Protein AF-A0A7M7N0D5-F1 (afdb_monomer_lite)

Sequence (949 aa):
MVELKVWVDGFPRVVCGINEFTTCQEVVVALAQSTGQVGRFNLFEKSPKTERILHPQESPYRALEKWGPMSKNVRYYLQRKGTTPFSQTPHSSRPSSVTSLNLSSPEERFMTLADFSVDGDDDYLRVAAYQGSTSGGGKHGAFQRLELERHAQLRKEEEERRMQEEERNREMERDQGVEKMKEIERERFMDHNREIGRQHALAIEKEQQRKRERWKEEAKVRGVEEGVKIREIERLKDAEKQRELEQQRQQYLREQEEKERKIRHLEEMMREKDRQKEDEKKNELERLQERQREEQRAKEEEIAQLKEEAKRKELERQKEEEKRKEAEKKKEAERIAALEREKEWEAERNRLQREAKAFEEQKKMEEGKRKELEKQREEDRQREVQKEEERKLEIERVRRETEIREEERIAEHEIARQIEIQKQRDIAREKRKIEEVLRKKEIEHQKALQRHKDEELKREKLRLQEAEWEKVRMAEKERQTVVQRQKEERENEQQKQEEIEKEKKRLEEELKKRENERLKALELEKARLAEVARRTEEERLKEIERQKELEILRAEELQKKEKARRERIEMEKVKILEARRQKEVARKKDEDQKRQKEKEKINELNQIVSVQQERIETQISQLTNIEEACLSLQMFELDPEFDQIEDKIIEFEQAVKKNRSALKEMEFWENELEIEQQLCERLMKEVKTLKAKVHECQKQTEVKQAEIEEIDERIRNEEERIEREGDEQAKQDLHAVQVELTVFQKELEGYADSLQEVNEDIQEVERLLEKKQKEIKKLDKEIKEEEERKRQEEERKREEEERLRAEEERKFVEEERQRAEEENKRVEEERKKKEDQQKKRAKEERRRLEEERRVEEERKKEEMKKAEEERKRAEDERKEEENKVAEEKRKEAAQKEKEDQEKDGEKKKLGELIKNPTPGNNPARKMLKSPRDLFKQAPSSDNPEGVFV

InterPro domains:
  IPR000159 Ras-associating domain [PF00788] (4-82)
  IPR000159 Ras-associating domain [PS50200] (1-83)
  IPR000159 Ras-associating domain [SM00314] (3-83)
  IPR029071 Ubiquitin-like domain superfamily [SSF54236] (2-83)
  IPR033593 N-terminal RASSF family [PTHR15286] (3-401)

pLDDT: mean 73.02, std 18.13, range [22.77, 94.62]

Radius of gyration: 89.78 Å; chains: 1; bounding box: 223×131×327 Å

Secondary structure (DSSP, 8-state):
-EEEEEEETTEEEEEEEE-TT--HHHHHHHHHHHHT--SEEEEEEE-SS-EEEPPTTS-HHHHHHTTGGGGGG-EEEEEEEP-PPP----------------------------------------------------------S-TTTHHHHHHHHHHHHHHHHHHHHHHHHHHHHHHHHHHHHHHHHHHHHHHHHHHHHHHHHHHHHHHHHHHHHHHHHHHHHHHHHHHHHHHHHHHHHHHHHHHHHHHHHHHHHHHHHHHHHHHHHHHHHHHHHHHHHHHHHHHHHHHHHHHHHHHHHHHHHHHHHHHHHHHHHHHHHHHHHHHHHHHHHHHHHHHHHHHHHHHHHHHHHHHHHHHHHHHHHHHHHHTTSSSSSSSGGGSSTTTTHHHHHHHHHHHHHHHHHHHHHHHHHHHHHHHHHHHHHHHHHHHHHHHHHHHHHHHHHHHHHHHHHHHHHHHHHHHHHHHHHHHHHHHHHHHHHHHHHHHHHHHHHHHHHHHHHHHHHHHHHHHHHHHHHHHHHHHHHHHHHHHHHHHHHHHHHHHHHHHHHHHHHHHHHHHHHHHHHHHHHHHHHHHHHHTTS--S--SSHHHHHHHHHHHHHHHHHHHHHHHHHHHHHHHHHHHHHHHHHHHHHHHHTT-HHHHHHHHHHHHHHHHHHHHHHHHHHHHHHHHHHHHHHHHHHHHHHHHHHHHHHHHHHHHHHHHHHHHHHHHHHHHHHHHHHHHHHT-HHHHHHHHHHHHHHHHHHHHHHHHHHHHHHHHHHHHHHHHHHHHHHHHHHHHHHHHHHHHHHHHHHHHHHHHHHHHHHHHHHHHHHHHHHHHHHHHHHHHHHHHHHHHHHHHHHHHHHHHHHHHHHHHHHHHHHHHHHHHHHHHHHHHHHHHHHHHHHHHHHHHHHHHHTTT--S--------------PPP------------------------------

Structure (mmCIF, N/CA/C/O backbone):
data_AF-A0A7M7N0D5-F1
#
_entry.id   AF-A0A7M7N0D5-F1
#
loop_
_atom_site.group_PDB
_atom_site.id
_atom_site.type_symbol
_atom_site.label_atom_id
_atom_site.label_alt_id
_atom_site.label_comp_id
_atom_site.label_asym_id
_atom_site.label_entity_id
_atom_site.label_seq_id
_atom_site.pdbx_PDB_ins_code
_atom_site.Cartn_x
_atom_site.Cartn_y
_atom_site.Cartn_z
_atom_site.occupancy
_atom_site.B_iso_or_equiv
_atom_site.auth_seq_id
_atom_site.auth_comp_id
_atom_site.auth_asym_id
_atom_site.auth_atom_id
_atom_site.pdbx_PDB_model_num
ATOM 1 N N . MET A 1 1 ? 22.714 -23.399 13.808 1.00 51.72 1 MET A N 1
ATOM 2 C CA . MET A 1 1 ? 21.569 -23.396 14.743 1.00 51.72 1 MET A CA 1
ATOM 3 C C . MET A 1 1 ? 21.610 -24.713 15.505 1.00 51.72 1 MET A C 1
ATOM 5 O O . MET A 1 1 ? 21.890 -25.722 14.873 1.00 51.72 1 MET A O 1
ATOM 9 N N . VAL A 1 2 ? 21.474 -24.706 16.831 1.00 77.50 2 VAL A N 1
ATOM 10 C CA . VAL A 1 2 ? 21.696 -25.904 17.661 1.00 77.50 2 VAL A CA 1
ATOM 11 C C . VAL A 1 2 ? 20.352 -26.492 18.076 1.00 77.50 2 VAL A C 1
ATOM 13 O O . VAL A 1 2 ? 19.430 -25.760 18.437 1.00 77.50 2 VAL A O 1
ATOM 16 N N . GLU A 1 3 ? 20.252 -27.816 18.018 1.00 86.94 3 GLU A N 1
ATOM 17 C CA . GLU A 1 3 ? 19.083 -28.583 18.440 1.00 86.94 3 GLU A CA 1
ATOM 18 C C . GLU A 1 3 ? 19.365 -29.302 19.762 1.00 86.94 3 GLU A C 1
ATOM 20 O O . GLU A 1 3 ? 20.388 -29.974 19.913 1.00 86.94 3 GLU A O 1
ATOM 25 N N . LEU A 1 4 ? 18.443 -29.192 20.722 1.00 88.44 4 LEU A N 1
ATOM 26 C CA . LEU A 1 4 ? 18.523 -29.900 22.000 1.00 88.44 4 LEU A CA 1
ATOM 27 C C . LEU A 1 4 ? 17.439 -30.971 22.081 1.00 88.44 4 LEU A C 1
ATOM 29 O O . LEU A 1 4 ? 16.247 -30.681 21.979 1.00 88.44 4 LEU A O 1
ATOM 33 N N . LYS A 1 5 ? 17.850 -32.217 22.322 1.00 90.88 5 LYS A N 1
ATOM 34 C CA . LYS A 1 5 ? 16.933 -33.345 22.506 1.00 90.88 5 LYS A CA 1
ATOM 35 C C . LYS A 1 5 ? 16.575 -33.509 23.985 1.00 90.88 5 LYS A C 1
ATOM 37 O O . LYS A 1 5 ? 17.428 -33.879 24.794 1.00 90.88 5 LYS A O 1
ATOM 42 N N . VAL A 1 6 ? 15.310 -33.276 24.322 1.00 92.56 6 VAL A N 1
ATOM 43 C CA . VAL A 1 6 ? 14.766 -33.348 25.686 1.00 92.56 6 VAL A CA 1
ATOM 44 C C . VAL A 1 6 ? 13.671 -34.409 25.756 1.00 92.56 6 VAL A C 1
ATOM 46 O O . VAL A 1 6 ? 12.747 -34.414 24.954 1.00 92.56 6 VAL A O 1
ATOM 49 N N . TRP A 1 7 ? 13.749 -35.316 26.721 1.00 91.88 7 TRP A N 1
ATOM 50 C CA . TRP A 1 7 ? 12.746 -36.352 26.953 1.00 91.88 7 TRP A CA 1
ATOM 51 C C . TRP A 1 7 ? 11.654 -35.832 27.886 1.00 91.88 7 TRP A C 1
ATOM 53 O O . TRP A 1 7 ? 11.940 -35.451 29.019 1.00 91.88 7 TRP A O 1
ATOM 63 N N . VAL A 1 8 ? 10.408 -35.838 27.423 1.00 89.75 8 VAL A N 1
ATOM 64 C CA . VAL A 1 8 ? 9.231 -35.414 28.191 1.00 89.75 8 VAL A CA 1
ATOM 65 C C . VAL A 1 8 ? 8.268 -36.591 28.269 1.00 89.75 8 VAL A C 1
ATOM 67 O O . VAL A 1 8 ? 7.895 -37.132 27.231 1.00 89.75 8 VAL A O 1
ATOM 70 N N . ASP A 1 9 ? 7.913 -37.027 29.480 1.00 83.56 9 ASP A N 1
ATOM 71 C CA . ASP A 1 9 ? 6.999 -38.159 29.723 1.00 83.56 9 ASP A CA 1
ATOM 72 C C . ASP A 1 9 ? 7.339 -39.432 28.916 1.00 83.56 9 ASP A C 1
ATOM 74 O O . ASP A 1 9 ? 6.468 -40.157 28.446 1.00 83.56 9 ASP A O 1
ATOM 78 N N . GLY A 1 10 ? 8.637 -39.701 28.727 1.00 80.19 10 GLY A N 1
ATOM 79 C CA . GLY A 1 10 ? 9.131 -40.868 27.987 1.00 80.19 10 GLY A CA 1
ATOM 80 C C . GLY A 1 10 ? 9.259 -40.684 26.470 1.00 80.19 10 GLY A C 1
ATOM 81 O O . GLY A 1 10 ? 9.803 -41.570 25.815 1.00 80.19 10 GLY A O 1
ATOM 82 N N . PHE A 1 11 ? 8.863 -39.536 25.913 1.00 85.19 11 PHE A N 1
ATOM 83 C CA . PHE A 1 11 ? 8.991 -39.232 24.484 1.00 85.19 11 PHE A CA 1
ATOM 84 C C . PHE A 1 11 ? 10.080 -38.182 24.216 1.00 85.19 11 PHE A C 1
ATOM 86 O O . PHE A 1 11 ? 10.123 -37.151 24.894 1.00 85.19 11 PHE A O 1
ATOM 93 N N . PRO A 1 12 ? 10.965 -38.390 23.226 1.00 90.31 12 PRO A N 1
ATOM 94 C CA . PRO A 1 12 ? 11.952 -37.388 22.854 1.00 90.31 12 PRO A CA 1
ATOM 95 C C . PRO A 1 12 ? 11.290 -36.231 22.097 1.00 90.31 12 PRO A C 1
ATOM 97 O O . PRO A 1 12 ? 10.603 -36.438 21.100 1.00 90.31 12 PRO A O 1
ATOM 100 N N . ARG A 1 13 ? 11.558 -35.005 22.537 1.00 90.94 13 ARG A N 1
ATOM 101 C CA . ARG A 1 13 ? 11.217 -33.756 21.855 1.00 90.94 13 ARG A CA 1
ATOM 102 C C . ARG A 1 13 ? 12.494 -33.020 21.474 1.00 90.94 13 ARG A C 1
ATOM 104 O O . ARG A 1 13 ? 13.499 -33.109 22.180 1.00 90.94 13 ARG A O 1
ATOM 111 N N . VAL A 1 14 ? 12.462 -32.319 20.348 1.00 90.88 14 VAL A N 1
ATOM 112 C CA . VAL A 1 14 ? 13.587 -31.514 19.863 1.00 90.88 14 VAL A CA 1
ATOM 113 C C . VAL A 1 14 ? 13.215 -30.048 20.009 1.00 90.88 14 VAL A C 1
ATOM 115 O O . VAL A 1 14 ? 12.157 -29.633 19.545 1.00 90.88 14 VAL A O 1
ATOM 118 N N . VAL A 1 15 ? 14.069 -29.284 20.683 1.00 89.81 15 VAL A N 1
ATOM 119 C CA . VAL A 1 15 ? 13.953 -27.829 20.781 1.00 89.81 15 VAL A CA 1
ATOM 120 C C . VAL A 1 15 ? 14.997 -27.230 19.843 1.00 89.81 15 VAL A C 1
ATOM 122 O O . VAL A 1 15 ? 16.199 -27.393 20.067 1.00 89.81 15 VAL A O 1
ATOM 125 N N . CYS A 1 16 ? 14.535 -26.602 18.763 1.00 89.12 16 CYS A N 1
ATOM 126 C CA . CYS A 1 16 ? 15.371 -25.932 17.768 1.00 89.12 16 CYS A CA 1
ATOM 127 C C . CYS A 1 16 ? 15.613 -24.460 18.143 1.00 89.12 16 CYS A C 1
ATOM 129 O O . CYS A 1 16 ? 14.826 -23.862 18.874 1.00 89.12 16 CYS A O 1
ATOM 131 N N . GLY A 1 17 ? 16.700 -23.867 17.637 1.00 84.38 17 GLY A N 1
ATOM 132 C CA . GLY A 1 17 ? 16.980 -22.435 17.819 1.00 84.38 17 GLY A CA 1
ATOM 133 C C . GLY A 1 17 ? 17.660 -22.058 19.139 1.00 84.38 17 GLY A C 1
ATOM 134 O O . GLY A 1 17 ? 17.687 -20.883 19.493 1.00 84.38 17 GLY A O 1
ATOM 135 N N . ILE A 1 18 ? 18.227 -23.024 19.865 1.00 87.88 18 ILE A N 1
ATOM 136 C CA . ILE A 1 18 ? 18.889 -22.758 21.147 1.00 87.88 18 ILE A CA 1
ATOM 137 C C . ILE A 1 18 ? 20.249 -22.091 20.914 1.00 87.88 18 ILE A C 1
ATOM 139 O O . ILE A 1 18 ? 21.022 -22.508 20.046 1.00 87.88 18 ILE A O 1
ATOM 143 N N . ASN A 1 19 ? 20.543 -21.067 21.714 1.00 86.38 19 ASN A N 1
ATOM 144 C CA . ASN A 1 19 ? 21.810 -20.343 21.718 1.00 86.38 19 ASN A CA 1
ATOM 145 C C . ASN A 1 19 ? 22.424 -20.291 23.136 1.00 86.38 19 ASN A C 1
ATOM 147 O O . ASN A 1 19 ? 21.867 -20.817 24.101 1.00 86.38 19 ASN A O 1
ATOM 151 N N . GLU A 1 20 ? 23.591 -19.657 23.276 1.00 86.50 20 GLU A N 1
ATOM 152 C CA . GLU A 1 20 ? 24.297 -19.527 24.563 1.00 86.50 20 GLU A CA 1
ATOM 153 C C . GLU A 1 20 ? 23.551 -18.722 25.635 1.00 86.50 20 GLU A C 1
ATOM 155 O O . GLU A 1 20 ? 23.841 -18.873 26.825 1.00 86.50 20 GLU A O 1
ATOM 160 N N . PHE A 1 21 ? 22.625 -17.858 25.224 1.00 86.25 21 PHE A N 1
ATOM 161 C CA . PHE A 1 21 ? 21.837 -17.002 26.108 1.00 86.25 21 PHE A CA 1
ATOM 162 C C . PHE A 1 21 ? 20.511 -17.651 26.503 1.00 86.25 21 PHE A C 1
ATOM 164 O O . PHE A 1 21 ? 19.925 -17.243 27.502 1.00 86.25 21 PHE A O 1
ATOM 171 N N . THR A 1 22 ? 20.067 -18.678 25.767 1.00 90.44 22 THR A N 1
ATOM 172 C CA . THR A 1 22 ? 18.827 -19.391 26.062 1.00 90.44 22 THR A CA 1
ATOM 173 C C . THR A 1 22 ? 18.928 -20.058 27.425 1.00 90.44 22 THR A C 1
ATOM 175 O O . THR A 1 22 ? 19.789 -20.915 27.658 1.00 90.44 22 THR A O 1
ATOM 178 N N . THR A 1 23 ? 18.037 -19.669 28.327 1.00 92.38 23 THR A N 1
ATOM 179 C CA . THR A 1 23 ? 18.008 -20.162 29.704 1.00 92.38 23 THR A CA 1
ATOM 180 C C . THR A 1 23 ? 17.225 -21.470 29.814 1.00 92.38 23 THR A C 1
ATOM 182 O O . THR A 1 23 ? 16.338 -21.777 29.016 1.00 92.38 23 THR A O 1
ATOM 185 N N . CYS A 1 24 ? 17.526 -22.263 30.842 1.00 90.94 24 CYS A N 1
ATOM 186 C CA . CYS A 1 24 ? 16.784 -23.475 31.188 1.00 90.94 24 CYS A CA 1
ATOM 187 C C . CYS A 1 24 ? 15.289 -23.173 31.365 1.00 90.94 24 CYS A C 1
ATOM 189 O O . CYS A 1 24 ? 14.443 -23.942 30.911 1.00 90.94 24 CYS A O 1
ATOM 191 N N . GLN A 1 25 ? 14.963 -22.022 31.959 1.00 92.44 25 GLN A N 1
ATOM 192 C CA . GLN A 1 25 ? 13.592 -21.553 32.107 1.00 92.44 25 GLN A CA 1
ATOM 193 C C . GLN A 1 25 ? 12.879 -21.387 30.761 1.00 92.44 25 GLN A C 1
ATOM 195 O O . GLN A 1 25 ? 11.760 -21.871 30.621 1.00 92.44 25 GLN A O 1
ATOM 200 N N . GLU A 1 26 ? 13.508 -20.761 29.767 1.00 92.31 26 GLU A N 1
ATOM 201 C CA . GLU A 1 26 ? 12.915 -20.584 28.433 1.00 92.31 26 GLU A CA 1
ATOM 202 C C . GLU A 1 26 ? 12.662 -21.927 27.741 1.00 92.31 26 GLU A C 1
ATOM 204 O O . GLU A 1 26 ? 11.590 -22.134 27.176 1.00 92.31 26 GLU A O 1
ATOM 209 N N . VAL A 1 27 ? 13.593 -22.880 27.861 1.00 91.50 27 VAL A N 1
ATOM 210 C CA . VAL A 1 27 ? 13.422 -24.240 27.320 1.00 91.50 27 VAL A CA 1
ATOM 211 C C . VAL A 1 27 ? 12.270 -24.976 28.012 1.00 91.50 27 VAL A C 1
ATOM 213 O O . VAL A 1 27 ? 11.452 -25.614 27.350 1.00 91.50 27 VAL A O 1
ATOM 216 N N . VAL A 1 28 ? 12.165 -24.872 29.339 1.00 92.19 28 VAL A N 1
ATOM 217 C CA . VAL A 1 28 ? 11.063 -25.457 30.120 1.00 92.19 28 VAL A CA 1
ATOM 218 C C . VAL A 1 28 ? 9.722 -24.824 29.747 1.00 92.19 28 VAL A C 1
ATOM 220 O O . VAL A 1 28 ? 8.744 -25.548 29.577 1.00 92.19 28 VAL A O 1
ATOM 223 N N . VAL A 1 29 ? 9.669 -23.498 29.594 1.00 89.56 29 VAL A N 1
ATOM 224 C CA . VAL A 1 29 ? 8.457 -22.764 29.198 1.00 89.56 29 VAL A CA 1
ATOM 225 C C . VAL A 1 29 ? 8.024 -23.165 27.790 1.00 89.56 29 VAL A C 1
ATOM 227 O O . VAL A 1 29 ? 6.855 -23.491 27.600 1.00 89.56 29 VAL A O 1
ATOM 230 N N . ALA A 1 30 ? 8.951 -23.225 26.831 1.00 89.88 30 ALA A N 1
ATOM 231 C CA . ALA A 1 30 ? 8.660 -23.654 25.464 1.00 89.88 30 ALA A CA 1
ATOM 232 C C . ALA A 1 30 ? 8.123 -25.094 25.423 1.00 89.88 30 ALA A C 1
ATOM 234 O O . ALA A 1 30 ? 7.110 -25.374 24.777 1.00 89.88 30 ALA A O 1
ATOM 235 N N . LEU A 1 31 ? 8.749 -26.010 26.171 1.00 90.69 31 LEU A N 1
ATOM 236 C CA . LEU A 1 31 ? 8.292 -27.396 26.256 1.00 90.69 31 LEU A CA 1
ATOM 237 C C . LEU A 1 31 ? 6.918 -27.506 26.924 1.00 90.69 31 LEU A C 1
ATOM 239 O O . LEU A 1 31 ? 6.054 -28.178 26.366 1.00 90.69 31 LEU A O 1
ATOM 243 N N . ALA A 1 32 ? 6.688 -26.818 28.044 1.00 87.62 32 ALA A N 1
ATOM 244 C CA . ALA A 1 32 ? 5.410 -26.806 28.761 1.00 87.62 32 ALA A CA 1
ATOM 245 C C . ALA A 1 32 ? 4.265 -26.214 27.919 1.00 87.62 32 ALA A C 1
ATOM 247 O O . ALA A 1 32 ? 3.163 -26.763 27.890 1.00 87.62 32 ALA A O 1
ATOM 248 N N . GLN A 1 33 ? 4.534 -25.136 27.172 1.00 84.81 33 GLN A N 1
ATOM 249 C CA . GLN A 1 33 ? 3.582 -24.553 26.223 1.00 84.81 33 GLN A CA 1
ATOM 250 C C . GLN A 1 33 ? 3.266 -25.519 25.072 1.00 84.81 33 GLN A C 1
ATOM 252 O O . GLN A 1 33 ? 2.101 -25.664 24.708 1.00 84.81 33 GLN A O 1
ATOM 257 N N . SER A 1 34 ? 4.271 -26.225 24.537 1.00 84.94 34 SER A N 1
ATOM 258 C CA . SER A 1 34 ? 4.080 -27.209 23.456 1.00 84.94 34 SER A CA 1
ATOM 259 C C . SER A 1 34 ? 3.319 -28.467 23.893 1.00 84.94 34 SER A C 1
ATOM 261 O O . SER A 1 34 ? 2.677 -29.121 23.073 1.00 84.94 34 SER A O 1
ATOM 263 N N . THR A 1 35 ? 3.413 -28.841 25.173 1.00 82.94 35 THR A N 1
ATOM 264 C CA . THR A 1 35 ? 2.733 -30.016 25.738 1.00 82.94 35 THR A CA 1
ATOM 265 C C . THR A 1 35 ? 1.379 -29.673 26.351 1.00 82.94 35 THR A C 1
ATOM 267 O O . THR A 1 35 ? 0.643 -30.585 26.718 1.00 82.94 35 THR A O 1
ATOM 270 N N . GLY A 1 36 ? 1.041 -28.384 26.475 1.00 82.25 36 GLY A N 1
ATOM 271 C CA . GLY A 1 36 ? -0.169 -27.924 27.160 1.00 82.25 36 GLY A CA 1
ATOM 272 C C . GLY A 1 36 ? -0.169 -28.230 28.661 1.00 82.25 36 GLY A C 1
ATOM 273 O O . GLY A 1 36 ? -1.226 -28.242 29.288 1.00 82.25 36 GLY A O 1
ATOM 274 N N . GLN A 1 37 ? 0.996 -28.512 29.248 1.00 81.31 37 GLN A N 1
ATOM 275 C CA . GLN A 1 37 ? 1.106 -28.869 30.657 1.00 81.31 37 GLN A CA 1
ATOM 276 C C . GLN A 1 37 ? 1.426 -27.634 31.500 1.00 81.31 37 GLN A C 1
ATOM 278 O O . GLN A 1 37 ? 2.417 -26.946 31.276 1.00 81.31 37 GLN A O 1
ATOM 283 N N . VAL A 1 38 ? 0.624 -27.395 32.538 1.00 79.81 38 VAL A N 1
ATOM 284 C CA . VAL A 1 38 ? 0.855 -26.328 33.522 1.00 79.81 38 VAL A CA 1
ATOM 285 C C . VAL A 1 38 ? 1.327 -26.920 34.852 1.00 79.81 38 VAL A C 1
ATOM 287 O O . VAL A 1 38 ? 0.790 -27.918 35.343 1.00 79.81 38 VAL A O 1
ATOM 290 N N . GLY A 1 39 ? 2.370 -26.348 35.452 1.00 83.25 39 GLY A N 1
ATOM 291 C CA . GLY A 1 39 ? 2.914 -26.834 36.721 1.00 83.25 39 GLY A CA 1
ATOM 292 C C . GLY A 1 39 ? 4.361 -26.425 36.967 1.00 83.25 39 GLY A C 1
ATOM 293 O O . GLY A 1 39 ? 4.952 -25.667 36.203 1.00 83.25 39 GLY A O 1
ATOM 294 N N . ARG A 1 40 ? 4.938 -26.928 38.063 1.00 87.12 40 ARG A N 1
ATOM 295 C CA . ARG A 1 40 ? 6.365 -26.758 38.364 1.00 87.12 40 ARG A CA 1
ATOM 296 C C . ARG A 1 40 ? 7.147 -27.858 37.660 1.00 87.12 40 ARG A C 1
ATOM 298 O O . ARG A 1 40 ? 6.842 -29.029 37.861 1.00 87.12 40 ARG A O 1
ATOM 305 N N . PHE A 1 41 ? 8.161 -27.498 36.884 1.00 89.94 41 PHE A N 1
ATOM 306 C CA . PHE A 1 41 ? 8.987 -28.452 36.147 1.00 89.94 41 PHE A CA 1
ATOM 307 C C . PHE A 1 41 ? 10.455 -28.326 36.538 1.00 89.94 41 PHE A C 1
ATOM 309 O O . PHE A 1 41 ? 10.931 -27.242 36.866 1.00 89.94 41 PHE A O 1
ATOM 316 N N . ASN A 1 42 ? 11.163 -29.446 36.464 1.00 90.50 42 ASN A N 1
ATOM 317 C CA . ASN A 1 42 ? 12.610 -29.522 36.559 1.00 90.50 42 ASN A CA 1
ATOM 318 C C . ASN A 1 42 ? 13.167 -30.064 35.242 1.00 90.50 42 ASN A C 1
ATOM 320 O O . ASN A 1 42 ? 12.685 -31.088 34.753 1.00 90.50 42 ASN A O 1
ATOM 324 N N . LEU A 1 43 ? 14.212 -29.422 34.720 1.00 92.38 43 LEU A N 1
ATOM 325 C CA . LEU A 1 43 ? 15.015 -29.963 33.629 1.00 92.38 43 LEU A CA 1
ATOM 326 C C . LEU A 1 43 ? 16.245 -30.662 34.217 1.00 92.38 43 LEU A C 1
ATOM 328 O O . LEU A 1 43 ? 17.076 -30.038 34.880 1.00 92.38 43 LEU A O 1
ATOM 332 N N . PHE A 1 44 ? 16.341 -31.965 33.995 1.00 90.31 44 PHE A N 1
ATOM 333 C CA . PHE A 1 44 ? 17.454 -32.799 34.421 1.00 90.31 44 PHE A CA 1
ATOM 334 C C . PHE A 1 44 ? 18.435 -32.989 33.275 1.00 90.31 44 PHE A C 1
ATOM 336 O O . PHE A 1 44 ? 18.039 -33.344 32.171 1.00 90.31 44 PHE A O 1
ATOM 343 N N . GLU A 1 45 ? 19.714 -32.812 33.563 1.00 91.50 45 GLU A N 1
ATOM 344 C CA . GLU A 1 45 ? 20.830 -33.230 32.733 1.00 91.50 45 GLU A CA 1
ATOM 345 C C . GLU A 1 45 ? 21.343 -34.575 33.254 1.00 91.50 45 GLU A C 1
ATOM 347 O O . GLU A 1 45 ? 21.807 -34.680 34.392 1.00 91.50 45 GLU A O 1
ATOM 352 N N . LYS A 1 46 ? 21.246 -35.619 32.433 1.00 88.50 46 LYS A N 1
ATOM 353 C CA . LYS A 1 46 ? 21.675 -36.976 32.771 1.00 88.50 46 LYS A CA 1
ATOM 354 C C . LYS A 1 46 ? 22.853 -37.369 31.894 1.00 88.50 46 LYS A C 1
ATOM 356 O O . LYS A 1 46 ? 22.699 -37.596 30.693 1.00 88.50 46 LYS A O 1
ATOM 361 N N . SER A 1 47 ? 24.021 -37.474 32.510 1.00 84.31 47 SER A N 1
ATOM 362 C CA . SER A 1 47 ? 25.208 -38.096 31.933 1.00 84.31 47 SER A CA 1
ATOM 363 C C . SER A 1 47 ? 25.346 -39.538 32.457 1.00 84.31 47 SER A C 1
ATOM 365 O O . SER A 1 47 ? 24.685 -39.910 33.430 1.00 84.31 47 SER A O 1
ATOM 367 N N . PRO A 1 48 ? 26.222 -40.376 31.874 1.00 79.12 48 PRO A N 1
ATOM 368 C CA . PRO A 1 48 ? 26.436 -41.744 32.353 1.00 79.12 48 PRO A CA 1
ATOM 369 C C . PRO A 1 48 ? 26.913 -41.857 33.812 1.00 79.12 48 PRO A C 1
ATOM 371 O O . PRO A 1 48 ? 26.790 -42.928 34.399 1.00 79.12 48 PRO A O 1
ATOM 374 N N . LYS A 1 49 ? 27.488 -40.792 34.391 1.00 74.19 49 LYS A N 1
ATOM 375 C CA . LYS A 1 49 ? 28.075 -40.800 35.746 1.00 74.19 49 LYS A CA 1
ATOM 376 C C . LYS A 1 49 ? 27.352 -39.887 36.740 1.00 74.19 49 LYS A C 1
ATOM 378 O O . LYS A 1 49 ? 27.566 -40.026 37.940 1.00 74.19 49 LYS A O 1
ATOM 383 N N . THR A 1 50 ? 26.522 -38.963 36.265 1.00 79.81 50 THR A N 1
ATOM 384 C CA . THR A 1 50 ? 25.898 -37.924 37.093 1.00 79.81 50 THR A CA 1
ATOM 385 C C . THR A 1 50 ? 24.556 -37.493 36.521 1.00 79.81 50 THR A C 1
ATOM 387 O O . THR A 1 50 ? 24.412 -37.304 35.316 1.00 79.81 50 THR A O 1
ATOM 390 N N . GLU A 1 51 ? 23.588 -37.282 37.407 1.00 87.88 51 GLU A N 1
ATOM 391 C CA . GLU A 1 51 ? 22.290 -36.688 37.098 1.00 87.88 51 GLU A CA 1
ATOM 392 C C . GLU A 1 51 ? 22.147 -35.407 37.925 1.00 87.88 51 GLU A C 1
ATOM 394 O O . GLU A 1 51 ? 22.334 -35.428 39.144 1.00 87.88 51 GLU A O 1
ATOM 399 N N . ARG A 1 52 ? 21.887 -34.275 37.265 1.00 89.50 52 ARG A N 1
ATOM 400 C CA . ARG A 1 52 ? 21.817 -32.953 37.901 1.00 89.50 52 ARG A CA 1
ATOM 401 C C . ARG A 1 52 ? 20.603 -32.177 37.401 1.00 89.50 52 ARG A C 1
ATOM 403 O O . ARG A 1 52 ? 20.276 -32.218 36.224 1.00 89.50 52 ARG A O 1
ATOM 410 N N . ILE A 1 53 ? 19.970 -31.417 38.292 1.00 90.00 53 ILE A N 1
ATOM 411 C CA . ILE A 1 53 ? 18.930 -30.444 37.931 1.00 90.00 53 ILE A CA 1
ATOM 412 C C . ILE A 1 53 ? 19.604 -29.142 37.486 1.00 90.00 53 ILE A C 1
ATOM 414 O O . ILE A 1 53 ? 20.439 -28.605 38.221 1.00 90.00 53 ILE A O 1
ATOM 418 N N . LEU A 1 54 ? 19.234 -28.636 36.310 1.00 90.00 54 LEU A N 1
ATOM 419 C CA . LEU A 1 54 ? 19.687 -27.334 35.821 1.00 90.00 54 LEU A CA 1
ATOM 420 C C . LEU A 1 54 ? 18.972 -26.200 36.561 1.00 90.00 54 LEU A C 1
ATOM 422 O O . LEU A 1 54 ? 17.754 -26.236 36.752 1.00 90.00 54 LEU A O 1
ATOM 426 N N . HIS A 1 55 ? 19.724 -25.175 36.957 1.00 87.75 55 HIS A N 1
ATOM 427 C CA . HIS A 1 55 ? 19.144 -23.975 37.559 1.00 87.75 55 HIS A CA 1
ATOM 428 C C . HIS A 1 55 ? 18.341 -23.184 36.503 1.00 87.75 55 HIS A C 1
ATOM 430 O O . HIS A 1 55 ? 18.760 -23.155 35.346 1.00 87.75 55 HIS A O 1
ATOM 436 N N . PRO A 1 56 ? 17.236 -22.490 36.852 1.00 88.94 56 PRO A N 1
ATOM 437 C CA . PRO A 1 56 ? 16.413 -21.758 35.877 1.00 88.94 56 PRO A CA 1
ATOM 438 C C . PRO A 1 56 ? 17.185 -20.768 34.989 1.00 88.94 56 PRO A C 1
ATOM 440 O O . PRO A 1 56 ? 16.851 -20.607 33.821 1.00 88.94 56 PRO A O 1
ATOM 443 N N . GLN A 1 57 ? 18.241 -20.154 35.528 1.00 89.94 57 GLN A N 1
ATOM 444 C CA . GLN A 1 57 ? 19.093 -19.174 34.835 1.00 89.94 57 GLN A CA 1
ATOM 445 C C . GLN A 1 57 ? 20.293 -19.795 34.095 1.00 89.94 57 GLN A C 1
ATOM 447 O O . GLN A 1 57 ? 21.017 -19.086 33.403 1.00 89.94 57 GLN A O 1
ATOM 452 N N . GLU A 1 58 ? 20.560 -21.094 34.257 1.00 89.50 58 GLU A N 1
ATOM 453 C CA . GLU A 1 58 ? 21.654 -21.758 33.539 1.00 89.50 58 GLU A CA 1
ATOM 454 C C . GLU A 1 58 ? 21.252 -22.020 32.084 1.00 89.50 58 GLU A C 1
ATOM 456 O O . GLU A 1 58 ? 20.118 -22.405 31.814 1.00 89.50 58 GLU A O 1
ATOM 461 N N . SER A 1 59 ? 22.186 -21.849 31.144 1.00 88.12 59 SER A N 1
ATOM 462 C CA . SER A 1 59 ? 21.962 -22.205 29.739 1.00 88.12 59 SER A CA 1
ATOM 463 C C . SER A 1 59 ? 22.231 -23.700 29.517 1.00 88.12 59 SER A C 1
ATOM 465 O O . SER A 1 59 ? 23.358 -24.147 29.765 1.00 88.12 59 SER A O 1
ATOM 467 N N . PRO A 1 60 ? 21.252 -24.482 29.014 1.00 86.00 60 PRO A N 1
ATOM 468 C CA . PRO A 1 60 ? 21.452 -25.890 28.670 1.00 86.00 60 PRO A CA 1
ATOM 469 C C . PRO A 1 60 ? 22.538 -26.081 27.606 1.00 86.00 60 PRO A C 1
ATOM 471 O O . PRO A 1 60 ? 23.255 -27.074 27.632 1.00 86.00 60 PRO A O 1
ATOM 474 N N . TYR A 1 61 ? 22.714 -25.103 26.712 1.00 87.19 61 TYR A N 1
ATOM 475 C CA . TYR A 1 61 ? 23.762 -25.133 25.695 1.00 87.19 61 TYR A CA 1
ATOM 476 C C . TYR A 1 61 ? 25.162 -25.009 26.309 1.00 87.19 61 TYR A C 1
ATOM 478 O O . TYR A 1 61 ? 26.025 -25.848 26.057 1.00 87.19 61 TYR A O 1
ATOM 486 N N . ARG A 1 62 ? 25.368 -24.036 27.210 1.00 85.44 62 ARG A N 1
ATOM 487 C CA . ARG A 1 62 ? 26.637 -23.895 27.951 1.00 85.44 62 ARG A CA 1
ATOM 488 C C . ARG A 1 62 ? 26.906 -25.067 28.890 1.00 85.44 62 ARG A C 1
ATOM 490 O O . ARG A 1 62 ? 28.060 -25.370 29.182 1.00 85.44 62 ARG A O 1
ATOM 497 N N . ALA A 1 63 ? 25.860 -25.705 29.411 1.00 83.56 63 ALA A N 1
ATOM 498 C CA . ALA A 1 63 ? 26.002 -26.918 30.207 1.00 83.56 63 ALA A CA 1
ATOM 499 C C . ALA A 1 63 ? 26.478 -28.094 29.338 1.00 83.56 63 ALA A C 1
ATOM 501 O O . ALA A 1 63 ? 27.430 -28.773 29.716 1.00 83.56 63 ALA A O 1
ATOM 502 N N . LEU A 1 64 ? 25.909 -28.258 28.139 1.00 84.31 64 LEU A N 1
ATOM 503 C CA . LEU A 1 64 ? 26.299 -29.288 27.175 1.00 84.31 64 LEU A CA 1
ATOM 504 C C . LEU A 1 64 ? 27.736 -29.107 26.656 1.00 84.31 64 LEU A C 1
ATOM 506 O O . LEU A 1 64 ? 28.472 -30.086 26.524 1.00 84.31 64 LEU A O 1
ATOM 510 N N . GLU A 1 65 ? 28.157 -27.866 26.409 1.00 82.94 65 GLU A N 1
ATOM 511 C CA . GLU A 1 65 ? 29.502 -27.528 25.926 1.00 82.94 65 GLU A CA 1
ATOM 512 C C . GLU A 1 65 ? 30.604 -27.917 26.927 1.00 82.94 65 GLU A C 1
ATOM 514 O O . GLU A 1 65 ? 31.655 -28.428 26.535 1.00 82.94 65 GLU A O 1
ATOM 519 N N . LYS A 1 66 ? 30.333 -27.800 28.237 1.00 82.31 66 LYS A N 1
ATOM 520 C CA . LYS A 1 66 ? 31.261 -28.218 29.308 1.00 82.31 66 LYS A CA 1
ATOM 521 C C . LYS A 1 66 ? 31.595 -29.712 29.278 1.00 82.31 66 LYS A C 1
ATOM 523 O O . LYS A 1 66 ? 32.628 -30.110 29.811 1.00 82.31 66 LYS A O 1
ATOM 528 N N . TRP A 1 67 ? 30.752 -30.538 28.656 1.00 79.31 67 TRP A N 1
ATOM 529 C CA . TRP A 1 67 ? 30.993 -31.974 28.497 1.00 79.31 67 TRP A CA 1
ATOM 530 C C . TRP A 1 67 ? 31.845 -32.321 27.267 1.00 79.31 67 TRP A C 1
ATOM 532 O O . TRP A 1 67 ? 32.279 -33.471 27.134 1.00 79.31 67 TRP A O 1
ATOM 542 N N . GLY A 1 68 ? 32.112 -31.357 26.377 1.00 78.75 68 GLY A N 1
ATOM 543 C CA . GLY A 1 68 ? 33.003 -31.512 25.227 1.00 78.75 68 GLY A CA 1
ATOM 544 C C . GLY A 1 68 ? 32.689 -32.766 24.386 1.00 78.75 68 GLY A C 1
ATOM 545 O O . GLY A 1 68 ? 31.539 -32.956 23.977 1.00 78.75 68 GLY A O 1
ATOM 546 N N . PRO A 1 69 ? 33.658 -33.674 24.145 1.00 74.69 69 PRO A N 1
ATOM 547 C CA . PRO A 1 69 ? 33.442 -34.907 23.373 1.00 74.69 69 PRO A CA 1
ATOM 548 C C . PRO A 1 69 ? 32.400 -35.869 23.968 1.00 74.69 69 PRO A C 1
ATOM 550 O O . PRO A 1 69 ? 31.864 -36.712 23.249 1.00 74.69 69 PRO A O 1
ATOM 553 N N . MET A 1 70 ? 32.097 -35.761 25.270 1.00 70.62 70 MET A N 1
ATOM 554 C CA . MET A 1 70 ? 31.090 -36.591 25.945 1.00 70.62 70 MET A CA 1
ATOM 555 C C . MET A 1 70 ? 29.664 -36.033 25.836 1.00 70.62 70 MET A C 1
ATOM 557 O O . MET A 1 70 ? 28.732 -36.688 26.302 1.00 70.62 70 MET A O 1
ATOM 561 N N . SER A 1 71 ? 29.468 -34.882 25.181 1.00 75.31 71 SER A N 1
ATOM 562 C CA . SER A 1 71 ? 28.149 -34.271 24.933 1.00 75.31 71 SER A CA 1
ATOM 563 C C . SER A 1 71 ? 27.149 -35.231 24.277 1.00 75.31 71 SER A C 1
ATOM 565 O O . SER A 1 71 ? 25.975 -35.234 24.635 1.00 75.31 71 SER A O 1
ATOM 567 N N . LYS A 1 72 ? 27.613 -36.138 23.403 1.00 77.25 72 LYS A N 1
ATOM 568 C CA . LYS A 1 72 ? 26.775 -37.167 22.751 1.00 77.25 72 LYS A CA 1
ATOM 569 C C . LYS A 1 72 ? 26.111 -38.149 23.730 1.00 77.25 72 LYS A C 1
ATOM 571 O O . LYS A 1 72 ? 25.126 -38.791 23.374 1.00 77.25 72 LYS A O 1
ATOM 576 N N . ASN A 1 73 ? 26.639 -38.269 24.950 1.00 81.75 73 ASN A N 1
ATOM 577 C CA . ASN A 1 73 ? 26.132 -39.169 25.990 1.00 81.75 73 ASN A CA 1
ATOM 578 C C . ASN A 1 73 ? 25.271 -38.455 27.043 1.00 81.75 73 ASN A C 1
ATOM 580 O O . ASN A 1 73 ? 24.768 -39.109 27.958 1.00 81.75 73 ASN A O 1
ATOM 584 N N . VAL A 1 74 ? 25.107 -37.136 26.930 1.00 85.81 74 VAL A N 1
ATOM 585 C CA . VAL A 1 74 ? 24.276 -36.332 27.827 1.00 85.81 74 VAL A CA 1
ATOM 586 C C . VAL A 1 74 ? 22.851 -36.296 27.278 1.00 85.81 74 VAL A C 1
ATOM 588 O O . VAL A 1 74 ? 22.631 -36.060 26.091 1.00 85.81 74 VAL A O 1
ATOM 591 N N . ARG A 1 75 ? 21.861 -36.562 28.132 1.00 89.31 75 ARG A N 1
ATOM 592 C CA . ARG A 1 75 ? 20.436 -36.482 27.783 1.00 89.31 75 ARG A CA 1
ATOM 593 C C . ARG A 1 75 ? 19.714 -35.561 28.747 1.00 89.31 75 ARG A C 1
ATOM 595 O O . ARG A 1 75 ? 19.956 -35.627 29.949 1.00 89.31 75 ARG A O 1
ATOM 602 N N . TYR A 1 76 ? 18.777 -34.780 28.225 1.00 92.50 76 TYR A N 1
ATOM 603 C CA . TYR A 1 76 ? 17.926 -33.922 29.039 1.00 92.50 76 TYR A CA 1
ATOM 604 C C . TYR A 1 76 ? 16.562 -34.570 29.280 1.00 92.50 76 TYR A C 1
ATOM 606 O O . TYR A 1 76 ? 16.010 -35.177 28.363 1.00 92.50 76 TYR A O 1
ATOM 614 N N . TYR A 1 77 ? 16.014 -34.432 30.488 1.00 91.25 77 TYR A N 1
ATOM 615 C CA . TYR A 1 77 ? 14.686 -34.930 30.864 1.00 91.25 77 TYR A CA 1
ATOM 616 C C . TYR A 1 77 ? 13.875 -33.826 31.534 1.00 91.25 77 TYR A C 1
ATOM 618 O O . TYR A 1 77 ? 14.366 -33.162 32.443 1.00 91.25 77 TYR A O 1
ATOM 626 N N . LEU A 1 78 ? 12.626 -33.651 31.118 1.00 91.38 78 LEU A N 1
ATOM 627 C CA . LEU A 1 78 ? 11.686 -32.748 31.767 1.00 91.38 78 LEU A CA 1
ATOM 628 C C . LEU A 1 78 ? 10.789 -33.549 32.712 1.00 91.38 78 LEU A C 1
ATOM 630 O O . LEU A 1 78 ? 10.118 -34.484 32.281 1.00 91.38 78 LEU A O 1
ATOM 634 N N . GLN A 1 79 ? 10.758 -33.171 33.988 1.00 88.25 79 GLN A N 1
ATOM 635 C CA . GLN A 1 79 ? 9.916 -33.819 34.992 1.00 88.25 79 GLN A CA 1
ATOM 636 C C . GLN A 1 79 ? 9.042 -32.791 35.710 1.00 88.25 79 GLN A C 1
ATOM 638 O O . GLN A 1 79 ? 9.534 -31.780 36.217 1.00 88.25 79 GLN A O 1
ATOM 643 N N . ARG A 1 80 ? 7.740 -33.070 35.803 1.00 85.25 80 ARG A N 1
ATOM 644 C CA . ARG A 1 80 ? 6.786 -32.261 36.571 1.00 85.25 80 ARG A CA 1
ATOM 645 C C . ARG A 1 80 ? 6.895 -32.588 38.065 1.00 85.25 80 ARG A C 1
ATOM 647 O O . ARG A 1 80 ? 6.830 -33.750 38.459 1.00 85.25 80 ARG A O 1
ATOM 654 N N . LYS A 1 81 ? 7.026 -31.569 38.917 1.00 79.06 81 LYS A N 1
ATOM 655 C CA . LYS A 1 81 ? 6.824 -31.685 40.368 1.00 79.06 81 LYS A CA 1
ATOM 656 C C . LYS A 1 81 ? 5.323 -31.600 40.652 1.00 79.06 81 LYS A C 1
ATOM 658 O O . LYS A 1 81 ? 4.679 -30.643 40.233 1.00 79.06 81 LYS A O 1
ATOM 663 N N . GLY A 1 82 ? 4.791 -32.629 41.310 1.00 59.69 82 GLY A N 1
ATOM 664 C CA . GLY A 1 82 ? 3.364 -32.952 41.350 1.00 59.69 82 GLY A CA 1
ATOM 665 C C . GLY A 1 82 ? 2.401 -31.829 41.751 1.00 59.69 82 GLY A C 1
ATOM 666 O O . GLY A 1 82 ? 2.697 -31.018 42.624 1.00 59.69 82 GLY A O 1
ATOM 667 N N . THR A 1 83 ? 1.213 -31.879 41.143 1.00 42.16 83 THR A N 1
ATOM 668 C CA . THR A 1 83 ? -0.063 -31.373 41.666 1.00 42.16 83 THR A CA 1
ATOM 669 C C . THR A 1 83 ? -1.198 -32.265 41.152 1.00 42.16 83 THR A C 1
ATOM 671 O O . THR A 1 83 ? -1.253 -32.622 39.973 1.00 42.16 83 THR A O 1
ATOM 674 N N . THR A 1 84 ? -2.066 -32.647 42.086 1.00 39.03 84 THR A N 1
ATOM 675 C CA . THR A 1 84 ? -3.329 -33.378 41.926 1.00 39.03 84 THR A CA 1
ATOM 676 C C . THR A 1 84 ? -4.306 -32.644 40.998 1.00 39.03 84 THR A C 1
ATOM 678 O O . THR A 1 84 ? -4.363 -31.414 41.057 1.00 39.03 84 THR A O 1
ATOM 681 N N . PRO A 1 85 ? -5.103 -33.352 40.178 1.00 38.88 85 PRO A N 1
ATOM 682 C CA . PRO A 1 85 ? -6.164 -32.735 39.392 1.00 38.88 85 PRO A CA 1
ATOM 683 C C . PRO A 1 85 ? -7.359 -32.386 40.291 1.00 38.88 85 PRO A C 1
ATOM 685 O O . PRO A 1 85 ? -7.902 -33.238 40.990 1.00 38.88 85 PRO A O 1
ATOM 688 N N . PHE A 1 86 ? -7.734 -31.110 40.280 1.00 33.75 86 PHE A N 1
ATOM 689 C CA . PHE A 1 86 ? -8.952 -30.574 40.876 1.00 33.75 86 PHE A CA 1
ATOM 690 C C . PHE A 1 86 ? -10.108 -30.868 39.905 1.00 33.75 86 PHE A C 1
ATOM 692 O O . PHE A 1 86 ? -10.066 -30.425 38.759 1.00 33.75 86 PHE A O 1
ATOM 699 N N . SER A 1 87 ? -11.099 -31.646 40.335 1.00 34.38 87 SER A N 1
ATOM 700 C CA . SER A 1 87 ? -12.373 -31.847 39.637 1.00 34.38 87 SER A CA 1
ATOM 701 C C . SER A 1 87 ? -13.502 -31.804 40.667 1.00 34.38 87 SER A C 1
ATOM 703 O O . SER A 1 87 ? -13.335 -32.224 41.813 1.00 34.38 87 SER A O 1
ATOM 705 N N . GLN A 1 88 ? -14.594 -31.188 40.238 1.00 36.88 88 GLN A N 1
ATOM 706 C CA . GLN A 1 88 ? -15.747 -30.707 40.982 1.00 36.88 88 GLN A CA 1
ATOM 707 C C . GLN A 1 88 ? -16.548 -31.836 41.663 1.00 36.88 88 GLN A C 1
ATOM 709 O O . GLN A 1 88 ? -16.661 -32.948 41.157 1.00 36.88 88 GLN A O 1
ATOM 714 N N . THR A 1 89 ? -17.144 -31.525 42.815 1.00 34.06 89 THR A N 1
ATOM 715 C CA . THR A 1 89 ? -18.316 -32.230 43.373 1.00 34.06 89 THR A CA 1
ATOM 716 C C . THR A 1 89 ? -19.566 -31.923 42.530 1.00 34.06 89 THR A C 1
ATOM 718 O O . THR A 1 89 ? -19.606 -30.832 41.962 1.00 34.06 89 THR A O 1
ATOM 721 N N . PRO A 1 90 ? -20.607 -32.790 42.496 1.00 41.69 90 PRO A N 1
ATOM 722 C CA . PRO A 1 90 ? -21.677 -32.659 43.499 1.00 41.69 90 PRO A CA 1
ATOM 723 C C . PRO A 1 90 ? -22.340 -33.962 44.026 1.00 41.69 90 PRO A C 1
ATOM 725 O O . PRO A 1 90 ? -22.417 -34.988 43.365 1.00 41.69 90 PRO A O 1
ATOM 728 N N . HIS A 1 91 ? -22.883 -33.810 45.241 1.00 27.75 91 HIS A N 1
ATOM 729 C CA . HIS A 1 91 ? -24.039 -34.457 45.893 1.00 27.75 91 HIS A CA 1
ATOM 730 C C . HIS A 1 91 ? -24.104 -35.973 46.209 1.00 27.75 91 HIS A C 1
ATOM 732 O O . HIS A 1 91 ? -24.491 -36.818 45.416 1.00 27.75 91 HIS A O 1
ATOM 738 N N . SER A 1 92 ? -23.900 -36.242 47.509 1.00 31.44 92 SER A N 1
ATOM 739 C CA . SER A 1 92 ? -24.832 -36.908 48.444 1.00 31.44 92 SER A CA 1
ATOM 740 C C . SER A 1 92 ? -25.561 -38.191 48.014 1.00 31.44 92 SER A C 1
ATOM 742 O O . SER A 1 92 ? -26.616 -38.144 47.390 1.00 31.44 92 SER A O 1
ATOM 744 N N . SER A 1 93 ? -25.166 -39.319 48.613 1.00 30.44 93 SER A N 1
ATOM 745 C CA . SER A 1 93 ? -26.019 -40.031 49.590 1.00 30.44 93 SER A CA 1
ATOM 746 C C . SER A 1 93 ? -25.266 -41.186 50.274 1.00 30.44 93 SER A C 1
ATOM 748 O O . SER A 1 93 ? -24.730 -42.095 49.652 1.00 30.44 93 SER A O 1
ATOM 750 N N . ARG A 1 94 ? -25.228 -41.121 51.609 1.00 29.05 94 ARG A N 1
ATOM 751 C CA . ARG A 1 94 ? -25.051 -42.252 52.544 1.00 29.05 94 ARG A CA 1
ATOM 752 C C . ARG A 1 94 ? -26.248 -43.232 52.396 1.00 29.05 94 ARG A C 1
ATOM 754 O O . ARG A 1 94 ? -27.254 -42.781 51.852 1.00 29.05 94 ARG A O 1
ATOM 761 N N . PRO A 1 95 ? -26.254 -44.471 52.956 1.00 41.03 95 PRO A N 1
ATOM 762 C CA . PRO A 1 95 ? -25.495 -44.901 54.142 1.00 41.03 95 PRO A CA 1
ATOM 763 C C . PRO A 1 95 ? -24.945 -46.354 54.137 1.00 41.03 95 PRO A C 1
ATOM 765 O O . PRO A 1 95 ? -25.379 -47.191 53.361 1.00 41.03 95 PRO A O 1
ATOM 768 N N . SER A 1 96 ? -24.081 -46.628 55.131 1.00 27.55 96 SER A N 1
ATOM 769 C CA . SER A 1 96 ? -23.852 -47.921 55.825 1.00 27.55 96 SER A CA 1
ATOM 770 C C . SER A 1 96 ? -23.320 -49.104 54.982 1.00 27.55 96 SER A C 1
ATOM 772 O O . SER A 1 96 ? -23.794 -49.383 53.901 1.00 27.55 96 SER A O 1
ATOM 774 N N . SER A 1 97 ? -22.374 -49.936 55.413 1.00 28.38 97 SER A N 1
ATOM 775 C CA . SER A 1 97 ? -22.015 -50.363 56.760 1.00 28.38 97 SER A CA 1
ATOM 776 C C . SER A 1 97 ? -20.745 -51.229 56.693 1.00 28.38 97 SER A C 1
ATOM 778 O O . SER A 1 97 ? -20.542 -51.898 55.686 1.00 28.38 97 SER A O 1
ATOM 780 N N . VAL A 1 98 ? -20.011 -51.266 57.816 1.00 28.62 98 VAL A N 1
ATOM 781 C CA . VAL A 1 98 ? -19.094 -52.317 58.323 1.00 28.62 98 VAL A CA 1
ATOM 782 C C . VAL A 1 98 ? -17.910 -52.781 57.439 1.00 28.62 98 VAL A C 1
ATOM 784 O O . VAL A 1 98 ? -18.018 -52.977 56.245 1.00 28.62 98 VAL A O 1
ATOM 787 N N . THR A 1 99 ? -16.705 -53.038 57.962 1.00 29.75 99 THR A N 1
ATOM 788 C CA . THR A 1 99 ? -16.393 -53.677 59.250 1.00 29.75 99 THR A CA 1
ATOM 789 C C . THR A 1 99 ? -14.910 -53.485 59.614 1.00 29.75 99 THR A C 1
ATOM 791 O O . THR A 1 99 ? -14.062 -53.584 58.733 1.00 29.75 99 THR A O 1
ATOM 794 N N . SER A 1 100 ? -14.657 -53.360 60.927 1.00 27.78 100 SER A N 1
ATOM 795 C CA . SER A 1 100 ? -13.533 -53.957 61.687 1.00 27.78 100 SER A CA 1
ATOM 796 C C . SER A 1 100 ? -12.123 -53.392 61.455 1.00 27.78 100 SER A C 1
ATOM 798 O O . SER A 1 100 ? -11.642 -53.348 60.336 1.00 27.78 100 SER A O 1
ATOM 800 N N . LEU A 1 101 ? -11.350 -52.981 62.465 1.00 33.28 101 LEU A N 1
ATOM 801 C CA . LEU A 1 101 ? -11.080 -53.570 63.790 1.00 33.28 101 LEU A CA 1
ATOM 802 C C . LEU A 1 101 ? -10.688 -52.428 64.765 1.00 33.28 101 LEU A C 1
ATOM 804 O O . LEU A 1 101 ? -9.932 -51.546 64.373 1.00 33.28 101 LEU A O 1
ATOM 808 N N . ASN A 1 102 ? -11.342 -52.285 65.928 1.00 29.80 102 ASN A N 1
ATOM 809 C CA . ASN A 1 102 ? -11.005 -52.868 67.252 1.00 29.80 102 ASN A CA 1
ATOM 810 C C . ASN A 1 102 ? -9.795 -52.206 67.945 1.00 29.80 102 ASN A C 1
ATOM 812 O O . ASN A 1 102 ? -8.777 -51.999 67.303 1.00 29.80 102 ASN A O 1
ATOM 816 N N . LEU A 1 103 ? -9.749 -51.946 69.258 1.00 29.52 103 LEU A N 1
ATOM 817 C CA . LEU A 1 103 ? -10.683 -51.940 70.405 1.00 29.52 103 LEU A CA 1
ATOM 818 C C . LEU A 1 103 ? -9.858 -51.322 71.569 1.00 29.52 103 LEU A C 1
ATOM 820 O O . LEU A 1 103 ? -8.650 -51.551 71.617 1.00 29.52 103 LEU A O 1
ATOM 824 N N . SER A 1 104 ? -10.416 -50.518 72.482 1.00 32.59 104 SER A N 1
ATOM 825 C CA . SER A 1 104 ? -10.710 -50.851 73.910 1.00 32.59 104 SER A CA 1
ATOM 826 C C . SER A 1 104 ? -10.295 -49.641 74.793 1.00 32.59 104 SER A C 1
ATOM 828 O O . SER A 1 104 ? -9.354 -48.952 74.420 1.00 32.59 104 SER A O 1
ATOM 830 N N . SER A 1 105 ? -10.893 -49.241 75.925 1.00 30.38 105 SER A N 1
ATOM 831 C CA . SER A 1 105 ? -12.027 -49.694 76.751 1.00 30.38 105 SER A CA 1
ATOM 832 C C . SER A 1 105 ? -12.357 -48.600 77.805 1.00 30.38 105 SER A C 1
ATOM 834 O O . SER A 1 105 ? -11.423 -47.945 78.273 1.00 30.38 105 SER A O 1
ATOM 836 N N . PRO A 1 106 ? -13.626 -48.414 78.218 1.00 41.50 106 PRO A N 1
ATOM 837 C CA . PRO A 1 106 ? -14.036 -47.762 79.470 1.00 41.50 106 PRO A CA 1
ATOM 838 C C . PRO A 1 106 ? -14.716 -48.748 80.456 1.00 41.50 106 PRO A C 1
ATOM 840 O O . PRO A 1 106 ? -15.470 -49.615 80.028 1.00 41.50 106 PRO A O 1
ATOM 843 N N . GLU A 1 107 ? -14.538 -48.566 81.769 1.00 31.81 107 GLU A N 1
ATOM 844 C CA . GLU A 1 107 ? -15.316 -49.229 82.847 1.00 31.81 107 GLU A CA 1
ATOM 845 C C . GLU A 1 107 ? -15.785 -48.131 83.824 1.00 31.81 107 GLU A C 1
ATOM 847 O O . GLU A 1 107 ? -14.989 -47.290 84.234 1.00 31.81 107 GLU A O 1
ATOM 852 N N . GLU A 1 108 ? -17.078 -47.842 83.994 1.00 30.89 108 GLU A N 1
ATOM 853 C CA . GLU A 1 108 ? -18.195 -48.569 84.632 1.00 30.89 108 GLU A CA 1
ATOM 854 C C . GLU A 1 108 ? -18.370 -48.297 86.139 1.00 30.89 108 GLU A C 1
ATOM 856 O O . GLU A 1 108 ? -17.464 -48.411 86.958 1.00 30.89 108 GLU A O 1
ATOM 861 N N . ARG A 1 109 ? -19.613 -47.932 86.489 1.00 29.48 109 ARG A N 1
ATOM 862 C CA . ARG A 1 109 ? -20.179 -47.996 87.839 1.00 29.48 109 ARG A CA 1
ATOM 863 C C . ARG A 1 109 ? -20.622 -49.435 88.084 1.00 29.48 109 ARG A C 1
ATOM 865 O O . ARG A 1 109 ? -21.411 -49.919 87.284 1.00 29.48 109 ARG A O 1
ATOM 872 N N . PHE A 1 110 ? -20.304 -50.019 89.237 1.00 27.17 110 PHE A N 1
ATOM 873 C CA . PHE A 1 110 ? -21.157 -51.040 89.850 1.00 27.17 110 PHE A CA 1
ATOM 874 C C . PHE A 1 110 ? -21.055 -51.038 91.386 1.00 27.17 110 PHE A C 1
ATOM 876 O O . PHE A 1 110 ? -19.978 -50.968 91.961 1.00 27.17 110 PHE A O 1
ATOM 883 N N . MET A 1 111 ? -22.244 -51.137 91.987 1.00 25.02 111 MET A N 1
ATOM 884 C CA . MET A 1 111 ? -22.626 -51.807 93.235 1.00 25.02 111 MET A CA 1
ATOM 885 C C . MET A 1 111 ? -22.106 -51.386 94.622 1.00 25.02 111 MET A C 1
ATOM 887 O O . MET A 1 111 ? -20.951 -51.504 95.001 1.00 25.02 111 MET A O 1
ATOM 891 N N . THR A 1 112 ? -23.110 -51.077 95.441 1.00 34.00 112 THR A N 1
ATOM 892 C CA . THR A 1 112 ? -23.258 -51.430 96.854 1.00 34.00 112 THR A CA 1
ATOM 893 C C . THR A 1 112 ? -22.891 -52.890 97.168 1.00 34.00 112 THR A C 1
ATOM 895 O O . THR A 1 112 ? -23.513 -53.786 96.598 1.00 34.00 112 THR A O 1
ATOM 898 N N . LEU A 1 113 ? -22.000 -53.122 98.139 1.00 26.00 113 LEU A N 1
ATOM 899 C CA . LEU A 1 113 ? -22.191 -53.990 99.318 1.00 26.00 113 LEU A CA 1
ATOM 900 C C . LEU A 1 113 ? -20.921 -53.976 100.200 1.00 26.00 113 LEU A C 1
ATOM 902 O O . LEU A 1 113 ? -19.832 -54.132 99.673 1.00 26.00 113 LEU A O 1
ATOM 906 N N . ALA A 1 114 ? -21.131 -53.866 101.515 1.00 28.25 114 ALA A N 1
ATOM 907 C CA . ALA A 1 114 ? -20.396 -54.509 102.615 1.00 28.25 114 ALA A CA 1
ATOM 908 C C . ALA A 1 114 ? -18.861 -54.348 102.814 1.00 28.25 114 ALA A C 1
ATOM 910 O O . ALA A 1 114 ? -18.048 -54.483 101.911 1.00 28.25 114 ALA A O 1
ATOM 911 N N . ASP A 1 115 ? -18.547 -54.219 104.110 1.00 27.30 115 ASP A N 1
ATOM 912 C CA . ASP A 1 115 ? -17.358 -54.667 104.852 1.00 27.30 115 ASP A CA 1
ATOM 913 C C . ASP A 1 115 ? -16.130 -53.752 105.081 1.00 27.30 115 ASP A C 1
ATOM 915 O O . ASP A 1 115 ? -15.325 -53.469 104.203 1.00 27.30 115 ASP A O 1
ATOM 919 N N . PHE A 1 116 ? -16.012 -53.394 106.376 1.00 26.69 116 PHE A N 1
ATOM 920 C CA . PHE A 1 116 ? -14.831 -53.293 107.252 1.00 26.69 116 PHE A CA 1
ATOM 921 C C . PHE A 1 116 ? -13.617 -52.455 106.808 1.00 26.69 116 PHE A C 1
ATOM 923 O O . PHE A 1 116 ? -12.788 -52.893 106.024 1.00 26.69 116 PHE A O 1
ATOM 930 N N . SER A 1 117 ? -13.363 -51.332 107.489 1.00 31.52 117 SER A N 1
ATOM 931 C CA . SER A 1 117 ? -12.617 -51.305 108.765 1.00 31.52 117 SER A CA 1
ATOM 932 C C . SER A 1 117 ? -12.176 -49.866 109.076 1.00 31.52 117 SER A C 1
ATOM 934 O O . SER A 1 117 ? -11.545 -49.210 108.252 1.00 31.52 117 SER A O 1
ATOM 936 N N . VAL A 1 118 ? -12.529 -49.381 110.267 1.00 33.72 118 VAL A N 1
ATOM 937 C CA . VAL A 1 118 ? -12.061 -48.127 110.875 1.00 33.72 118 VAL A CA 1
ATOM 938 C C . VAL A 1 118 ? -11.254 -48.539 112.106 1.00 33.72 118 VAL A C 1
ATOM 940 O O . VAL A 1 118 ? -11.796 -49.228 112.968 1.00 33.72 118 VAL A O 1
ATOM 943 N N . ASP A 1 119 ? -9.979 -48.151 112.160 1.00 36.62 119 ASP A N 1
ATOM 944 C CA . ASP A 1 119 ? -9.149 -48.150 113.377 1.00 36.62 119 ASP A CA 1
ATOM 945 C C . ASP A 1 119 ? -9.795 -47.179 114.398 1.00 36.62 119 ASP A C 1
ATOM 947 O O . ASP A 1 119 ? -10.218 -46.089 114.010 1.00 36.62 119 ASP A O 1
ATOM 951 N N . GLY A 1 120 ? -10.106 -47.567 115.645 1.00 32.59 120 GLY A N 1
ATOM 952 C CA . GLY A 1 120 ? -9.153 -47.756 116.759 1.00 32.59 120 GLY A CA 1
ATOM 953 C C . GLY A 1 120 ? -8.683 -46.371 117.236 1.00 32.59 120 GLY A C 1
ATOM 954 O O . GLY A 1 120 ? -8.090 -45.653 116.443 1.00 32.59 120 GLY A O 1
ATOM 955 N N . ASP A 1 121 ? -9.028 -45.825 118.407 1.00 32.38 121 ASP A N 1
ATOM 956 C CA . ASP A 1 121 ? -8.981 -46.324 119.797 1.00 32.38 121 ASP A CA 1
ATOM 957 C C . ASP A 1 121 ? -10.044 -45.546 120.641 1.00 32.38 121 ASP A C 1
ATOM 959 O O . ASP A 1 121 ? -10.533 -44.511 120.192 1.00 32.38 121 ASP A O 1
ATOM 963 N N . ASP A 1 122 ? -10.504 -45.876 121.853 1.00 33.59 122 ASP A N 1
ATOM 964 C CA . ASP A 1 122 ? -10.021 -46.728 122.941 1.00 33.59 122 ASP A CA 1
ATOM 965 C C . ASP A 1 122 ? -11.185 -46.854 123.964 1.00 33.59 122 ASP A C 1
ATOM 967 O O . ASP A 1 122 ? -11.736 -45.832 124.376 1.00 33.59 122 ASP A O 1
ATOM 971 N N . ASP A 1 123 ? -11.584 -48.066 124.374 1.00 32.50 123 ASP A N 1
ATOM 972 C CA . ASP A 1 123 ? -12.433 -48.293 125.563 1.00 32.50 123 ASP A CA 1
ATOM 973 C C . ASP A 1 123 ? -12.298 -49.756 126.042 1.00 32.50 123 ASP A C 1
ATOM 975 O O . ASP A 1 123 ? -12.526 -50.700 125.279 1.00 32.50 123 ASP A O 1
ATOM 979 N N . TYR A 1 124 ? -11.909 -49.973 127.306 1.00 33.66 124 TYR A N 1
ATOM 980 C CA . TYR A 1 124 ? -11.691 -51.311 127.876 1.00 33.66 124 TYR A CA 1
ATOM 981 C C . TYR A 1 124 ? -12.067 -51.408 129.372 1.00 33.66 124 TYR A C 1
ATOM 983 O O . TYR A 1 124 ? -11.692 -50.555 130.171 1.00 33.66 124 TYR A O 1
ATOM 991 N N . LEU A 1 125 ? -12.651 -52.575 129.726 1.00 31.89 125 LEU A N 1
ATOM 992 C CA . LEU A 1 125 ? -12.763 -53.261 131.044 1.00 31.89 125 LEU A CA 1
ATOM 993 C C . LEU A 1 125 ? -14.032 -52.989 131.895 1.00 31.89 125 LEU A C 1
ATOM 995 O O . LEU A 1 125 ? -14.358 -51.854 132.187 1.00 31.89 125 LEU A O 1
ATOM 999 N N . ARG A 1 126 ? -14.764 -53.976 132.451 1.00 31.27 126 ARG A N 1
ATOM 1000 C CA . ARG A 1 126 ? -14.681 -55.455 132.464 1.00 31.27 126 ARG A CA 1
ATOM 1001 C C . ARG A 1 126 ? -16.014 -56.044 132.980 1.00 31.27 126 ARG A C 1
ATOM 1003 O O . ARG A 1 126 ? -16.677 -55.457 133.827 1.00 31.27 126 ARG A O 1
ATOM 1010 N N . VAL A 1 127 ? -16.345 -57.238 132.495 1.00 33.34 127 VAL A N 1
ATOM 1011 C CA . VAL A 1 127 ? -17.496 -58.105 132.830 1.00 33.34 127 VAL A CA 1
ATOM 1012 C C . VAL A 1 127 ? -17.279 -58.876 134.144 1.00 33.34 127 VAL A C 1
ATOM 1014 O O . VAL A 1 127 ? -16.155 -59.309 134.382 1.00 33.34 127 VAL A O 1
ATOM 1017 N N . ALA A 1 128 ? -18.343 -59.135 134.924 1.00 31.78 128 ALA A N 1
ATOM 1018 C CA . ALA A 1 128 ? -18.693 -60.478 135.441 1.00 31.78 128 ALA A CA 1
ATOM 1019 C C . ALA A 1 128 ? -19.964 -60.479 136.317 1.00 31.78 128 ALA A C 1
ATOM 1021 O O . ALA A 1 128 ? -20.108 -59.704 137.256 1.00 31.78 128 ALA A O 1
ATOM 1022 N N . ALA A 1 129 ? -20.864 -61.411 136.004 1.00 37.38 129 ALA A N 1
ATOM 1023 C CA . ALA A 1 129 ? -22.051 -61.790 136.764 1.00 37.38 129 ALA A CA 1
ATOM 1024 C C . ALA A 1 129 ? -21.715 -62.737 137.934 1.00 37.38 129 ALA A C 1
ATOM 1026 O O . ALA A 1 129 ? -20.749 -63.484 137.815 1.00 37.38 129 ALA A O 1
ATOM 1027 N N . TYR A 1 130 ? -22.553 -62.791 138.984 1.00 26.95 130 TYR A N 1
ATOM 1028 C CA . TYR A 1 130 ? -23.226 -64.020 139.468 1.00 26.95 130 TYR A CA 1
ATOM 1029 C C . TYR A 1 130 ? -24.165 -63.762 140.678 1.00 26.95 130 TYR A C 1
ATOM 1031 O O . TYR A 1 130 ? -24.000 -62.806 141.427 1.00 26.95 130 TYR A O 1
ATOM 1039 N N . GLN A 1 131 ? -25.168 -64.639 140.796 1.00 35.59 131 GLN A N 1
ATOM 1040 C CA . GLN A 1 131 ? -26.336 -64.764 141.707 1.00 35.59 131 GLN A CA 1
ATOM 1041 C C . GLN A 1 131 ? -25.976 -64.813 143.223 1.00 35.59 131 GLN A C 1
ATOM 1043 O O . GLN A 1 131 ? -24.818 -65.032 143.540 1.00 35.59 131 GLN A O 1
ATOM 1048 N N . GLY A 1 132 ? -26.835 -64.714 144.255 1.00 32.34 132 GLY A N 1
ATOM 1049 C CA . GLY A 1 132 ? -28.291 -64.648 144.460 1.00 32.34 132 GLY A CA 1
ATOM 1050 C C . GLY A 1 132 ? -28.635 -64.849 145.970 1.00 32.34 132 GLY A C 1
ATOM 1051 O O . GLY A 1 132 ? -27.902 -65.531 146.673 1.00 32.34 132 GLY A O 1
ATOM 1052 N N . SER A 1 133 ? -29.728 -64.221 146.436 1.00 41.34 133 SER A N 1
ATOM 1053 C CA . SER A 1 133 ? -30.669 -64.497 147.564 1.00 41.34 133 SER A CA 1
ATOM 1054 C C . SER A 1 133 ? -30.264 -65.186 148.898 1.00 41.34 133 SER A C 1
ATOM 1056 O O . SER A 1 133 ? -29.775 -66.309 148.901 1.00 41.34 133 SER A O 1
ATOM 1058 N N . THR A 1 134 ? -30.704 -64.637 150.053 1.00 29.44 134 THR A N 1
ATOM 1059 C CA . THR A 1 134 ? -31.782 -65.154 150.965 1.00 29.44 134 THR A CA 1
ATOM 1060 C C . THR A 1 134 ? -31.800 -64.466 152.360 1.00 29.44 134 THR A C 1
ATOM 1062 O O . THR A 1 134 ? -30.948 -63.653 152.689 1.00 29.44 134 THR A O 1
ATOM 1065 N N . SER A 1 135 ? -32.872 -64.730 153.117 1.00 34.84 135 SER A N 1
ATOM 1066 C CA . SER A 1 135 ? -33.619 -63.957 154.131 1.00 34.84 135 SER A CA 1
ATOM 1067 C C . SER A 1 135 ? -33.215 -64.038 155.625 1.00 34.84 135 SER A C 1
ATOM 1069 O O . SER A 1 135 ? -32.795 -65.096 156.074 1.00 34.84 135 SER A O 1
ATOM 1071 N N . GLY A 1 136 ? -33.643 -63.037 156.426 1.00 30.08 136 GLY A N 1
ATOM 1072 C CA . GLY A 1 136 ? -34.632 -63.245 157.518 1.00 30.08 136 GLY A CA 1
ATOM 1073 C C . GLY A 1 136 ? -34.237 -63.111 159.015 1.00 30.08 136 GLY A C 1
ATOM 1074 O O . GLY A 1 136 ? -33.419 -63.874 159.505 1.00 30.08 136 GLY A O 1
ATOM 1075 N N . GLY A 1 137 ? -34.988 -62.265 159.757 1.00 31.81 137 GLY A N 1
ATOM 1076 C CA . GLY A 1 137 ? -35.512 -62.513 161.131 1.00 31.81 137 GLY A CA 1
ATOM 1077 C C . GLY A 1 137 ? -34.703 -62.077 162.382 1.00 31.81 137 GLY A C 1
ATOM 1078 O O . GLY A 1 137 ? -33.552 -62.450 162.528 1.00 31.81 137 GLY A O 1
ATOM 1079 N N . GLY A 1 138 ? -35.330 -61.344 163.329 1.00 38.53 138 GLY A N 1
ATOM 1080 C CA . GLY A 1 138 ? -34.711 -60.779 164.562 1.00 38.53 138 GLY A CA 1
ATOM 1081 C C . GLY A 1 138 ? -35.147 -61.382 165.917 1.00 38.53 138 GLY A C 1
ATOM 1082 O O . GLY A 1 138 ? -35.723 -62.465 165.915 1.00 38.53 138 GLY A O 1
ATOM 1083 N N . LYS A 1 139 ? -34.889 -60.679 167.054 1.00 34.75 139 LYS A N 1
ATOM 1084 C CA . LYS A 1 139 ? -35.668 -60.628 168.339 1.00 34.75 139 LYS A CA 1
ATOM 1085 C C . LYS A 1 139 ? -34.971 -59.857 169.501 1.00 34.75 139 LYS A C 1
ATOM 1087 O O . LYS A 1 139 ? -33.764 -59.670 169.492 1.00 34.75 139 LYS A O 1
ATOM 1092 N N . HIS A 1 140 ? -35.820 -59.427 170.455 1.00 31.91 140 HIS A N 1
ATOM 1093 C CA . HIS A 1 140 ? -35.694 -58.702 171.754 1.00 31.91 140 HIS A CA 1
ATOM 1094 C C . HIS A 1 140 ? -34.574 -59.161 172.732 1.00 31.91 140 HIS A C 1
ATOM 1096 O O . HIS A 1 140 ? -34.067 -60.258 172.560 1.00 31.91 140 HIS A O 1
ATOM 1102 N N . GLY A 1 141 ? -34.190 -58.489 173.836 1.00 29.95 141 GLY A N 1
ATOM 1103 C CA . GLY A 1 141 ? -34.680 -57.327 174.609 1.00 29.95 141 GLY A CA 1
ATOM 1104 C C . GLY A 1 141 ? -33.969 -57.233 175.992 1.00 29.95 141 GLY A C 1
ATOM 1105 O O . GLY A 1 141 ? -33.043 -58.001 176.237 1.00 29.95 141 GLY A O 1
ATOM 1106 N N . ALA A 1 142 ? -34.480 -56.365 176.889 1.00 28.50 142 ALA A N 1
ATOM 1107 C CA . ALA A 1 142 ? -34.078 -56.084 178.295 1.00 28.50 142 ALA A CA 1
ATOM 1108 C C . ALA A 1 142 ? -32.910 -55.070 178.465 1.00 28.50 142 ALA A C 1
ATOM 1110 O O . ALA A 1 142 ? -31.997 -55.048 177.658 1.00 28.50 142 ALA A O 1
ATOM 1111 N N . PHE A 1 143 ? -32.839 -54.168 179.451 1.00 29.39 143 PHE A N 1
ATOM 1112 C CA . PHE A 1 143 ? -33.452 -54.085 180.779 1.00 29.39 143 PHE A CA 1
ATOM 1113 C C . PHE A 1 143 ? -33.324 -52.626 181.294 1.00 29.39 143 PHE A C 1
ATOM 1115 O O . PHE A 1 143 ? -32.301 -51.980 181.076 1.00 29.39 143 PHE A O 1
ATOM 1122 N N . GLN A 1 144 ? -34.361 -52.106 181.957 1.00 39.62 144 GLN A N 1
ATOM 1123 C CA . GLN A 1 144 ? -34.446 -50.749 182.525 1.00 39.62 144 GLN A CA 1
ATOM 1124 C C . GLN A 1 144 ? -33.460 -50.482 183.681 1.00 39.62 144 GLN A C 1
ATOM 1126 O O . GLN A 1 144 ? -33.105 -51.400 184.419 1.00 39.62 144 GLN A O 1
ATOM 1131 N N . ARG A 1 145 ? -33.216 -49.177 183.919 1.00 38.28 145 ARG A N 1
ATOM 1132 C CA . ARG A 1 145 ? -32.619 -48.518 185.112 1.00 38.28 145 ARG A CA 1
ATOM 1133 C C . ARG A 1 145 ? -31.126 -48.150 185.098 1.00 38.28 145 ARG A C 1
ATOM 1135 O O . ARG A 1 145 ? -30.442 -48.298 186.100 1.00 38.28 145 ARG A O 1
ATOM 1142 N N . LEU A 1 146 ? -30.685 -47.510 184.014 1.00 44.41 146 LEU A N 1
ATOM 1143 C CA . LEU A 1 146 ? -29.582 -46.521 183.996 1.00 44.41 146 LEU A CA 1
ATOM 1144 C C . LEU A 1 146 ? -29.977 -45.298 183.125 1.00 44.41 146 LEU A C 1
ATOM 1146 O O . LEU A 1 146 ? -29.165 -44.682 182.442 1.00 44.41 146 LEU A O 1
ATOM 1150 N N . GLU A 1 147 ? -31.277 -44.984 183.085 1.00 45.47 147 GLU A N 1
ATOM 1151 C CA . GLU A 1 147 ? -31.903 -44.109 182.074 1.00 45.47 147 GLU A CA 1
ATOM 1152 C C . GLU A 1 147 ? -31.867 -42.606 182.391 1.00 45.47 147 GLU A C 1
ATOM 1154 O O . GLU A 1 147 ? -32.158 -41.797 181.515 1.00 45.47 147 GLU A O 1
ATOM 1159 N N . LEU A 1 148 ? -31.475 -42.198 183.600 1.00 47.91 148 LEU A N 1
ATOM 1160 C CA . LEU A 1 148 ? -31.470 -40.776 183.976 1.00 47.91 148 LEU A CA 1
ATOM 1161 C C . LEU A 1 148 ? -30.127 -40.074 183.737 1.00 47.91 148 LEU A C 1
ATOM 1163 O O . LEU A 1 148 ? -30.115 -38.878 183.468 1.00 47.91 148 LEU A O 1
ATOM 1167 N N . GLU A 1 149 ? -29.011 -40.802 183.741 1.00 48.94 149 GLU A N 1
ATOM 1168 C CA . GLU A 1 149 ? -27.678 -40.204 183.563 1.00 48.94 149 GLU A CA 1
ATOM 1169 C C . GLU A 1 149 ? -27.223 -40.220 182.089 1.00 48.94 149 GLU A C 1
ATOM 1171 O O . GLU A 1 149 ? -26.565 -39.292 181.619 1.00 48.94 149 GLU A O 1
ATOM 1176 N N . ARG A 1 150 ? -27.703 -41.195 181.299 1.00 51.25 150 ARG A N 1
ATOM 1177 C CA . ARG A 1 150 ? -27.437 -41.298 179.850 1.00 51.25 150 ARG A CA 1
ATOM 1178 C C . ARG A 1 150 ? -28.149 -40.217 179.023 1.00 51.25 150 ARG A C 1
ATOM 1180 O O . ARG A 1 150 ? -27.624 -39.770 178.006 1.00 51.25 150 ARG A O 1
ATOM 1187 N N . HIS A 1 151 ? -29.318 -39.752 179.469 1.00 51.84 151 HIS A N 1
ATOM 1188 C CA . HIS A 1 151 ? -30.095 -38.730 178.756 1.00 51.84 151 HIS A CA 1
ATOM 1189 C C . HIS A 1 151 ? -29.459 -37.330 178.795 1.00 51.84 151 HIS A C 1
ATOM 1191 O O . HIS A 1 151 ? -29.714 -36.526 177.900 1.00 51.84 151 HIS A O 1
ATOM 1197 N N . ALA A 1 152 ? -28.616 -37.031 179.790 1.00 58.34 152 ALA A N 1
ATOM 1198 C CA . ALA A 1 152 ? -27.892 -35.760 179.858 1.00 58.34 152 ALA A CA 1
ATOM 1199 C C . ALA A 1 152 ? -26.677 -35.725 178.910 1.00 58.34 152 ALA A C 1
ATOM 1201 O O . ALA A 1 152 ? -26.379 -34.677 178.339 1.00 58.34 152 ALA A O 1
ATOM 1202 N N . GLN A 1 153 ? -26.009 -36.864 178.696 1.00 55.31 153 GLN A N 1
ATOM 1203 C CA . GLN A 1 153 ? -24.906 -36.985 177.732 1.00 55.31 153 GLN A CA 1
ATOM 1204 C C . GLN A 1 153 ? -25.404 -36.972 176.282 1.00 55.31 153 GLN A C 1
ATOM 1206 O O . GLN A 1 153 ? -24.832 -36.263 175.459 1.00 55.31 153 GLN A O 1
ATOM 1211 N N . LEU A 1 154 ? -26.525 -37.645 175.995 1.00 56.94 154 LEU A N 1
ATOM 1212 C CA . LEU A 1 154 ? -27.120 -37.661 174.654 1.00 56.94 154 LEU A CA 1
ATOM 1213 C C . LEU A 1 154 ? -27.552 -36.270 174.169 1.00 56.94 154 LEU A C 1
ATOM 1215 O O . LEU A 1 154 ? -27.407 -35.983 172.988 1.00 56.94 154 LEU A O 1
ATOM 1219 N N . ARG A 1 155 ? -28.014 -35.377 175.059 1.00 59.94 155 ARG A N 1
ATOM 1220 C CA . ARG A 1 155 ? -28.341 -33.998 174.650 1.00 59.94 155 ARG A CA 1
ATOM 1221 C C . ARG A 1 155 ? -27.113 -33.184 174.251 1.00 59.94 155 ARG A C 1
ATOM 1223 O O . ARG A 1 155 ? -27.203 -32.411 173.307 1.00 59.94 155 ARG A O 1
ATOM 1230 N N . LYS A 1 156 ? -25.979 -33.359 174.941 1.00 60.28 156 LYS A N 1
ATOM 1231 C CA . LYS A 1 156 ? -24.727 -32.683 174.562 1.00 60.28 156 LYS A CA 1
ATOM 1232 C C . LYS A 1 156 ? -24.198 -33.193 173.220 1.00 60.28 156 LYS A C 1
ATOM 1234 O O . LYS A 1 156 ? -23.817 -32.382 172.386 1.00 60.28 156 LYS A O 1
ATOM 1239 N N . GLU A 1 157 ? -24.245 -34.506 172.984 1.00 59.56 157 GLU A N 1
ATOM 1240 C CA . GLU A 1 157 ? -23.876 -35.085 171.681 1.00 59.56 157 GLU A CA 1
ATOM 1241 C C . GLU A 1 157 ? -24.842 -34.671 170.555 1.00 59.56 157 GLU A C 1
ATOM 1243 O O . GLU A 1 157 ? -24.406 -34.415 169.433 1.00 59.56 157 GLU A O 1
ATOM 1248 N N . GLU A 1 158 ? -26.149 -34.567 170.824 1.00 63.69 158 GLU A N 1
ATOM 1249 C CA . GLU A 1 158 ? -27.124 -34.066 169.843 1.00 63.69 158 GLU A CA 1
ATOM 1250 C C . GLU A 1 158 ? -26.915 -32.583 169.510 1.00 63.69 158 GLU A C 1
ATOM 1252 O O . GLU A 1 158 ? -27.042 -32.199 168.345 1.00 63.69 158 GLU A O 1
ATOM 1257 N N . GLU A 1 159 ? -26.570 -31.748 170.494 1.00 69.31 159 GLU A N 1
ATOM 1258 C CA . GLU A 1 159 ? -26.264 -30.330 170.269 1.00 69.31 159 GLU A CA 1
ATOM 1259 C C . GLU A 1 159 ? -24.966 -30.142 169.468 1.00 69.31 159 GLU A C 1
ATOM 1261 O O . GLU A 1 159 ? -24.943 -29.338 168.534 1.00 69.31 159 GLU A O 1
ATOM 1266 N N . GLU A 1 160 ? -23.917 -30.929 169.736 1.00 67.38 160 GLU A N 1
ATOM 1267 C CA . GLU A 1 160 ? -22.683 -30.913 168.935 1.00 67.38 160 GLU A CA 1
ATOM 1268 C C . GLU A 1 160 ? -22.916 -31.392 167.493 1.00 67.38 160 GLU A C 1
ATOM 1270 O O . GLU A 1 160 ? -22.414 -30.772 166.549 1.00 67.38 160 GLU A O 1
ATOM 1275 N N . ARG A 1 161 ? -23.733 -32.439 167.287 1.00 64.19 161 ARG A N 1
ATOM 1276 C CA . ARG A 1 161 ? -24.099 -32.899 165.934 1.00 64.19 161 ARG A CA 1
ATOM 1277 C C . ARG A 1 161 ? -24.892 -31.851 165.165 1.00 64.19 161 ARG A C 1
ATOM 1279 O O . ARG A 1 161 ? -24.617 -31.654 163.985 1.00 64.19 161 ARG A O 1
ATOM 1286 N N . ARG A 1 162 ? -25.826 -31.152 165.818 1.00 66.75 162 ARG A N 1
ATOM 1287 C CA . ARG A 1 162 ? -26.569 -30.052 165.185 1.00 66.75 162 ARG A CA 1
ATOM 1288 C C . ARG A 1 162 ? -25.656 -28.903 164.780 1.00 66.75 162 ARG A C 1
ATOM 1290 O O . ARG A 1 162 ? -25.834 -28.359 163.695 1.00 66.75 162 ARG A O 1
ATOM 1297 N N . MET A 1 163 ? -24.663 -28.566 165.604 1.00 63.44 163 MET A N 1
ATOM 1298 C CA . MET A 1 163 ? -23.719 -27.501 165.264 1.00 63.44 163 MET A CA 1
ATOM 1299 C C . MET A 1 163 ? -22.848 -27.874 164.053 1.00 63.44 163 MET A C 1
ATOM 1301 O O . MET A 1 163 ? -22.696 -27.064 163.142 1.00 63.44 163 MET A O 1
ATOM 1305 N N . GLN A 1 164 ? -22.351 -29.117 163.986 1.00 62.00 164 GLN A N 1
ATOM 1306 C CA . GLN A 1 164 ? -21.596 -29.611 162.823 1.00 62.00 164 GLN A CA 1
ATOM 1307 C C . GLN A 1 164 ? -22.449 -29.707 161.550 1.00 62.00 164 GLN A C 1
ATOM 1309 O O . GLN A 1 164 ? -21.954 -29.481 160.445 1.00 62.00 164 GLN A O 1
ATOM 1314 N N . GLU A 1 165 ? -23.727 -30.060 161.682 1.00 67.19 165 GLU A N 1
ATOM 1315 C CA . GLU A 1 165 ? -24.653 -30.154 160.553 1.00 67.19 165 GLU A CA 1
ATOM 1316 C C . GLU A 1 165 ? -25.031 -28.768 160.005 1.00 67.19 165 GLU A C 1
ATOM 1318 O O . GLU A 1 165 ? -25.049 -28.572 158.789 1.00 67.19 165 GLU A O 1
ATOM 1323 N N . GLU A 1 166 ? -25.227 -27.772 160.875 1.00 71.69 166 GLU A N 1
ATOM 1324 C CA . GLU A 1 166 ? -25.385 -26.377 160.448 1.00 71.69 166 GLU A CA 1
ATOM 1325 C C . GLU A 1 166 ? -24.130 -25.831 159.759 1.00 71.69 166 GLU A C 1
ATOM 1327 O O . GLU A 1 166 ? -24.242 -25.107 158.769 1.00 71.69 166 GLU A O 1
ATOM 1332 N N . GLU A 1 167 ? -22.936 -26.171 160.247 1.00 72.25 167 GLU A N 1
ATOM 1333 C CA . GLU A 1 167 ? -21.684 -25.710 159.646 1.00 72.25 167 GLU A CA 1
ATOM 1334 C C . GLU A 1 167 ? -21.480 -26.293 158.238 1.00 72.25 167 GLU A C 1
ATOM 1336 O O . GLU A 1 167 ? -21.176 -25.542 157.308 1.00 72.25 167 GLU A O 1
ATOM 1341 N N . ARG A 1 168 ? -21.787 -27.585 158.042 1.00 68.75 168 ARG A N 1
ATOM 1342 C CA . ARG A 1 168 ? -21.809 -28.222 156.712 1.00 68.75 168 ARG A CA 1
ATOM 1343 C C . ARG A 1 168 ? -22.825 -27.586 155.768 1.00 68.75 168 ARG A C 1
ATOM 1345 O O . ARG A 1 168 ? -22.519 -27.383 154.594 1.00 68.75 168 ARG A O 1
ATOM 1352 N N . ASN A 1 169 ? -24.014 -27.236 156.260 1.00 68.31 169 ASN A N 1
ATOM 1353 C CA . ASN A 1 169 ? -25.010 -26.555 155.430 1.00 68.31 169 ASN A CA 1
ATOM 1354 C C . ASN A 1 169 ? -24.543 -25.152 155.009 1.00 68.31 169 ASN A C 1
ATOM 1356 O O . ASN A 1 169 ? -24.697 -24.784 153.846 1.00 68.31 169 ASN A O 1
ATOM 1360 N N . ARG A 1 170 ? -23.890 -24.394 155.901 1.00 73.12 170 ARG A N 1
ATOM 1361 C CA . ARG A 1 170 ? -23.322 -23.071 155.565 1.00 73.12 170 ARG A CA 1
ATOM 1362 C C . ARG A 1 170 ? -22.136 -23.142 154.600 1.00 73.12 170 ARG A C 1
ATOM 1364 O O . ARG A 1 170 ? -21.818 -22.139 153.959 1.00 73.12 170 ARG A O 1
ATOM 1371 N N . GLU A 1 171 ? -21.428 -24.264 154.545 1.00 70.31 171 GLU A N 1
ATOM 1372 C CA . GLU A 1 171 ? -20.350 -24.502 153.579 1.00 70.31 171 GLU A CA 1
ATOM 1373 C C . GLU A 1 171 ? -20.926 -24.829 152.194 1.00 70.31 171 GLU A C 1
ATOM 1375 O O . GLU A 1 171 ? -20.571 -24.182 151.209 1.00 70.31 171 GLU A O 1
ATOM 1380 N N . MET A 1 172 ? -21.934 -25.704 152.136 1.00 66.50 172 MET A N 1
ATOM 1381 C CA . MET A 1 172 ? -22.623 -26.056 150.891 1.00 66.50 172 MET A CA 1
ATOM 1382 C C . MET A 1 172 ? -23.301 -24.845 150.223 1.00 66.50 172 MET A C 1
ATOM 1384 O O . MET A 1 172 ? -23.266 -24.707 149.001 1.00 66.50 172 MET A O 1
ATOM 1388 N N . GLU A 1 173 ? -23.886 -23.932 151.006 1.00 72.88 173 GLU A N 1
ATOM 1389 C CA . GLU A 1 173 ? -24.470 -22.689 150.478 1.00 72.88 173 GLU A CA 1
ATOM 1390 C C . GLU A 1 173 ? -23.415 -21.726 149.910 1.00 72.88 173 GLU A C 1
ATOM 1392 O O . GLU A 1 173 ? -23.669 -21.053 148.906 1.00 72.88 173 GLU A O 1
ATOM 1397 N N . ARG A 1 174 ? -22.214 -21.675 150.505 1.00 71.56 174 ARG A N 1
ATOM 1398 C CA . ARG A 1 174 ? -21.098 -20.873 149.978 1.00 71.56 174 ARG A CA 1
ATOM 1399 C C . ARG A 1 174 ? -20.609 -21.424 148.641 1.00 71.56 174 ARG A C 1
ATOM 1401 O O . ARG A 1 174 ? -20.439 -20.647 147.700 1.00 71.56 174 ARG A O 1
ATOM 1408 N N . ASP A 1 175 ? -20.487 -22.742 148.525 1.00 68.69 175 ASP A N 1
ATOM 1409 C CA . ASP A 1 175 ? -20.072 -23.400 147.283 1.00 68.69 175 ASP A CA 1
ATOM 1410 C C . ASP A 1 175 ? -21.113 -23.236 146.166 1.00 68.69 175 ASP A C 1
ATOM 1412 O O . ASP A 1 175 ? -20.766 -22.923 145.024 1.00 68.69 175 ASP A O 1
ATOM 1416 N N . GLN A 1 176 ? -22.407 -23.328 146.496 1.00 66.69 176 GLN A N 1
ATOM 1417 C CA . GLN A 1 176 ? -23.486 -23.048 145.541 1.00 66.69 176 GLN A CA 1
ATOM 1418 C C . GLN A 1 176 ? -23.504 -21.583 145.075 1.00 66.69 176 GLN A C 1
ATOM 1420 O O . GLN A 1 176 ? -23.850 -21.306 143.923 1.00 66.69 176 GLN A O 1
ATOM 1425 N N . GLY A 1 177 ? -23.127 -20.637 145.940 1.00 67.69 177 GLY A N 1
ATOM 1426 C CA . GLY A 1 177 ? -22.994 -19.225 145.576 1.00 67.69 177 GLY A CA 1
ATOM 1427 C C . GLY A 1 177 ? -21.860 -18.968 144.579 1.00 67.69 177 GLY A C 1
ATOM 1428 O O . GLY A 1 177 ? -22.036 -18.213 143.620 1.00 67.69 177 GLY A O 1
ATOM 1429 N N . VAL A 1 178 ? -20.714 -19.628 144.765 1.00 71.12 178 VAL A N 1
ATOM 1430 C CA . VAL A 1 178 ? -19.547 -19.504 143.876 1.00 71.12 178 VAL A CA 1
ATOM 1431 C C . VAL A 1 178 ? -19.824 -20.113 142.501 1.00 71.12 178 VAL A C 1
ATOM 1433 O O . VAL A 1 178 ? -19.459 -19.523 141.482 1.00 71.12 178 VAL A O 1
ATOM 1436 N N . GLU A 1 179 ? -20.507 -21.256 142.442 1.00 71.25 179 GLU A N 1
ATOM 1437 C CA . GLU A 1 179 ? -20.764 -21.933 141.168 1.00 71.25 179 GLU A CA 1
ATOM 1438 C C . GLU A 1 179 ? -21.789 -21.179 140.302 1.00 71.25 179 GLU A C 1
ATOM 1440 O O . GLU A 1 179 ? -21.576 -21.020 139.099 1.00 71.25 179 GLU A O 1
ATOM 1445 N N . LYS A 1 180 ? -22.816 -20.570 140.917 1.00 70.62 180 LYS A N 1
ATOM 1446 C CA . LYS A 1 180 ? -23.752 -19.669 140.215 1.00 70.62 180 LYS A CA 1
ATOM 1447 C C . LYS A 1 180 ? -23.065 -18.428 139.636 1.00 70.62 180 LYS A C 1
ATOM 1449 O O . LYS A 1 180 ? -23.432 -17.971 138.557 1.00 70.62 180 LYS A O 1
ATOM 1454 N N . MET A 1 181 ? -22.057 -17.885 140.321 1.00 65.19 181 MET A N 1
ATOM 1455 C CA . MET A 1 181 ? -21.264 -16.760 139.807 1.00 65.19 181 MET A CA 1
ATOM 1456 C C . MET A 1 181 ? -20.460 -17.147 138.559 1.00 65.19 181 MET A C 1
ATOM 1458 O O . MET A 1 181 ? -20.498 -16.426 137.561 1.00 65.19 181 MET A O 1
ATOM 1462 N N . LYS A 1 182 ? -19.801 -18.313 138.568 1.00 71.50 182 LYS A N 1
ATOM 1463 C CA . LYS A 1 182 ? -19.052 -18.810 137.401 1.00 71.50 182 LYS A CA 1
ATOM 1464 C C . LYS A 1 182 ? -19.953 -19.086 136.197 1.00 71.50 182 LYS A C 1
ATOM 1466 O O . LYS A 1 182 ? -19.510 -18.936 135.061 1.00 71.50 182 LYS A O 1
ATOM 1471 N N . GLU A 1 183 ? -21.192 -19.515 136.418 1.00 73.38 183 GLU A N 1
ATOM 1472 C CA . GLU A 1 183 ? -22.150 -19.788 135.341 1.00 73.38 183 GLU A CA 1
ATOM 1473 C C . GLU A 1 183 ? -22.600 -18.498 134.635 1.00 73.38 183 GLU A C 1
ATOM 1475 O O . GLU A 1 183 ? -22.559 -18.420 133.406 1.00 73.38 183 GLU A O 1
ATOM 1480 N N . ILE A 1 184 ? -22.880 -17.438 135.402 1.00 72.94 184 ILE A N 1
ATOM 1481 C CA . ILE A 1 184 ? -23.209 -16.108 134.862 1.00 72.94 184 ILE A CA 1
ATOM 1482 C C . ILE A 1 184 ? -22.040 -15.528 134.049 1.00 72.94 184 ILE A C 1
ATOM 1484 O O . ILE A 1 184 ? -22.249 -14.898 133.009 1.00 72.94 184 ILE A O 1
ATOM 1488 N N . GLU A 1 185 ? -20.796 -15.733 134.487 1.00 73.38 185 GLU A N 1
ATOM 1489 C CA . GLU A 1 185 ? -19.617 -15.269 133.745 1.00 73.38 185 GLU A CA 1
ATOM 1490 C C . GLU A 1 185 ? -19.411 -16.026 132.424 1.00 73.38 185 GLU A C 1
ATOM 1492 O O . GLU A 1 185 ? -19.093 -15.400 131.408 1.00 73.38 185 GLU A O 1
ATOM 1497 N N . ARG A 1 186 ? -19.663 -17.343 132.391 1.00 75.19 186 ARG A N 1
ATOM 1498 C CA . ARG A 1 186 ? -19.621 -18.129 131.143 1.00 75.19 186 ARG A CA 1
ATOM 1499 C C . ARG A 1 186 ? -20.683 -17.666 130.148 1.00 75.19 186 ARG A C 1
ATOM 1501 O O . ARG A 1 186 ? -20.395 -17.564 128.955 1.00 75.19 186 ARG A O 1
ATOM 1508 N N . GLU A 1 187 ? -21.884 -17.352 130.623 1.00 74.94 187 GLU A N 1
ATOM 1509 C CA . GLU A 1 187 ? -22.977 -16.891 129.764 1.00 74.94 187 GLU A CA 1
ATOM 1510 C C . GLU A 1 187 ? -22.673 -15.510 129.157 1.00 74.94 187 GLU A C 1
ATOM 1512 O O . GLU A 1 187 ? -22.775 -15.323 127.941 1.00 74.94 187 GLU A O 1
ATOM 1517 N N . ARG A 1 188 ? -22.148 -14.575 129.962 1.00 76.75 188 ARG A N 1
ATOM 1518 C CA . ARG A 1 188 ? -21.696 -13.258 129.476 1.00 76.75 188 ARG A CA 1
ATOM 1519 C C . ARG A 1 188 ? -20.571 -13.358 128.444 1.00 76.75 188 ARG A C 1
ATOM 1521 O O . ARG A 1 188 ? -20.561 -12.597 127.477 1.00 76.75 188 ARG A O 1
ATOM 1528 N N . PHE A 1 189 ? -19.639 -14.294 128.621 1.00 75.50 189 PHE A N 1
ATOM 1529 C CA . PHE A 1 189 ? -18.559 -14.530 127.662 1.00 75.50 189 PHE A CA 1
ATOM 1530 C C . PHE A 1 189 ? -19.085 -15.042 126.309 1.00 75.50 189 PHE A C 1
ATOM 1532 O O . PHE A 1 189 ? -18.644 -14.587 125.251 1.00 75.50 189 PHE A O 1
ATOM 1539 N N . MET A 1 190 ? -20.071 -15.943 126.328 1.00 72.94 190 MET A N 1
ATOM 1540 C CA . MET A 1 190 ? -20.674 -16.493 125.109 1.00 72.94 190 MET A CA 1
ATOM 1541 C C . MET A 1 190 ? -21.468 -15.446 124.323 1.00 72.94 190 MET A C 1
ATOM 1543 O O . MET A 1 190 ? -21.363 -15.395 123.094 1.00 72.94 190 MET A O 1
ATOM 1547 N N . ASP A 1 191 ? -22.207 -14.572 125.004 1.00 74.94 191 ASP A N 1
ATOM 1548 C CA . ASP A 1 191 ? -22.942 -13.494 124.338 1.00 74.94 191 ASP A CA 1
ATOM 1549 C C . ASP A 1 191 ? -22.014 -12.418 123.763 1.00 74.94 191 ASP A C 1
ATOM 1551 O O . ASP A 1 191 ? -22.255 -11.925 122.657 1.00 74.94 191 ASP A O 1
ATOM 1555 N N . HIS A 1 192 ? -20.898 -12.121 124.436 1.00 70.56 192 HIS A N 1
ATOM 1556 C CA . HIS A 1 192 ? -19.874 -11.227 123.894 1.00 70.56 192 HIS A CA 1
ATOM 1557 C C . HIS A 1 192 ? -19.250 -11.781 122.601 1.00 70.56 192 HIS A C 1
ATOM 1559 O O . HIS A 1 192 ? -19.122 -11.057 121.612 1.00 70.56 192 HIS A O 1
ATOM 1565 N N . ASN A 1 193 ? -18.951 -13.084 122.552 1.00 64.62 193 ASN A N 1
ATOM 1566 C CA . ASN A 1 193 ? -18.417 -13.728 121.348 1.00 64.62 193 ASN A CA 1
ATOM 1567 C C . ASN A 1 193 ? -19.423 -13.778 120.187 1.00 64.62 193 ASN A C 1
ATOM 1569 O O . ASN A 1 193 ? -19.040 -13.590 119.028 1.00 64.62 193 ASN A O 1
ATOM 1573 N N . ARG A 1 194 ? -20.718 -13.980 120.465 1.00 75.56 194 ARG A N 1
ATOM 1574 C CA . ARG A 1 194 ? -21.760 -13.902 119.424 1.00 75.56 194 ARG A CA 1
ATOM 1575 C C . ARG A 1 194 ? -21.877 -12.499 118.840 1.00 75.56 194 ARG A C 1
ATOM 1577 O O . ARG A 1 194 ? -22.079 -12.357 117.634 1.00 75.56 194 ARG A O 1
ATOM 1584 N N . GLU A 1 195 ? -21.737 -11.469 119.670 1.00 73.69 195 GLU A N 1
ATOM 1585 C CA . GLU A 1 195 ? -21.816 -10.083 119.214 1.00 73.69 195 GLU A CA 1
ATOM 1586 C C . GLU A 1 195 ? -20.630 -9.698 118.321 1.00 73.69 195 GLU A C 1
ATOM 1588 O O . GLU A 1 195 ? -20.831 -9.113 117.255 1.00 73.69 195 GLU A O 1
ATOM 1593 N N . ILE A 1 196 ? -19.415 -10.130 118.670 1.00 72.44 196 ILE A N 1
ATOM 1594 C CA . ILE A 1 196 ? -18.230 -9.954 117.815 1.00 72.44 196 ILE A CA 1
ATOM 1595 C C . ILE A 1 196 ? -18.432 -10.647 116.457 1.00 72.44 196 ILE A C 1
ATOM 1597 O O . ILE A 1 196 ? -18.163 -10.051 115.411 1.00 72.44 196 ILE A O 1
ATOM 1601 N N . GLY A 1 197 ? -18.981 -11.867 116.448 1.00 67.75 197 GLY A N 1
ATOM 1602 C CA . GLY A 1 197 ? -19.290 -12.595 115.213 1.00 67.75 197 GLY A CA 1
ATOM 1603 C C . GLY A 1 197 ? -20.274 -11.853 114.298 1.00 67.75 197 GLY A C 1
ATOM 1604 O O . GLY A 1 197 ? -20.063 -11.781 113.084 1.00 67.75 197 GLY A O 1
ATOM 1605 N N . ARG A 1 198 ? -21.315 -11.229 114.867 1.00 75.69 198 ARG A N 1
ATOM 1606 C CA . ARG A 1 198 ? -22.286 -10.424 114.103 1.00 75.69 198 ARG A CA 1
ATOM 1607 C C . ARG A 1 198 ? -21.655 -9.172 113.497 1.00 75.69 198 ARG A C 1
ATOM 1609 O O . ARG A 1 198 ? -21.921 -8.858 112.336 1.00 75.69 198 ARG A O 1
ATOM 1616 N N . GLN A 1 199 ? -20.789 -8.485 114.239 1.00 72.81 199 GLN A N 1
ATOM 1617 C CA . GLN A 1 199 ? -20.107 -7.289 113.737 1.00 72.81 199 GLN A CA 1
ATOM 1618 C C . GLN A 1 199 ? -19.127 -7.611 112.600 1.00 72.81 199 GLN A C 1
ATOM 1620 O O . GLN A 1 199 ? -19.062 -6.868 111.617 1.00 72.81 199 GLN A O 1
ATOM 1625 N N . HIS A 1 200 ? -18.433 -8.749 112.676 1.00 67.25 200 HIS A N 1
ATOM 1626 C CA . HIS A 1 200 ? -17.526 -9.196 111.617 1.00 67.25 200 HIS A CA 1
ATOM 1627 C C . HIS A 1 200 ? -18.271 -9.554 110.318 1.00 67.25 200 HIS A C 1
ATOM 1629 O O . HIS A 1 200 ? -17.837 -9.175 109.230 1.00 67.25 200 HIS A O 1
ATOM 1635 N N . ALA A 1 201 ? -19.432 -10.211 110.417 1.00 67.25 201 ALA A N 1
ATOM 1636 C CA . ALA A 1 201 ? -20.262 -10.540 109.254 1.00 67.25 201 ALA A CA 1
ATOM 1637 C C . ALA A 1 201 ? -20.773 -9.280 108.523 1.00 67.25 201 ALA A C 1
ATOM 1639 O O . ALA A 1 201 ? -20.670 -9.177 107.299 1.00 67.25 201 ALA A O 1
ATOM 1640 N N . LEU A 1 202 ? -21.233 -8.277 109.279 1.00 77.69 202 LEU A N 1
ATOM 1641 C CA . LEU A 1 202 ? -21.677 -6.982 108.746 1.00 77.69 202 LEU A CA 1
ATOM 1642 C C . LEU A 1 202 ? -20.547 -6.186 108.070 1.00 77.69 202 LEU A C 1
ATOM 1644 O O . LEU A 1 202 ? -20.792 -5.460 107.104 1.00 77.69 202 LEU A O 1
ATOM 1648 N N . ALA A 1 203 ? -19.311 -6.303 108.560 1.00 73.75 203 ALA A N 1
ATOM 1649 C CA . ALA A 1 203 ? -18.154 -5.652 107.948 1.00 73.75 203 ALA A CA 1
ATOM 1650 C C . ALA A 1 203 ? -17.808 -6.262 106.577 1.00 73.75 203 ALA A C 1
ATOM 1652 O O . ALA A 1 203 ? -17.575 -5.523 105.617 1.00 73.75 203 ALA A O 1
ATOM 1653 N N . ILE A 1 204 ? -17.855 -7.594 106.465 1.00 73.69 204 ILE A N 1
ATOM 1654 C CA . ILE A 1 204 ? -17.586 -8.322 105.214 1.00 73.69 204 ILE A CA 1
ATOM 1655 C C . ILE A 1 204 ? -18.624 -7.970 104.141 1.00 73.69 204 ILE A C 1
ATOM 1657 O O . ILE A 1 204 ? -18.272 -7.712 102.987 1.00 73.69 204 ILE A O 1
ATOM 1661 N N . GLU A 1 205 ? -19.902 -7.902 104.515 1.00 73.06 205 GLU A N 1
ATOM 1662 C CA . GLU A 1 205 ? -20.984 -7.575 103.583 1.00 73.06 205 GLU A CA 1
ATOM 1663 C C . GLU A 1 205 ? -20.855 -6.145 103.027 1.00 73.06 205 GLU A C 1
ATOM 1665 O O . GLU A 1 205 ? -20.936 -5.929 101.812 1.00 73.06 205 GLU A O 1
ATOM 1670 N N . LYS A 1 206 ? -20.524 -5.171 103.886 1.00 78.12 206 LYS A N 1
ATOM 1671 C CA . LYS A 1 206 ? -20.258 -3.785 103.463 1.00 78.12 206 LYS A CA 1
ATOM 1672 C C . LYS A 1 206 ? -19.051 -3.673 102.529 1.00 78.12 206 LYS A C 1
ATOM 1674 O O . LYS A 1 206 ? -19.055 -2.850 101.611 1.00 78.12 206 LYS A O 1
ATOM 1679 N N . GLU A 1 207 ? -18.014 -4.484 102.728 1.00 76.31 207 GLU A N 1
ATOM 1680 C CA . GLU A 1 207 ? -16.841 -4.484 101.850 1.00 76.31 207 GLU A CA 1
ATOM 1681 C C . GLU A 1 207 ? -17.158 -5.068 100.464 1.00 76.31 207 GLU A C 1
ATOM 1683 O O . GLU A 1 207 ? -16.743 -4.509 99.441 1.00 76.31 207 GLU A O 1
ATOM 1688 N N . GLN A 1 208 ? -17.947 -6.144 100.406 1.00 70.06 208 GLN A N 1
ATOM 1689 C CA . GLN A 1 208 ? -18.409 -6.724 99.143 1.00 70.06 208 GLN A CA 1
ATOM 1690 C C . GLN A 1 208 ? -19.258 -5.737 98.336 1.00 70.06 208 GLN A C 1
ATOM 1692 O O . GLN A 1 208 ? -19.094 -5.625 97.118 1.00 70.06 208 GLN A O 1
ATOM 1697 N N . GLN A 1 209 ? -20.118 -4.968 99.004 1.00 70.44 209 GLN A N 1
ATOM 1698 C CA . GLN A 1 209 ? -20.957 -3.967 98.351 1.00 70.44 209 GLN A CA 1
ATOM 1699 C C . GLN A 1 209 ? -20.120 -2.834 97.730 1.00 70.44 209 GLN A C 1
ATOM 1701 O O . GLN A 1 209 ? -20.303 -2.506 96.558 1.00 70.44 209 GLN A O 1
ATOM 1706 N N . ARG A 1 210 ? -19.094 -2.344 98.442 1.00 77.81 210 ARG A N 1
ATOM 1707 C CA . ARG A 1 210 ? -18.135 -1.350 97.915 1.00 77.81 210 ARG A CA 1
ATOM 1708 C C . ARG A 1 210 ? -17.314 -1.861 96.728 1.00 77.81 210 ARG A C 1
ATOM 1710 O O . ARG A 1 210 ? -16.908 -1.076 95.872 1.00 77.81 210 ARG A O 1
ATOM 1717 N N . LYS A 1 211 ? -17.010 -3.163 96.671 1.00 66.44 211 LYS A N 1
ATOM 1718 C CA . LYS A 1 211 ? -16.321 -3.773 95.516 1.00 66.44 211 LYS A CA 1
ATOM 1719 C C . LYS A 1 211 ? -17.236 -3.831 94.291 1.00 66.44 211 LYS A C 1
ATOM 1721 O O . LYS A 1 211 ? -16.793 -3.496 93.197 1.00 66.44 211 LYS A O 1
ATOM 1726 N N . ARG A 1 212 ? -18.517 -4.168 94.478 1.00 70.06 212 ARG A N 1
ATOM 1727 C CA . ARG A 1 212 ? -19.519 -4.187 93.396 1.00 70.06 212 ARG A CA 1
ATOM 1728 C C . ARG A 1 212 ? -19.784 -2.797 92.817 1.00 70.06 212 ARG A C 1
ATOM 1730 O O . ARG A 1 212 ? -19.950 -2.679 91.608 1.00 70.06 212 ARG A O 1
ATOM 1737 N N . GLU A 1 213 ? -19.811 -1.759 93.649 1.00 75.12 213 GLU A N 1
ATOM 1738 C CA . GLU A 1 213 ? -19.977 -0.377 93.178 1.00 75.12 213 GLU A CA 1
ATOM 1739 C C . GLU A 1 213 ? -18.759 0.109 92.389 1.00 75.12 213 GLU A C 1
ATOM 1741 O O . GLU A 1 213 ? -18.926 0.582 91.269 1.00 75.12 213 GLU A O 1
ATOM 1746 N N . ARG A 1 214 ? -17.534 -0.136 92.879 1.00 67.31 214 ARG A N 1
ATOM 1747 C CA . ARG A 1 214 ? -16.307 0.183 92.125 1.00 67.31 214 ARG A CA 1
ATOM 1748 C C . ARG A 1 214 ? -16.250 -0.496 90.758 1.00 67.31 214 ARG A C 1
ATOM 1750 O O . ARG A 1 214 ? -15.938 0.160 89.774 1.00 67.31 214 ARG A O 1
ATOM 1757 N N . TRP A 1 215 ? -16.632 -1.769 90.674 1.00 67.31 215 TRP A N 1
ATOM 1758 C CA . TRP A 1 215 ? -16.713 -2.480 89.394 1.00 67.31 215 TRP A CA 1
ATOM 1759 C C . TRP A 1 215 ? -17.729 -1.865 88.421 1.00 67.31 215 TRP A C 1
ATOM 1761 O O . TRP A 1 215 ? -17.479 -1.813 87.218 1.00 67.31 215 TRP A O 1
ATOM 1771 N N . LYS A 1 216 ? -18.871 -1.376 88.921 1.00 63.41 216 LYS A N 1
ATOM 1772 C CA . LYS A 1 216 ? -19.874 -0.690 88.090 1.00 63.41 216 LYS A CA 1
ATOM 1773 C C . LYS A 1 216 ? -19.383 0.673 87.598 1.00 63.41 216 LYS A C 1
ATOM 1775 O O . LYS A 1 216 ? -19.670 1.032 86.458 1.00 63.41 216 LYS A O 1
ATOM 1780 N N . GLU A 1 217 ? -18.659 1.415 88.433 1.00 68.06 217 GLU A N 1
ATOM 1781 C CA . GLU A 1 217 ? -18.041 2.693 88.061 1.00 68.06 217 GLU A CA 1
ATOM 1782 C C . GLU A 1 217 ? -16.940 2.483 87.005 1.00 68.06 217 GLU A C 1
ATOM 1784 O O . GLU A 1 217 ? -16.948 3.129 85.958 1.00 68.06 217 GLU A O 1
ATOM 1789 N N . GLU A 1 218 ? -16.044 1.514 87.224 1.00 63.81 218 GLU A N 1
ATOM 1790 C CA . GLU A 1 218 ? -14.948 1.185 86.302 1.00 63.81 218 GLU A CA 1
ATOM 1791 C C . GL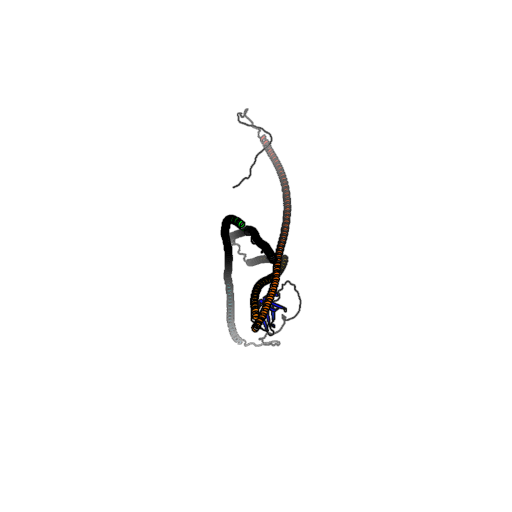U A 1 218 ? -15.458 0.698 84.939 1.00 63.81 218 GLU A C 1
ATOM 1793 O O . GLU A 1 218 ? -14.910 1.086 83.907 1.00 63.81 218 GLU A O 1
ATOM 1798 N N . ALA A 1 219 ? -16.536 -0.094 84.904 1.00 61.66 219 ALA A N 1
ATOM 1799 C CA . ALA A 1 219 ? -17.157 -0.534 83.654 1.00 61.66 219 ALA A CA 1
ATOM 1800 C C . ALA A 1 219 ? -17.771 0.630 82.851 1.00 61.66 219 ALA A C 1
ATOM 1802 O O . ALA A 1 219 ? -17.701 0.635 81.621 1.00 61.66 219 ALA A O 1
ATOM 1803 N N . LYS A 1 220 ? -18.334 1.644 83.527 1.00 63.66 220 LYS A N 1
ATOM 1804 C CA . LYS A 1 220 ? -18.870 2.847 82.867 1.00 63.66 220 LYS A CA 1
ATOM 1805 C C . LYS A 1 220 ? -17.771 3.718 82.263 1.00 63.66 220 LYS A C 1
ATOM 1807 O O . LYS A 1 220 ? -17.939 4.199 81.147 1.00 63.66 220 LYS A O 1
ATOM 1812 N N . VAL A 1 221 ? -16.654 3.907 82.967 1.00 63.28 221 VAL A N 1
ATOM 1813 C CA . VAL A 1 221 ? -15.522 4.709 82.467 1.00 63.28 221 VAL A CA 1
ATOM 1814 C C . VAL A 1 221 ? -14.874 4.036 81.254 1.00 63.28 221 VAL A C 1
ATOM 1816 O O . VAL A 1 221 ? -14.653 4.689 80.234 1.00 63.28 221 VAL A O 1
ATOM 1819 N N . ARG A 1 222 ? -14.670 2.712 81.311 1.00 56.25 222 ARG A N 1
ATOM 1820 C CA . ARG A 1 222 ? -14.050 1.944 80.219 1.00 56.25 222 ARG A CA 1
ATOM 1821 C C . ARG A 1 222 ? -14.880 1.983 78.925 1.00 56.25 222 ARG A C 1
ATOM 1823 O O . ARG A 1 222 ? -14.322 2.197 77.854 1.00 56.25 222 ARG A O 1
ATOM 1830 N N . GLY A 1 223 ? -16.211 1.894 79.026 1.00 59.62 223 GLY A N 1
ATOM 1831 C CA . GLY A 1 223 ? -17.106 1.981 77.862 1.00 59.62 223 GLY A CA 1
ATOM 1832 C C . GLY A 1 223 ? -17.143 3.361 77.186 1.00 59.62 223 GLY A C 1
ATOM 1833 O O . GLY A 1 223 ? -17.309 3.450 75.969 1.00 59.62 223 GLY A O 1
ATOM 1834 N N . VAL A 1 224 ? -16.952 4.449 77.941 1.00 62.41 224 VAL A N 1
ATOM 1835 C CA . VAL A 1 224 ? -16.890 5.810 77.376 1.00 62.41 224 VAL A CA 1
ATOM 1836 C C . VAL A 1 224 ? -15.550 6.053 76.677 1.00 62.41 224 VAL A C 1
ATOM 1838 O O . VAL A 1 224 ? -15.534 6.600 75.575 1.00 62.41 224 VAL A O 1
ATOM 1841 N N . GLU A 1 225 ? -14.436 5.608 77.261 1.00 56.53 225 GLU A N 1
ATOM 1842 C CA . GLU A 1 225 ? -13.106 5.746 76.653 1.00 56.53 225 GLU A CA 1
ATOM 1843 C C . GLU A 1 225 ? -12.949 4.912 75.373 1.00 56.53 225 GLU A C 1
ATOM 1845 O O . GLU A 1 225 ? -12.387 5.393 74.387 1.00 56.53 225 GLU A O 1
ATOM 1850 N N . GLU A 1 226 ? -13.480 3.687 75.348 1.00 60.34 226 GLU A N 1
ATOM 1851 C CA . GLU A 1 226 ? -13.494 2.848 74.144 1.00 60.34 226 GLU A CA 1
ATOM 1852 C C . GLU A 1 226 ? -14.375 3.463 73.045 1.00 60.34 226 GLU A C 1
ATOM 1854 O O . GLU A 1 226 ? -13.958 3.536 71.889 1.00 60.34 226 GLU A O 1
ATOM 1859 N N . GLY A 1 227 ? -15.537 4.022 73.399 1.00 63.91 227 GLY A N 1
ATOM 1860 C CA . GLY A 1 227 ? -16.427 4.696 72.448 1.00 63.91 227 GLY A CA 1
ATOM 1861 C C . GLY A 1 227 ? -15.886 6.013 71.868 1.00 63.91 227 GLY A C 1
ATOM 1862 O O . GLY A 1 227 ? -16.336 6.441 70.800 1.00 63.91 227 GLY A O 1
ATOM 1863 N N . VAL A 1 228 ? -14.941 6.678 72.541 1.00 65.50 228 VAL A N 1
ATOM 1864 C CA . VAL A 1 228 ? -14.226 7.853 72.002 1.00 65.50 228 VAL A CA 1
ATOM 1865 C C . VAL A 1 228 ? -13.103 7.410 71.063 1.00 65.50 228 VAL A C 1
ATOM 1867 O O . VAL A 1 228 ? -13.007 7.931 69.954 1.00 65.50 228 VAL A O 1
ATOM 1870 N N . LYS A 1 229 ? -12.327 6.386 71.444 1.00 64.56 229 LYS A N 1
ATOM 1871 C CA . LYS A 1 229 ? -11.257 5.824 70.601 1.00 64.56 229 LYS A CA 1
ATOM 1872 C C . LYS A 1 229 ? -11.789 5.237 69.292 1.00 64.56 229 LYS A C 1
ATOM 1874 O O . LYS A 1 229 ? -11.179 5.446 68.252 1.00 64.56 229 LYS A O 1
ATOM 1879 N N . ILE A 1 230 ? -12.941 4.561 69.316 1.00 68.81 230 ILE A N 1
ATOM 1880 C CA . ILE A 1 230 ? -13.576 4.010 68.105 1.00 68.81 230 ILE A CA 1
ATOM 1881 C C . ILE A 1 230 ? -13.977 5.131 67.138 1.00 68.81 230 ILE A C 1
ATOM 1883 O O . ILE A 1 230 ? -13.620 5.079 65.965 1.00 68.81 230 ILE A O 1
ATOM 1887 N N . ARG A 1 231 ? -14.624 6.193 67.639 1.00 69.88 231 ARG A N 1
ATOM 1888 C CA . ARG A 1 231 ? -15.014 7.349 66.813 1.00 69.88 231 ARG A CA 1
ATOM 1889 C C . ARG A 1 231 ? -13.815 8.113 66.251 1.00 69.88 231 ARG A C 1
ATOM 1891 O O . ARG A 1 231 ? -13.905 8.690 65.172 1.00 69.88 231 ARG A O 1
ATOM 1898 N N . GLU A 1 232 ? -12.695 8.136 66.965 1.00 74.12 232 GLU A N 1
ATOM 1899 C CA . GLU A 1 232 ? -11.459 8.760 66.488 1.00 74.12 232 GLU A CA 1
ATOM 1900 C C . GLU A 1 232 ? -10.748 7.903 65.430 1.00 74.12 232 GLU A C 1
ATOM 1902 O O . GLU A 1 232 ? -10.294 8.434 64.419 1.00 74.12 232 GLU A O 1
ATOM 1907 N N . ILE A 1 233 ? -10.754 6.576 65.584 1.00 71.44 233 ILE A N 1
ATOM 1908 C CA . ILE A 1 233 ? -10.268 5.633 64.565 1.00 71.44 233 ILE A CA 1
ATOM 1909 C C . ILE A 1 233 ? -11.115 5.712 63.288 1.00 71.44 233 ILE A C 1
ATOM 1911 O O . ILE A 1 233 ? -10.559 5.698 62.194 1.00 71.44 233 ILE A O 1
ATOM 1915 N N . GLU A 1 234 ? -12.440 5.823 63.399 1.00 74.06 234 GLU A N 1
ATOM 1916 C CA . GLU A 1 234 ? -13.329 5.984 62.239 1.00 74.06 234 GLU A CA 1
ATOM 1917 C C . GLU A 1 234 ? -13.046 7.285 61.481 1.00 74.06 234 GLU A C 1
ATOM 1919 O O . GLU A 1 234 ? -12.862 7.255 60.267 1.00 74.06 234 GLU A O 1
ATOM 1924 N N . ARG A 1 235 ? -12.871 8.410 62.186 1.00 77.62 235 ARG A N 1
ATOM 1925 C CA . ARG A 1 235 ? -12.479 9.685 61.555 1.00 77.62 235 ARG A CA 1
ATOM 1926 C C . ARG A 1 235 ? -11.123 9.609 60.857 1.00 77.62 235 ARG A C 1
ATOM 1928 O O . ARG A 1 235 ? -10.956 10.205 59.797 1.00 77.62 235 ARG A O 1
ATOM 1935 N N . LEU A 1 236 ? -10.153 8.906 61.445 1.00 79.00 236 LEU A N 1
ATOM 1936 C CA . LEU A 1 236 ? -8.836 8.717 60.835 1.00 79.00 236 LEU A CA 1
ATOM 1937 C C . LEU A 1 236 ? -8.915 7.835 59.584 1.00 79.00 236 LEU A C 1
ATOM 1939 O O . LEU A 1 236 ? -8.288 8.173 58.585 1.00 79.00 236 LEU A O 1
ATOM 1943 N N . LYS A 1 237 ? -9.736 6.778 59.601 1.00 77.69 237 LYS A N 1
ATOM 1944 C CA . LYS A 1 237 ? -10.000 5.935 58.424 1.00 77.69 237 LYS A CA 1
ATOM 1945 C C . LYS A 1 237 ? -10.697 6.707 57.305 1.00 77.69 237 LYS A C 1
ATOM 1947 O O . LYS A 1 237 ? -10.313 6.572 56.147 1.00 77.69 237 LYS A O 1
ATOM 1952 N N . ASP A 1 238 ? -11.670 7.550 57.635 1.00 79.81 238 ASP A N 1
ATOM 1953 C CA . ASP A 1 238 ? -12.346 8.394 56.645 1.00 79.81 238 ASP A CA 1
ATOM 1954 C C . ASP A 1 238 ? -11.399 9.450 56.055 1.00 79.81 238 ASP A C 1
ATOM 1956 O O . ASP A 1 238 ? -11.411 9.695 54.848 1.00 79.81 238 ASP A O 1
ATOM 1960 N N . ALA A 1 239 ? -10.525 10.038 56.879 1.00 79.00 239 ALA A N 1
ATOM 1961 C CA . ALA A 1 239 ? -9.498 10.973 56.422 1.00 79.00 239 ALA A CA 1
ATOM 1962 C C . ALA A 1 239 ? -8.432 10.294 55.543 1.00 79.00 239 ALA A C 1
ATOM 1964 O O . ALA A 1 239 ? -7.962 10.889 54.573 1.00 79.00 239 ALA A O 1
ATOM 1965 N N . GLU A 1 240 ? -8.055 9.055 55.853 1.00 81.12 240 GLU A N 1
ATOM 1966 C CA . GLU A 1 240 ? -7.128 8.253 55.050 1.00 81.12 240 GLU A CA 1
ATOM 1967 C C . GLU A 1 240 ? -7.749 7.879 53.700 1.00 81.12 240 GLU A C 1
ATOM 1969 O O . GLU A 1 240 ? -7.139 8.117 52.659 1.00 81.12 240 GLU A O 1
ATOM 1974 N N . LYS A 1 241 ? -9.017 7.455 53.695 1.00 84.69 241 LYS A N 1
ATOM 1975 C CA . LYS A 1 241 ? -9.778 7.176 52.471 1.00 84.69 241 LYS A CA 1
ATOM 1976 C C . LYS A 1 241 ? -9.933 8.415 51.583 1.00 84.69 241 LYS A C 1
ATOM 1978 O O . LYS A 1 241 ? -9.858 8.310 50.363 1.00 84.69 241 LYS A O 1
ATOM 1983 N N . GLN A 1 242 ? -10.111 9.599 52.174 1.00 78.88 242 GLN A N 1
ATOM 1984 C CA . GLN A 1 242 ? -10.119 10.872 51.438 1.00 78.88 242 GLN A CA 1
ATOM 1985 C C . GLN A 1 242 ? -8.750 11.191 50.822 1.00 78.88 242 GLN A C 1
ATOM 1987 O O . GLN A 1 242 ? -8.688 11.577 49.657 1.00 78.88 242 GLN A O 1
ATOM 1992 N N . ARG A 1 243 ? -7.650 10.973 51.557 1.00 84.50 243 ARG A N 1
ATOM 1993 C CA . ARG A 1 243 ? -6.286 11.158 51.031 1.00 84.50 243 ARG A CA 1
ATOM 1994 C C . ARG A 1 243 ? -5.971 10.190 49.895 1.00 84.50 243 ARG A C 1
ATOM 1996 O O . ARG A 1 243 ? -5.374 10.610 48.910 1.00 84.50 243 ARG A O 1
ATOM 2003 N N . GLU A 1 244 ? -6.387 8.931 49.999 1.00 84.56 244 GLU A N 1
ATOM 2004 C CA . GLU A 1 244 ? -6.248 7.953 48.913 1.00 84.56 244 GLU A CA 1
ATOM 2005 C C . GLU A 1 244 ? -7.048 8.372 47.676 1.00 84.56 244 GLU A C 1
ATOM 2007 O O . GLU A 1 244 ? -6.524 8.345 46.562 1.00 84.56 244 GLU A O 1
ATOM 2012 N N . LEU A 1 245 ? -8.290 8.834 47.856 1.00 85.38 245 LEU A N 1
ATOM 2013 C CA . LEU A 1 245 ? -9.120 9.315 46.750 1.00 85.38 245 LEU A CA 1
ATOM 2014 C C . LEU A 1 245 ? -8.505 10.553 46.076 1.00 85.38 245 LEU A C 1
ATOM 2016 O O . LEU A 1 245 ? -8.551 10.697 44.854 1.00 85.38 245 LEU A O 1
ATOM 2020 N N . GLU A 1 246 ? -7.916 11.451 46.863 1.00 88.19 246 GLU A N 1
ATOM 2021 C CA . GLU A 1 246 ? -7.234 12.648 46.375 1.00 88.19 246 GLU A CA 1
ATOM 2022 C C . GLU A 1 246 ? -5.925 12.303 45.646 1.00 88.19 246 GLU A C 1
ATOM 2024 O O . GLU A 1 246 ? -5.651 12.861 44.583 1.00 88.19 246 GLU A O 1
ATOM 2029 N N . GLN A 1 247 ? -5.165 11.318 46.134 1.00 87.38 247 GLN A N 1
ATOM 2030 C CA . GLN A 1 247 ? -3.994 10.779 45.435 1.00 87.38 247 GLN A CA 1
ATOM 2031 C C . GLN A 1 247 ? -4.375 10.132 44.101 1.00 87.38 247 GLN A C 1
ATOM 2033 O O . GLN A 1 247 ? -3.735 10.420 43.090 1.00 87.38 247 GLN A O 1
ATOM 2038 N N . GLN A 1 248 ? -5.449 9.337 44.062 1.00 84.31 248 GLN A N 1
ATOM 2039 C CA . GLN A 1 248 ? -5.968 8.754 42.820 1.00 84.31 248 GLN A CA 1
ATOM 2040 C C . GLN A 1 248 ? -6.420 9.835 41.831 1.00 84.31 248 GLN A C 1
ATOM 2042 O O . GLN A 1 248 ? -6.102 9.758 40.645 1.00 84.31 248 GLN A O 1
ATOM 2047 N N . ARG A 1 249 ? -7.092 10.895 42.304 1.00 88.06 249 ARG A N 1
ATOM 2048 C CA . ARG A 1 249 ? -7.461 12.050 41.465 1.00 88.06 249 ARG A CA 1
ATOM 2049 C C . ARG A 1 249 ? -6.236 12.776 40.914 1.00 88.06 249 ARG A C 1
ATOM 2051 O O . ARG A 1 249 ? -6.217 13.109 39.732 1.00 88.06 249 ARG A O 1
ATOM 2058 N N . GLN A 1 250 ? -5.207 13.000 41.731 1.00 86.81 250 GLN A N 1
ATOM 2059 C CA . GLN A 1 250 ? -3.964 13.627 41.275 1.00 86.81 250 GLN A CA 1
ATOM 2060 C C . GLN A 1 250 ? -3.176 12.746 40.302 1.00 86.81 250 GLN A C 1
ATOM 2062 O O . GLN A 1 250 ? -2.518 13.267 39.402 1.00 86.81 250 GLN A O 1
ATOM 2067 N N . GLN A 1 251 ? -3.215 11.427 40.476 1.00 85.25 251 GLN A N 1
ATOM 2068 C CA . GLN A 1 251 ? -2.603 10.489 39.544 1.00 85.25 251 GLN A CA 1
ATOM 2069 C C . GLN A 1 251 ? -3.344 10.499 38.204 1.00 85.25 251 GLN A C 1
ATOM 2071 O O . GLN A 1 251 ? -2.709 10.648 37.164 1.00 85.25 251 GLN A O 1
ATOM 2076 N N . TYR A 1 252 ? -4.678 10.471 38.230 1.00 88.00 252 TYR A N 1
ATOM 2077 C CA . TYR A 1 252 ? -5.503 10.600 37.031 1.00 88.00 252 TYR A CA 1
ATOM 2078 C C . TYR A 1 252 ? -5.240 11.918 36.286 1.00 88.00 252 TYR A C 1
ATOM 2080 O O . TYR A 1 252 ? -5.059 11.910 35.073 1.00 88.00 252 TYR A O 1
ATOM 2088 N N . LEU A 1 253 ? -5.150 13.047 36.998 1.00 88.75 253 LEU A N 1
ATOM 2089 C CA . LEU A 1 253 ? -4.797 14.345 36.408 1.00 88.75 253 LEU A CA 1
ATOM 2090 C C . LEU A 1 253 ? -3.410 14.329 35.752 1.00 88.75 253 LEU A C 1
ATOM 2092 O O . LEU A 1 253 ? -3.277 14.785 34.621 1.00 88.75 253 LEU A O 1
ATOM 2096 N N . ARG A 1 254 ? -2.397 13.746 36.405 1.00 85.06 254 ARG A N 1
ATOM 2097 C CA . ARG A 1 254 ? -1.052 13.596 35.820 1.00 85.06 254 ARG A CA 1
ATOM 2098 C C . ARG A 1 254 ? -1.055 12.724 34.567 1.00 85.06 254 ARG A C 1
ATOM 2100 O O . ARG A 1 254 ? -0.401 13.070 33.588 1.00 85.06 254 ARG A O 1
ATOM 2107 N N . GLU A 1 255 ? -1.811 11.631 34.571 1.00 85.88 255 GLU A N 1
ATOM 2108 C CA . GLU A 1 255 ? -1.970 10.771 33.395 1.00 85.88 255 GLU A CA 1
ATOM 2109 C C . GLU A 1 255 ? -2.696 11.489 32.251 1.00 85.88 255 GLU A C 1
ATOM 2111 O O . GLU A 1 255 ? -2.334 11.303 31.089 1.00 85.88 255 GLU A O 1
ATOM 2116 N N . GLN A 1 256 ? -3.691 12.330 32.550 1.00 86.00 256 GLN A N 1
ATOM 2117 C CA . GLN A 1 256 ? -4.356 13.158 31.541 1.00 86.00 256 GLN A CA 1
ATOM 2118 C C . GLN A 1 256 ? -3.417 14.227 30.981 1.00 86.00 256 GLN A C 1
ATOM 2120 O O . GLN A 1 256 ? -3.308 14.353 29.766 1.00 86.00 256 GLN A O 1
ATOM 2125 N N . GLU A 1 257 ? -2.655 14.923 31.825 1.00 88.44 257 GLU A N 1
ATOM 2126 C CA . GLU A 1 257 ? -1.644 15.882 31.368 1.00 88.44 257 GLU A CA 1
ATOM 2127 C C . GLU A 1 257 ? -0.563 15.214 30.506 1.00 88.44 257 GLU A C 1
ATOM 2129 O O . GLU A 1 257 ? -0.115 15.790 29.513 1.00 88.44 257 GLU A O 1
ATOM 2134 N N . GLU A 1 258 ? -0.140 13.994 30.846 1.00 89.06 258 GLU A N 1
ATOM 2135 C CA . GLU A 1 258 ? 0.820 13.231 30.047 1.00 89.06 258 GLU A CA 1
ATOM 2136 C C . GLU A 1 258 ? 0.221 12.801 28.700 1.00 89.06 258 GLU A C 1
ATOM 2138 O O . GLU A 1 258 ? 0.884 12.918 27.666 1.00 89.06 258 GLU A O 1
ATOM 2143 N N . LYS A 1 259 ? -1.046 12.367 28.679 1.00 87.31 259 LYS A N 1
ATOM 2144 C CA . LYS A 1 259 ? -1.782 12.082 27.438 1.00 87.31 259 LYS A CA 1
ATOM 2145 C C . LYS A 1 259 ? -1.918 13.335 26.575 1.00 87.31 259 LYS A C 1
ATOM 2147 O O . LYS A 1 259 ? -1.611 13.277 25.390 1.00 87.31 259 LYS A O 1
ATOM 2152 N N . GLU A 1 260 ? -2.264 14.480 27.154 1.00 85.56 260 GLU A N 1
ATOM 2153 C CA . GLU A 1 260 ? -2.324 15.760 26.441 1.00 85.56 260 GLU A CA 1
ATOM 2154 C C . GLU A 1 260 ? -0.951 16.224 25.940 1.00 85.56 260 GLU A C 1
ATOM 2156 O O . GLU A 1 260 ? -0.850 16.835 24.878 1.00 85.56 260 GLU A O 1
ATOM 2161 N N . ARG A 1 261 ? 0.136 15.958 26.675 1.00 90.69 261 ARG A N 1
ATOM 2162 C CA . ARG A 1 261 ? 1.504 16.210 26.187 1.00 90.69 261 ARG A CA 1
ATOM 2163 C C . ARG A 1 261 ? 1.841 15.314 24.997 1.00 90.69 261 ARG A C 1
ATOM 2165 O O . ARG A 1 261 ? 2.397 15.812 24.025 1.00 90.69 261 ARG A O 1
ATOM 2172 N N . LYS A 1 262 ? 1.468 14.030 25.039 1.00 90.44 262 LYS A N 1
ATOM 2173 C CA . LYS A 1 262 ? 1.650 13.095 23.914 1.00 90.44 262 LYS A CA 1
ATOM 2174 C C . LYS A 1 262 ? 0.825 13.508 22.697 1.00 90.44 262 LYS A C 1
ATOM 2176 O O . LYS A 1 262 ? 1.357 13.499 21.595 1.00 90.44 262 LYS A O 1
ATOM 2181 N N . ILE A 1 263 ? -0.423 13.937 22.894 1.00 86.81 263 ILE A N 1
ATOM 2182 C CA . ILE A 1 263 ? -1.280 14.469 21.822 1.00 86.81 263 ILE A CA 1
ATOM 2183 C C . ILE A 1 263 ? -0.652 15.726 21.215 1.00 86.81 263 ILE A C 1
ATOM 2185 O O . ILE A 1 263 ? -0.449 15.764 20.008 1.00 86.81 263 ILE A O 1
ATOM 2189 N N . ARG A 1 264 ? -0.240 16.706 22.033 1.00 87.44 264 ARG A N 1
ATOM 2190 C CA . ARG A 1 264 ? 0.447 17.917 21.545 1.00 87.44 264 ARG A CA 1
ATOM 2191 C C . ARG A 1 264 ? 1.725 17.598 20.770 1.00 87.44 264 ARG A C 1
ATOM 2193 O O . ARG A 1 264 ? 1.965 18.199 19.731 1.00 87.44 264 ARG A O 1
ATOM 2200 N N . HIS A 1 265 ? 2.516 16.637 21.240 1.00 89.62 265 HIS A N 1
ATOM 2201 C CA . HIS A 1 265 ? 3.726 16.207 20.543 1.00 89.62 265 HIS A CA 1
ATOM 2202 C C . HIS A 1 265 ? 3.416 15.518 19.205 1.00 89.62 265 HIS A C 1
ATOM 2204 O O . HIS A 1 265 ? 4.087 15.777 18.209 1.00 89.62 265 HIS A O 1
ATOM 2210 N N . LEU A 1 266 ? 2.379 14.677 19.153 1.00 86.88 266 LEU A N 1
ATOM 2211 C CA . LEU A 1 266 ? 1.919 14.059 17.908 1.00 86.88 266 LEU A CA 1
ATOM 2212 C C . LEU A 1 266 ? 1.382 15.104 16.925 1.00 86.88 266 LEU A C 1
ATOM 2214 O O . LEU A 1 266 ? 1.724 15.049 15.748 1.00 86.88 266 LEU A O 1
ATOM 2218 N N . GLU A 1 267 ? 0.605 16.082 17.393 1.00 87.31 267 GLU A N 1
ATOM 2219 C CA . GLU A 1 267 ? 0.146 17.208 16.572 1.00 87.31 267 GLU A CA 1
ATOM 2220 C C . GLU A 1 267 ? 1.317 18.030 16.024 1.00 87.31 267 GLU A C 1
ATOM 2222 O O . GLU A 1 267 ? 1.305 18.421 14.858 1.00 87.31 267 GLU A O 1
ATOM 2227 N N . GLU A 1 268 ? 2.345 18.276 16.836 1.00 90.81 268 GLU A N 1
ATOM 2228 C CA . GLU A 1 268 ? 3.548 18.994 16.415 1.00 90.81 268 GLU A CA 1
ATOM 2229 C C . GLU A 1 268 ? 4.351 18.196 15.382 1.00 90.81 268 GLU A C 1
ATOM 2231 O O . GLU A 1 268 ? 4.724 18.752 14.353 1.00 90.81 268 GLU A O 1
ATOM 2236 N N . MET A 1 269 ? 4.518 16.882 15.567 1.00 88.81 269 MET A N 1
ATOM 2237 C CA . MET A 1 269 ? 5.139 16.014 14.560 1.00 88.81 269 MET A CA 1
ATOM 2238 C C . MET A 1 269 ? 4.337 15.940 13.256 1.00 88.81 269 MET A C 1
ATOM 2240 O O . MET A 1 269 ? 4.926 15.868 12.178 1.00 88.81 269 MET A O 1
ATOM 2244 N N . MET A 1 270 ? 3.004 15.953 13.326 1.00 83.81 270 MET A N 1
ATOM 2245 C CA . MET A 1 270 ? 2.151 15.993 12.135 1.00 83.81 270 MET A CA 1
ATOM 2246 C C . MET A 1 270 ? 2.307 17.327 11.396 1.00 83.81 270 MET A C 1
ATOM 2248 O O . MET A 1 270 ? 2.529 17.322 10.189 1.00 83.81 270 MET A O 1
ATOM 2252 N N . ARG A 1 271 ? 2.322 18.457 12.117 1.00 85.12 271 ARG A N 1
ATOM 2253 C CA . ARG A 1 271 ? 2.613 19.781 11.537 1.00 85.12 271 ARG A CA 1
ATOM 2254 C C . ARG A 1 271 ? 4.026 19.868 10.952 1.00 85.12 271 ARG A C 1
ATOM 2256 O O . ARG A 1 271 ? 4.215 20.508 9.924 1.00 85.12 271 ARG A O 1
ATOM 2263 N N . GLU A 1 272 ? 5.019 19.239 11.579 1.00 88.12 272 GLU A N 1
ATOM 2264 C CA . GLU A 1 272 ? 6.390 19.141 11.057 1.00 88.12 272 GLU A CA 1
ATOM 2265 C C . GLU A 1 272 ? 6.420 18.372 9.731 1.00 88.12 272 GLU A C 1
ATOM 2267 O O . GLU A 1 272 ? 7.012 18.836 8.759 1.00 88.12 272 GLU A O 1
ATOM 2272 N N . LYS A 1 273 ? 5.724 17.230 9.663 1.00 85.62 273 LYS A N 1
ATOM 2273 C CA . LYS A 1 273 ? 5.597 16.436 8.433 1.00 85.62 273 LYS A CA 1
ATOM 2274 C C . LYS A 1 273 ? 4.862 17.187 7.330 1.00 85.62 273 LYS A C 1
ATOM 2276 O O . LYS A 1 273 ? 5.240 17.064 6.169 1.00 85.62 273 LYS A O 1
ATOM 2281 N N . ASP A 1 274 ? 3.835 17.958 7.667 1.00 84.19 274 ASP A N 1
ATOM 2282 C CA . ASP A 1 274 ? 3.121 18.767 6.681 1.00 84.19 274 ASP A CA 1
ATOM 2283 C C . ASP A 1 274 ? 4.001 19.910 6.156 1.00 84.19 274 ASP A C 1
ATOM 2285 O O . ASP A 1 274 ? 4.063 20.107 4.943 1.00 84.19 274 ASP A O 1
ATOM 2289 N N . ARG A 1 275 ? 4.787 20.569 7.023 1.00 85.62 275 ARG A N 1
ATOM 2290 C CA . ARG A 1 275 ? 5.813 21.545 6.605 1.00 85.62 275 ARG A CA 1
ATOM 2291 C C . ARG A 1 275 ? 6.867 20.920 5.691 1.00 85.62 275 ARG A C 1
ATOM 2293 O O . ARG A 1 275 ? 7.176 21.488 4.652 1.00 85.62 275 ARG A O 1
ATOM 2300 N N . GLN A 1 276 ? 7.361 19.725 6.021 1.00 84.25 276 GLN A N 1
ATOM 2301 C CA . GLN A 1 276 ? 8.309 18.996 5.171 1.00 84.25 276 GLN A CA 1
ATOM 2302 C C . GLN A 1 276 ? 7.715 18.677 3.797 1.00 84.25 276 GLN A C 1
ATOM 2304 O O . GLN A 1 276 ? 8.372 18.896 2.785 1.00 84.25 276 GLN A O 1
ATOM 2309 N N . LYS A 1 277 ? 6.452 18.238 3.735 1.00 83.56 277 LYS A N 1
ATOM 2310 C CA . LYS A 1 277 ? 5.755 18.003 2.461 1.00 83.56 277 LYS A CA 1
ATOM 2311 C C . LYS A 1 277 ? 5.547 19.289 1.661 1.00 83.56 277 LYS A C 1
ATOM 2313 O O . LYS A 1 277 ? 5.593 19.252 0.434 1.00 83.56 277 LYS A O 1
ATOM 2318 N N . GLU A 1 278 ? 5.277 20.415 2.316 1.00 81.69 278 GLU A N 1
ATOM 2319 C CA . GLU A 1 278 ? 5.176 21.719 1.650 1.00 81.69 278 GLU A CA 1
ATOM 2320 C C . GLU A 1 278 ? 6.528 22.181 1.098 1.00 81.69 278 GLU A C 1
ATOM 2322 O O . GLU A 1 278 ? 6.592 22.619 -0.053 1.00 81.69 278 GLU A O 1
ATOM 2327 N N . ASP A 1 279 ? 7.608 22.016 1.860 1.00 83.75 279 ASP A N 1
ATOM 2328 C CA . ASP A 1 279 ? 8.968 22.320 1.413 1.00 83.75 279 ASP A CA 1
ATOM 2329 C C . ASP A 1 279 ? 9.411 21.392 0.271 1.00 83.75 279 ASP A C 1
ATOM 2331 O O . ASP A 1 279 ? 10.007 21.850 -0.702 1.00 83.75 279 ASP A O 1
ATOM 2335 N N . GLU A 1 280 ? 9.062 20.104 0.317 1.00 83.88 280 GLU A N 1
ATOM 2336 C CA . GLU A 1 280 ? 9.285 19.154 -0.780 1.00 83.88 280 GLU A CA 1
ATOM 2337 C C . GLU A 1 280 ? 8.530 19.566 -2.047 1.00 83.88 280 GLU A C 1
ATOM 2339 O O . GLU A 1 280 ? 9.135 19.639 -3.116 1.00 83.88 280 GLU A O 1
ATOM 2344 N N . LYS A 1 281 ? 7.244 19.926 -1.933 1.00 85.06 281 LYS A N 1
ATOM 2345 C CA . LYS A 1 281 ? 6.446 20.440 -3.061 1.00 85.06 281 LYS A CA 1
ATOM 2346 C C . LYS A 1 281 ? 7.018 21.740 -3.620 1.00 85.06 281 LYS A C 1
ATOM 2348 O O . LYS A 1 281 ? 7.024 21.937 -4.834 1.00 85.06 281 LYS A O 1
ATOM 2353 N N . LYS A 1 282 ? 7.508 22.630 -2.756 1.00 84.44 282 LYS A N 1
ATOM 2354 C CA . LYS A 1 282 ? 8.143 23.891 -3.155 1.00 84.44 282 LYS A CA 1
ATOM 2355 C C . LYS A 1 282 ? 9.459 23.640 -3.892 1.00 84.44 282 LYS A C 1
ATOM 2357 O O . LYS A 1 282 ? 9.667 24.217 -4.956 1.00 84.44 282 LYS A O 1
ATOM 2362 N N . ASN A 1 283 ? 10.290 22.731 -3.387 1.00 82.75 283 ASN A N 1
ATOM 2363 C CA . ASN A 1 283 ? 11.534 22.314 -4.034 1.00 82.75 283 ASN A CA 1
ATOM 2364 C C . ASN A 1 283 ? 11.267 21.603 -5.369 1.00 82.75 283 ASN A C 1
ATOM 2366 O O . ASN A 1 283 ? 11.999 21.794 -6.338 1.00 82.75 283 ASN A O 1
ATOM 2370 N N . GLU A 1 284 ? 10.212 20.794 -5.460 1.00 85.06 284 GLU A N 1
ATOM 2371 C CA . GLU A 1 284 ? 9.816 20.132 -6.703 1.00 85.06 284 GLU A CA 1
ATOM 2372 C C . GLU A 1 284 ? 9.283 21.131 -7.739 1.00 85.06 284 GLU A C 1
ATOM 2374 O O . GLU A 1 284 ? 9.642 21.047 -8.917 1.00 85.06 284 GLU A O 1
ATOM 2379 N N . LEU A 1 285 ? 8.504 22.125 -7.301 1.00 83.88 285 LEU A N 1
ATOM 2380 C CA . LEU A 1 285 ? 8.054 23.232 -8.142 1.00 83.88 285 LEU A CA 1
ATOM 2381 C C . LEU A 1 285 ? 9.235 24.070 -8.645 1.00 83.88 285 LEU A C 1
ATOM 2383 O O . LEU A 1 285 ? 9.271 24.421 -9.823 1.00 83.88 285 LEU A O 1
ATOM 2387 N N . GLU A 1 286 ? 10.219 24.351 -7.792 1.00 87.88 286 GLU A N 1
ATOM 2388 C CA . GLU A 1 286 ? 11.438 25.070 -8.169 1.00 87.88 286 GLU A CA 1
ATOM 2389 C C . GLU A 1 286 ? 12.267 24.271 -9.186 1.00 87.88 286 GLU A C 1
ATOM 2391 O O . GLU A 1 286 ? 12.642 24.812 -10.224 1.00 87.88 286 GLU A O 1
ATOM 2396 N N . ARG A 1 287 ? 12.423 22.954 -8.991 1.00 83.50 287 ARG A N 1
ATOM 2397 C CA . ARG A 1 287 ? 13.061 22.051 -9.971 1.00 83.50 287 ARG A CA 1
ATOM 2398 C C . ARG A 1 287 ? 12.299 21.965 -11.292 1.00 83.50 287 ARG A C 1
ATOM 2400 O O . ARG A 1 287 ? 12.900 21.757 -12.343 1.00 83.50 287 ARG A O 1
ATOM 2407 N N . LEU A 1 288 ? 10.969 22.052 -11.273 1.00 82.62 288 LEU A N 1
ATOM 2408 C CA . LEU A 1 288 ? 10.158 22.099 -12.494 1.00 82.62 288 LEU A CA 1
ATOM 2409 C C . LEU A 1 288 ? 10.336 23.431 -13.227 1.00 82.62 288 LEU A C 1
ATOM 2411 O O . LEU A 1 288 ? 10.487 23.435 -14.446 1.00 82.62 288 LEU A O 1
ATOM 2415 N N . GLN A 1 289 ? 10.372 24.546 -12.498 1.00 81.81 289 GLN A N 1
ATOM 2416 C CA . GLN A 1 289 ? 10.635 25.865 -13.073 1.00 81.81 289 GLN A CA 1
ATOM 2417 C C . GLN A 1 289 ? 12.059 25.977 -13.624 1.00 81.81 289 GLN A C 1
ATOM 2419 O O . GLN A 1 289 ? 12.258 26.571 -14.682 1.00 81.81 289 GLN A O 1
ATOM 2424 N N . GLU A 1 290 ? 13.046 25.393 -12.949 1.00 85.50 290 GLU A N 1
ATOM 2425 C CA . GLU A 1 290 ? 14.427 25.336 -13.425 1.00 85.50 290 GLU A CA 1
ATOM 2426 C C . GLU A 1 290 ? 14.540 24.487 -14.693 1.00 85.50 290 GLU A C 1
ATOM 2428 O O . GLU A 1 290 ? 15.036 24.990 -15.698 1.00 85.50 290 GLU A O 1
ATOM 2433 N N . ARG A 1 291 ? 13.940 23.288 -14.722 1.00 84.00 291 ARG A N 1
ATOM 2434 C CA . ARG A 1 291 ? 13.858 22.464 -15.942 1.00 84.00 291 ARG A CA 1
ATOM 2435 C C . ARG A 1 291 ? 13.179 23.192 -17.102 1.00 84.00 291 ARG A C 1
ATOM 2437 O O . ARG A 1 291 ? 13.649 23.108 -18.229 1.00 84.00 291 ARG A O 1
ATOM 2444 N N . GLN A 1 292 ? 12.108 23.945 -16.844 1.00 82.12 292 GLN A N 1
ATOM 2445 C CA . GLN A 1 292 ? 11.463 24.762 -17.878 1.00 82.12 292 GLN A CA 1
ATOM 2446 C C . GLN A 1 292 ? 12.370 25.893 -18.381 1.00 82.12 292 GLN A C 1
ATOM 2448 O O . GLN A 1 292 ? 12.383 26.172 -19.578 1.00 82.12 292 GLN A O 1
ATOM 2453 N N . ARG A 1 293 ? 13.142 26.537 -17.496 1.00 83.06 293 ARG A N 1
ATOM 2454 C CA . ARG A 1 293 ? 14.121 27.567 -17.882 1.00 83.06 293 ARG A CA 1
ATOM 2455 C C . ARG A 1 293 ? 15.277 26.973 -18.679 1.00 83.06 293 ARG A C 1
ATOM 2457 O O . ARG A 1 293 ? 15.715 27.596 -19.637 1.00 83.06 293 ARG A O 1
ATOM 2464 N N . GLU A 1 294 ? 15.766 25.796 -18.309 1.00 83.44 294 GLU A N 1
ATOM 2465 C CA . GLU A 1 294 ? 16.802 25.076 -19.055 1.00 83.44 294 GLU A CA 1
ATOM 2466 C C . GLU A 1 294 ? 16.295 24.629 -20.426 1.00 83.44 294 GLU A C 1
ATOM 2468 O O . GLU A 1 294 ? 16.977 24.838 -21.423 1.00 83.44 294 GLU A O 1
ATOM 2473 N N . GLU A 1 295 ? 15.067 24.112 -20.512 1.00 85.06 295 GLU A N 1
ATOM 2474 C CA . GLU A 1 295 ? 14.440 23.751 -21.787 1.00 85.06 295 GLU A CA 1
ATOM 2475 C C . GLU A 1 295 ? 14.240 24.985 -22.686 1.00 85.06 295 GLU A C 1
ATOM 2477 O O . GLU A 1 295 ? 14.430 24.910 -23.900 1.00 85.06 295 GLU A O 1
ATOM 2482 N N . GLN A 1 296 ? 13.894 26.141 -22.109 1.00 79.75 296 GLN A N 1
ATOM 2483 C CA . GLN A 1 296 ? 13.837 27.409 -22.842 1.00 79.75 296 GLN A CA 1
ATOM 2484 C C . GLN A 1 296 ? 15.218 27.849 -23.335 1.00 79.75 296 GLN A C 1
ATOM 2486 O O . GLN A 1 296 ? 15.341 28.193 -24.507 1.00 79.75 296 GLN A O 1
ATOM 2491 N N . ARG A 1 297 ? 16.259 27.775 -22.495 1.00 83.31 297 ARG A N 1
ATOM 2492 C CA . ARG A 1 297 ? 17.639 28.086 -22.907 1.00 83.31 297 ARG A CA 1
ATOM 2493 C C . ARG A 1 297 ? 18.122 27.153 -24.013 1.00 83.31 297 ARG A C 1
ATOM 2495 O O . ARG A 1 297 ? 18.659 27.634 -25.000 1.00 83.31 297 ARG A O 1
ATOM 2502 N N . ALA A 1 298 ? 17.856 25.852 -23.907 1.00 81.50 298 ALA A N 1
ATOM 2503 C CA . ALA A 1 298 ? 18.213 24.878 -24.935 1.00 81.50 298 ALA A CA 1
ATOM 2504 C C . ALA A 1 298 ? 17.513 25.175 -26.273 1.00 81.50 298 ALA A C 1
ATOM 2506 O O . ALA A 1 298 ? 18.150 25.145 -27.323 1.00 81.50 298 ALA A O 1
ATOM 2507 N N . LYS A 1 299 ? 16.223 25.543 -26.248 1.00 83.25 299 LYS A N 1
ATOM 2508 C CA . LYS A 1 299 ? 15.490 25.976 -27.453 1.00 83.25 299 LYS A CA 1
ATOM 2509 C C . LYS A 1 299 ? 16.040 27.281 -28.029 1.00 83.25 299 LYS A C 1
ATOM 2511 O O . LYS A 1 299 ? 16.113 27.432 -29.246 1.00 83.25 299 LYS A O 1
ATOM 2516 N N . GLU A 1 300 ? 16.421 28.237 -27.185 1.00 81.19 300 GLU A N 1
ATOM 2517 C CA . GLU A 1 300 ? 17.048 29.489 -27.624 1.00 81.19 300 GLU A CA 1
ATOM 2518 C C . GLU A 1 300 ? 18.427 29.248 -28.254 1.00 81.19 300 GLU A C 1
ATOM 2520 O O . GLU A 1 300 ? 18.738 29.852 -29.284 1.00 81.19 300 GLU A O 1
ATOM 2525 N N . GLU A 1 301 ? 19.217 28.332 -27.694 1.00 84.62 301 GLU A N 1
ATOM 2526 C CA . GLU A 1 301 ? 20.501 27.889 -28.241 1.00 84.62 301 GLU A CA 1
ATOM 2527 C C . GLU A 1 301 ? 20.328 27.156 -29.577 1.00 84.62 301 GLU A C 1
ATOM 2529 O O . GLU A 1 301 ? 21.042 27.462 -30.531 1.00 84.62 301 GLU A O 1
ATOM 2534 N N . GLU A 1 302 ? 19.340 26.268 -29.702 1.00 84.31 302 GLU A N 1
ATOM 2535 C CA . GLU A 1 302 ? 19.009 25.588 -30.961 1.00 84.31 302 GLU A CA 1
ATOM 2536 C C . GLU A 1 302 ? 18.592 26.596 -32.045 1.00 84.31 302 GLU A C 1
ATOM 2538 O O . GLU A 1 302 ? 19.093 26.572 -33.171 1.00 84.31 302 GLU A O 1
ATOM 2543 N N . ILE A 1 303 ? 17.746 27.572 -31.696 1.00 79.12 303 ILE A N 1
ATOM 2544 C CA . ILE A 1 303 ? 17.370 28.665 -32.603 1.00 79.12 303 ILE A CA 1
ATOM 2545 C C . ILE A 1 303 ? 18.595 29.511 -32.985 1.00 79.12 303 ILE A C 1
ATOM 2547 O O . ILE A 1 303 ? 18.694 29.966 -34.130 1.00 79.12 303 ILE A O 1
ATOM 2551 N N . ALA A 1 304 ? 19.527 29.754 -32.061 1.00 81.00 304 ALA A N 1
ATOM 2552 C CA . ALA A 1 304 ? 20.758 30.487 -32.343 1.00 81.00 304 ALA A CA 1
ATOM 2553 C C . ALA A 1 304 ? 21.677 29.713 -33.303 1.00 81.00 304 ALA A C 1
ATOM 2555 O O . ALA A 1 304 ? 22.173 30.302 -34.267 1.00 81.00 304 ALA A O 1
ATOM 2556 N N . GLN A 1 305 ? 21.827 28.400 -33.107 1.00 80.44 305 GLN A N 1
ATOM 2557 C CA . GLN A 1 305 ? 22.590 27.518 -33.994 1.00 80.44 305 GLN A CA 1
ATOM 2558 C C . GLN A 1 305 ? 21.975 27.466 -35.396 1.00 80.44 305 GLN A C 1
ATOM 2560 O O . GLN A 1 305 ? 22.684 27.661 -36.383 1.00 80.44 305 GLN A O 1
ATOM 2565 N N . LEU A 1 306 ? 20.650 27.327 -35.504 1.00 79.19 306 LEU A N 1
ATOM 2566 C CA . LEU A 1 306 ? 19.946 27.365 -36.790 1.00 79.19 306 LEU A CA 1
ATOM 2567 C C . LEU A 1 306 ? 20.107 28.719 -37.499 1.00 79.19 306 LEU A C 1
ATOM 2569 O O . LEU A 1 306 ? 20.249 28.773 -38.723 1.00 79.19 306 LEU A O 1
ATOM 2573 N N . LYS A 1 307 ? 20.132 29.830 -36.749 1.00 78.44 307 LYS A N 1
ATOM 2574 C CA . LYS A 1 307 ? 20.404 31.168 -37.303 1.00 78.44 307 LYS A CA 1
ATOM 2575 C C . LYS A 1 307 ? 21.845 31.314 -37.796 1.00 78.44 307 LYS A C 1
ATOM 2577 O O . LYS A 1 307 ? 22.054 31.944 -38.833 1.00 78.44 307 LYS A O 1
ATOM 2582 N N . GLU A 1 308 ? 22.833 30.767 -37.091 1.00 80.69 308 GLU A N 1
ATOM 2583 C CA . GLU A 1 308 ? 24.221 30.743 -37.572 1.00 80.69 308 GLU A CA 1
ATOM 2584 C C . GLU A 1 308 ? 24.389 29.849 -38.801 1.00 80.69 308 GLU A C 1
ATOM 2586 O O . GLU A 1 308 ? 25.026 30.256 -39.774 1.00 80.69 308 GLU A O 1
ATOM 2591 N N . GLU A 1 309 ? 23.771 28.670 -38.807 1.00 81.69 309 GLU A N 1
ATOM 2592 C CA . GLU A 1 309 ? 23.816 27.757 -39.945 1.00 81.69 309 GLU A CA 1
ATOM 2593 C C . GLU A 1 309 ? 23.158 28.383 -41.184 1.00 81.69 309 GLU A C 1
ATOM 2595 O O . GLU A 1 309 ? 23.704 28.305 -42.287 1.00 81.69 309 GLU A O 1
ATOM 2600 N N . ALA A 1 310 ? 22.038 29.093 -41.010 1.00 79.62 310 ALA A N 1
ATOM 2601 C CA . ALA A 1 310 ? 21.401 29.857 -42.079 1.00 79.62 310 ALA A CA 1
ATOM 2602 C C . ALA A 1 310 ? 22.312 30.975 -42.619 1.00 79.62 310 ALA A C 1
ATOM 2604 O O . ALA A 1 310 ? 22.439 31.128 -43.835 1.00 79.62 310 ALA A O 1
ATOM 2605 N N . LYS A 1 311 ? 23.006 31.720 -41.744 1.00 83.25 311 LYS A N 1
ATOM 2606 C CA . LYS A 1 311 ? 24.000 32.728 -42.164 1.00 83.25 311 LYS A CA 1
ATOM 2607 C C . LYS A 1 311 ? 25.167 32.096 -42.923 1.00 83.25 311 LYS A C 1
ATOM 2609 O O . LYS A 1 311 ? 25.628 32.662 -43.913 1.00 83.25 311 LYS A O 1
ATOM 2614 N N . ARG A 1 312 ? 25.634 30.921 -42.491 1.00 78.44 312 ARG A N 1
ATOM 2615 C CA . ARG A 1 312 ? 26.723 30.183 -43.145 1.00 78.44 312 ARG A CA 1
ATOM 2616 C C . ARG A 1 312 ? 26.318 29.701 -44.538 1.00 78.44 312 ARG A C 1
ATOM 2618 O O . ARG A 1 312 ? 27.083 29.899 -45.479 1.00 78.44 312 ARG A O 1
ATOM 2625 N N . LYS A 1 313 ? 25.108 29.150 -44.680 1.00 80.56 313 LYS A N 1
ATOM 2626 C CA . LYS A 1 313 ? 24.536 28.737 -45.973 1.00 80.56 313 LYS A CA 1
ATOM 2627 C C . LYS A 1 313 ? 24.336 29.923 -46.918 1.00 80.56 313 LYS A C 1
ATOM 2629 O O . LYS A 1 313 ? 24.626 29.805 -48.104 1.00 80.56 313 LYS A O 1
ATOM 2634 N N . GLU A 1 314 ? 23.911 31.081 -46.412 1.00 81.94 314 GLU A N 1
ATOM 2635 C CA . GLU A 1 314 ? 23.771 32.285 -47.245 1.00 81.94 314 GLU A CA 1
ATOM 2636 C C . GLU A 1 314 ? 25.133 32.832 -47.702 1.00 81.94 314 GLU A C 1
ATOM 2638 O O . GLU A 1 314 ? 25.289 33.197 -48.866 1.00 81.94 314 GLU A O 1
ATOM 2643 N N . LEU A 1 315 ? 26.151 32.817 -46.835 1.00 80.44 315 LEU A N 1
ATOM 2644 C CA . LEU A 1 315 ? 27.518 33.193 -47.210 1.00 80.44 315 LEU A CA 1
ATOM 2645 C C . LEU A 1 315 ? 28.107 32.242 -48.265 1.00 80.44 315 LEU A C 1
ATOM 2647 O O . LEU A 1 315 ? 28.828 32.668 -49.167 1.00 80.44 315 LEU A O 1
ATOM 2651 N N . GLU A 1 316 ? 27.809 30.949 -48.166 1.00 80.94 316 GLU A N 1
ATOM 2652 C CA . GLU A 1 316 ? 28.216 29.952 -49.155 1.00 80.94 316 GLU A CA 1
ATOM 2653 C C . GLU A 1 316 ? 27.517 30.175 -50.502 1.00 80.94 316 GLU A C 1
ATOM 2655 O O . GLU A 1 316 ? 28.182 30.200 -51.538 1.00 80.94 316 GLU A O 1
ATOM 2660 N N . ARG A 1 317 ? 26.212 30.477 -50.486 1.00 79.75 317 ARG A N 1
ATOM 2661 C CA . ARG A 1 317 ? 25.441 30.847 -51.681 1.00 79.75 317 ARG A CA 1
ATOM 2662 C C . ARG A 1 317 ? 26.012 32.089 -52.372 1.00 79.75 317 ARG A C 1
ATOM 2664 O O . ARG A 1 317 ? 26.149 32.096 -53.593 1.00 79.75 317 ARG A O 1
ATOM 2671 N N . GLN A 1 318 ? 26.414 33.103 -51.602 1.00 77.12 318 GLN A N 1
ATOM 2672 C CA . GLN A 1 318 ? 27.073 34.305 -52.129 1.00 77.12 318 GLN A CA 1
ATOM 2673 C C . GLN A 1 318 ? 28.427 33.985 -52.780 1.00 77.12 318 GLN A C 1
ATOM 2675 O O . GLN A 1 318 ? 28.701 34.457 -53.883 1.00 77.12 318 GLN A O 1
ATOM 2680 N N . LYS A 1 319 ? 29.245 33.127 -52.154 1.00 79.44 319 LYS A N 1
ATOM 2681 C CA . LYS A 1 319 ? 30.527 32.673 -52.725 1.00 79.44 319 LYS A CA 1
ATOM 2682 C C . LYS A 1 319 ? 30.340 31.855 -54.003 1.00 79.44 319 LYS A C 1
ATOM 2684 O O . LYS A 1 319 ? 31.138 31.974 -54.932 1.00 79.44 319 LYS A O 1
ATOM 2689 N N . GLU A 1 320 ? 29.312 31.015 -54.078 1.00 79.00 320 GLU A N 1
ATOM 2690 C CA . GLU A 1 320 ? 28.989 30.276 -55.302 1.00 79.00 320 GLU A CA 1
ATOM 2691 C C . GLU A 1 320 ? 28.495 31.192 -56.423 1.00 79.00 320 GLU A C 1
ATOM 2693 O O . GLU A 1 320 ? 28.872 31.006 -57.581 1.00 79.00 320 GLU A O 1
ATOM 2698 N N . GLU A 1 321 ? 27.680 32.196 -56.100 1.00 80.62 321 GLU A N 1
ATOM 2699 C CA . GLU A 1 321 ? 27.214 33.184 -57.071 1.00 80.62 321 GLU A CA 1
ATOM 2700 C C . GLU A 1 321 ? 28.376 34.029 -57.614 1.00 80.62 321 GLU A C 1
ATOM 2702 O O . GLU A 1 321 ? 28.450 34.285 -58.818 1.00 80.62 321 GLU A O 1
ATOM 2707 N N . GLU A 1 322 ? 29.330 34.396 -56.759 1.00 81.81 322 GLU A N 1
ATOM 2708 C CA . GLU A 1 322 ? 30.552 35.096 -57.159 1.00 81.81 322 GLU A CA 1
ATOM 2709 C C . GLU A 1 322 ? 31.424 34.232 -58.083 1.00 81.81 322 GLU A C 1
ATOM 2711 O O . GLU A 1 322 ? 31.805 34.684 -59.165 1.00 81.81 322 GLU A O 1
ATOM 2716 N N . LYS A 1 323 ? 31.623 32.948 -57.751 1.00 78.69 323 LYS A N 1
ATOM 2717 C CA . LYS A 1 323 ? 32.309 31.980 -58.629 1.00 78.69 323 LYS A CA 1
ATOM 2718 C C . LYS A 1 323 ? 31.602 31.801 -59.974 1.00 78.69 323 LYS A C 1
ATOM 2720 O O . LYS A 1 323 ? 32.265 31.646 -60.999 1.00 78.69 323 LYS A O 1
ATOM 2725 N N . ARG A 1 324 ? 30.263 31.823 -60.004 1.00 76.94 324 ARG A N 1
ATOM 2726 C CA . ARG A 1 324 ? 29.491 31.768 -61.260 1.00 76.94 324 ARG A CA 1
ATOM 2727 C C . ARG A 1 324 ? 29.719 33.016 -62.109 1.00 76.94 324 ARG A C 1
ATOM 2729 O O . ARG A 1 324 ? 29.982 32.871 -63.300 1.00 76.94 324 ARG A O 1
ATOM 2736 N N . LYS A 1 325 ? 29.693 34.208 -61.503 1.00 79.88 325 LYS A N 1
ATOM 2737 C CA . LYS A 1 325 ? 29.984 35.481 -62.188 1.00 79.88 325 LYS A CA 1
ATOM 2738 C C . LYS A 1 325 ? 31.418 35.522 -62.720 1.00 79.88 325 LYS A C 1
ATOM 2740 O O . LYS A 1 325 ? 31.652 36.003 -63.825 1.00 79.88 325 LYS A O 1
ATOM 2745 N N . GLU A 1 326 ? 32.381 34.988 -61.976 1.00 78.06 326 GLU A N 1
ATOM 2746 C CA . GLU A 1 326 ? 33.779 34.902 -62.410 1.00 78.06 326 GLU A CA 1
ATOM 2747 C C . GLU A 1 326 ? 33.970 33.899 -63.561 1.00 78.06 326 GLU A C 1
ATOM 2749 O O . GLU A 1 326 ? 34.641 34.198 -64.551 1.00 78.06 326 GLU A O 1
ATOM 2754 N N . ALA A 1 327 ? 33.307 32.740 -63.499 1.00 75.94 327 ALA A N 1
ATOM 2755 C CA . ALA A 1 327 ? 33.303 31.766 -64.590 1.00 75.94 327 ALA A CA 1
ATOM 2756 C C . ALA A 1 327 ? 32.635 32.312 -65.865 1.00 75.94 327 ALA A C 1
ATOM 2758 O O . ALA A 1 327 ? 33.065 31.990 -66.973 1.00 75.94 327 ALA A O 1
ATOM 2759 N N . GLU A 1 328 ? 31.600 33.139 -65.728 1.00 80.19 328 GLU A N 1
ATOM 2760 C CA . GLU A 1 328 ? 30.934 33.800 -66.852 1.00 80.19 328 GLU A CA 1
ATOM 2761 C C . GLU A 1 328 ? 31.837 34.859 -67.499 1.00 80.19 328 GLU A C 1
ATOM 2763 O O . GLU A 1 328 ? 32.041 34.812 -68.713 1.00 80.19 328 GLU A O 1
ATOM 2768 N N . LYS A 1 329 ? 32.504 35.701 -66.695 1.00 80.12 329 LYS A N 1
ATOM 2769 C CA . LYS A 1 329 ? 33.540 36.632 -67.180 1.00 80.12 329 LYS A CA 1
ATOM 2770 C C . LYS A 1 329 ? 34.675 35.909 -67.906 1.00 80.12 329 LYS A C 1
ATOM 2772 O O . LYS A 1 329 ? 35.150 36.385 -68.934 1.00 80.12 329 LYS A O 1
ATOM 2777 N N . LYS A 1 330 ? 35.096 34.738 -67.413 1.00 77.44 330 LYS A N 1
ATOM 2778 C CA . LYS A 1 330 ? 36.128 33.920 -68.067 1.00 77.44 330 LYS A CA 1
ATOM 2779 C C . LYS A 1 330 ? 35.668 33.389 -69.430 1.00 77.44 330 LYS A C 1
ATOM 2781 O O . LYS A 1 330 ? 36.421 33.471 -70.395 1.00 77.44 330 LYS A O 1
ATOM 2786 N N . LYS A 1 331 ? 34.426 32.903 -69.534 1.00 78.75 331 LYS A N 1
ATOM 2787 C CA . LYS A 1 331 ? 33.838 32.469 -70.816 1.00 78.75 331 LYS A CA 1
ATOM 2788 C C . LYS A 1 331 ? 33.685 33.625 -71.805 1.00 78.75 331 LYS A C 1
ATOM 2790 O O . LYS A 1 331 ? 33.852 33.430 -73.006 1.00 78.75 331 LYS A O 1
ATOM 2795 N N . GLU A 1 332 ? 33.362 34.818 -71.318 1.00 78.56 332 GLU A N 1
ATOM 2796 C CA . GLU A 1 332 ? 33.268 36.021 -72.145 1.00 78.56 332 GLU A CA 1
ATOM 2797 C C . GLU A 1 332 ? 34.646 36.470 -72.653 1.00 78.56 332 GLU A C 1
ATOM 2799 O O . GLU A 1 332 ? 34.802 36.723 -73.846 1.00 78.56 332 GLU A O 1
ATOM 2804 N N . ALA A 1 333 ? 35.676 36.439 -71.801 1.00 75.12 333 ALA A N 1
ATOM 2805 C CA . ALA A 1 333 ? 37.059 36.686 -72.210 1.00 75.12 333 ALA A CA 1
ATOM 2806 C C . ALA A 1 333 ? 37.550 35.668 -73.258 1.00 75.12 333 ALA A C 1
ATOM 2808 O O . ALA A 1 333 ? 38.188 36.044 -74.239 1.00 75.12 333 ALA A O 1
ATOM 2809 N N . GLU A 1 334 ? 37.207 34.386 -73.103 1.00 77.94 334 GLU A N 1
ATOM 2810 C CA . GLU A 1 334 ? 37.528 33.345 -74.089 1.00 77.94 334 GLU A CA 1
ATOM 2811 C C . GLU A 1 334 ? 36.809 33.565 -75.430 1.00 77.94 334 GLU A C 1
ATOM 2813 O O . GLU A 1 334 ? 37.404 33.343 -76.486 1.00 77.94 334 GLU A O 1
ATOM 2818 N N . ARG A 1 335 ? 35.560 34.054 -75.416 1.00 77.25 335 ARG A N 1
ATOM 2819 C CA . ARG A 1 335 ? 34.828 34.444 -76.634 1.00 77.25 335 ARG A CA 1
ATOM 2820 C C . ARG A 1 335 ? 35.480 35.626 -77.348 1.00 77.25 335 ARG A C 1
ATOM 2822 O O . ARG A 1 335 ? 35.601 35.592 -78.570 1.00 77.25 335 ARG A O 1
ATOM 2829 N N . ILE A 1 336 ? 35.920 36.639 -76.604 1.00 77.44 336 ILE A N 1
ATOM 2830 C CA . ILE A 1 336 ? 36.625 37.799 -77.166 1.00 77.44 336 ILE A CA 1
ATOM 2831 C C . ILE A 1 336 ? 37.959 37.357 -77.784 1.00 77.44 336 ILE A C 1
ATOM 2833 O O . ILE A 1 336 ? 38.226 37.670 -78.941 1.00 77.44 336 ILE A O 1
ATOM 2837 N N . ALA A 1 337 ? 38.738 36.532 -77.078 1.00 75.38 337 ALA A N 1
ATOM 2838 C CA . ALA A 1 337 ? 39.999 35.997 -77.593 1.00 75.38 337 ALA A CA 1
ATOM 2839 C C . ALA A 1 337 ? 39.810 35.102 -78.835 1.00 75.38 337 ALA A C 1
ATOM 2841 O O . ALA A 1 337 ? 40.670 35.060 -79.715 1.00 75.38 337 ALA A O 1
ATOM 2842 N N . ALA A 1 338 ? 38.694 34.372 -78.936 1.00 74.06 338 ALA A N 1
ATOM 2843 C CA . ALA A 1 338 ? 38.368 33.595 -80.131 1.00 74.06 338 ALA A CA 1
ATOM 2844 C C . ALA A 1 338 ? 38.068 34.495 -81.344 1.00 74.06 338 ALA A C 1
ATOM 2846 O O . ALA A 1 338 ? 38.563 34.216 -82.435 1.00 74.06 338 ALA A O 1
ATOM 2847 N N . LEU A 1 339 ? 37.330 35.592 -81.144 1.00 76.69 339 LEU A N 1
ATOM 2848 C CA . LEU A 1 339 ? 37.047 36.581 -82.192 1.00 76.69 339 LEU A CA 1
ATOM 2849 C C . LEU A 1 339 ? 38.310 37.319 -82.661 1.00 76.69 339 LEU A C 1
ATOM 2851 O O . LEU A 1 339 ? 38.433 37.641 -83.840 1.00 76.69 339 LEU A O 1
ATOM 2855 N N . GLU A 1 340 ? 39.262 37.586 -81.765 1.00 77.00 340 GLU A N 1
ATOM 2856 C CA . GLU A 1 340 ? 40.553 38.183 -82.134 1.00 77.00 340 GLU A CA 1
ATOM 2857 C C . GLU A 1 340 ? 41.398 37.231 -82.984 1.00 77.00 340 GLU A C 1
ATOM 2859 O O . GLU A 1 340 ? 41.895 37.635 -84.035 1.00 77.00 340 GLU A O 1
ATOM 2864 N N . ARG A 1 341 ? 41.466 35.945 -82.613 1.00 76.56 341 ARG A N 1
ATOM 2865 C CA . ARG A 1 341 ? 42.140 34.927 -83.435 1.00 76.56 341 ARG A CA 1
ATOM 2866 C C . ARG A 1 341 ? 41.505 34.789 -84.815 1.00 76.56 341 ARG A C 1
ATOM 2868 O O . ARG A 1 341 ? 42.219 34.612 -85.793 1.00 76.56 341 ARG A O 1
ATOM 2875 N N . GLU A 1 342 ? 40.182 34.872 -84.9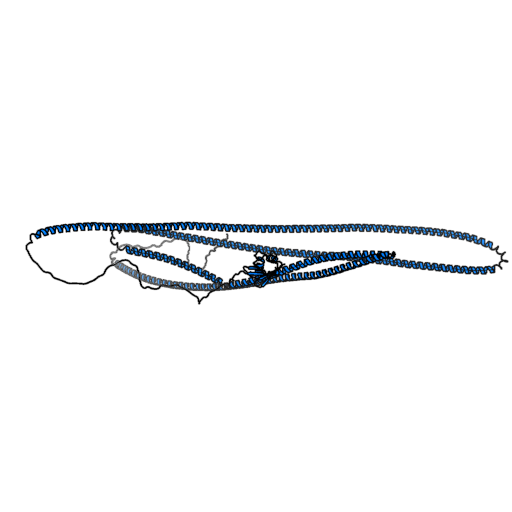19 1.00 76.06 342 GLU A N 1
ATOM 2876 C CA . GLU A 1 342 ? 39.493 34.812 -86.213 1.00 76.06 342 GLU A CA 1
ATOM 2877 C C . GLU A 1 342 ? 39.871 36.000 -87.114 1.00 76.06 342 GLU A C 1
ATOM 2879 O O . GLU A 1 342 ? 40.183 35.802 -88.289 1.00 76.06 342 GLU A O 1
ATOM 2884 N N . LYS A 1 343 ? 39.967 37.212 -86.551 1.00 76.56 343 LYS A N 1
ATOM 2885 C CA . LYS A 1 343 ? 40.456 38.402 -87.272 1.00 76.56 343 LYS A CA 1
ATOM 2886 C C . LYS A 1 343 ? 41.915 38.267 -87.715 1.00 76.56 343 LYS A C 1
ATOM 2888 O O . LYS A 1 343 ? 42.252 38.686 -88.821 1.00 76.56 343 LYS A O 1
ATOM 2893 N N . GLU A 1 344 ? 42.777 37.678 -86.886 1.00 76.94 344 GLU A N 1
ATOM 2894 C CA . GLU A 1 344 ? 44.176 37.393 -87.242 1.00 76.94 344 GLU A CA 1
ATOM 2895 C C . GLU A 1 344 ? 44.273 36.378 -88.390 1.00 76.94 344 GLU A C 1
ATOM 2897 O O . GLU A 1 344 ? 45.004 36.596 -89.358 1.00 76.94 344 GLU A O 1
ATOM 2902 N N . TRP A 1 345 ? 43.481 35.304 -88.334 1.00 75.81 345 TRP A N 1
ATOM 2903 C CA . TRP A 1 345 ? 43.390 34.314 -89.409 1.00 75.81 345 TRP A CA 1
ATOM 2904 C C . TRP A 1 345 ? 42.877 34.921 -90.719 1.00 75.81 345 TRP A C 1
ATOM 2906 O O . TRP A 1 345 ? 43.369 34.586 -91.800 1.00 75.81 345 TRP A O 1
ATOM 2916 N N . GLU A 1 346 ? 41.912 35.835 -90.647 1.00 75.94 346 GLU A N 1
ATOM 2917 C CA . GLU A 1 346 ? 41.378 36.530 -91.817 1.00 75.94 346 GLU A CA 1
ATOM 2918 C C . GLU A 1 346 ? 42.395 37.521 -92.416 1.00 75.94 346 GLU A C 1
ATOM 2920 O O . GLU A 1 346 ? 42.526 37.621 -93.641 1.00 75.94 346 GLU A O 1
ATOM 2925 N N . ALA A 1 347 ? 43.190 38.194 -91.578 1.00 73.19 347 ALA A N 1
ATOM 2926 C CA . ALA A 1 347 ? 44.300 39.037 -92.020 1.00 73.19 347 ALA A CA 1
ATOM 2927 C C . ALA A 1 347 ? 45.394 38.225 -92.739 1.00 73.19 347 ALA A C 1
ATOM 2929 O O . ALA A 1 347 ? 45.847 38.625 -93.817 1.00 73.19 347 ALA A O 1
ATOM 2930 N N . GLU A 1 348 ? 45.762 37.059 -92.204 1.00 75.62 348 GLU A N 1
ATOM 2931 C CA . GLU A 1 348 ? 46.772 36.182 -92.809 1.00 75.62 348 GLU A CA 1
ATOM 2932 C C . GLU A 1 348 ? 46.270 35.564 -94.126 1.00 75.62 348 GLU A C 1
ATOM 2934 O O . GLU A 1 348 ? 46.997 35.523 -95.121 1.00 75.62 348 GLU A O 1
ATOM 2939 N N . ARG A 1 349 ? 44.985 35.190 -94.204 1.00 73.88 349 ARG A N 1
ATOM 2940 C CA . ARG A 1 349 ? 44.351 34.737 -95.455 1.00 73.88 349 ARG A CA 1
ATOM 2941 C C . ARG A 1 349 ? 44.394 35.813 -96.545 1.00 73.88 349 ARG A C 1
ATOM 2943 O O . ARG A 1 349 ? 44.685 35.508 -97.703 1.00 73.88 349 ARG A O 1
ATOM 2950 N N . ASN A 1 350 ? 44.140 37.070 -96.182 1.00 75.62 350 ASN A N 1
ATOM 2951 C CA . ASN A 1 350 ? 44.204 38.204 -97.105 1.00 75.62 350 ASN A CA 1
ATOM 2952 C C . ASN A 1 350 ? 45.642 38.520 -97.549 1.00 75.62 350 ASN A C 1
ATOM 2954 O O . ASN A 1 350 ? 45.858 38.900 -98.703 1.00 75.62 350 ASN A O 1
ATOM 2958 N N . ARG A 1 351 ? 46.637 38.333 -96.672 1.00 76.38 351 ARG A N 1
ATOM 2959 C CA . ARG A 1 351 ? 48.060 38.442 -97.023 1.00 76.38 351 ARG A CA 1
ATOM 2960 C C . ARG A 1 351 ? 48.470 37.363 -98.027 1.00 76.38 351 ARG A C 1
ATOM 2962 O O . ARG A 1 351 ? 49.007 37.700 -99.080 1.00 76.38 351 ARG A O 1
ATOM 2969 N N . LEU A 1 352 ? 48.116 36.104 -97.768 1.00 75.00 352 LEU A N 1
ATOM 2970 C CA . LEU A 1 352 ? 48.394 34.984 -98.675 1.00 75.00 352 LEU A CA 1
ATOM 2971 C C . LEU A 1 352 ? 47.707 35.154 -100.043 1.00 75.00 352 LEU A C 1
ATOM 2973 O O . LEU A 1 352 ? 48.286 34.814 -101.072 1.00 75.00 352 LEU A O 1
ATOM 2977 N N . GLN A 1 353 ? 46.510 35.750 -100.099 1.00 68.31 353 GLN A N 1
ATOM 2978 C CA . GLN A 1 353 ? 45.861 36.096 -101.373 1.00 68.31 353 GLN A CA 1
ATOM 2979 C C . GLN A 1 353 ? 46.587 37.199 -102.161 1.00 68.31 353 GLN A C 1
ATOM 2981 O O . GLN A 1 353 ? 46.564 37.179 -103.393 1.00 68.31 353 GLN A O 1
ATOM 2986 N N . ARG A 1 354 ? 47.227 38.164 -101.487 1.00 71.19 354 ARG A N 1
ATOM 2987 C CA . ARG A 1 354 ? 48.045 39.198 -102.149 1.00 71.19 354 ARG A CA 1
ATOM 2988 C C . ARG A 1 354 ? 49.350 38.611 -102.684 1.00 71.19 354 ARG A C 1
ATOM 2990 O O . ARG A 1 354 ? 49.724 38.916 -103.813 1.00 71.19 354 ARG A O 1
ATOM 2997 N N . GLU A 1 355 ? 49.987 37.731 -101.915 1.00 71.56 355 GLU A N 1
ATOM 2998 C CA . GLU A 1 355 ? 51.196 37.005 -102.327 1.00 71.56 355 GLU A CA 1
ATOM 2999 C C . GLU A 1 355 ? 50.914 36.074 -103.525 1.00 71.56 355 GLU A C 1
ATOM 3001 O O . GLU A 1 355 ? 51.678 36.063 -104.490 1.00 71.56 355 GLU A O 1
ATOM 3006 N N . ALA A 1 356 ? 49.768 35.381 -103.544 1.00 68.50 356 ALA A N 1
ATOM 3007 C CA . ALA A 1 356 ? 49.357 34.541 -104.673 1.00 68.50 356 ALA A CA 1
ATOM 3008 C C . ALA A 1 356 ? 49.112 35.340 -105.971 1.00 68.50 356 ALA A C 1
ATOM 3010 O O . ALA A 1 356 ? 49.512 34.897 -107.048 1.00 68.50 356 ALA A O 1
ATOM 3011 N N . LYS A 1 357 ? 48.513 36.539 -105.884 1.00 69.06 357 LYS A N 1
ATOM 3012 C CA . LYS A 1 357 ? 48.334 37.430 -107.049 1.00 69.06 357 LYS A CA 1
ATOM 3013 C C . LYS A 1 357 ? 49.665 37.959 -107.592 1.00 69.06 357 LYS A C 1
ATOM 3015 O O . LYS A 1 357 ? 49.841 38.002 -108.806 1.00 69.06 357 LYS A O 1
ATOM 3020 N N . ALA A 1 358 ? 50.615 38.294 -106.716 1.00 65.38 358 ALA A N 1
ATOM 3021 C CA . ALA A 1 358 ? 51.956 38.717 -107.124 1.00 65.38 358 ALA A CA 1
ATOM 3022 C C . ALA A 1 358 ? 52.722 37.592 -107.851 1.00 65.38 358 ALA A C 1
ATOM 3024 O O . ALA A 1 358 ? 53.426 37.843 -108.829 1.00 65.38 358 ALA A O 1
ATOM 3025 N N . PHE A 1 359 ? 52.531 36.340 -107.422 1.00 63.34 359 PHE A N 1
ATOM 3026 C CA . PHE A 1 359 ? 53.150 35.170 -108.048 1.00 63.34 359 PHE A CA 1
ATOM 3027 C C . PHE A 1 359 ? 52.585 34.872 -109.455 1.00 63.34 359 PHE A C 1
ATOM 3029 O O . PHE A 1 359 ? 53.331 34.509 -110.367 1.00 63.34 359 PHE A O 1
ATOM 3036 N N . GLU A 1 360 ? 51.283 35.082 -109.682 1.00 62.97 360 GLU A N 1
ATOM 3037 C CA . GLU A 1 360 ? 50.656 34.946 -111.011 1.00 62.97 360 GLU A CA 1
ATOM 3038 C C . GLU A 1 360 ? 51.109 36.020 -112.017 1.00 62.97 360 GLU A C 1
ATOM 3040 O O . GLU A 1 360 ? 51.245 35.735 -113.211 1.00 62.97 360 GLU A O 1
ATOM 3045 N N . GLU A 1 361 ? 51.381 37.245 -111.560 1.00 63.62 361 GLU A N 1
ATOM 3046 C CA . GLU A 1 361 ? 51.910 38.327 -112.403 1.00 63.62 361 GLU A CA 1
ATOM 3047 C C . GLU A 1 361 ? 53.374 38.082 -112.808 1.00 63.62 361 GLU A C 1
ATOM 3049 O O . GLU A 1 361 ? 53.759 38.350 -113.950 1.00 63.62 361 GLU A O 1
ATOM 3054 N N . GLN A 1 362 ? 54.169 37.475 -111.922 1.00 56.78 362 GLN A N 1
ATOM 3055 C CA . GLN A 1 362 ? 55.557 37.095 -112.196 1.00 56.78 362 GLN A CA 1
ATOM 3056 C C . GLN A 1 362 ? 55.647 35.974 -113.251 1.00 56.78 362 GLN A C 1
ATOM 3058 O O . GLN A 1 362 ? 56.475 36.034 -114.163 1.00 56.78 362 GLN A O 1
ATOM 3063 N N . LYS A 1 363 ? 54.715 35.012 -113.211 1.00 61.34 363 LYS A N 1
ATOM 3064 C CA . LYS A 1 363 ? 54.611 33.908 -114.182 1.00 61.34 363 LYS A CA 1
ATOM 3065 C C . LYS A 1 363 ? 54.274 34.382 -115.608 1.00 61.34 363 LYS A C 1
ATOM 3067 O O . LYS A 1 363 ? 54.821 33.853 -116.576 1.00 61.34 363 LYS A O 1
ATOM 3072 N N . LYS A 1 364 ? 53.447 35.426 -115.758 1.00 57.84 364 LYS A N 1
ATOM 3073 C CA . LYS A 1 364 ? 53.107 36.024 -117.069 1.00 57.84 364 LYS A CA 1
ATOM 3074 C C . LYS A 1 364 ? 54.275 36.789 -117.712 1.00 57.84 364 LYS A C 1
ATOM 3076 O O . LYS A 1 364 ? 54.353 36.856 -118.936 1.00 57.84 364 LYS A O 1
ATOM 3081 N N . MET A 1 365 ? 55.204 37.325 -116.914 1.00 55.41 365 MET A N 1
ATOM 3082 C CA . MET A 1 365 ? 56.424 37.984 -117.410 1.00 55.41 365 MET A CA 1
ATOM 3083 C C . MET A 1 365 ? 57.501 36.998 -117.890 1.00 55.41 365 MET A C 1
ATOM 3085 O O . MET A 1 365 ? 58.258 37.318 -118.809 1.00 55.41 365 MET A O 1
ATOM 3089 N N . GLU A 1 366 ? 57.571 35.798 -117.310 1.00 56.88 366 GLU A N 1
ATOM 3090 C CA . GLU A 1 366 ? 58.532 34.764 -117.723 1.00 56.88 366 GLU A CA 1
ATOM 3091 C C . GLU A 1 366 ? 58.077 33.978 -118.967 1.00 56.88 366 GLU A C 1
ATOM 3093 O O . GLU A 1 366 ? 58.904 33.646 -119.818 1.00 56.88 366 GLU A O 1
ATOM 3098 N N . GLU A 1 367 ? 56.769 33.770 -119.161 1.00 53.75 367 GLU A N 1
ATOM 3099 C CA . GLU A 1 367 ? 56.219 33.145 -120.379 1.00 53.75 367 GLU A CA 1
ATOM 3100 C C . GLU A 1 367 ? 56.381 34.006 -121.649 1.00 53.75 367 GLU A C 1
ATOM 3102 O O . GLU A 1 367 ? 56.446 33.458 -122.752 1.00 53.75 367 GLU A O 1
ATOM 3107 N N . GLY A 1 368 ? 56.523 35.331 -121.518 1.00 54.88 368 GLY A N 1
ATOM 3108 C CA . GLY A 1 368 ? 56.831 36.241 -122.632 1.00 54.88 368 GLY A CA 1
ATOM 3109 C C . GLY A 1 368 ? 58.288 36.167 -123.107 1.00 54.88 368 GLY A C 1
ATOM 3110 O O . GLY A 1 368 ? 58.554 36.273 -124.299 1.00 54.88 368 GLY A O 1
ATOM 3111 N N . LYS A 1 369 ? 59.238 35.895 -122.201 1.00 52.91 369 LYS A N 1
ATOM 3112 C CA . LYS A 1 369 ? 60.673 35.766 -122.531 1.00 52.91 369 LYS A CA 1
ATOM 3113 C C . LYS A 1 369 ? 61.035 34.394 -123.113 1.00 52.91 369 LYS A C 1
ATOM 3115 O O . LYS A 1 369 ? 62.041 34.260 -123.804 1.00 52.91 369 LYS A O 1
ATOM 3120 N N . ARG A 1 370 ? 60.204 33.376 -122.863 1.00 51.47 370 ARG A N 1
ATOM 3121 C CA . ARG A 1 370 ? 60.418 31.992 -123.319 1.00 51.47 370 ARG A CA 1
ATOM 3122 C C . ARG A 1 370 ? 60.029 31.764 -124.788 1.00 51.47 370 ARG A C 1
ATOM 3124 O O . ARG A 1 370 ? 60.658 30.947 -125.445 1.00 51.47 370 ARG A O 1
ATOM 3131 N N . LYS A 1 371 ? 59.066 32.530 -125.320 1.00 52.81 371 LYS A N 1
ATOM 3132 C CA . LYS A 1 371 ? 58.563 32.405 -126.706 1.00 52.81 371 LYS A CA 1
ATOM 3133 C C . LYS A 1 371 ? 59.402 33.150 -127.762 1.00 52.81 371 LYS A C 1
ATOM 3135 O O . LYS A 1 371 ? 59.296 32.843 -128.944 1.00 52.81 371 LYS A O 1
ATOM 3140 N N . GLU A 1 372 ? 60.274 34.071 -127.348 1.00 51.53 372 GLU A N 1
ATOM 3141 C CA . GLU A 1 372 ? 61.215 34.799 -128.225 1.00 51.53 372 GLU A CA 1
ATOM 3142 C C . GLU A 1 372 ? 62.517 33.997 -128.466 1.00 51.53 372 GLU A C 1
ATOM 3144 O O . GLU A 1 372 ? 63.101 34.043 -129.545 1.00 51.53 372 GLU A O 1
ATOM 3149 N N . LEU A 1 373 ? 62.942 33.191 -127.480 1.00 49.12 373 LEU A N 1
ATOM 3150 C CA . LEU A 1 373 ? 64.195 32.415 -127.505 1.00 49.12 373 LEU A CA 1
ATOM 3151 C C . LEU A 1 373 ? 64.078 31.067 -128.249 1.00 49.12 373 LEU A C 1
ATOM 3153 O O . LEU A 1 373 ? 65.083 30.445 -128.590 1.00 49.12 373 LEU A O 1
ATOM 3157 N N . GLU A 1 374 ? 62.849 30.604 -128.488 1.00 52.09 374 GLU A N 1
ATOM 3158 C CA . GLU A 1 374 ? 62.531 29.327 -129.144 1.00 52.09 374 GLU A CA 1
ATOM 3159 C C . GLU A 1 374 ? 62.439 29.468 -130.677 1.00 52.09 374 GLU A C 1
ATOM 3161 O O . GLU A 1 374 ? 62.667 28.509 -131.406 1.00 52.09 374 GLU A O 1
ATOM 3166 N N . LYS A 1 375 ? 62.249 30.697 -131.181 1.00 52.25 375 LYS A N 1
ATOM 3167 C CA . LYS A 1 375 ? 62.248 31.035 -132.615 1.00 52.25 375 LYS A CA 1
ATOM 3168 C C . LYS A 1 375 ? 63.659 31.183 -133.213 1.00 52.25 375 LYS A C 1
ATOM 3170 O O . LYS A 1 375 ? 63.827 31.033 -134.414 1.00 52.25 375 LYS A O 1
ATOM 3175 N N . GLN A 1 376 ? 64.676 31.422 -132.380 1.00 48.03 376 GLN A N 1
ATOM 3176 C CA . GLN A 1 376 ? 66.087 31.560 -132.782 1.00 48.03 376 GLN A CA 1
ATOM 3177 C C . GLN A 1 376 ? 66.891 30.249 -132.725 1.00 48.03 376 GLN A C 1
ATOM 3179 O O . GLN A 1 376 ? 68.020 30.206 -133.190 1.00 48.03 376 GLN A O 1
ATOM 3184 N N . ARG A 1 377 ? 66.329 29.169 -132.166 1.00 47.81 377 ARG A N 1
ATOM 3185 C CA . ARG A 1 377 ? 67.008 27.864 -132.008 1.00 47.81 377 ARG A CA 1
ATOM 3186 C C . ARG A 1 377 ? 66.570 26.817 -133.038 1.00 47.81 377 ARG A C 1
ATOM 3188 O O . ARG A 1 377 ? 67.116 25.717 -133.066 1.00 47.81 377 ARG A O 1
ATOM 3195 N N . GLU A 1 378 ? 65.601 27.153 -133.885 1.00 50.25 378 GLU A N 1
ATOM 3196 C CA . GLU A 1 378 ? 65.070 26.287 -134.946 1.00 50.25 378 GLU A CA 1
ATOM 3197 C C . GLU A 1 378 ? 65.857 26.425 -136.269 1.00 50.25 378 GLU A C 1
ATOM 3199 O O . GLU A 1 378 ? 65.896 25.489 -137.063 1.00 50.25 378 GLU A O 1
ATOM 3204 N N . GLU A 1 379 ? 66.559 27.547 -136.480 1.00 50.56 379 GLU A N 1
ATOM 3205 C CA . GLU A 1 379 ? 67.350 27.821 -137.697 1.00 50.56 379 GLU A CA 1
ATOM 3206 C C . GLU A 1 379 ? 68.767 27.206 -137.659 1.00 50.56 379 GLU A C 1
ATOM 3208 O O . GLU A 1 379 ? 69.304 26.835 -138.703 1.00 50.56 379 GLU A O 1
ATOM 3213 N N . ASP A 1 380 ? 69.329 26.970 -136.467 1.00 47.22 380 ASP A N 1
ATOM 3214 C CA . ASP A 1 380 ? 70.660 26.359 -136.292 1.00 47.22 380 ASP A CA 1
ATOM 3215 C C . ASP A 1 380 ? 70.633 24.815 -136.250 1.00 47.22 380 ASP A C 1
ATOM 3217 O O . ASP A 1 380 ? 71.668 24.160 -136.376 1.00 47.22 380 ASP A O 1
ATOM 3221 N N . ARG A 1 381 ? 69.446 24.197 -136.149 1.00 47.66 381 ARG A N 1
ATOM 3222 C CA . ARG A 1 381 ? 69.274 22.731 -136.063 1.00 47.66 381 ARG A CA 1
ATOM 3223 C C . ARG A 1 381 ? 69.243 22.003 -137.417 1.00 47.66 381 ARG A C 1
ATOM 3225 O O . ARG A 1 381 ? 69.298 20.778 -137.444 1.00 47.66 381 ARG A O 1
ATOM 3232 N N . GLN A 1 382 ? 69.230 22.712 -138.550 1.00 47.47 382 GLN A N 1
ATOM 3233 C CA . GLN A 1 382 ? 69.108 22.099 -139.887 1.00 47.47 382 GLN A CA 1
ATOM 3234 C C . GLN A 1 382 ? 70.439 21.806 -140.615 1.00 47.47 382 GLN A C 1
ATOM 3236 O O . GLN A 1 382 ? 70.408 21.384 -141.771 1.00 47.47 382 GLN A O 1
ATOM 3241 N N . ARG A 1 383 ? 71.618 21.986 -139.990 1.00 51.16 383 ARG A N 1
ATOM 3242 C CA . ARG A 1 383 ? 72.923 21.779 -140.672 1.00 51.16 383 ARG A CA 1
ATOM 3243 C C . ARG A 1 383 ? 73.893 20.764 -140.052 1.00 51.16 383 ARG A C 1
ATOM 3245 O O . ARG A 1 383 ? 74.887 20.454 -140.700 1.00 51.16 383 ARG A O 1
ATOM 3252 N N . GLU A 1 384 ? 73.583 20.151 -138.909 1.00 52.94 384 GLU A N 1
ATOM 3253 C CA . GLU A 1 384 ? 74.439 19.106 -138.295 1.00 52.94 384 GLU A CA 1
ATOM 3254 C C . GLU A 1 384 ? 73.756 17.732 -138.117 1.00 52.94 384 GLU A C 1
ATOM 3256 O O . GLU A 1 384 ? 74.390 16.764 -137.706 1.00 52.94 384 GLU A O 1
ATOM 3261 N N . VAL A 1 385 ? 72.487 17.603 -138.522 1.00 55.09 385 VAL A N 1
ATOM 3262 C CA . VAL A 1 385 ? 71.630 16.422 -138.281 1.00 55.09 385 VAL A CA 1
ATOM 3263 C C . VAL A 1 385 ? 71.847 15.249 -139.260 1.00 55.09 385 VAL A C 1
ATOM 3265 O O . VAL A 1 385 ? 71.473 14.123 -138.965 1.00 55.09 385 VAL A O 1
ATOM 3268 N N . GLN A 1 386 ? 72.526 15.414 -140.402 1.00 50.44 386 GLN A N 1
ATOM 3269 C CA . GLN A 1 386 ? 72.536 14.361 -141.443 1.00 50.44 386 GLN A CA 1
ATOM 3270 C C . GLN A 1 386 ? 73.712 13.365 -141.452 1.00 50.44 386 GLN A C 1
ATOM 3272 O O . GLN A 1 386 ? 73.777 12.542 -142.364 1.00 50.44 386 GLN A O 1
ATOM 3277 N N . LYS A 1 387 ? 74.645 13.374 -140.485 1.00 51.47 387 LYS A N 1
ATOM 3278 C CA . LYS A 1 387 ? 75.760 12.389 -140.477 1.00 51.47 387 LYS A CA 1
ATOM 3279 C C . LYS A 1 387 ? 76.121 11.747 -139.125 1.00 51.47 387 LYS A C 1
ATOM 3281 O O . LYS A 1 387 ? 76.969 10.858 -139.119 1.00 51.47 387 LYS A O 1
ATOM 3286 N N . GLU A 1 388 ? 75.460 12.096 -138.015 1.00 53.38 388 GLU A N 1
ATOM 3287 C CA . GLU A 1 388 ? 75.696 11.471 -136.692 1.00 53.38 388 GLU A CA 1
ATOM 3288 C C . GLU A 1 388 ? 74.497 10.693 -136.099 1.00 53.38 388 GLU A C 1
ATOM 3290 O O . GLU A 1 388 ? 74.691 9.912 -135.163 1.00 53.38 388 GLU A O 1
ATOM 3295 N N . GLU A 1 389 ? 73.279 10.835 -136.640 1.00 56.44 389 GLU A N 1
ATOM 3296 C CA . GLU A 1 389 ? 72.059 10.261 -136.038 1.00 56.44 389 GLU A CA 1
ATOM 3297 C C . GLU A 1 389 ? 71.876 8.744 -136.250 1.00 56.44 389 GLU A C 1
ATOM 3299 O O . GLU A 1 389 ? 71.286 8.081 -135.401 1.00 56.44 389 GLU A O 1
ATOM 3304 N N . GLU A 1 390 ? 72.467 8.125 -137.275 1.00 55.50 390 GLU A N 1
ATOM 3305 C CA . GLU A 1 390 ? 72.259 6.685 -137.539 1.00 55.50 390 GLU A CA 1
ATOM 3306 C C . GLU A 1 390 ? 73.147 5.733 -136.707 1.00 55.50 390 GLU A C 1
ATOM 3308 O O . GLU A 1 390 ? 73.004 4.516 -136.803 1.00 55.50 390 GLU A O 1
ATOM 3313 N N . ARG A 1 391 ? 74.050 6.240 -135.849 1.00 55.34 391 ARG A N 1
ATOM 3314 C CA . ARG A 1 391 ? 74.899 5.391 -134.975 1.00 55.34 391 ARG A CA 1
ATOM 3315 C C . ARG A 1 391 ? 74.655 5.552 -133.466 1.00 55.34 391 ARG A C 1
ATOM 3317 O O . ARG A 1 391 ? 75.157 4.734 -132.701 1.00 55.34 391 ARG A O 1
ATOM 3324 N N . LYS A 1 392 ? 73.860 6.540 -133.025 1.00 56.28 392 LYS A N 1
ATOM 3325 C CA . LYS A 1 392 ? 73.505 6.767 -131.600 1.00 56.28 392 LYS A CA 1
ATOM 3326 C C . LYS A 1 392 ? 72.118 6.209 -131.204 1.00 56.28 392 LYS A C 1
ATOM 3328 O O . LYS A 1 392 ? 71.921 5.878 -130.037 1.00 56.28 392 LYS A O 1
ATOM 3333 N N . LEU A 1 393 ? 71.198 6.009 -132.158 1.00 57.84 393 LEU A N 1
ATOM 3334 C CA . LEU A 1 393 ? 69.792 5.628 -131.902 1.00 57.84 393 LEU A CA 1
ATOM 3335 C C . LEU A 1 393 ? 69.547 4.173 -131.437 1.00 57.84 393 LEU A C 1
ATOM 3337 O O . LEU A 1 393 ? 68.489 3.887 -130.881 1.00 57.84 393 LEU A O 1
ATOM 3341 N N . GLU A 1 394 ? 70.506 3.255 -131.586 1.00 57.41 394 GLU A N 1
ATOM 3342 C CA . GLU A 1 394 ? 70.330 1.850 -131.160 1.00 57.41 394 GLU A CA 1
ATOM 3343 C C . GLU A 1 394 ? 70.756 1.613 -129.689 1.00 57.41 394 GLU A C 1
ATOM 3345 O O . GLU A 1 394 ? 70.199 0.755 -129.009 1.00 57.41 394 GLU A O 1
ATOM 3350 N N . ILE A 1 395 ? 71.694 2.411 -129.154 1.00 58.38 395 ILE A N 1
ATOM 3351 C CA . ILE A 1 395 ? 72.210 2.273 -127.773 1.00 58.38 395 ILE A CA 1
ATOM 3352 C C . ILE A 1 395 ? 71.324 3.021 -126.755 1.00 58.38 395 ILE A C 1
ATOM 3354 O O . ILE A 1 395 ? 71.166 2.574 -125.620 1.00 58.38 395 ILE A O 1
ATOM 3358 N N . GLU A 1 396 ? 70.696 4.132 -127.150 1.00 61.34 396 GLU A N 1
ATOM 3359 C CA . GLU A 1 396 ? 69.817 4.927 -126.275 1.00 61.34 396 GLU A CA 1
ATOM 3360 C C . GLU A 1 396 ? 68.436 4.272 -126.059 1.00 61.34 396 GLU A C 1
ATOM 3362 O O . GLU A 1 396 ? 67.829 4.436 -124.999 1.00 61.34 396 GLU A O 1
ATOM 3367 N N . ARG A 1 397 ? 67.961 3.467 -127.024 1.00 60.34 397 ARG A N 1
ATOM 3368 C CA . ARG A 1 397 ? 66.659 2.778 -126.953 1.00 60.34 397 ARG A CA 1
ATOM 3369 C C . ARG A 1 397 ? 66.601 1.754 -125.813 1.00 60.34 397 ARG A C 1
ATOM 3371 O O . ARG A 1 397 ? 65.631 1.728 -125.066 1.00 60.34 397 ARG A O 1
ATOM 3378 N N . VAL A 1 398 ? 67.664 0.965 -125.634 1.00 63.25 398 VAL A N 1
ATOM 3379 C CA . VAL A 1 398 ? 67.734 -0.068 -124.581 1.00 63.25 398 VAL A CA 1
ATOM 3380 C C . VAL A 1 398 ? 67.919 0.550 -123.189 1.00 63.25 398 VAL A C 1
ATOM 3382 O O . VAL A 1 398 ? 67.357 0.051 -122.219 1.00 63.25 398 VAL A O 1
ATOM 3385 N N . ARG A 1 399 ? 68.653 1.666 -123.082 1.00 64.19 399 ARG A N 1
ATOM 3386 C CA . ARG A 1 399 ? 68.908 2.347 -121.800 1.00 64.19 399 ARG A CA 1
ATOM 3387 C C . ARG A 1 399 ? 67.654 3.044 -121.249 1.00 64.19 399 ARG A C 1
ATOM 3389 O O . ARG A 1 399 ? 67.363 2.912 -120.063 1.00 64.19 399 ARG A O 1
ATOM 3396 N N . ARG A 1 400 ? 66.858 3.680 -122.121 1.00 64.44 400 ARG A N 1
ATOM 3397 C CA . ARG A 1 400 ? 65.550 4.259 -121.756 1.00 64.44 400 ARG A CA 1
ATOM 3398 C C . ARG A 1 400 ? 64.524 3.200 -121.353 1.00 64.44 400 ARG A C 1
ATOM 3400 O O . ARG A 1 400 ? 63.770 3.428 -120.417 1.00 64.44 400 ARG A O 1
ATOM 3407 N N . GLU A 1 401 ? 64.500 2.035 -122.004 1.00 67.00 401 GLU A N 1
ATOM 3408 C CA . GLU A 1 401 ? 63.574 0.954 -121.623 1.00 67.00 401 GLU A CA 1
ATOM 3409 C C . GLU A 1 401 ? 63.874 0.357 -120.238 1.00 67.00 401 GLU A C 1
ATOM 3411 O O . GLU A 1 401 ? 62.950 -0.076 -119.547 1.00 67.00 401 GLU A O 1
ATOM 3416 N N . THR A 1 402 ? 65.140 0.326 -119.806 1.00 69.31 402 THR A N 1
ATOM 3417 C CA . THR A 1 402 ? 65.493 -0.106 -118.443 1.00 69.31 402 THR A CA 1
ATOM 3418 C C . THR A 1 402 ? 65.193 0.961 -117.392 1.00 69.31 402 THR A C 1
ATOM 3420 O O . THR A 1 402 ? 64.687 0.618 -116.329 1.00 69.31 402 THR A O 1
ATOM 3423 N N . GLU A 1 403 ? 65.427 2.240 -117.702 1.00 72.56 403 GLU A N 1
ATOM 3424 C CA . GLU A 1 403 ? 65.128 3.360 -116.795 1.00 72.56 403 GLU A CA 1
ATOM 3425 C C . GLU A 1 403 ? 63.615 3.522 -116.572 1.00 72.56 403 GLU A C 1
ATOM 3427 O O . GLU A 1 403 ? 63.184 3.658 -115.431 1.00 72.56 403 GLU A O 1
ATOM 3432 N N . ILE A 1 404 ? 62.792 3.372 -117.618 1.00 70.56 404 ILE A N 1
ATOM 3433 C CA . ILE A 1 404 ? 61.324 3.438 -117.499 1.00 70.56 404 ILE A CA 1
ATOM 3434 C C . ILE A 1 404 ? 60.783 2.318 -116.597 1.00 70.56 404 ILE A C 1
ATOM 3436 O O . ILE A 1 404 ? 59.958 2.580 -115.726 1.00 70.56 404 ILE A O 1
ATOM 3440 N N . ARG A 1 405 ? 61.277 1.078 -116.734 1.00 70.50 405 ARG A N 1
ATOM 3441 C CA . ARG A 1 405 ? 60.839 -0.040 -115.872 1.00 70.50 405 ARG A CA 1
ATOM 3442 C C . ARG A 1 405 ? 61.242 0.143 -114.407 1.00 70.50 405 ARG A C 1
ATOM 3444 O O . ARG A 1 405 ? 60.549 -0.340 -113.511 1.00 70.50 405 ARG A O 1
ATOM 3451 N N . GLU A 1 406 ? 62.371 0.797 -114.151 1.00 73.31 406 GLU A N 1
ATOM 3452 C CA . GLU A 1 406 ? 62.845 1.056 -112.791 1.00 73.31 406 GLU A CA 1
ATOM 3453 C C . GLU A 1 406 ? 62.083 2.224 -112.142 1.00 73.31 406 GLU A C 1
ATOM 3455 O O . GLU A 1 406 ? 61.687 2.124 -110.979 1.00 73.31 406 GLU A O 1
ATOM 3460 N N . GLU A 1 407 ? 61.750 3.265 -112.909 1.00 75.62 407 GLU A N 1
ATOM 3461 C CA . GLU A 1 407 ? 60.854 4.348 -112.484 1.00 75.62 407 GLU A CA 1
ATOM 3462 C C . GLU A 1 407 ? 59.419 3.859 -112.226 1.00 75.62 407 GLU A C 1
ATOM 3464 O O . GLU A 1 407 ? 58.824 4.237 -111.214 1.00 75.62 407 GLU A O 1
ATOM 3469 N N . GLU A 1 408 ? 58.884 2.962 -113.061 1.00 76.25 408 GLU A N 1
ATOM 3470 C CA . GLU A 1 408 ? 57.577 2.323 -112.845 1.00 76.25 408 GLU A CA 1
ATOM 3471 C C . GLU A 1 408 ? 57.556 1.522 -111.535 1.00 76.25 408 GLU A C 1
ATOM 3473 O O . GLU A 1 408 ? 56.645 1.691 -110.721 1.00 76.25 408 GLU A O 1
ATOM 3478 N N . ARG A 1 409 ? 58.606 0.740 -111.247 1.00 75.75 409 ARG A N 1
ATOM 3479 C CA . ARG A 1 409 ? 58.742 0.030 -109.962 1.00 75.75 409 ARG A CA 1
ATOM 3480 C C . ARG A 1 409 ? 58.818 0.971 -108.757 1.00 75.75 409 ARG A C 1
ATOM 3482 O O . ARG A 1 409 ? 58.296 0.642 -107.689 1.00 75.75 409 ARG A O 1
ATOM 3489 N N . ILE A 1 410 ? 59.495 2.112 -108.888 1.00 77.25 410 ILE A N 1
ATOM 3490 C CA . ILE A 1 410 ? 59.592 3.113 -107.815 1.00 77.25 410 ILE A CA 1
ATOM 3491 C C . ILE A 1 410 ? 58.233 3.794 -107.600 1.00 77.25 410 ILE A C 1
ATOM 3493 O O . ILE A 1 410 ? 57.811 3.952 -106.452 1.00 77.25 410 ILE A O 1
ATOM 3497 N N . ALA A 1 411 ? 57.519 4.131 -108.677 1.00 76.75 411 ALA A N 1
ATOM 3498 C CA . ALA A 1 411 ? 56.182 4.715 -108.618 1.00 76.75 411 ALA A CA 1
ATOM 3499 C C . ALA A 1 411 ? 55.161 3.750 -107.990 1.00 76.75 411 ALA A C 1
ATOM 3501 O O . ALA A 1 411 ? 54.387 4.156 -107.122 1.00 76.75 411 ALA A O 1
ATOM 3502 N N . GLU A 1 412 ? 55.202 2.462 -108.341 1.00 76.38 412 GLU A N 1
ATOM 3503 C CA . GLU A 1 412 ? 54.360 1.428 -107.727 1.00 76.38 412 GLU A CA 1
ATOM 3504 C C . GLU A 1 412 ? 54.629 1.282 -106.221 1.00 76.38 412 GLU A C 1
ATOM 3506 O O . GLU A 1 412 ? 53.691 1.229 -105.420 1.00 76.38 412 GLU A O 1
ATOM 3511 N N . HIS A 1 413 ? 55.900 1.288 -105.803 1.00 76.88 413 HIS A N 1
ATOM 3512 C CA . HIS A 1 413 ? 56.258 1.253 -104.382 1.00 76.88 413 HIS A CA 1
ATOM 3513 C C . HIS A 1 413 ? 55.828 2.512 -103.616 1.00 76.88 413 HIS A C 1
ATOM 3515 O O . HIS A 1 413 ? 55.497 2.422 -102.430 1.00 76.88 413 HIS A O 1
ATOM 3521 N N . GLU A 1 414 ? 55.829 3.681 -104.254 1.00 81.44 414 GLU A N 1
ATOM 3522 C CA . GLU A 1 414 ? 55.382 4.930 -103.633 1.00 81.44 414 GLU A CA 1
ATOM 3523 C C . GLU A 1 414 ? 53.854 4.985 -103.500 1.00 81.44 414 GLU A C 1
ATOM 3525 O O . GLU A 1 414 ? 53.337 5.342 -102.440 1.00 81.44 414 GLU A O 1
ATOM 3530 N N . ILE A 1 415 ? 53.119 4.518 -104.513 1.00 80.56 415 ILE A N 1
ATOM 3531 C CA . ILE A 1 415 ? 51.660 4.356 -104.445 1.00 80.56 415 ILE A CA 1
ATOM 3532 C C . ILE A 1 415 ? 51.285 3.353 -103.344 1.00 80.56 415 ILE A C 1
ATOM 3534 O O . ILE A 1 415 ? 50.395 3.628 -102.536 1.00 80.56 415 ILE A O 1
ATOM 3538 N N . ALA A 1 416 ? 51.996 2.225 -103.240 1.00 79.00 416 ALA A N 1
ATOM 3539 C CA . ALA A 1 416 ? 51.776 1.249 -102.173 1.00 79.00 416 ALA A CA 1
ATOM 3540 C C . ALA A 1 416 ? 52.026 1.847 -100.773 1.00 79.00 416 ALA A C 1
ATOM 3542 O O . ALA A 1 416 ? 51.232 1.620 -99.856 1.00 79.00 416 ALA A O 1
ATOM 3543 N N . ARG A 1 417 ? 53.074 2.668 -100.606 1.00 84.81 417 ARG A N 1
ATOM 3544 C CA . ARG A 1 417 ? 53.347 3.387 -99.348 1.00 84.81 417 ARG A CA 1
ATOM 3545 C C . ARG A 1 417 ? 52.266 4.414 -99.010 1.00 84.81 417 ARG A C 1
ATOM 3547 O O . ARG A 1 417 ? 51.844 4.482 -97.858 1.00 84.81 417 ARG A O 1
ATOM 3554 N N . GLN A 1 418 ? 51.774 5.169 -99.990 1.00 78.81 418 GLN A N 1
ATOM 3555 C CA . GLN A 1 418 ? 50.680 6.132 -99.804 1.00 78.81 418 GLN A CA 1
ATOM 3556 C C . GLN A 1 418 ? 49.381 5.440 -99.361 1.00 78.81 418 GLN A C 1
ATOM 3558 O O . GLN A 1 418 ? 48.719 5.906 -98.431 1.00 78.81 418 GLN A O 1
ATOM 3563 N N . ILE A 1 419 ? 49.048 4.293 -99.967 1.00 82.69 419 ILE A N 1
ATOM 3564 C CA . ILE A 1 419 ? 47.884 3.480 -99.582 1.00 82.69 419 ILE A CA 1
ATOM 3565 C C . ILE A 1 419 ? 48.024 2.972 -98.142 1.00 82.69 419 ILE A C 1
ATOM 3567 O O . ILE A 1 419 ? 47.064 3.032 -97.373 1.00 82.69 419 ILE A O 1
ATOM 3571 N N . GLU A 1 420 ? 49.210 2.507 -97.746 1.00 83.19 420 GLU A N 1
ATOM 3572 C CA . GLU A 1 420 ? 49.446 2.008 -96.388 1.00 83.19 420 GLU A CA 1
ATOM 3573 C C . GLU A 1 420 ? 49.375 3.128 -95.337 1.00 83.19 420 GLU A C 1
ATOM 3575 O O . GLU A 1 420 ? 48.726 2.977 -94.300 1.00 83.19 420 GLU A O 1
ATOM 3580 N N . ILE A 1 421 ? 49.939 4.303 -95.632 1.00 83.56 421 ILE A N 1
ATOM 3581 C CA . ILE A 1 421 ? 49.810 5.493 -94.776 1.00 83.56 421 ILE A CA 1
ATOM 3582 C C . ILE A 1 421 ? 48.338 5.905 -94.633 1.00 83.56 421 ILE A C 1
ATOM 3584 O O . ILE A 1 421 ? 47.902 6.284 -93.542 1.00 83.56 421 ILE A O 1
ATOM 3588 N N . GLN A 1 422 ? 47.553 5.814 -95.708 1.00 81.69 422 GLN A N 1
ATOM 3589 C CA . GLN A 1 422 ? 46.131 6.135 -95.667 1.00 81.69 422 GLN A CA 1
ATOM 3590 C C . GLN A 1 422 ? 45.345 5.133 -94.804 1.00 81.69 422 GLN A C 1
ATOM 3592 O O . GLN A 1 422 ? 44.570 5.558 -93.945 1.00 81.69 422 GLN A O 1
ATOM 3597 N N . LYS A 1 423 ? 45.624 3.826 -94.918 1.00 84.50 423 LYS A N 1
ATOM 3598 C CA . LYS A 1 423 ? 45.043 2.796 -94.035 1.00 84.50 423 LYS A CA 1
ATOM 3599 C C . LYS A 1 423 ? 45.376 3.039 -92.562 1.00 84.50 423 LYS A C 1
ATOM 3601 O O . LYS A 1 423 ? 44.485 2.984 -91.716 1.00 84.50 423 LYS A O 1
ATOM 3606 N N . GLN A 1 424 ? 46.630 3.370 -92.246 1.00 81.75 424 GLN A N 1
ATOM 3607 C CA . GLN A 1 424 ? 47.065 3.688 -90.879 1.00 81.75 424 GLN A CA 1
ATOM 3608 C C . GLN A 1 424 ? 46.321 4.910 -90.310 1.00 81.75 424 GLN A C 1
ATOM 3610 O O . GLN A 1 424 ? 45.904 4.906 -89.149 1.00 81.75 424 GLN A O 1
ATOM 3615 N N . ARG A 1 425 ? 46.087 5.945 -91.130 1.00 84.12 425 ARG A N 1
ATOM 3616 C CA . ARG A 1 425 ? 45.311 7.134 -90.734 1.00 84.12 425 ARG A CA 1
ATOM 3617 C C . ARG A 1 425 ? 43.844 6.811 -90.465 1.00 84.12 425 ARG A C 1
ATOM 3619 O O . ARG A 1 425 ? 43.290 7.331 -89.496 1.00 84.12 425 ARG A O 1
ATOM 3626 N N . ASP A 1 426 ? 43.227 5.961 -91.277 1.00 84.62 426 ASP A N 1
ATOM 3627 C CA . ASP A 1 426 ? 41.820 5.594 -91.103 1.00 84.62 426 ASP A CA 1
ATOM 3628 C C . ASP A 1 426 ? 41.618 4.661 -89.896 1.00 84.62 426 ASP A C 1
ATOM 3630 O O . ASP A 1 426 ? 40.708 4.890 -89.098 1.00 84.62 426 ASP A O 1
ATOM 3634 N N . ILE A 1 427 ? 42.546 3.728 -89.642 1.00 84.38 427 ILE A N 1
ATOM 3635 C CA . ILE A 1 427 ? 42.576 2.940 -88.396 1.00 84.38 427 ILE A CA 1
ATOM 3636 C C . ILE A 1 427 ? 42.722 3.856 -87.171 1.00 84.38 427 ILE A C 1
ATOM 3638 O O . ILE A 1 427 ? 42.012 3.688 -86.179 1.00 84.38 427 ILE A O 1
ATOM 3642 N N . ALA A 1 428 ? 43.613 4.851 -87.223 1.00 80.69 428 ALA A N 1
ATOM 3643 C CA . ALA A 1 428 ? 43.796 5.796 -86.122 1.00 80.69 428 ALA A CA 1
ATOM 3644 C C . ALA A 1 428 ? 42.552 6.674 -85.879 1.00 80.69 428 ALA A C 1
ATOM 3646 O O . ALA A 1 428 ? 42.243 6.995 -84.730 1.00 80.69 428 ALA A O 1
ATOM 3647 N N . ARG A 1 429 ? 41.817 7.050 -86.936 1.00 82.75 429 ARG A N 1
ATOM 3648 C CA . ARG A 1 429 ? 40.543 7.780 -86.819 1.00 82.75 429 ARG A CA 1
ATOM 3649 C C . ARG A 1 429 ? 39.464 6.932 -86.152 1.00 82.75 429 ARG A C 1
ATOM 3651 O O . ARG A 1 429 ? 38.795 7.434 -85.253 1.00 82.75 429 ARG A O 1
ATOM 3658 N N . GLU A 1 430 ? 39.320 5.668 -86.543 1.00 84.69 430 GLU A N 1
ATOM 3659 C CA . GLU A 1 430 ? 38.336 4.767 -85.930 1.00 84.69 430 GLU A CA 1
ATOM 3660 C C . GLU A 1 430 ? 38.670 4.453 -84.466 1.00 84.69 430 GLU A C 1
ATOM 3662 O O . GLU A 1 430 ? 37.782 4.502 -83.616 1.00 84.69 430 GLU A O 1
ATOM 3667 N N . LYS A 1 431 ? 39.953 4.269 -84.120 1.00 83.38 431 LYS A N 1
ATOM 3668 C CA . LYS A 1 431 ? 40.374 4.126 -82.714 1.00 83.38 431 LYS A CA 1
ATOM 3669 C C . LYS A 1 431 ? 39.965 5.328 -81.855 1.00 83.38 431 LYS A C 1
ATOM 3671 O O . LYS A 1 431 ? 39.384 5.134 -80.791 1.00 83.38 431 LYS A O 1
ATOM 3676 N N . ARG A 1 432 ? 40.168 6.563 -82.339 1.00 82.50 432 ARG A N 1
ATOM 3677 C CA . ARG A 1 432 ? 39.743 7.779 -81.613 1.00 82.50 432 ARG A CA 1
ATOM 3678 C C . ARG A 1 432 ? 38.227 7.853 -81.425 1.00 82.50 432 ARG A C 1
ATOM 3680 O O . ARG A 1 432 ? 37.779 8.238 -80.350 1.00 82.50 432 ARG A O 1
ATOM 3687 N N . LYS A 1 433 ? 37.436 7.467 -82.435 1.00 84.88 433 LYS A N 1
ATOM 3688 C CA . LYS A 1 433 ? 35.966 7.431 -82.318 1.00 84.88 433 LYS A CA 1
ATOM 3689 C C . LYS A 1 433 ? 35.514 6.426 -81.257 1.00 84.88 433 LYS A C 1
ATOM 3691 O O . LYS A 1 433 ? 34.636 6.741 -80.458 1.00 84.88 433 LYS A O 1
ATOM 3696 N N . ILE A 1 434 ? 36.126 5.242 -81.225 1.00 82.25 434 ILE A N 1
ATOM 3697 C CA . ILE A 1 434 ? 35.822 4.206 -80.228 1.00 82.25 434 ILE A CA 1
ATOM 3698 C C . ILE A 1 434 ? 36.188 4.689 -78.817 1.00 82.25 434 ILE A C 1
ATOM 3700 O O . ILE A 1 434 ? 35.364 4.592 -77.907 1.00 82.25 434 ILE A O 1
ATOM 3704 N N . GLU A 1 435 ? 37.375 5.270 -78.635 1.00 84.25 435 GLU A N 1
ATOM 3705 C CA . GLU A 1 435 ? 37.808 5.832 -77.347 1.00 84.25 435 GLU A CA 1
ATOM 3706 C C . GLU A 1 435 ? 36.889 6.963 -76.860 1.00 84.25 435 GLU A C 1
ATOM 3708 O O . GLU A 1 435 ? 36.570 7.041 -75.672 1.00 84.25 435 GLU A O 1
ATOM 3713 N N . GLU A 1 436 ? 36.402 7.818 -77.763 1.00 87.56 436 GLU A N 1
ATOM 3714 C CA . GLU A 1 436 ? 35.464 8.889 -77.418 1.00 87.56 436 GLU A CA 1
ATOM 3715 C C . GLU A 1 436 ? 34.101 8.340 -76.962 1.00 87.56 436 GLU A C 1
ATOM 3717 O O . GLU A 1 436 ? 33.517 8.842 -75.998 1.00 87.56 436 GLU A O 1
ATOM 3722 N N . VAL A 1 437 ? 33.602 7.281 -77.609 1.00 85.44 437 VAL A N 1
ATOM 3723 C CA . VAL A 1 437 ? 32.358 6.605 -77.205 1.00 85.44 437 VAL A CA 1
ATOM 3724 C C . VAL A 1 437 ? 32.511 5.937 -75.838 1.00 85.44 437 VAL A C 1
ATOM 3726 O O . VAL A 1 437 ? 31.605 6.041 -75.010 1.00 85.44 437 VAL A O 1
ATOM 3729 N N . LEU A 1 438 ? 33.650 5.294 -75.567 1.00 82.69 438 LEU A N 1
ATOM 3730 C CA . LEU A 1 438 ? 33.920 4.681 -74.263 1.00 82.69 438 LEU A CA 1
ATOM 3731 C C . LEU A 1 438 ? 34.006 5.734 -73.151 1.00 82.69 438 LEU A C 1
ATOM 3733 O O . LEU A 1 438 ? 33.332 5.584 -72.134 1.00 82.69 438 LEU A O 1
ATOM 3737 N N . ARG A 1 439 ? 34.710 6.853 -73.377 1.00 84.75 439 ARG A N 1
ATOM 3738 C CA . ARG A 1 439 ? 34.744 7.976 -72.421 1.00 84.75 439 ARG A CA 1
ATOM 3739 C C . ARG A 1 439 ? 33.358 8.565 -72.156 1.00 84.75 439 ARG A C 1
ATOM 3741 O O . ARG A 1 439 ? 33.046 8.891 -71.014 1.00 84.75 439 ARG A O 1
ATOM 3748 N N . LYS A 1 440 ? 32.506 8.694 -73.182 1.00 83.50 440 LYS A N 1
ATOM 3749 C CA . LYS A 1 440 ? 31.119 9.164 -73.004 1.00 83.50 440 LYS A CA 1
ATOM 3750 C C . LYS A 1 440 ? 30.303 8.199 -72.141 1.00 83.50 440 LYS A C 1
ATOM 3752 O O . LYS A 1 440 ? 29.655 8.656 -71.202 1.00 83.50 440 LYS A O 1
ATOM 3757 N N . LYS A 1 441 ? 30.393 6.889 -72.397 1.00 83.69 441 LYS A N 1
ATOM 3758 C CA . LYS A 1 441 ? 29.718 5.860 -71.586 1.00 83.69 441 LYS A CA 1
ATOM 3759 C C . LYS A 1 441 ? 30.206 5.840 -70.138 1.00 83.69 441 LYS A C 1
ATOM 3761 O O . LYS A 1 441 ? 29.400 5.683 -69.229 1.00 83.69 441 LYS A O 1
ATOM 3766 N N . GLU A 1 442 ? 31.499 6.041 -69.911 1.00 84.44 442 GLU A N 1
ATOM 3767 C CA . GLU A 1 442 ? 32.074 6.080 -68.565 1.00 84.44 442 GLU A CA 1
ATOM 3768 C C . GLU A 1 442 ? 31.613 7.312 -67.771 1.00 84.44 442 GLU A C 1
ATOM 3770 O O . GLU A 1 442 ? 31.197 7.191 -66.619 1.00 84.44 442 GLU A O 1
ATOM 3775 N N . ILE A 1 443 ? 31.570 8.486 -68.409 1.00 84.44 443 ILE A N 1
ATOM 3776 C CA . ILE A 1 443 ? 31.013 9.705 -67.803 1.00 84.44 443 ILE A CA 1
ATOM 3777 C C . ILE A 1 443 ? 29.517 9.533 -67.496 1.00 84.44 443 ILE A C 1
ATOM 3779 O O . ILE A 1 443 ? 29.044 9.988 -66.454 1.00 84.44 443 ILE A O 1
ATOM 3783 N N . GLU A 1 444 ? 28.751 8.895 -68.383 1.00 82.62 444 GLU A N 1
ATOM 3784 C CA . GLU A 1 444 ? 27.333 8.601 -68.139 1.00 82.62 444 GLU A CA 1
ATOM 3785 C C . GLU A 1 444 ? 27.135 7.619 -66.983 1.00 82.62 444 GLU A C 1
ATOM 3787 O O . GLU A 1 444 ? 26.286 7.864 -66.126 1.00 82.62 444 GLU A O 1
ATOM 3792 N N . HIS A 1 445 ? 27.956 6.570 -66.899 1.00 83.44 445 HIS A N 1
ATOM 3793 C CA . HIS A 1 445 ? 27.932 5.618 -65.792 1.00 83.44 445 HIS A CA 1
ATOM 3794 C C . HIS A 1 445 ? 28.260 6.295 -64.451 1.00 83.44 445 HIS A C 1
ATOM 3796 O O . HIS A 1 445 ? 27.539 6.114 -63.471 1.00 83.44 445 HIS A O 1
ATOM 3802 N N . GLN A 1 446 ? 29.292 7.144 -64.404 1.00 79.25 446 GLN A N 1
ATOM 3803 C CA . GLN A 1 446 ? 29.635 7.906 -63.197 1.00 79.25 446 GLN A CA 1
ATOM 3804 C C . GLN A 1 446 ? 28.513 8.872 -62.784 1.00 79.25 446 GLN A C 1
ATOM 3806 O O . GLN A 1 446 ? 28.189 8.977 -61.601 1.00 79.25 446 GLN A O 1
ATOM 3811 N N . LYS A 1 447 ? 27.855 9.532 -63.748 1.00 84.12 447 LYS A N 1
ATOM 3812 C CA . LYS A 1 447 ? 26.685 10.384 -63.477 1.00 84.12 447 LYS A CA 1
ATOM 3813 C C . LYS A 1 447 ? 25.482 9.584 -62.973 1.00 84.12 447 LYS A C 1
ATOM 3815 O O . LYS A 1 447 ? 24.770 10.072 -62.099 1.00 84.12 447 LYS A O 1
ATOM 3820 N N . ALA A 1 448 ? 25.242 8.386 -63.503 1.00 78.94 448 ALA A N 1
ATOM 3821 C CA . ALA A 1 448 ? 24.170 7.506 -63.040 1.00 78.94 448 ALA A CA 1
ATOM 3822 C C . ALA A 1 448 ? 24.418 7.028 -61.601 1.00 78.94 448 ALA A C 1
ATOM 3824 O O . ALA A 1 448 ? 23.511 7.087 -60.773 1.00 78.94 448 ALA A O 1
ATOM 3825 N N . LEU A 1 449 ? 25.660 6.655 -61.280 1.00 83.31 449 LEU A N 1
ATOM 3826 C CA . LEU A 1 449 ? 26.054 6.261 -59.929 1.00 83.31 449 LEU A CA 1
ATOM 3827 C C . LEU A 1 449 ? 25.881 7.412 -58.927 1.00 83.31 449 LEU A C 1
ATOM 3829 O O . LEU A 1 449 ? 25.380 7.200 -57.825 1.00 83.31 449 LEU A O 1
ATOM 3833 N N . GLN A 1 450 ? 26.240 8.638 -59.318 1.00 78.44 450 GLN A N 1
ATOM 3834 C CA . GLN A 1 450 ? 26.058 9.808 -58.460 1.00 78.44 450 GLN A CA 1
ATOM 3835 C C . GLN A 1 450 ? 24.575 10.116 -58.214 1.00 78.44 450 GLN A C 1
ATOM 3837 O O . GLN A 1 450 ? 24.187 10.363 -57.077 1.00 78.44 450 GLN A O 1
ATOM 3842 N N . ARG A 1 451 ? 23.722 10.015 -59.245 1.00 79.94 451 ARG A N 1
ATOM 3843 C CA . ARG A 1 451 ? 22.265 10.169 -59.088 1.00 79.94 451 ARG A CA 1
ATOM 3844 C C . ARG A 1 451 ? 21.675 9.129 -58.139 1.00 79.94 451 ARG A C 1
ATOM 3846 O O . ARG A 1 451 ? 20.842 9.488 -57.317 1.00 79.94 451 ARG A O 1
ATOM 3853 N N . HIS A 1 452 ? 22.129 7.877 -58.217 1.00 80.44 452 HIS A N 1
ATOM 3854 C CA . HIS A 1 452 ? 21.681 6.828 -57.301 1.00 80.44 452 HIS A CA 1
ATOM 3855 C C . HIS A 1 452 ? 22.059 7.148 -55.849 1.00 80.44 452 HIS A C 1
ATOM 3857 O O . HIS A 1 452 ? 21.207 7.074 -54.970 1.00 80.44 452 HIS A O 1
ATOM 3863 N N . LYS A 1 453 ? 23.304 7.581 -55.601 1.00 80.81 453 LYS A N 1
ATOM 3864 C CA . LYS A 1 453 ? 23.758 8.004 -54.264 1.00 80.81 453 LYS A CA 1
ATOM 3865 C C . LYS A 1 453 ? 22.960 9.198 -53.730 1.00 80.81 453 LYS A C 1
ATOM 3867 O O . LYS A 1 453 ? 22.566 9.202 -52.568 1.00 80.81 453 LYS A O 1
ATOM 3872 N N . ASP A 1 454 ? 22.677 10.186 -54.577 1.00 79.94 454 ASP A N 1
ATOM 3873 C CA . ASP A 1 454 ? 21.895 11.365 -54.188 1.00 79.94 454 ASP A CA 1
ATOM 3874 C C . ASP A 1 454 ? 20.420 11.015 -53.901 1.00 79.94 454 ASP A C 1
ATOM 3876 O O . ASP A 1 454 ? 19.798 11.601 -53.012 1.00 79.94 454 ASP A O 1
ATOM 3880 N N . GLU A 1 455 ? 19.836 10.065 -54.639 1.00 81.81 455 GLU A N 1
ATOM 3881 C CA . GLU A 1 455 ? 18.482 9.553 -54.389 1.00 81.81 455 GLU A CA 1
ATOM 3882 C C . GLU A 1 455 ? 18.404 8.709 -53.115 1.00 81.81 455 GLU A C 1
ATOM 3884 O O . GLU A 1 455 ? 17.442 8.834 -52.357 1.00 81.81 455 GLU A O 1
ATOM 3889 N N . GLU A 1 456 ? 19.417 7.891 -52.848 1.00 83.25 456 GLU A N 1
ATOM 3890 C CA . GLU A 1 456 ? 19.519 7.089 -51.631 1.00 83.25 456 GLU A CA 1
ATOM 3891 C C . GLU A 1 456 ? 19.659 7.982 -50.393 1.00 83.25 456 GLU A C 1
ATOM 3893 O O . GLU A 1 456 ? 18.889 7.835 -49.445 1.00 83.25 456 GLU A O 1
ATOM 3898 N N . LEU A 1 457 ? 20.501 9.019 -50.466 1.00 83.50 457 LEU A N 1
ATOM 3899 C CA . LEU A 1 457 ? 20.636 10.026 -49.413 1.00 83.50 457 LEU A CA 1
ATOM 3900 C C . LEU A 1 457 ? 19.327 10.801 -49.175 1.00 83.50 457 LEU A C 1
ATOM 3902 O O . LEU A 1 457 ? 18.995 11.145 -48.040 1.00 83.50 457 LEU A O 1
ATOM 3906 N N . LYS A 1 458 ? 18.549 11.084 -50.229 1.00 79.69 458 LYS A N 1
ATOM 3907 C CA . LYS A 1 458 ? 17.215 11.696 -50.087 1.00 79.69 458 LYS A CA 1
ATOM 3908 C C . LYS A 1 458 ? 16.218 10.751 -49.419 1.00 79.69 458 LYS A C 1
ATOM 3910 O O . LYS A 1 458 ? 15.447 11.203 -48.577 1.00 79.69 458 LYS A O 1
ATOM 3915 N N . ARG A 1 459 ? 16.230 9.461 -49.771 1.00 79.44 459 ARG A N 1
ATOM 3916 C CA . ARG A 1 459 ? 15.368 8.442 -49.148 1.00 79.44 459 ARG A CA 1
ATOM 3917 C C . ARG A 1 459 ? 15.718 8.241 -47.678 1.00 79.44 459 ARG A C 1
ATOM 3919 O O . ARG A 1 459 ? 14.816 8.114 -46.859 1.00 79.44 459 ARG A O 1
ATOM 3926 N N . GLU A 1 460 ? 16.999 8.252 -47.337 1.00 80.88 460 GLU A N 1
ATOM 3927 C CA . GLU A 1 460 ? 17.466 8.128 -45.958 1.00 80.88 460 GLU A CA 1
ATOM 3928 C C . GLU A 1 460 ? 17.073 9.346 -45.113 1.00 80.88 460 GLU A C 1
ATOM 3930 O O . GLU A 1 460 ? 16.515 9.185 -44.030 1.00 80.88 460 GLU A O 1
ATOM 3935 N N . LYS A 1 461 ? 17.236 10.565 -45.645 1.00 81.31 461 LYS A N 1
ATOM 3936 C CA . LYS A 1 461 ? 16.743 11.789 -44.990 1.00 81.31 461 LYS A CA 1
ATOM 3937 C C . LYS A 1 461 ? 15.231 11.769 -44.773 1.00 81.31 461 LYS A C 1
ATOM 3939 O O . LYS A 1 461 ? 14.776 12.171 -43.709 1.00 81.31 461 LYS A O 1
ATOM 3944 N N . LEU A 1 462 ? 14.465 11.274 -45.748 1.00 81.25 462 LEU A N 1
ATOM 3945 C CA . LEU A 1 462 ? 13.014 11.144 -45.613 1.00 81.25 462 LEU A CA 1
ATOM 3946 C C . LEU A 1 462 ? 12.637 10.121 -44.530 1.00 81.25 462 LEU A C 1
ATOM 3948 O O . LEU A 1 462 ? 11.778 10.416 -43.711 1.00 81.25 462 LEU A O 1
ATOM 3952 N N . ARG A 1 463 ? 13.327 8.974 -44.459 1.00 77.94 463 ARG A N 1
ATOM 3953 C CA . ARG A 1 463 ? 13.121 7.967 -43.400 1.00 77.94 463 ARG A CA 1
ATOM 3954 C C . ARG A 1 463 ? 13.447 8.501 -42.008 1.00 77.94 463 ARG A C 1
ATOM 3956 O O . ARG A 1 463 ? 12.716 8.219 -41.065 1.00 77.94 463 ARG A O 1
ATOM 3963 N N . LEU A 1 464 ? 14.532 9.264 -41.873 1.00 77.50 464 LEU A N 1
ATOM 3964 C CA . LEU A 1 464 ? 14.904 9.892 -40.602 1.00 77.50 464 LEU A CA 1
ATOM 3965 C C . LEU A 1 464 ? 13.861 10.926 -40.174 1.00 77.50 464 LEU A C 1
ATOM 3967 O O . LEU A 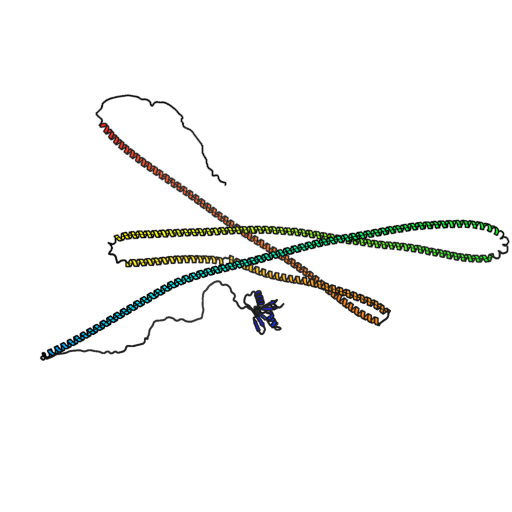1 464 ? 13.434 10.919 -39.023 1.00 77.50 464 LEU A O 1
ATOM 3971 N N . GLN A 1 465 ? 13.382 11.740 -41.115 1.00 77.50 465 GLN A N 1
ATOM 3972 C CA . GLN A 1 465 ? 12.316 12.700 -40.857 1.00 77.50 465 GLN A CA 1
ATOM 3973 C C . GLN A 1 465 ? 11.001 11.992 -40.479 1.00 77.50 465 GLN A C 1
ATOM 3975 O O . GLN A 1 465 ? 10.362 12.371 -39.505 1.00 77.50 465 GLN A O 1
ATOM 3980 N N . GLU A 1 466 ? 10.608 10.924 -41.173 1.00 78.44 466 GLU A N 1
ATOM 3981 C CA . GLU A 1 466 ? 9.426 10.122 -40.817 1.00 78.44 466 GLU A CA 1
ATOM 3982 C C . GLU A 1 466 ? 9.552 9.499 -39.415 1.00 78.44 466 GLU A C 1
ATOM 3984 O O . GLU A 1 466 ? 8.608 9.569 -38.626 1.00 78.44 466 GLU A O 1
ATOM 3989 N N . ALA A 1 467 ? 10.729 8.977 -39.057 1.00 77.12 467 ALA A N 1
ATOM 3990 C CA . ALA A 1 467 ? 10.992 8.421 -37.731 1.00 77.12 467 ALA A CA 1
ATOM 3991 C C . ALA A 1 467 ? 10.948 9.485 -36.616 1.00 77.12 467 ALA A C 1
ATOM 3993 O O . ALA A 1 467 ? 10.455 9.219 -35.519 1.00 77.12 467 ALA A O 1
ATOM 3994 N N . GLU A 1 468 ? 11.438 10.700 -36.871 1.00 79.38 468 GLU A N 1
ATOM 3995 C CA . GLU A 1 468 ? 11.321 11.827 -35.937 1.00 79.38 468 GLU A CA 1
ATOM 3996 C C . GLU A 1 468 ? 9.862 12.248 -35.736 1.00 79.38 468 GLU A C 1
ATOM 3998 O O . GLU A 1 468 ? 9.424 12.455 -34.602 1.00 79.38 468 GLU A O 1
ATOM 4003 N N . TRP A 1 469 ? 9.077 12.298 -36.812 1.00 78.56 469 TRP A N 1
ATOM 4004 C CA . TRP A 1 469 ? 7.650 12.607 -36.738 1.00 78.56 469 TRP A CA 1
ATOM 4005 C C . TRP A 1 469 ? 6.857 11.531 -35.990 1.00 78.56 469 TRP A C 1
ATOM 4007 O O . TRP A 1 469 ? 5.957 11.864 -35.215 1.00 78.56 469 TRP A O 1
ATOM 4017 N N . GLU A 1 470 ? 7.200 10.249 -36.143 1.00 79.88 470 GLU A N 1
ATOM 4018 C CA . GLU A 1 470 ? 6.598 9.183 -35.337 1.00 79.88 470 GLU A CA 1
ATOM 4019 C C . GLU A 1 470 ? 6.956 9.298 -33.854 1.00 79.88 470 GLU A C 1
ATOM 4021 O O . GLU A 1 470 ? 6.069 9.153 -33.010 1.00 79.88 470 GLU A O 1
ATOM 4026 N N . LYS A 1 471 ? 8.206 9.641 -33.513 1.00 77.69 471 LYS A N 1
ATOM 4027 C CA . LYS A 1 471 ? 8.606 9.895 -32.118 1.00 77.69 471 LYS A CA 1
ATOM 4028 C C . LYS A 1 471 ? 7.807 11.040 -31.499 1.00 77.69 471 LYS A C 1
ATOM 4030 O O . LYS A 1 471 ? 7.305 10.892 -30.387 1.00 77.69 471 LYS A O 1
ATOM 4035 N N . VAL A 1 472 ? 7.626 12.145 -32.225 1.00 76.88 472 VAL A N 1
ATOM 4036 C CA . VAL A 1 472 ? 6.805 13.282 -31.770 1.00 76.88 472 VAL A CA 1
ATOM 4037 C C . VAL A 1 472 ? 5.347 12.862 -31.581 1.00 76.88 472 VAL A C 1
ATOM 4039 O O . VAL A 1 472 ? 4.747 13.164 -30.552 1.00 76.88 472 VAL A O 1
ATOM 4042 N N . ARG A 1 473 ? 4.783 12.097 -32.521 1.00 78.00 473 ARG A N 1
ATOM 4043 C CA . ARG A 1 473 ? 3.398 11.609 -32.447 1.00 78.00 473 ARG A CA 1
ATOM 4044 C C . ARG A 1 473 ? 3.171 10.651 -31.278 1.00 78.00 473 ARG A C 1
ATOM 4046 O O . ARG A 1 473 ? 2.108 10.680 -30.661 1.00 78.00 473 ARG A O 1
ATOM 4053 N N . MET A 1 474 ? 4.146 9.795 -30.979 1.00 71.75 474 MET A N 1
ATOM 4054 C CA . MET A 1 474 ? 4.097 8.889 -29.830 1.00 71.75 474 MET A CA 1
ATOM 4055 C C . MET A 1 474 ? 4.234 9.656 -28.512 1.00 71.75 474 MET A C 1
ATOM 4057 O O . MET A 1 474 ? 3.414 9.454 -27.620 1.00 71.75 474 MET A O 1
ATOM 4061 N N . ALA A 1 475 ? 5.158 10.616 -28.430 1.00 70.25 475 ALA A N 1
ATOM 4062 C CA . ALA A 1 475 ? 5.291 11.494 -27.269 1.00 70.25 475 ALA A CA 1
ATOM 4063 C C . ALA A 1 475 ? 4.025 12.341 -27.028 1.00 70.25 475 ALA A C 1
ATOM 4065 O O . ALA A 1 475 ? 3.648 12.598 -25.886 1.00 70.25 475 ALA A O 1
ATOM 4066 N N . GLU A 1 476 ? 3.330 12.762 -28.086 1.00 74.88 476 GLU A N 1
ATOM 4067 C CA . GLU A 1 476 ? 2.070 13.500 -27.974 1.00 74.88 476 GLU A CA 1
ATOM 4068 C C . GLU A 1 476 ? 0.907 12.612 -27.509 1.00 74.88 476 GLU A C 1
ATOM 4070 O O . GLU A 1 476 ? 0.131 13.029 -26.646 1.00 74.88 476 GLU A O 1
ATOM 4075 N N . LYS A 1 477 ? 0.824 11.360 -27.981 1.00 74.88 477 LYS A N 1
ATOM 4076 C CA . LYS A 1 477 ? -0.120 10.365 -27.440 1.00 74.88 477 LYS A CA 1
ATOM 4077 C C . LYS A 1 477 ? 0.143 10.086 -25.962 1.00 74.88 477 LYS A C 1
ATOM 4079 O O . LYS A 1 477 ? -0.796 10.062 -25.173 1.00 74.88 477 LYS A O 1
ATOM 4084 N N . GLU A 1 478 ? 1.403 9.932 -25.567 1.00 73.44 478 GLU A N 1
ATOM 4085 C CA . GLU A 1 478 ? 1.776 9.746 -24.163 1.00 73.44 478 GLU A CA 1
ATOM 4086 C C . GLU A 1 478 ? 1.382 10.960 -23.315 1.00 73.44 478 GLU A C 1
ATOM 4088 O O . GLU A 1 478 ? 0.718 10.799 -22.290 1.00 73.44 478 GLU A O 1
ATOM 4093 N N . ARG A 1 479 ? 1.663 12.186 -23.778 1.00 76.06 479 ARG A N 1
ATOM 4094 C CA . ARG A 1 479 ? 1.205 13.419 -23.113 1.00 76.06 479 ARG A CA 1
ATOM 4095 C C . ARG A 1 479 ? -0.314 13.460 -22.955 1.00 76.06 479 ARG A C 1
ATOM 4097 O O . ARG A 1 479 ? -0.793 13.804 -21.879 1.00 76.06 479 ARG A O 1
ATOM 4104 N N . GLN A 1 480 ? -1.074 13.065 -23.976 1.00 72.50 480 GLN A N 1
ATOM 4105 C CA . GLN A 1 480 ? -2.536 12.992 -23.893 1.00 72.50 480 GLN A CA 1
ATOM 4106 C C . GLN A 1 480 ? -3.001 11.954 -22.862 1.00 72.50 480 GLN A C 1
ATOM 4108 O O . GLN A 1 480 ? -3.893 12.250 -22.072 1.00 72.50 480 GLN A O 1
ATOM 4113 N N . THR A 1 481 ? -2.362 10.782 -22.790 1.00 74.94 481 THR A N 1
ATOM 4114 C CA . THR A 1 481 ? -2.696 9.778 -21.763 1.00 74.94 481 THR A CA 1
ATOM 4115 C C . THR A 1 481 ? -2.357 10.237 -20.345 1.00 74.94 481 THR A C 1
ATOM 4117 O O . THR A 1 481 ? -3.116 9.959 -19.420 1.00 74.94 481 THR A O 1
ATOM 4120 N N . VAL A 1 482 ? -1.263 10.983 -20.161 1.00 74.81 482 VAL A N 1
ATOM 4121 C CA . VAL A 1 482 ? -0.889 11.558 -18.860 1.00 74.81 482 VAL A CA 1
ATOM 4122 C C . VAL A 1 482 ? -1.890 12.632 -18.437 1.00 74.81 482 VAL A C 1
ATOM 4124 O O . VAL A 1 482 ? -2.330 12.627 -17.292 1.00 74.81 482 VAL A O 1
ATOM 4127 N N . VAL A 1 483 ? -2.314 13.504 -19.355 1.00 78.19 483 VAL A N 1
ATOM 4128 C CA . VAL A 1 483 ? -3.352 14.512 -19.079 1.00 78.19 483 VAL A CA 1
ATOM 4129 C C . VAL A 1 483 ? -4.692 13.851 -18.736 1.00 78.19 483 VAL A C 1
ATOM 4131 O O . VAL A 1 483 ? -5.374 14.305 -17.821 1.00 78.19 483 VAL A O 1
ATOM 4134 N N . GLN A 1 484 ? -5.054 12.760 -19.420 1.00 71.50 484 GLN A N 1
ATOM 4135 C CA . GLN A 1 484 ? -6.268 11.994 -19.128 1.00 71.50 484 GLN A CA 1
ATOM 4136 C C . GLN A 1 484 ? -6.219 11.381 -17.719 1.00 71.50 484 GLN A C 1
ATOM 4138 O O . GLN A 1 484 ? -7.149 11.575 -16.941 1.00 71.50 484 GLN A O 1
ATOM 4143 N N . ARG A 1 485 ? -5.101 10.737 -17.353 1.00 74.25 485 ARG A N 1
ATOM 4144 C CA . ARG A 1 485 ? -4.896 10.174 -16.007 1.00 74.25 485 ARG A CA 1
ATOM 4145 C C . ARG A 1 485 ? -4.917 11.241 -14.921 1.00 74.25 485 ARG A C 1
ATOM 4147 O O . ARG A 1 485 ? -5.580 11.058 -13.914 1.00 74.25 485 ARG A O 1
ATOM 4154 N N . GLN A 1 486 ? -4.268 12.383 -15.143 1.00 73.06 486 GLN A N 1
ATOM 4155 C CA . GLN A 1 486 ? -4.297 13.501 -14.193 1.00 73.06 486 GLN A CA 1
ATOM 4156 C C . GLN A 1 486 ? -5.704 14.084 -14.019 1.00 73.06 486 GLN A C 1
ATOM 4158 O O . GLN A 1 486 ? -6.040 14.594 -12.951 1.00 73.06 486 GLN A O 1
ATOM 4163 N N . LYS A 1 487 ? -6.537 14.039 -15.064 1.00 76.88 487 LYS A N 1
ATOM 4164 C CA . LYS A 1 487 ? -7.937 14.453 -14.978 1.00 76.88 487 LYS A CA 1
ATOM 4165 C C . LYS A 1 487 ? -8.761 13.450 -14.164 1.00 76.88 487 LYS A C 1
ATOM 4167 O O . LYS A 1 487 ? -9.478 13.875 -13.266 1.00 76.88 487 LYS A O 1
ATOM 4172 N N . GLU A 1 488 ? -8.602 12.154 -14.423 1.00 77.31 488 GLU A N 1
ATOM 4173 C CA . GLU A 1 488 ? -9.252 11.074 -13.663 1.00 77.31 488 GLU A CA 1
ATOM 4174 C C . GLU A 1 488 ? -8.810 11.063 -12.190 1.00 77.31 488 GLU A C 1
ATOM 4176 O O . GLU A 1 488 ? -9.632 10.892 -11.297 1.00 77.31 488 GLU A O 1
ATOM 4181 N N . GLU A 1 489 ? -7.531 11.318 -11.905 1.00 78.06 489 GLU A N 1
ATOM 4182 C CA . GLU A 1 489 ? -7.013 11.459 -10.539 1.00 78.06 489 GLU A CA 1
ATOM 4183 C C . GLU A 1 489 ? -7.645 12.646 -9.810 1.00 78.06 489 GLU A C 1
ATOM 4185 O O . GLU A 1 489 ? -8.075 12.490 -8.671 1.00 78.06 489 GLU A O 1
ATOM 4190 N N . ARG A 1 490 ? -7.785 13.806 -10.468 1.00 76.31 490 ARG A N 1
ATOM 4191 C CA . ARG A 1 490 ? -8.474 14.970 -9.883 1.00 76.31 490 ARG A CA 1
ATOM 4192 C C . ARG A 1 490 ? -9.957 14.707 -9.638 1.00 76.31 490 ARG A C 1
ATOM 4194 O O . ARG A 1 490 ? -10.477 15.141 -8.616 1.00 76.31 490 ARG A O 1
ATOM 4201 N N . GLU A 1 491 ? -10.632 14.011 -10.550 1.00 79.62 491 GLU A N 1
ATOM 4202 C CA . GLU A 1 491 ? -12.039 13.621 -10.384 1.00 79.62 491 GLU A CA 1
ATOM 4203 C C . GLU A 1 491 ? -12.199 12.621 -9.222 1.00 79.62 491 GLU A C 1
ATOM 4205 O O . GLU A 1 491 ? -13.083 12.790 -8.383 1.00 79.62 491 GLU A O 1
ATOM 4210 N N . ASN A 1 492 ? -11.289 11.652 -9.089 1.00 78.94 492 ASN A N 1
ATOM 4211 C CA . ASN A 1 492 ? -11.266 10.707 -7.969 1.00 78.94 492 ASN A CA 1
ATOM 4212 C C . ASN A 1 492 ? -10.919 11.383 -6.631 1.00 78.94 492 ASN A C 1
ATOM 4214 O O . ASN A 1 492 ? -11.486 11.038 -5.595 1.00 78.94 492 ASN A O 1
ATOM 4218 N N . GLU A 1 493 ? -9.996 12.347 -6.618 1.00 78.69 493 GLU A N 1
ATOM 4219 C CA . GLU A 1 493 ? -9.681 13.143 -5.427 1.00 78.69 493 GLU A CA 1
ATOM 4220 C C . GLU A 1 493 ? -10.861 14.021 -5.005 1.00 78.69 493 GLU A C 1
ATOM 4222 O O . GLU A 1 493 ? -11.153 14.108 -3.812 1.00 78.69 493 GLU A O 1
ATOM 4227 N N . GLN A 1 494 ? -11.580 14.619 -5.959 1.00 79.19 494 GLN A N 1
ATOM 4228 C CA . GLN A 1 494 ? -12.805 15.371 -5.681 1.00 79.19 494 GLN A CA 1
ATOM 4229 C C . GLN A 1 494 ? -13.900 14.472 -5.103 1.00 79.19 494 GLN A C 1
ATOM 4231 O O . GLN A 1 494 ? -14.496 14.828 -4.089 1.00 79.19 494 GLN A O 1
ATOM 4236 N N . GLN A 1 495 ? -14.110 13.277 -5.663 1.00 80.75 495 GLN A N 1
ATOM 4237 C CA . GLN A 1 495 ? -15.072 12.310 -5.119 1.00 80.75 495 GLN A CA 1
ATOM 4238 C C . GLN A 1 495 ? -14.714 11.882 -3.690 1.00 80.75 495 GLN A C 1
ATOM 4240 O O . GLN A 1 495 ? -15.580 11.873 -2.817 1.00 80.75 495 GLN A O 1
ATOM 4245 N N . LYS A 1 496 ? -13.430 11.622 -3.413 1.00 81.94 496 LYS A N 1
ATOM 4246 C CA . LYS A 1 496 ? -12.957 11.317 -2.053 1.00 81.94 496 LYS A CA 1
ATOM 4247 C C . LYS A 1 496 ? -13.175 12.482 -1.090 1.00 81.94 496 LYS A C 1
ATOM 4249 O O . LYS A 1 496 ? -13.570 12.260 0.050 1.00 81.94 496 LYS A O 1
ATOM 4254 N N . GLN A 1 497 ? -12.939 13.721 -1.522 1.00 76.31 497 GLN A N 1
ATOM 4255 C CA . GLN A 1 497 ? -13.200 14.901 -0.691 1.00 76.31 497 GLN A CA 1
ATOM 4256 C C . GLN A 1 497 ? -14.695 15.075 -0.394 1.00 76.31 497 GLN A C 1
ATOM 4258 O O . GLN A 1 497 ? -15.051 15.372 0.745 1.00 76.31 497 GLN A O 1
ATOM 4263 N N . GLU A 1 498 ? -15.571 14.831 -1.370 1.00 84.94 498 GLU A N 1
ATOM 4264 C CA . GLU A 1 498 ? -17.022 14.868 -1.165 1.00 84.94 498 GLU A CA 1
ATOM 4265 C C . GLU A 1 498 ? -17.516 13.763 -0.220 1.00 84.94 498 GLU A C 1
ATOM 4267 O O . GLU A 1 498 ? -18.412 14.006 0.592 1.00 84.94 498 GLU A O 1
ATOM 4272 N N . GLU A 1 499 ? -16.951 12.555 -0.294 1.00 84.50 499 GLU A N 1
ATOM 4273 C CA . GLU A 1 499 ? -17.259 11.469 0.646 1.00 84.50 499 GLU A CA 1
ATOM 4274 C C . GLU A 1 499 ? -16.804 11.800 2.067 1.00 84.50 499 GLU A C 1
ATOM 4276 O O . GLU A 1 499 ? -17.602 11.683 2.998 1.00 84.50 499 GLU A O 1
ATOM 4281 N N . ILE A 1 500 ? -15.582 12.318 2.227 1.00 82.94 500 ILE A N 1
ATOM 4282 C CA . ILE A 1 500 ? -15.071 12.785 3.523 1.00 82.94 500 ILE A CA 1
ATOM 4283 C C . ILE A 1 500 ? -15.964 13.900 4.085 1.00 82.94 500 ILE A C 1
ATOM 4285 O O . ILE A 1 500 ? -16.255 13.920 5.281 1.00 82.94 500 ILE A O 1
ATOM 4289 N N . GLU A 1 501 ? -16.444 14.827 3.251 1.00 84.56 501 GLU A N 1
ATOM 4290 C CA . GLU A 1 501 ? -17.340 15.894 3.704 1.00 84.56 501 GLU A CA 1
ATOM 4291 C C . GLU A 1 501 ? -18.726 15.360 4.111 1.00 84.56 501 GLU A C 1
ATOM 4293 O O . GLU A 1 501 ? -19.299 15.813 5.107 1.00 84.56 501 GLU A O 1
ATOM 4298 N N . LYS A 1 502 ? -19.264 14.369 3.386 1.00 87.31 502 LYS A N 1
ATOM 4299 C CA . LYS A 1 502 ? -20.516 13.682 3.752 1.00 87.31 502 LYS A CA 1
ATOM 4300 C C . LYS A 1 502 ? -20.373 12.926 5.070 1.00 87.31 502 LYS A C 1
ATOM 4302 O O . LYS A 1 502 ? -21.268 13.003 5.911 1.00 87.31 502 LYS A O 1
ATOM 4307 N N . GLU A 1 503 ? -19.261 12.229 5.268 1.00 85.75 503 GLU A N 1
ATOM 4308 C CA . GLU A 1 503 ? -18.979 11.490 6.498 1.00 85.75 503 GLU A CA 1
ATOM 4309 C C . GLU A 1 503 ? -18.770 12.438 7.683 1.00 85.75 503 GLU A C 1
ATOM 4311 O O . GLU A 1 503 ? -19.360 12.240 8.745 1.00 85.75 503 GLU A O 1
ATOM 4316 N N . LYS A 1 504 ? -18.055 13.550 7.481 1.00 86.06 504 LYS A N 1
ATOM 4317 C CA . LYS A 1 504 ? -17.918 14.608 8.488 1.00 86.06 504 LYS A CA 1
ATOM 4318 C C . LYS A 1 504 ? -19.276 15.182 8.903 1.00 86.06 504 LYS A C 1
ATOM 4320 O O . LYS A 1 504 ? -19.519 15.338 10.097 1.00 86.06 504 LYS A O 1
ATOM 4325 N N . LYS A 1 505 ? -20.183 15.444 7.952 1.00 87.44 505 LYS A N 1
ATOM 4326 C CA . LYS A 1 505 ? -21.553 15.908 8.255 1.00 87.44 505 LYS A CA 1
ATOM 4327 C C . LYS A 1 505 ? -22.350 14.870 9.048 1.00 87.44 505 LYS A C 1
ATOM 4329 O O . LYS A 1 505 ? -22.994 15.239 10.025 1.00 87.44 505 LYS A O 1
ATOM 4334 N N . ARG A 1 506 ? -22.260 13.583 8.690 1.00 89.38 506 ARG A N 1
ATOM 4335 C CA . ARG A 1 506 ? -22.892 12.492 9.458 1.00 89.38 506 ARG A CA 1
ATOM 4336 C C . ARG A 1 506 ? -22.369 12.429 10.892 1.00 89.38 506 ARG A C 1
ATOM 4338 O O . ARG A 1 506 ? -23.163 12.379 11.824 1.00 89.38 506 ARG A O 1
ATOM 4345 N N . LEU A 1 507 ? -21.051 12.495 11.076 1.00 83.56 507 LEU A N 1
ATOM 4346 C CA . LEU A 1 507 ? -20.428 12.477 12.402 1.00 83.56 507 LEU A CA 1
ATOM 4347 C C . LEU A 1 507 ? -20.795 13.717 13.234 1.00 83.56 507 LEU A C 1
ATOM 4349 O O . LEU A 1 507 ? -21.038 13.600 14.433 1.00 83.56 507 LEU A O 1
ATOM 4353 N N . GLU A 1 508 ? -20.891 14.899 12.619 1.00 87.56 508 GLU A N 1
ATOM 4354 C CA . GLU A 1 508 ? -21.374 16.114 13.290 1.00 87.56 508 GLU A CA 1
ATOM 4355 C C . GLU A 1 508 ? -22.848 15.997 13.723 1.00 87.56 508 GLU A C 1
ATOM 4357 O O . GLU A 1 508 ? -23.213 16.457 14.808 1.00 87.56 508 GLU A O 1
ATOM 4362 N N . GLU A 1 509 ? -23.705 15.369 12.914 1.00 88.00 509 GLU A N 1
ATOM 4363 C CA . GLU A 1 509 ? -25.103 15.095 13.269 1.00 88.00 509 GLU A CA 1
ATOM 4364 C C . GLU A 1 509 ? -25.225 14.054 14.390 1.00 88.00 509 GLU A C 1
ATOM 4366 O O . GLU A 1 509 ? -26.011 14.245 15.323 1.00 88.00 509 GLU A O 1
ATOM 4371 N N . GLU A 1 510 ? -24.414 12.995 14.363 1.00 86.81 510 GLU A N 1
ATOM 4372 C CA . GLU A 1 510 ? -24.346 12.010 15.445 1.00 86.81 510 GLU A CA 1
ATOM 4373 C C . GLU A 1 510 ? -23.842 12.618 16.755 1.00 86.81 510 GLU A C 1
ATOM 4375 O O . GLU A 1 510 ? -24.396 12.328 17.818 1.00 86.81 510 GLU A O 1
ATOM 4380 N N . LEU A 1 511 ? -22.837 13.498 16.701 1.00 83.69 511 LEU A N 1
ATOM 4381 C CA . LEU A 1 511 ? -22.363 14.235 17.872 1.00 83.69 511 LEU A CA 1
ATOM 4382 C C . LEU A 1 511 ? -23.469 15.119 18.451 1.00 83.69 511 LEU A C 1
ATOM 4384 O O . LEU A 1 511 ? -23.733 15.041 19.649 1.00 83.69 511 LEU A O 1
ATOM 4388 N N . LYS A 1 512 ? -24.193 15.871 17.612 1.00 85.81 512 LYS A N 1
ATOM 4389 C CA . LYS A 1 512 ? -25.355 16.664 18.055 1.00 85.81 512 LYS A CA 1
ATOM 4390 C C . LYS A 1 512 ? -26.455 15.791 18.659 1.00 85.81 512 LYS A C 1
ATOM 4392 O O . LYS A 1 512 ? -27.081 16.182 19.645 1.00 85.81 512 LYS A O 1
ATOM 4397 N N . LYS A 1 513 ? -26.701 14.604 18.098 1.00 87.81 513 LYS A N 1
ATOM 4398 C CA . LYS A 1 513 ? -27.677 13.647 18.637 1.00 87.81 513 LYS A CA 1
ATOM 4399 C C . LYS A 1 513 ? -27.249 13.140 20.016 1.00 87.81 513 LYS A C 1
ATOM 4401 O O . LYS A 1 513 ? -28.048 13.206 20.949 1.00 87.81 513 LYS A O 1
ATOM 4406 N N . ARG A 1 514 ? -25.985 12.733 20.171 1.00 82.06 514 ARG A N 1
ATOM 4407 C CA . ARG A 1 514 ? -25.409 12.299 21.456 1.00 82.06 514 ARG A CA 1
ATOM 4408 C C . ARG A 1 514 ? -25.404 13.416 22.498 1.00 82.06 514 ARG A C 1
ATOM 4410 O O . ARG A 1 514 ? -25.702 13.162 23.661 1.00 82.06 514 ARG A O 1
ATOM 4417 N N . GLU A 1 515 ? -25.108 14.654 22.107 1.00 85.62 515 GLU A N 1
ATOM 4418 C CA . GLU A 1 515 ? -25.182 15.816 23.001 1.00 85.62 515 GLU A CA 1
ATOM 4419 C C . GLU A 1 515 ? -26.617 16.096 23.459 1.00 85.62 515 GLU A C 1
ATOM 4421 O O . GLU A 1 515 ? -26.849 16.317 24.648 1.00 85.62 515 GLU A O 1
ATOM 4426 N N . ASN A 1 516 ? -27.596 16.005 22.556 1.00 84.44 516 ASN A N 1
ATOM 4427 C CA . ASN A 1 516 ? -29.011 16.144 22.905 1.00 84.44 516 ASN A CA 1
ATOM 4428 C C . ASN A 1 516 ? -29.502 15.018 23.826 1.00 84.44 516 ASN A C 1
ATOM 4430 O O . ASN A 1 516 ? -30.255 15.273 24.765 1.00 84.44 516 ASN A O 1
ATOM 4434 N N . GLU A 1 517 ? -29.079 13.777 23.597 1.00 87.44 517 GLU A N 1
ATOM 4435 C CA . GLU A 1 517 ? -29.381 12.648 24.486 1.00 87.44 517 GLU A CA 1
ATOM 4436 C C . GLU A 1 517 ? -28.735 12.833 25.864 1.00 87.44 517 GLU A C 1
ATOM 4438 O O . GLU A 1 517 ? -29.383 12.611 26.888 1.00 87.44 517 GLU A O 1
ATOM 4443 N N . ARG A 1 518 ? -27.497 13.339 25.912 1.00 87.00 518 ARG A N 1
ATOM 4444 C CA . ARG A 1 518 ? -26.803 13.675 27.161 1.00 87.00 518 ARG A CA 1
ATOM 4445 C C . ARG A 1 518 ? -27.502 14.801 27.926 1.00 87.00 518 ARG A C 1
ATOM 4447 O O . ARG A 1 518 ? -27.612 14.718 29.147 1.00 87.00 518 ARG A O 1
ATOM 4454 N N . LEU A 1 519 ? -28.004 15.824 27.232 1.00 84.88 519 LEU A N 1
ATOM 4455 C CA . LEU A 1 519 ? -28.805 16.893 27.837 1.00 84.88 519 LEU A CA 1
ATOM 4456 C C . LEU A 1 519 ? -30.124 16.356 28.405 1.00 84.88 519 LEU A C 1
ATOM 4458 O O . LEU A 1 519 ? -30.448 16.658 29.551 1.00 84.88 519 LEU A O 1
ATOM 4462 N N . LYS A 1 520 ? -30.827 15.486 27.669 1.00 86.69 520 LYS A N 1
ATOM 4463 C CA . LYS A 1 520 ? -32.042 14.814 28.164 1.00 86.69 520 LYS A CA 1
ATOM 4464 C C . LYS A 1 520 ? -31.766 13.940 29.391 1.00 86.69 520 LYS A C 1
ATOM 4466 O O . LYS A 1 520 ? -32.558 13.937 30.330 1.00 86.69 520 LYS A O 1
ATOM 4471 N N . ALA A 1 521 ? -30.638 13.229 29.418 1.00 82.31 521 ALA A N 1
ATOM 4472 C CA . ALA A 1 521 ? -30.230 12.431 30.574 1.00 82.31 521 ALA A CA 1
ATOM 4473 C C . ALA A 1 521 ? -29.933 13.309 31.804 1.00 82.31 521 ALA A C 1
ATOM 4475 O O . ALA A 1 521 ? -30.382 12.991 32.905 1.00 82.31 521 ALA A O 1
ATOM 4476 N N . LEU A 1 522 ? -29.251 14.443 31.612 1.00 83.75 522 LEU A N 1
ATOM 4477 C CA . LEU A 1 522 ? -29.004 15.441 32.661 1.00 83.75 522 LEU A CA 1
ATOM 4478 C C . LEU A 1 522 ? -30.301 16.076 33.183 1.00 83.75 522 LEU A C 1
ATOM 4480 O O . LEU A 1 522 ? -30.428 16.323 34.381 1.00 83.75 522 LEU A O 1
ATOM 4484 N N . GLU A 1 523 ? -31.276 16.344 32.315 1.00 83.19 523 GLU A N 1
ATOM 4485 C CA . GLU A 1 523 ? -32.597 16.837 32.726 1.00 83.19 523 GLU A CA 1
ATOM 4486 C C . GLU A 1 523 ? -33.377 15.791 33.527 1.00 83.19 523 GLU A C 1
ATOM 4488 O O . GLU A 1 523 ? -33.967 16.122 34.557 1.00 83.19 523 GLU A O 1
ATOM 4493 N N . LEU A 1 524 ? -33.322 14.521 33.118 1.00 85.88 524 LEU A N 1
ATOM 4494 C CA . LEU A 1 524 ? -33.933 13.418 33.856 1.00 85.88 524 LEU A CA 1
ATOM 4495 C C . LEU A 1 524 ? -33.281 13.224 35.234 1.00 85.88 524 LEU A C 1
ATOM 4497 O O . LEU A 1 524 ? -33.975 12.996 36.224 1.00 85.88 524 LEU A O 1
ATOM 4501 N N . GLU A 1 525 ? -31.957 13.348 35.324 1.00 82.00 525 GLU A N 1
ATOM 4502 C CA . GLU A 1 525 ? -31.227 13.282 36.592 1.00 82.00 525 GLU A CA 1
ATOM 4503 C C . GLU A 1 525 ? -31.597 14.451 37.517 1.00 82.00 525 GLU A C 1
ATOM 4505 O O . GLU A 1 525 ? -31.909 14.239 38.691 1.00 82.00 525 GLU A O 1
ATOM 4510 N N . LYS A 1 526 ? -31.671 15.680 36.985 1.00 84.62 526 LYS A N 1
ATOM 4511 C CA . LYS A 1 526 ? -32.164 16.849 37.733 1.00 84.62 526 LYS A CA 1
ATOM 4512 C C . LYS A 1 526 ? -33.593 16.642 38.238 1.00 84.62 526 LYS A C 1
ATOM 4514 O O . LYS A 1 526 ? -33.882 16.993 39.381 1.00 84.62 526 LYS A O 1
ATOM 4519 N N . ALA A 1 527 ? -34.472 16.048 37.430 1.00 82.62 527 ALA A N 1
ATOM 4520 C CA . ALA A 1 527 ? -35.841 15.734 37.835 1.00 82.62 527 ALA A CA 1
ATOM 4521 C C . ALA A 1 527 ? -35.886 14.693 38.969 1.00 82.62 527 ALA A C 1
ATOM 4523 O O . ALA A 1 527 ? -36.623 14.878 39.939 1.00 82.62 527 ALA A O 1
ATOM 4524 N N . ARG A 1 528 ? -35.048 13.649 38.901 1.00 85.25 528 ARG A N 1
ATOM 4525 C CA . ARG A 1 528 ? -34.907 12.646 39.973 1.00 85.25 528 ARG A CA 1
ATOM 4526 C C . ARG A 1 528 ? -34.392 13.267 41.270 1.00 85.25 528 ARG A C 1
ATOM 4528 O O . ARG A 1 528 ? -34.954 13.008 42.330 1.00 85.25 528 ARG A O 1
ATOM 4535 N N . LEU A 1 529 ? -33.378 14.129 41.198 1.00 82.62 529 LEU A N 1
ATOM 4536 C CA . LEU A 1 529 ? -32.854 14.842 42.369 1.00 82.62 529 LEU A CA 1
ATOM 4537 C C . LEU A 1 529 ? -33.902 15.779 42.989 1.00 82.62 529 LEU A C 1
ATOM 4539 O O . LEU A 1 529 ? -34.021 15.842 44.212 1.00 82.62 529 LEU A O 1
ATOM 4543 N N . ALA A 1 530 ? -34.710 16.454 42.169 1.00 79.44 530 ALA A N 1
ATOM 4544 C CA . ALA A 1 530 ? -35.820 17.277 42.647 1.00 79.44 530 ALA A CA 1
ATOM 4545 C C . ALA A 1 530 ? -36.936 16.445 43.308 1.00 79.44 530 ALA A C 1
ATOM 4547 O O . ALA A 1 530 ? -37.579 16.903 44.252 1.00 79.44 530 ALA A O 1
ATOM 4548 N N . GLU A 1 531 ? -37.180 15.219 42.841 1.00 82.62 531 GLU A N 1
ATOM 4549 C CA . GLU A 1 531 ? -38.124 14.298 43.478 1.00 82.62 531 GLU A CA 1
ATOM 4550 C C . GLU A 1 531 ? -37.603 13.777 44.821 1.00 82.62 531 GLU A C 1
ATOM 4552 O O . GLU A 1 531 ? -38.346 13.779 45.801 1.00 82.62 531 GLU A O 1
ATOM 4557 N N . VAL A 1 532 ? -36.319 13.412 44.902 1.00 85.00 532 VAL A N 1
ATOM 4558 C CA . VAL A 1 532 ? -35.673 13.037 46.169 1.00 85.00 532 VAL A CA 1
ATOM 4559 C C . VAL A 1 532 ? -35.750 14.191 47.169 1.00 85.00 532 VAL A C 1
ATOM 4561 O O . VAL A 1 532 ? -36.160 13.972 48.305 1.00 85.00 532 VAL A O 1
ATOM 4564 N N . ALA A 1 533 ? -35.467 15.425 46.739 1.00 77.94 533 ALA A N 1
ATOM 4565 C CA . ALA A 1 533 ? -35.593 16.610 47.587 1.00 77.94 533 ALA A CA 1
ATOM 4566 C C . ALA A 1 533 ? -37.031 16.815 48.107 1.00 77.94 533 ALA A C 1
ATOM 4568 O O . ALA A 1 533 ? -37.226 17.099 49.290 1.00 77.94 533 ALA A O 1
ATOM 4569 N N . ARG A 1 534 ? -38.052 16.611 47.258 1.00 83.44 534 ARG A N 1
ATOM 4570 C CA . ARG A 1 534 ? -39.464 16.668 47.680 1.00 83.44 534 ARG A CA 1
ATOM 4571 C C . ARG A 1 534 ? -39.804 15.592 48.708 1.00 83.44 534 ARG A C 1
ATOM 4573 O O . ARG A 1 534 ? -40.400 15.919 49.728 1.00 83.44 534 ARG A O 1
ATOM 4580 N N . ARG A 1 535 ? -39.372 14.344 48.494 1.00 78.75 535 ARG A N 1
ATOM 4581 C CA . ARG A 1 535 ? -39.592 13.245 49.451 1.00 78.75 535 ARG A CA 1
ATOM 4582 C C . ARG A 1 535 ? -38.928 13.523 50.799 1.00 78.75 535 ARG A C 1
ATOM 4584 O O . ARG A 1 535 ? -39.557 13.327 51.833 1.00 78.75 535 ARG A O 1
ATOM 4591 N N . THR A 1 536 ? -37.703 14.053 50.797 1.00 81.81 536 THR A N 1
ATOM 4592 C CA . THR A 1 536 ? -37.022 14.425 52.046 1.00 81.81 536 THR A CA 1
ATOM 4593 C C . THR A 1 536 ? -37.730 15.559 52.785 1.00 81.81 536 THR A C 1
ATOM 4595 O O . THR A 1 536 ? -37.782 15.549 54.011 1.00 81.81 536 THR A O 1
ATOM 4598 N N . GLU A 1 537 ? -38.313 16.525 52.072 1.00 78.75 537 GLU A N 1
ATOM 4599 C CA . GLU A 1 537 ? -39.056 17.619 52.707 1.00 78.75 537 GLU A CA 1
ATOM 4600 C C . GLU A 1 537 ? -40.418 17.146 53.244 1.00 78.75 537 GLU A C 1
ATOM 4602 O O . GLU A 1 537 ? -40.811 17.518 54.348 1.00 78.75 537 GLU A O 1
ATOM 4607 N N . GLU A 1 538 ? -41.103 16.247 52.531 1.00 83.75 538 GLU A N 1
ATOM 4608 C CA . GLU A 1 538 ? -42.319 15.586 53.022 1.00 83.75 538 GLU A CA 1
ATOM 4609 C C . GLU A 1 538 ? -42.065 14.768 54.297 1.00 83.75 538 GLU A C 1
ATOM 4611 O O . GLU A 1 538 ? -42.873 14.799 55.226 1.00 83.75 538 GLU A O 1
ATOM 4616 N N . GLU A 1 539 ? -40.940 14.056 54.383 1.00 82.12 539 GLU A N 1
ATOM 4617 C CA . GLU A 1 539 ? -40.545 13.332 55.597 1.00 82.12 539 GLU A CA 1
ATOM 4618 C C . GLU A 1 539 ? -40.255 14.277 56.767 1.00 82.12 539 GLU A C 1
ATOM 4620 O O . GLU A 1 539 ? -40.684 14.011 57.891 1.00 82.12 539 GLU A O 1
ATOM 4625 N N . ARG A 1 540 ? -39.603 15.419 56.514 1.00 83.94 540 ARG A N 1
ATOM 4626 C CA . ARG A 1 540 ? -39.373 16.448 57.542 1.00 83.94 540 ARG A CA 1
ATOM 4627 C C . ARG A 1 540 ? -40.680 17.052 58.046 1.00 83.94 540 ARG A C 1
ATOM 4629 O O . ARG A 1 540 ? -40.815 17.267 59.248 1.00 83.94 540 ARG A O 1
ATOM 4636 N N . LEU A 1 541 ? -41.652 17.283 57.165 1.00 83.19 541 LEU A N 1
ATOM 4637 C CA . LEU A 1 541 ? -42.975 17.780 57.551 1.00 83.19 541 LEU A CA 1
ATOM 4638 C C . LEU A 1 541 ? -43.750 16.758 58.396 1.00 83.19 541 LEU A C 1
ATOM 4640 O O . LEU A 1 541 ? -44.298 17.130 59.433 1.00 83.19 541 LEU A O 1
ATOM 4644 N N . LYS A 1 542 ? -43.717 15.472 58.023 1.00 84.19 542 LYS A N 1
ATOM 4645 C CA . LYS A 1 542 ? -44.311 14.382 58.823 1.00 84.19 542 LYS A CA 1
ATOM 4646 C C . LYS A 1 542 ? -43.657 14.252 60.199 1.00 84.19 542 LYS A C 1
ATOM 4648 O O . LYS A 1 542 ? -44.339 13.992 61.187 1.00 84.19 542 LYS A O 1
ATOM 4653 N N . GLU A 1 543 ? -42.345 14.451 60.290 1.00 81.88 543 GLU A N 1
ATOM 4654 C CA . GLU A 1 543 ? -41.630 14.433 61.569 1.00 81.88 543 GLU A CA 1
ATOM 4655 C C . GLU A 1 543 ? -42.009 15.630 62.457 1.00 81.88 543 GLU A C 1
ATOM 4657 O O . GLU A 1 543 ? -42.214 15.471 63.659 1.00 81.88 543 GLU A O 1
ATOM 4662 N N . ILE A 1 544 ? -42.195 16.817 61.872 1.00 80.69 544 ILE A N 1
ATOM 4663 C CA . ILE A 1 544 ? -42.711 17.991 62.593 1.00 80.69 544 ILE A CA 1
ATOM 4664 C C . ILE A 1 544 ? -44.140 17.742 63.103 1.00 80.69 544 ILE A C 1
ATOM 4666 O O . ILE A 1 544 ? -44.464 18.135 64.224 1.00 80.69 544 ILE A O 1
ATOM 4670 N N . GLU A 1 545 ? -45.001 17.086 62.321 1.00 80.25 545 GLU A N 1
ATOM 4671 C CA . GLU A 1 545 ? -46.351 16.708 62.764 1.00 80.25 545 GLU A CA 1
ATOM 4672 C C . GLU A 1 545 ? -46.317 15.724 63.937 1.00 80.25 545 GLU A C 1
ATOM 4674 O O . GLU A 1 545 ? -46.964 15.979 64.953 1.00 80.25 545 GLU A O 1
ATOM 4679 N N . ARG A 1 546 ? -45.478 14.681 63.877 1.00 84.44 546 ARG A N 1
ATOM 4680 C CA . ARG A 1 546 ? -45.273 13.757 65.008 1.00 84.44 546 ARG A CA 1
ATOM 4681 C C . ARG A 1 546 ? -44.777 14.469 66.264 1.00 84.44 546 ARG A C 1
ATOM 4683 O O . ARG A 1 546 ? -45.210 14.151 67.371 1.00 84.44 546 ARG A O 1
ATOM 4690 N N . GLN A 1 547 ? -43.882 15.446 66.115 1.00 76.06 547 GLN A N 1
ATOM 4691 C CA . GLN A 1 547 ? -43.399 16.243 67.245 1.00 76.06 547 GLN A CA 1
ATOM 4692 C C . GLN A 1 547 ? -44.515 17.091 67.868 1.00 76.06 547 GLN A C 1
ATOM 4694 O O . GLN A 1 547 ? -44.615 17.149 69.094 1.00 76.06 547 GLN A O 1
ATOM 4699 N N . LYS A 1 548 ? -45.403 17.675 67.055 1.00 82.62 548 LYS A N 1
ATOM 4700 C CA . LYS A 1 548 ? -46.587 18.399 67.547 1.00 82.62 548 LYS A CA 1
ATOM 4701 C C . LYS A 1 548 ? -47.578 17.474 68.254 1.00 82.62 548 LYS A C 1
ATOM 4703 O O . LYS A 1 548 ? -48.090 17.835 69.310 1.00 82.62 548 LYS A O 1
ATOM 4708 N N . GLU A 1 549 ? -47.822 16.277 67.725 1.00 82.62 549 GLU A N 1
ATOM 4709 C CA . GLU A 1 549 ? -48.671 15.269 68.379 1.00 82.62 549 GLU A CA 1
ATOM 4710 C C . GLU A 1 549 ? -48.104 14.851 69.744 1.00 82.62 549 GLU A C 1
ATOM 4712 O O . GLU A 1 549 ? -48.833 14.780 70.736 1.00 82.62 549 GLU A O 1
ATOM 4717 N N . LEU A 1 550 ? -46.785 14.658 69.833 1.00 81.31 550 LEU A N 1
ATOM 4718 C CA . LEU A 1 550 ? -46.090 14.382 71.093 1.00 81.31 550 LEU A CA 1
ATOM 4719 C C . LEU A 1 550 ? -46.200 15.540 72.095 1.00 81.31 550 LEU A C 1
ATOM 4721 O O . LEU A 1 550 ? -46.332 15.299 73.297 1.00 81.31 550 LEU A O 1
ATOM 4725 N N . GLU A 1 551 ? -46.157 16.791 71.639 1.00 77.38 551 GLU A N 1
ATOM 4726 C CA . GLU A 1 551 ? -46.371 17.961 72.498 1.00 77.38 551 GLU A CA 1
ATOM 4727 C C . GLU A 1 551 ? -47.813 18.064 73.001 1.00 77.38 551 GLU A C 1
ATOM 4729 O O . GLU A 1 551 ? -48.019 18.350 74.184 1.00 77.38 551 GLU A O 1
ATOM 4734 N N . ILE A 1 552 ? -48.802 17.757 72.157 1.00 80.56 552 ILE A N 1
ATOM 4735 C CA . ILE A 1 552 ? -50.215 17.687 72.557 1.00 80.56 552 ILE A CA 1
ATOM 4736 C C . ILE A 1 552 ? -50.399 16.619 73.640 1.00 80.56 552 ILE A C 1
ATOM 4738 O O . ILE A 1 552 ? -50.962 16.908 74.697 1.00 80.56 552 ILE A O 1
ATOM 4742 N N . LEU A 1 553 ? -49.843 15.420 73.447 1.00 79.50 553 LEU A N 1
ATOM 4743 C CA . LEU A 1 553 ? -49.908 14.341 74.440 1.00 79.50 553 LEU A CA 1
ATOM 4744 C C . LEU A 1 553 ? -49.244 14.729 75.771 1.00 79.50 553 LEU A C 1
ATOM 4746 O O . LEU A 1 553 ? -49.789 14.452 76.843 1.00 79.50 553 LEU A O 1
ATOM 4750 N N . ARG A 1 554 ? -48.101 15.427 75.733 1.00 81.44 554 ARG A N 1
ATOM 4751 C CA . ARG A 1 554 ? -47.437 15.957 76.940 1.00 81.44 554 ARG A CA 1
ATOM 4752 C C . ARG A 1 554 ? -48.282 17.023 77.643 1.00 81.44 554 ARG A C 1
ATOM 4754 O O . ARG A 1 554 ? -48.327 17.047 78.875 1.00 81.44 554 ARG A O 1
ATOM 4761 N N . ALA A 1 555 ? -48.963 17.886 76.890 1.00 73.25 555 ALA A N 1
ATOM 4762 C CA . ALA A 1 555 ? -49.860 18.903 77.434 1.00 73.25 555 ALA A CA 1
ATOM 4763 C C . ALA A 1 555 ? -51.107 18.279 78.087 1.00 73.25 555 ALA A C 1
ATOM 4765 O O . ALA A 1 555 ? -51.496 18.678 79.187 1.00 73.25 555 ALA A O 1
ATOM 4766 N N . GLU A 1 556 ? -51.690 17.249 77.472 1.00 81.06 556 GLU A N 1
ATOM 4767 C CA . GLU A 1 556 ? -52.793 16.480 78.056 1.00 81.06 556 GLU A CA 1
ATOM 4768 C C . GLU A 1 556 ? -52.374 15.749 79.338 1.00 81.06 556 GLU A C 1
ATOM 4770 O O . GLU A 1 556 ? -53.130 15.699 80.313 1.00 81.06 556 GLU A O 1
ATOM 4775 N N . GLU A 1 557 ? -51.158 15.200 79.382 1.00 80.75 557 GLU A N 1
ATOM 4776 C CA . GLU A 1 557 ? -50.617 14.555 80.579 1.00 80.75 557 GLU A CA 1
ATOM 4777 C C . GLU A 1 557 ? -50.403 15.562 81.723 1.00 80.75 557 GLU A C 1
ATOM 4779 O O . GLU A 1 557 ? -50.706 15.269 82.884 1.00 80.75 557 GLU A O 1
ATOM 4784 N N . LEU A 1 558 ? -49.947 16.777 81.403 1.00 75.75 558 LEU A N 1
ATOM 4785 C CA . LEU A 1 558 ? -49.858 17.891 82.350 1.00 75.75 558 LEU A CA 1
ATOM 4786 C C . LEU A 1 558 ? -51.239 18.297 82.880 1.00 75.75 558 LEU A C 1
ATOM 4788 O O . LEU A 1 558 ? -51.394 18.449 84.093 1.00 75.75 558 LEU A O 1
ATOM 4792 N N . GLN A 1 559 ? -52.263 18.373 82.024 1.00 71.00 559 GLN A N 1
ATOM 4793 C CA . GLN A 1 559 ? -53.635 18.639 82.470 1.00 71.00 559 GLN A CA 1
ATOM 4794 C C . GLN A 1 559 ? -54.197 17.519 83.354 1.00 71.00 559 GLN A C 1
ATOM 4796 O O . GLN A 1 559 ? -54.857 17.799 84.357 1.00 71.00 559 GLN A O 1
ATOM 4801 N N . LYS A 1 560 ? -53.897 16.250 83.052 1.00 76.81 560 LYS A N 1
ATOM 4802 C CA . LYS A 1 560 ? -54.261 15.109 83.912 1.00 76.81 560 LYS A CA 1
ATOM 4803 C C . LYS A 1 560 ? -53.571 15.193 85.278 1.00 76.81 560 LYS A C 1
ATOM 4805 O O . LYS A 1 560 ? -54.218 14.961 86.299 1.00 76.81 560 LYS A O 1
ATOM 4810 N N . LYS A 1 561 ? -52.292 15.585 85.323 1.00 73.62 561 LYS A N 1
ATOM 4811 C CA . LYS A 1 561 ? -51.541 15.803 86.574 1.00 73.62 561 LYS A CA 1
ATOM 4812 C C . LYS A 1 561 ? -52.091 16.985 87.380 1.00 73.62 561 LYS A C 1
ATOM 4814 O O . LYS A 1 561 ? -52.205 16.883 88.601 1.00 73.62 561 LYS A O 1
ATOM 4819 N N . GLU A 1 562 ? -52.494 18.075 86.730 1.00 71.44 562 GLU A N 1
ATOM 4820 C CA . GLU A 1 562 ? -53.150 19.205 87.400 1.00 71.44 562 GLU A CA 1
ATOM 4821 C C . GLU A 1 562 ? -54.548 18.858 87.917 1.00 71.44 562 GLU A C 1
ATOM 4823 O O . GLU A 1 562 ? -54.888 19.223 89.045 1.00 71.44 562 GLU A O 1
ATOM 4828 N N . LYS A 1 563 ? -55.342 18.108 87.146 1.00 74.25 563 LYS A N 1
ATOM 4829 C CA . LYS A 1 563 ? -56.652 17.604 87.576 1.00 74.25 563 LYS A CA 1
ATOM 4830 C C . LYS A 1 563 ? -56.515 16.703 88.806 1.00 74.25 563 LYS A C 1
ATOM 4832 O O . LYS A 1 563 ? -57.180 16.946 89.809 1.00 74.25 563 LYS A O 1
ATOM 4837 N N . ALA A 1 564 ? -55.560 15.772 88.795 1.00 74.19 564 ALA A N 1
ATOM 4838 C CA . ALA A 1 564 ? -55.252 14.924 89.947 1.00 74.19 564 ALA A CA 1
ATOM 4839 C C . ALA A 1 564 ? -54.757 15.727 91.169 1.00 74.19 564 ALA A C 1
ATOM 4841 O O . ALA A 1 564 ? -55.014 15.355 92.315 1.00 74.19 564 ALA A O 1
ATOM 4842 N N . ARG A 1 565 ? -54.061 16.853 90.958 1.00 73.25 565 ARG A N 1
ATOM 4843 C CA . ARG A 1 565 ? -53.649 17.767 92.036 1.00 73.25 565 ARG A CA 1
ATOM 4844 C C . ARG A 1 565 ? -54.842 18.522 92.633 1.00 73.25 565 ARG A C 1
ATOM 4846 O O . ARG A 1 565 ? -54.899 18.660 93.852 1.00 73.25 565 ARG A O 1
ATOM 4853 N N . ARG A 1 566 ? -55.805 18.958 91.810 1.00 65.81 566 ARG A N 1
ATOM 4854 C CA . ARG A 1 566 ? -57.067 19.574 92.269 1.00 65.81 566 ARG A CA 1
ATOM 4855 C C . ARG A 1 566 ? -57.917 18.578 93.059 1.00 65.81 566 ARG A C 1
ATOM 4857 O O . ARG A 1 566 ? -58.322 18.890 94.173 1.00 65.81 566 ARG A O 1
ATOM 4864 N N . GLU A 1 567 ? -58.056 17.352 92.557 1.00 71.56 567 GLU A N 1
ATOM 4865 C CA . GLU A 1 567 ? -58.753 16.256 93.245 1.00 71.56 567 GLU A CA 1
ATOM 4866 C C . GLU A 1 567 ? -58.064 15.865 94.564 1.00 71.56 567 GLU A C 1
ATOM 4868 O O . GLU A 1 567 ? -58.735 15.574 95.549 1.00 71.56 567 GLU A O 1
ATOM 4873 N N . ARG A 1 568 ? -56.724 15.917 94.645 1.00 68.88 568 ARG A N 1
ATOM 4874 C CA . ARG A 1 568 ? -55.990 15.725 95.912 1.00 68.88 568 ARG A CA 1
ATOM 4875 C C . ARG A 1 568 ? -56.297 16.806 96.944 1.00 68.88 568 ARG A C 1
ATOM 4877 O O . ARG A 1 568 ? -56.508 16.458 98.100 1.00 68.88 568 ARG A O 1
ATOM 4884 N N . ILE A 1 569 ? -56.353 18.073 96.535 1.00 62.88 569 ILE A N 1
ATOM 4885 C CA . ILE A 1 569 ? -56.703 19.203 97.414 1.00 62.88 569 ILE A CA 1
ATOM 4886 C C . ILE A 1 569 ? -58.160 19.081 97.893 1.00 62.88 569 ILE A C 1
ATOM 4888 O O . ILE A 1 569 ? -58.481 19.413 99.032 1.00 62.88 569 ILE A O 1
ATOM 4892 N N . GLU A 1 570 ? -59.047 18.560 97.050 1.00 58.56 570 GLU A N 1
ATOM 4893 C CA . GLU A 1 570 ? -60.458 18.331 97.370 1.00 58.56 570 GLU A CA 1
ATOM 4894 C C . GLU A 1 570 ? -60.653 17.116 98.296 1.00 58.56 570 GLU A C 1
ATOM 4896 O O . GLU A 1 570 ? -61.374 17.200 99.290 1.00 58.56 570 GLU A O 1
ATOM 4901 N N . MET A 1 571 ? -59.897 16.034 98.083 1.00 56.78 571 MET A N 1
ATOM 4902 C CA . MET A 1 571 ? -59.809 14.899 99.012 1.00 56.78 571 MET A CA 1
ATOM 4903 C C . MET A 1 571 ? -59.208 15.289 100.370 1.00 56.78 571 MET A C 1
ATOM 4905 O O . MET A 1 571 ? -59.564 14.706 101.391 1.00 56.78 571 MET A O 1
ATOM 4909 N N . GLU A 1 572 ? -58.303 16.265 100.415 1.00 57.81 572 GLU A N 1
ATOM 4910 C CA . GLU A 1 572 ? -57.718 16.776 101.659 1.00 57.81 572 GLU A CA 1
ATOM 4911 C C . GLU A 1 572 ? -58.730 17.607 102.471 1.00 57.81 572 GLU A C 1
ATOM 4913 O O . GLU A 1 572 ? -58.751 17.516 103.698 1.00 57.81 572 GLU A O 1
ATOM 4918 N N . LYS A 1 573 ? -59.670 18.294 101.799 1.00 51.78 573 LYS A N 1
ATOM 4919 C CA . LYS A 1 573 ? -60.834 18.942 102.438 1.00 51.78 573 LYS A CA 1
ATOM 4920 C C . LYS A 1 573 ? -61.834 17.932 103.021 1.00 51.78 573 LYS A C 1
ATOM 4922 O O . LYS A 1 573 ? -62.412 18.199 104.071 1.00 51.78 573 LYS A O 1
ATOM 4927 N N . VAL A 1 574 ? -61.999 16.762 102.396 1.00 56.62 574 VAL A N 1
ATOM 4928 C CA . VAL A 1 574 ? -62.871 15.674 102.896 1.00 56.62 574 VAL A CA 1
ATOM 4929 C C . VAL A 1 574 ? -62.218 14.903 104.057 1.00 56.62 574 VAL A C 1
ATOM 4931 O O . VAL A 1 574 ? -62.880 14.582 105.045 1.00 56.62 574 VAL A O 1
ATOM 4934 N N . LYS A 1 575 ? -60.893 14.704 104.025 1.00 53.22 575 LYS A N 1
ATOM 4935 C CA . LYS A 1 575 ? -60.124 14.032 105.094 1.00 53.22 575 LYS A CA 1
ATOM 4936 C C . LYS A 1 575 ? -60.149 14.757 106.446 1.00 53.22 575 LYS A C 1
ATOM 4938 O O . LYS A 1 575 ? -59.985 14.106 107.475 1.00 53.22 575 LYS A O 1
ATOM 4943 N N . ILE A 1 576 ? -60.397 16.069 106.469 1.00 49.31 576 ILE A N 1
ATOM 4944 C CA . ILE A 1 576 ? -60.549 16.849 107.711 1.00 49.31 576 ILE A CA 1
ATOM 4945 C C . ILE A 1 576 ? -61.913 16.592 108.391 1.00 49.31 576 ILE A C 1
ATOM 4947 O O . ILE A 1 576 ? -62.025 16.746 109.606 1.00 49.31 576 ILE A O 1
ATOM 4951 N N . LEU A 1 577 ? -62.930 16.117 107.659 1.00 45.97 577 LEU A N 1
ATOM 4952 C CA . LEU A 1 577 ? -64.274 15.852 108.197 1.00 45.97 577 LEU A CA 1
ATOM 4953 C C . LEU A 1 577 ? -64.510 14.385 108.606 1.00 45.97 577 LEU A C 1
ATOM 4955 O O . LEU A 1 577 ? -65.364 14.117 109.450 1.00 45.97 577 LEU A O 1
ATOM 4959 N N . GLU A 1 578 ? -63.722 13.432 108.099 1.00 48.28 578 GLU A N 1
ATOM 4960 C CA . GLU A 1 578 ? -63.889 11.996 108.401 1.00 48.28 578 GLU A CA 1
ATOM 4961 C C . GLU A 1 578 ? -62.935 11.450 109.483 1.00 48.28 578 GLU A C 1
ATOM 4963 O O . GLU A 1 578 ? -63.082 10.313 109.943 1.00 48.28 578 GLU A O 1
ATOM 4968 N N . ALA A 1 579 ? -62.023 12.282 110.002 1.00 43.50 579 ALA A N 1
ATOM 4969 C CA . ALA A 1 579 ? -61.040 11.929 111.037 1.00 43.50 579 ALA A CA 1
ATOM 4970 C C . ALA A 1 579 ? -61.619 11.703 112.458 1.00 43.50 579 ALA A C 1
ATOM 4972 O O . ALA A 1 579 ? -60.869 11.648 113.434 1.00 43.50 579 ALA A O 1
ATOM 4973 N N . ARG A 1 580 ? -62.942 11.536 112.604 1.00 41.31 580 ARG A N 1
ATOM 4974 C CA . ARG A 1 580 ? -63.600 11.224 113.889 1.00 41.31 580 ARG A CA 1
ATOM 4975 C C . ARG A 1 580 ? -64.332 9.878 113.927 1.00 41.31 580 ARG A C 1
ATOM 4977 O O . ARG A 1 580 ? -64.882 9.549 114.973 1.00 41.31 580 ARG A O 1
ATOM 4984 N N . ARG A 1 581 ? -64.338 9.084 112.843 1.00 45.09 581 ARG A N 1
ATOM 4985 C CA . ARG A 1 581 ? -65.227 7.904 112.748 1.00 45.09 581 ARG A CA 1
ATOM 4986 C C . ARG A 1 581 ? -64.590 6.555 112.411 1.00 45.09 581 ARG A C 1
ATOM 4988 O O . ARG A 1 581 ? -65.344 5.622 112.177 1.00 45.09 581 ARG A O 1
ATOM 4995 N N . GLN A 1 582 ? -63.271 6.376 112.362 1.00 38.09 582 GLN A N 1
ATOM 4996 C CA . GLN A 1 582 ? -62.726 5.042 112.041 1.00 38.09 582 GLN A CA 1
ATOM 4997 C C . GLN A 1 582 ? -61.456 4.723 112.829 1.00 38.09 582 GLN A C 1
ATOM 4999 O O . GLN A 1 582 ? -60.339 4.810 112.330 1.00 38.09 582 GLN A O 1
ATOM 5004 N N . LYS A 1 583 ? -61.653 4.332 114.093 1.00 46.69 583 LYS A N 1
ATOM 5005 C CA . LYS A 1 583 ? -60.614 3.808 114.990 1.00 46.69 583 LYS A CA 1
ATOM 5006 C C . LYS A 1 583 ? -60.633 2.272 115.096 1.00 46.69 583 LYS A C 1
ATOM 5008 O O . LYS A 1 583 ? -60.095 1.741 116.056 1.00 46.69 583 LYS A O 1
ATOM 5013 N N . GLU A 1 584 ? -61.229 1.549 114.140 1.00 48.88 584 GLU A N 1
ATOM 5014 C CA . GLU A 1 584 ? -61.609 0.144 114.391 1.00 48.88 584 GLU A CA 1
ATOM 5015 C C . GLU A 1 584 ? -61.424 -0.866 113.241 1.00 48.88 584 GLU A C 1
ATOM 5017 O O . GLU A 1 584 ? -62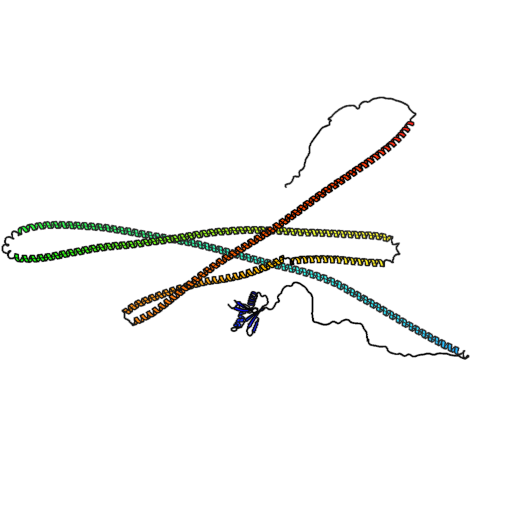.065 -1.908 113.243 1.00 48.88 584 GLU A O 1
ATOM 5022 N N . VAL A 1 585 ? -60.529 -0.649 112.264 1.00 50.28 585 VAL A N 1
ATOM 5023 C CA . VAL A 1 585 ? -60.196 -1.717 111.287 1.00 50.28 585 VAL A CA 1
ATOM 5024 C C . VAL A 1 585 ? -58.707 -1.708 110.917 1.00 50.28 585 VAL A C 1
ATOM 5026 O O . VAL A 1 585 ? -58.307 -1.288 109.836 1.00 50.28 585 VAL A O 1
ATOM 5029 N N . ALA A 1 586 ? -57.857 -2.181 111.830 1.00 46.78 586 ALA A N 1
ATOM 5030 C CA . ALA A 1 586 ? -56.403 -2.270 111.643 1.00 46.78 586 ALA A CA 1
ATOM 5031 C C . ALA A 1 586 ? -55.869 -3.715 111.711 1.00 46.78 586 ALA A C 1
ATOM 5033 O O . ALA A 1 586 ? -54.844 -3.964 112.336 1.00 46.78 586 ALA A O 1
ATOM 5034 N N . ARG A 1 587 ? -56.551 -4.683 111.073 1.00 50.16 587 ARG A N 1
ATOM 5035 C CA . ARG A 1 587 ? -56.061 -6.080 110.970 1.00 50.16 587 ARG A CA 1
ATOM 5036 C C . ARG A 1 587 ? -56.287 -6.791 109.618 1.00 50.16 587 ARG A C 1
ATOM 5038 O O . ARG A 1 587 ? -56.249 -8.010 109.569 1.00 50.16 587 ARG A O 1
ATOM 5045 N N . LYS A 1 588 ? -56.470 -6.060 108.508 1.00 51.34 588 LYS A N 1
ATOM 5046 C CA . LYS A 1 588 ? -56.536 -6.643 107.139 1.00 51.34 588 LYS A CA 1
ATOM 5047 C C . LYS A 1 588 ? -55.539 -6.055 106.119 1.00 51.34 588 LYS A C 1
ATOM 5049 O O . LYS A 1 588 ? -55.614 -6.370 104.943 1.00 51.34 588 LYS A O 1
ATOM 5054 N N . LYS A 1 589 ? -54.590 -5.206 106.537 1.00 52.03 589 LYS A N 1
ATOM 5055 C CA . LYS A 1 589 ? -53.714 -4.453 105.610 1.00 52.03 589 LYS A CA 1
ATOM 5056 C C . LYS A 1 589 ? -52.495 -5.213 105.063 1.00 52.03 589 LYS A C 1
ATOM 5058 O O . LYS A 1 589 ? -51.960 -4.788 104.043 1.00 52.03 589 LYS A O 1
ATOM 5063 N N . ASP A 1 590 ? -52.094 -6.327 105.673 1.00 54.84 590 ASP A N 1
ATOM 5064 C CA . ASP A 1 590 ? -50.839 -7.003 105.302 1.00 54.84 590 ASP A CA 1
ATOM 5065 C C . ASP A 1 590 ? -51.005 -8.077 104.209 1.00 54.84 590 ASP A C 1
ATOM 5067 O O . ASP A 1 590 ? -50.073 -8.323 103.443 1.00 54.84 590 ASP A O 1
ATOM 5071 N N . GLU A 1 591 ? -52.194 -8.670 104.049 1.00 53.19 591 GLU A N 1
ATOM 5072 C CA . GLU A 1 591 ? -52.455 -9.653 102.981 1.00 53.19 591 GLU A CA 1
ATOM 5073 C C . GLU A 1 591 ? -52.751 -8.989 101.625 1.00 53.19 591 GLU A C 1
ATOM 5075 O O . GLU A 1 591 ? -52.265 -9.451 100.588 1.00 53.19 591 GLU A O 1
ATOM 5080 N N . ASP A 1 592 ? -53.463 -7.858 101.620 1.00 57.28 592 ASP A N 1
ATOM 5081 C CA . ASP A 1 592 ? -53.784 -7.114 100.395 1.00 57.28 592 ASP A CA 1
ATOM 5082 C C . ASP A 1 592 ? -52.548 -6.421 99.792 1.00 57.28 592 ASP A C 1
ATOM 5084 O O . ASP A 1 592 ? -52.390 -6.390 98.571 1.00 57.28 592 ASP A O 1
ATOM 5088 N N . GLN A 1 593 ? -51.598 -5.957 100.618 1.00 57.38 593 GLN A N 1
ATOM 5089 C CA . GLN A 1 593 ? -50.312 -5.434 100.129 1.00 57.38 593 GLN A CA 1
ATOM 5090 C C . GLN A 1 593 ? -49.426 -6.513 99.496 1.00 57.38 593 GLN A C 1
ATOM 5092 O O . GLN A 1 593 ? -48.645 -6.215 98.589 1.00 57.38 593 GLN A O 1
ATOM 5097 N N . LYS A 1 594 ? -49.540 -7.768 99.945 1.00 59.62 594 LYS A N 1
ATOM 5098 C CA . LYS A 1 594 ? -48.787 -8.891 99.377 1.00 59.62 594 LYS A CA 1
ATOM 5099 C C . LYS A 1 594 ? -49.361 -9.308 98.019 1.00 59.62 594 LYS A C 1
ATOM 5101 O O . LYS A 1 594 ? -48.598 -9.439 97.066 1.00 59.62 594 LYS A O 1
ATOM 5106 N N . ARG A 1 595 ? -50.694 -9.390 97.901 1.00 63.53 595 ARG A N 1
ATOM 5107 C CA . ARG A 1 595 ? -51.406 -9.664 96.634 1.00 63.53 595 ARG A CA 1
ATOM 5108 C C . ARG A 1 595 ? -51.212 -8.562 95.588 1.00 63.53 595 ARG A C 1
ATOM 5110 O O . ARG A 1 595 ? -51.132 -8.856 94.398 1.00 63.53 595 ARG A O 1
ATOM 5117 N N . GLN A 1 596 ? -51.110 -7.303 96.016 1.00 66.75 596 GLN A N 1
ATOM 5118 C CA . GLN A 1 596 ? -50.859 -6.168 95.123 1.00 66.75 596 GLN A CA 1
ATOM 5119 C C . GLN A 1 596 ? -49.452 -6.226 94.506 1.00 66.75 596 GLN A C 1
ATOM 5121 O O . GLN A 1 596 ? -49.315 -6.131 93.290 1.00 66.75 596 GLN A O 1
ATOM 5126 N N . LYS A 1 597 ? -48.420 -6.483 95.322 1.00 67.88 597 LYS A N 1
ATOM 5127 C CA . LYS A 1 597 ? -47.033 -6.645 94.843 1.00 67.88 597 LYS A CA 1
ATOM 5128 C C . LYS A 1 597 ? -46.857 -7.860 93.930 1.00 67.88 597 LYS A C 1
ATOM 5130 O O . LYS A 1 597 ? -46.003 -7.861 93.050 1.00 67.88 597 LYS A O 1
ATOM 5135 N N . GLU A 1 598 ? -47.647 -8.907 94.144 1.00 69.81 598 GLU A N 1
ATOM 5136 C CA . GLU A 1 598 ? -47.645 -10.108 93.306 1.00 69.81 598 GLU A CA 1
ATOM 5137 C C . GLU A 1 598 ? -48.302 -9.849 91.940 1.00 69.81 598 GLU A C 1
ATOM 5139 O O . GLU A 1 598 ? -47.755 -10.247 90.915 1.00 69.81 598 GLU A O 1
ATOM 5144 N N . LYS A 1 599 ? -49.397 -9.076 91.894 1.00 73.12 599 LYS A N 1
ATOM 5145 C CA . LYS A 1 599 ? -50.000 -8.597 90.636 1.00 73.12 599 LYS A CA 1
ATOM 5146 C C . LYS A 1 599 ? -49.086 -7.655 89.853 1.00 73.12 599 LYS A C 1
ATOM 5148 O O . LYS A 1 599 ? -49.028 -7.752 88.633 1.00 73.12 599 LYS A O 1
ATOM 5153 N N . GLU A 1 600 ? -48.365 -6.770 90.537 1.00 74.38 600 GLU A N 1
ATOM 5154 C CA . GLU A 1 600 ? -47.385 -5.872 89.907 1.00 74.38 600 GLU A CA 1
ATOM 5155 C C . GLU A 1 600 ? -46.243 -6.667 89.257 1.00 74.38 600 GLU A C 1
ATOM 5157 O O . GLU A 1 600 ? -45.932 -6.436 88.092 1.00 74.38 600 GLU A O 1
ATOM 5162 N N . LYS A 1 601 ? -45.716 -7.696 89.937 1.00 76.62 601 LYS A N 1
ATOM 5163 C CA . LYS A 1 601 ? -44.715 -8.609 89.355 1.00 76.62 601 LYS A CA 1
ATOM 5164 C C . LYS A 1 601 ? -45.239 -9.409 88.162 1.00 76.62 601 LYS A C 1
ATOM 5166 O O . LYS A 1 601 ? -44.507 -9.604 87.198 1.00 76.62 601 LYS A O 1
ATOM 5171 N N . ILE A 1 602 ? -46.487 -9.880 88.216 1.00 79.19 602 ILE A N 1
ATOM 5172 C CA . ILE A 1 602 ? -47.120 -10.593 87.093 1.00 79.19 602 ILE A CA 1
ATOM 5173 C C . ILE A 1 602 ? -47.281 -9.658 85.887 1.00 79.19 602 ILE A C 1
ATOM 5175 O O . ILE A 1 602 ? -47.028 -10.070 84.758 1.00 79.19 602 ILE A O 1
ATOM 5179 N N . ASN A 1 603 ? -47.641 -8.394 86.110 1.00 78.44 603 ASN A N 1
ATOM 5180 C CA . ASN A 1 603 ? -47.753 -7.410 85.034 1.00 78.44 603 ASN A CA 1
ATOM 5181 C C . ASN A 1 603 ? -46.393 -7.057 84.416 1.00 78.44 603 ASN A C 1
ATOM 5183 O O . ASN A 1 603 ? -46.301 -6.980 83.194 1.00 78.44 603 ASN A O 1
ATOM 5187 N N . GLU A 1 604 ? -45.338 -6.908 85.221 1.00 81.88 604 GLU A N 1
ATOM 5188 C CA . GLU A 1 604 ? -43.970 -6.710 84.715 1.00 81.88 604 GLU A CA 1
ATOM 5189 C C . GLU A 1 604 ? -43.489 -7.915 83.890 1.00 81.88 604 GLU A C 1
ATOM 5191 O O . GLU A 1 604 ? -42.929 -7.743 82.807 1.00 81.88 604 GLU A O 1
ATOM 5196 N N . LEU A 1 605 ? -43.763 -9.140 84.353 1.00 82.06 605 LEU A N 1
ATOM 5197 C CA . LEU A 1 605 ? -43.464 -10.369 83.609 1.00 82.06 605 LEU A CA 1
ATOM 5198 C C . LEU A 1 605 ? -44.215 -10.426 82.275 1.00 82.06 605 LEU A C 1
ATOM 5200 O O . LEU A 1 605 ? -43.601 -10.694 81.246 1.00 82.06 605 LEU A O 1
ATOM 5204 N N . ASN A 1 606 ? -45.513 -10.119 82.268 1.00 82.75 606 ASN A N 1
ATOM 5205 C CA . ASN A 1 606 ? -46.313 -10.102 81.043 1.00 82.75 606 ASN A CA 1
ATOM 5206 C C . ASN A 1 606 ? -45.831 -9.034 80.051 1.00 82.75 606 ASN A C 1
ATOM 5208 O O . ASN A 1 606 ? -45.836 -9.269 78.845 1.00 82.75 606 ASN A O 1
ATOM 5212 N N . GLN A 1 607 ? -45.361 -7.885 80.542 1.00 84.44 607 GLN A N 1
ATOM 5213 C CA . GLN A 1 607 ? -44.809 -6.830 79.694 1.00 84.44 607 GLN A CA 1
ATOM 5214 C C . GLN A 1 607 ? -43.475 -7.248 79.057 1.00 84.44 607 GLN A C 1
ATOM 5216 O O . GLN A 1 607 ? -43.257 -6.999 77.873 1.00 84.44 607 GLN A O 1
ATOM 5221 N N . ILE A 1 608 ? -42.607 -7.942 79.801 1.00 86.31 608 ILE A N 1
ATOM 5222 C CA . ILE A 1 608 ? -41.355 -8.498 79.262 1.00 86.31 608 ILE A CA 1
ATOM 5223 C C . ILE A 1 608 ? -41.646 -9.584 78.223 1.00 86.31 608 ILE A C 1
ATOM 5225 O O . ILE A 1 608 ? -41.019 -9.589 77.165 1.00 86.31 608 ILE A O 1
ATOM 5229 N N . VAL A 1 609 ? -42.604 -10.475 78.495 1.00 86.69 609 VAL A N 1
ATOM 5230 C CA . VAL A 1 609 ? -43.019 -11.521 77.548 1.00 86.69 609 VAL A CA 1
ATOM 5231 C C . VAL A 1 609 ? -43.567 -10.900 76.263 1.00 86.69 609 VAL A C 1
ATOM 5233 O O . VAL A 1 609 ? -43.152 -11.322 75.193 1.00 86.69 609 VAL A O 1
ATOM 5236 N N . SER A 1 610 ? -44.389 -9.847 76.343 1.00 84.50 610 SER A N 1
ATOM 5237 C CA . SER A 1 610 ? -44.902 -9.128 75.163 1.00 84.50 610 SER A CA 1
ATOM 5238 C C . SER A 1 610 ? -43.779 -8.564 74.288 1.00 84.50 610 SER A C 1
ATOM 5240 O O . SER A 1 610 ? -43.763 -8.784 73.082 1.00 84.50 610 SER A O 1
ATOM 5242 N N . VAL A 1 611 ? -42.797 -7.893 74.898 1.00 87.69 611 VAL A N 1
ATOM 5243 C CA . VAL A 1 611 ? -41.652 -7.321 74.168 1.00 87.69 611 VAL A CA 1
ATOM 5244 C C . VAL A 1 611 ? -40.759 -8.420 73.579 1.00 87.69 611 VAL A C 1
ATOM 5246 O O . VAL A 1 611 ? -40.196 -8.254 72.496 1.00 87.69 611 VAL A O 1
ATOM 5249 N N . GLN A 1 612 ? -40.619 -9.561 74.262 1.00 81.56 612 GLN A N 1
ATOM 5250 C CA . GLN A 1 612 ? -39.919 -10.717 73.698 1.00 81.56 612 GLN A CA 1
ATOM 5251 C C . GLN A 1 612 ? -40.694 -11.358 72.540 1.00 81.56 612 GLN A C 1
ATOM 5253 O O . GLN A 1 612 ? -40.064 -11.739 71.557 1.00 81.56 612 GLN A O 1
ATOM 5258 N N . GLN A 1 613 ? -42.026 -11.420 72.615 1.00 83.00 613 GLN A N 1
ATOM 5259 C CA . GLN A 1 613 ? -42.889 -11.926 71.547 1.00 83.00 613 GLN A CA 1
ATOM 5260 C C . GLN A 1 613 ? -42.737 -11.079 70.271 1.00 83.00 613 GLN A C 1
ATOM 5262 O O . GLN A 1 613 ? -42.428 -11.621 69.213 1.00 83.00 613 GLN A O 1
ATOM 5267 N N . GLU A 1 614 ? -42.817 -9.750 70.389 1.00 89.00 614 GLU A N 1
ATOM 5268 C CA . GLU A 1 614 ? -42.628 -8.809 69.269 1.00 89.00 614 GLU A CA 1
ATOM 5269 C C . GLU A 1 614 ? -41.216 -8.904 68.658 1.00 89.00 614 GLU A C 1
ATOM 5271 O O . GLU A 1 614 ? -41.025 -8.847 67.438 1.00 89.00 614 GLU A O 1
ATOM 5276 N N . ARG A 1 615 ? -40.186 -9.095 69.494 1.00 91.62 615 ARG A N 1
ATOM 5277 C CA . ARG A 1 615 ? -38.809 -9.293 69.018 1.00 91.62 615 ARG A CA 1
ATOM 5278 C C . ARG A 1 615 ? -38.638 -10.612 68.258 1.00 91.62 615 ARG A C 1
ATOM 5280 O O . ARG A 1 615 ? -37.889 -10.658 67.287 1.00 91.62 615 ARG A O 1
ATOM 5287 N N . ILE A 1 616 ? -39.311 -11.675 68.686 1.00 91.00 616 ILE A N 1
ATOM 5288 C CA . ILE A 1 616 ? -39.295 -12.960 67.979 1.00 91.00 616 ILE A CA 1
ATOM 5289 C C . ILE A 1 616 ? -40.037 -12.832 66.644 1.00 91.00 616 ILE A C 1
ATOM 5291 O O . ILE A 1 616 ? -39.519 -13.277 65.626 1.00 91.00 616 ILE A O 1
ATOM 5295 N N . GLU A 1 617 ? -41.191 -12.165 66.609 1.00 88.56 617 GLU A N 1
ATOM 5296 C CA . GLU A 1 617 ? -41.966 -11.953 65.376 1.00 88.56 617 GLU A CA 1
ATOM 5297 C C . GLU A 1 617 ? -41.201 -11.131 64.328 1.00 88.56 617 GLU A C 1
ATOM 5299 O O . GLU A 1 617 ? -41.203 -11.463 63.139 1.00 88.56 617 GLU A O 1
ATOM 5304 N N . THR A 1 618 ? -40.475 -10.098 64.760 1.00 90.44 618 THR A N 1
ATOM 5305 C CA . THR A 1 618 ? -39.605 -9.316 63.866 1.00 90.44 618 THR A CA 1
ATOM 5306 C C . THR A 1 618 ? -38.420 -10.131 63.346 1.00 90.44 618 THR A C 1
ATOM 5308 O O . THR A 1 618 ? -38.092 -10.032 62.164 1.00 90.44 618 THR A O 1
ATOM 5311 N N . GLN A 1 619 ? -37.808 -10.978 64.179 1.00 89.00 619 GLN A N 1
ATOM 5312 C CA . GLN A 1 619 ? -36.739 -11.885 63.743 1.00 89.00 619 GLN A CA 1
ATOM 5313 C C . GLN A 1 619 ? -37.244 -12.961 62.775 1.00 89.00 619 GLN A C 1
ATOM 5315 O O . GLN A 1 619 ? -36.572 -13.237 61.786 1.00 89.00 619 GLN A O 1
ATOM 5320 N N . ILE A 1 620 ? -38.431 -13.526 63.014 1.00 90.44 620 ILE A N 1
ATOM 5321 C CA . ILE A 1 620 ? -39.078 -14.469 62.092 1.00 90.44 620 ILE A CA 1
ATOM 5322 C C . ILE A 1 620 ? -39.316 -13.790 60.744 1.00 90.44 620 ILE A C 1
ATOM 5324 O O . ILE A 1 620 ? -38.903 -14.331 59.728 1.00 90.44 620 ILE A O 1
ATOM 5328 N N . SER A 1 621 ? -39.869 -12.573 60.744 1.00 90.62 621 SER A N 1
ATOM 5329 C CA . SER A 1 621 ? -40.126 -11.807 59.515 1.00 90.62 621 SER A CA 1
ATOM 5330 C C . SER A 1 621 ? -38.845 -11.535 58.711 1.00 90.62 621 SER A C 1
ATOM 5332 O O . SER A 1 621 ? -38.836 -11.636 57.485 1.00 90.62 621 SER A O 1
ATOM 5334 N N . GLN A 1 622 ? -37.740 -11.214 59.394 1.00 90.50 622 GLN A N 1
ATOM 5335 C CA . GLN A 1 622 ? -36.433 -11.024 58.755 1.00 90.50 622 GLN A CA 1
ATOM 5336 C C . GLN A 1 622 ? -35.881 -12.324 58.162 1.00 90.50 622 GLN A C 1
ATOM 5338 O O . GLN A 1 622 ? -35.333 -12.293 57.063 1.00 90.50 622 GLN A O 1
ATOM 5343 N N . LEU A 1 623 ? -36.033 -13.453 58.862 1.00 88.25 623 LEU A N 1
ATOM 5344 C CA . LEU A 1 623 ? -35.594 -14.757 58.368 1.00 88.25 623 LEU A CA 1
ATOM 5345 C C . LEU A 1 623 ? -36.396 -15.191 57.137 1.00 88.25 623 LEU A C 1
ATOM 5347 O O . LEU A 1 623 ? -35.780 -15.582 56.153 1.00 88.25 623 LEU A O 1
ATOM 5351 N N . THR A 1 624 ? -37.721 -15.016 57.129 1.00 89.56 624 THR A N 1
ATOM 5352 C CA . THR A 1 624 ? -38.549 -15.307 55.944 1.00 89.56 624 THR A CA 1
ATOM 5353 C C . THR A 1 624 ? -38.158 -14.464 54.732 1.00 89.56 624 THR A C 1
ATOM 5355 O O . THR A 1 624 ? -38.062 -14.995 53.633 1.00 89.56 624 THR A O 1
ATOM 5358 N N . ASN A 1 625 ? -37.839 -13.178 54.913 1.00 89.69 625 ASN A N 1
ATOM 5359 C CA . ASN A 1 625 ? -37.385 -12.335 53.799 1.00 89.69 625 ASN A CA 1
ATOM 5360 C C . ASN A 1 625 ? -36.032 -12.795 53.231 1.00 89.69 625 ASN A C 1
ATOM 5362 O O . ASN A 1 625 ? -35.794 -12.697 52.029 1.00 89.69 625 ASN A O 1
ATOM 5366 N N . ILE A 1 626 ? -35.128 -13.277 54.090 1.00 87.94 626 ILE A N 1
ATOM 5367 C CA . ILE A 1 626 ? -33.838 -13.828 53.656 1.00 87.94 626 ILE A CA 1
ATOM 5368 C C . ILE A 1 626 ? -34.049 -15.168 52.943 1.00 87.94 626 ILE A C 1
ATOM 5370 O O . ILE A 1 626 ? -33.429 -15.397 51.910 1.00 87.94 626 ILE A O 1
ATOM 5374 N N . GLU A 1 627 ? -34.937 -16.028 53.447 1.00 87.75 627 GLU A N 1
ATOM 5375 C CA . GLU A 1 627 ? -35.291 -17.299 52.804 1.00 87.75 627 GLU A CA 1
ATOM 5376 C C . GLU A 1 627 ? -35.900 -17.081 51.411 1.00 87.75 627 GLU A C 1
ATOM 5378 O O . GLU A 1 627 ? -35.478 -17.732 50.456 1.00 87.75 627 GLU A O 1
ATOM 5383 N N . GLU A 1 628 ? -36.812 -16.116 51.256 1.00 86.12 628 GLU A N 1
ATOM 5384 C CA . GLU A 1 628 ? -37.372 -15.731 49.954 1.00 86.12 628 GLU A CA 1
ATOM 5385 C C . GLU A 1 628 ? -36.299 -15.175 49.001 1.00 86.12 628 GLU A C 1
ATOM 5387 O O . GLU A 1 628 ? -36.255 -15.554 47.829 1.00 86.12 628 GLU A O 1
ATOM 5392 N N . ALA A 1 629 ? -35.381 -14.337 49.496 1.00 82.38 629 ALA A N 1
ATOM 5393 C CA . ALA A 1 629 ? -34.260 -13.835 48.703 1.00 82.38 629 ALA A CA 1
ATOM 5394 C C . ALA A 1 629 ? -33.313 -14.963 48.253 1.00 82.38 629 ALA A C 1
ATOM 5396 O O . ALA A 1 629 ? -32.927 -15.009 47.085 1.00 82.38 629 ALA A O 1
ATOM 5397 N N . CYS A 1 630 ? -32.974 -15.902 49.139 1.00 79.38 630 CYS A N 1
ATOM 5398 C CA . CYS A 1 630 ? -32.159 -17.068 48.799 1.00 79.38 630 CYS A CA 1
ATOM 5399 C C . CYS A 1 630 ? -32.844 -17.962 47.759 1.00 79.38 630 CYS A C 1
ATOM 5401 O O . CYS A 1 630 ? -32.191 -18.365 46.800 1.00 79.38 630 CYS A O 1
ATOM 5403 N N . LEU A 1 631 ? -34.148 -18.220 47.898 1.00 80.44 631 LEU A N 1
ATOM 5404 C CA . LEU A 1 631 ? -34.923 -18.988 46.918 1.00 80.44 631 LEU A CA 1
ATOM 5405 C C . LEU A 1 631 ? -34.967 -18.293 45.553 1.00 80.44 631 LEU A C 1
ATOM 5407 O O . LEU A 1 631 ? -34.807 -18.950 44.527 1.00 80.44 631 LEU A O 1
ATOM 5411 N N . SER A 1 632 ? -35.120 -16.964 45.535 1.00 78.81 632 SER A N 1
ATOM 5412 C CA . SER A 1 632 ? -35.085 -16.192 44.290 1.00 78.81 632 SER A CA 1
ATOM 5413 C C . SER A 1 632 ? -33.730 -16.287 43.581 1.00 78.81 632 SER A C 1
ATOM 5415 O O . SER A 1 632 ? -33.691 -16.479 42.371 1.00 78.81 632 SER A O 1
ATOM 5417 N N . LEU A 1 633 ? -32.619 -16.234 44.323 1.00 75.38 633 LEU A N 1
ATOM 5418 C CA . LEU A 1 633 ? -31.270 -16.353 43.762 1.00 75.38 633 LEU A CA 1
ATOM 5419 C C . LEU A 1 633 ? -30.983 -17.774 43.264 1.00 75.38 633 LEU A C 1
ATOM 5421 O O . LEU A 1 633 ? -30.366 -17.946 42.220 1.00 75.38 633 LEU A O 1
ATOM 5425 N N . GLN A 1 634 ? -31.490 -18.785 43.966 1.00 68.69 634 GLN A N 1
ATOM 5426 C CA . GLN A 1 634 ? -31.335 -20.186 43.583 1.00 68.69 634 GLN A CA 1
ATOM 5427 C C . GLN A 1 634 ? -32.114 -20.541 42.301 1.00 68.69 634 GLN A C 1
ATOM 5429 O O . GLN A 1 634 ? -31.723 -21.453 41.579 1.00 68.69 634 GLN A O 1
ATOM 5434 N N . MET A 1 635 ? -33.188 -19.807 41.979 1.00 63.47 635 MET A N 1
ATOM 5435 C CA . MET A 1 635 ? -33.883 -19.934 40.692 1.00 63.47 635 MET A CA 1
ATOM 5436 C C . MET A 1 635 ? -33.064 -19.393 39.510 1.00 63.47 635 MET A C 1
ATOM 5438 O O . MET A 1 635 ? -33.174 -19.950 38.424 1.00 63.47 635 MET A O 1
ATOM 5442 N N . PHE A 1 636 ? -32.221 -18.371 39.710 1.00 63.56 636 PHE A N 1
ATOM 5443 C CA . PHE A 1 636 ? -31.331 -17.851 38.658 1.00 63.56 636 PHE A CA 1
ATOM 5444 C C . PHE A 1 636 ? -30.175 -18.808 38.320 1.00 63.56 636 PHE A C 1
ATOM 5446 O O . PHE A 1 636 ? -29.682 -18.789 37.199 1.00 63.56 636 PHE A O 1
ATOM 5453 N N . GLU A 1 637 ? -29.750 -19.662 39.257 1.00 59.22 637 GLU A N 1
ATOM 5454 C CA . GLU A 1 637 ? -28.713 -20.685 39.017 1.00 59.22 637 GLU A CA 1
ATOM 5455 C C . GLU A 1 637 ? -29.233 -21.912 38.240 1.00 59.22 637 GLU A C 1
ATOM 5457 O O . GLU A 1 637 ? -28.440 -22.730 37.786 1.00 59.22 637 GLU A O 1
ATOM 5462 N N . LEU A 1 638 ? -30.555 -22.054 38.089 1.00 59.72 638 LEU A N 1
ATOM 5463 C CA . LEU A 1 638 ? -31.217 -23.153 37.370 1.00 59.72 638 LEU A CA 1
ATOM 5464 C C . LEU A 1 638 ? -31.806 -22.706 36.023 1.00 59.72 638 LEU A C 1
ATOM 5466 O O . LEU A 1 638 ? -32.585 -23.449 35.420 1.00 59.72 638 LEU A O 1
ATOM 5470 N N . ASP A 1 639 ? -31.479 -21.493 35.576 1.00 66.94 639 ASP A N 1
ATOM 5471 C CA . ASP A 1 639 ? -32.032 -20.925 34.354 1.00 66.94 639 ASP A CA 1
ATOM 5472 C C . ASP A 1 639 ? -31.378 -21.585 33.120 1.00 66.94 639 ASP A C 1
ATOM 5474 O O . ASP A 1 639 ? -30.168 -21.444 32.927 1.00 66.94 639 ASP A O 1
ATOM 5478 N N . PRO A 1 640 ? -32.129 -22.296 32.253 1.00 70.69 640 PRO A N 1
ATOM 5479 C CA . PRO A 1 640 ? -31.574 -23.014 31.097 1.00 70.69 640 PRO A CA 1
ATOM 5480 C C . PRO A 1 640 ? -30.857 -22.115 30.079 1.00 70.69 640 PRO A C 1
ATOM 5482 O O . PRO A 1 640 ? -30.172 -22.603 29.180 1.00 70.69 640 PRO A O 1
ATOM 5485 N N . GLU A 1 641 ? -31.055 -20.800 30.173 1.00 73.31 641 GLU A N 1
ATOM 5486 C CA . GLU A 1 641 ? -30.352 -19.806 29.365 1.00 73.31 641 GLU A CA 1
ATOM 5487 C C . GLU A 1 641 ? -28.869 -19.695 29.739 1.00 73.31 641 GLU A C 1
ATOM 5489 O O . GLU A 1 641 ? -28.050 -19.434 28.859 1.00 73.31 641 GLU A O 1
ATOM 5494 N N . PHE A 1 642 ? -28.496 -19.949 30.999 1.00 74.19 642 PHE A N 1
ATOM 5495 C CA . PHE A 1 642 ? -27.093 -19.934 31.424 1.00 74.19 642 PHE A CA 1
ATOM 5496 C C . PHE A 1 642 ? -26.300 -21.080 30.795 1.00 74.19 642 PHE A C 1
ATOM 5498 O O . PHE A 1 642 ? -25.234 -20.828 30.235 1.00 74.19 642 PHE A O 1
ATOM 5505 N N . ASP A 1 643 ? -26.859 -22.293 30.780 1.00 76.62 643 ASP A N 1
ATOM 5506 C CA . ASP A 1 643 ? -26.249 -23.455 30.116 1.00 76.62 643 ASP A CA 1
ATOM 5507 C C . ASP A 1 643 ? -26.067 -23.198 28.608 1.00 76.62 643 ASP A C 1
ATOM 5509 O O . ASP A 1 643 ? -25.017 -23.481 28.034 1.00 76.62 643 ASP A O 1
ATOM 5513 N N . GLN A 1 644 ? -27.048 -22.560 27.957 1.00 81.75 644 GLN A N 1
ATOM 5514 C CA . GLN A 1 644 ? -26.941 -22.174 26.543 1.00 81.75 644 GLN A CA 1
ATOM 5515 C C . GLN A 1 644 ? -25.877 -21.098 26.292 1.00 81.75 644 GLN A C 1
ATOM 5517 O O . GLN A 1 644 ? -25.268 -21.064 25.220 1.00 81.75 644 GLN A O 1
ATOM 5522 N N . ILE A 1 645 ? -25.680 -20.179 27.238 1.00 81.00 645 ILE A N 1
ATOM 5523 C CA . ILE A 1 645 ? -24.625 -19.166 27.160 1.00 81.00 645 ILE A CA 1
ATOM 5524 C C . ILE A 1 645 ? -23.258 -19.820 27.374 1.00 81.00 645 ILE A C 1
ATOM 5526 O O . ILE A 1 645 ? -22.335 -19.508 26.625 1.00 81.00 645 ILE A O 1
ATOM 5530 N N . GLU A 1 646 ? -23.120 -20.742 28.329 1.00 82.44 646 GLU A N 1
ATOM 5531 C CA . GLU A 1 646 ? -21.886 -21.506 28.542 1.00 82.44 646 GLU A CA 1
ATOM 5532 C C . GLU A 1 646 ? -21.518 -22.350 27.316 1.00 82.44 646 GLU A C 1
ATOM 5534 O O . GLU A 1 646 ? -20.374 -22.287 26.860 1.00 82.44 646 GLU A O 1
ATOM 5539 N N . ASP A 1 647 ? -22.482 -23.040 26.703 1.00 87.19 647 ASP A N 1
ATOM 5540 C CA . ASP A 1 647 ? -22.266 -23.790 25.462 1.00 87.19 647 ASP A CA 1
ATOM 5541 C C . ASP A 1 647 ? -21.793 -22.874 24.319 1.00 87.19 647 ASP A C 1
ATOM 5543 O O . ASP A 1 647 ? -20.811 -23.176 23.632 1.00 87.19 647 ASP A O 1
ATOM 5547 N N . LYS A 1 648 ? -22.417 -21.698 24.157 1.00 88.38 648 LYS A N 1
ATOM 5548 C CA . LYS A 1 648 ? -21.988 -20.687 23.171 1.00 88.38 648 LYS A CA 1
ATOM 5549 C C . LYS A 1 648 ? -20.594 -20.135 23.473 1.00 88.38 648 LYS A C 1
ATOM 5551 O O . LYS A 1 648 ? -19.819 -19.901 22.546 1.00 88.38 648 LYS A O 1
ATOM 5556 N N . ILE A 1 649 ? -20.246 -19.928 24.745 1.00 87.88 649 ILE A N 1
ATOM 5557 C CA . ILE A 1 649 ? -18.897 -19.510 25.154 1.00 87.88 649 ILE A CA 1
ATOM 5558 C C . ILE A 1 649 ? -17.880 -20.583 24.755 1.00 87.88 649 ILE A C 1
ATOM 5560 O O . ILE A 1 649 ? -16.865 -20.250 24.145 1.00 87.88 649 ILE A O 1
ATOM 5564 N N . ILE A 1 650 ? -18.167 -21.861 25.012 1.00 90.69 650 ILE A N 1
ATOM 5565 C CA . ILE A 1 650 ? -17.296 -22.980 24.628 1.00 90.69 650 ILE A CA 1
ATOM 5566 C C . ILE A 1 650 ? -17.129 -23.046 23.103 1.00 90.69 650 ILE A C 1
ATOM 5568 O O . ILE A 1 650 ? -16.009 -23.225 22.611 1.00 90.69 650 ILE A O 1
ATOM 5572 N N . GLU A 1 651 ? -18.204 -22.871 22.333 1.00 90.88 651 GLU A N 1
ATOM 5573 C CA . GLU A 1 651 ? -18.133 -22.812 20.869 1.00 90.88 651 GLU A CA 1
ATOM 5574 C C . GLU A 1 651 ? -17.270 -21.640 20.380 1.00 90.88 651 GLU A C 1
ATOM 5576 O O . GLU A 1 651 ? -16.394 -21.832 19.525 1.00 90.88 651 GLU A O 1
ATOM 5581 N N . PHE A 1 652 ? -17.441 -20.445 20.954 1.00 87.81 652 PHE A N 1
ATOM 5582 C CA . PHE A 1 652 ? -16.608 -19.289 20.623 1.00 87.81 652 PHE A CA 1
ATOM 5583 C C . PHE A 1 652 ? -15.145 -19.500 21.005 1.00 87.81 652 PHE A C 1
ATOM 5585 O O . PHE A 1 652 ? -14.259 -19.172 20.216 1.00 87.81 652 PHE A O 1
ATOM 5592 N N . GLU A 1 653 ? -14.852 -20.092 22.159 1.00 89.81 653 GLU A N 1
ATOM 5593 C CA . GLU A 1 653 ? -13.483 -20.419 22.560 1.00 89.81 653 GLU A CA 1
ATOM 5594 C C . GLU A 1 653 ? -12.824 -21.404 21.585 1.00 89.81 653 GLU A C 1
ATOM 5596 O O . GLU A 1 653 ? -11.660 -21.233 21.201 1.00 89.81 653 GLU A O 1
ATOM 5601 N N . GLN A 1 654 ? -13.567 -22.413 21.121 1.00 90.06 654 GLN A N 1
ATOM 5602 C CA . GLN A 1 654 ? -13.089 -23.341 20.097 1.00 90.06 654 GLN A CA 1
ATOM 5603 C C . GLN A 1 654 ? -12.860 -22.643 18.751 1.00 90.06 654 GLN A C 1
ATOM 5605 O O . GLN A 1 654 ? -11.847 -22.909 18.093 1.00 90.06 654 GLN A O 1
ATOM 5610 N N . ALA A 1 655 ? -13.754 -21.737 18.349 1.00 86.88 655 ALA A N 1
ATOM 5611 C CA . ALA A 1 655 ? -13.607 -20.940 17.135 1.00 86.88 655 ALA A CA 1
ATOM 5612 C C . ALA A 1 655 ? -12.378 -20.020 17.211 1.00 86.88 655 ALA A C 1
ATOM 5614 O O . ALA A 1 655 ? -11.539 -20.031 16.311 1.00 86.88 655 ALA A O 1
ATOM 5615 N N . VAL A 1 656 ? -12.191 -19.309 18.326 1.00 87.38 656 VAL A N 1
ATOM 5616 C CA . VAL A 1 656 ? -11.014 -18.464 18.582 1.00 87.38 656 VAL A CA 1
ATOM 5617 C C . VAL A 1 656 ? -9.733 -19.294 18.554 1.00 87.38 656 VAL A C 1
ATOM 5619 O O . VAL A 1 656 ? -8.731 -18.867 17.979 1.00 87.38 656 VAL A O 1
ATOM 5622 N N . LYS A 1 657 ? -9.744 -20.506 19.119 1.00 91.06 657 LYS A N 1
ATOM 5623 C CA . LYS A 1 657 ? -8.587 -21.408 19.084 1.00 91.06 657 LYS A CA 1
ATOM 5624 C C . LYS A 1 657 ? -8.234 -21.840 17.658 1.00 91.06 657 LYS A C 1
ATOM 5626 O O . LYS A 1 657 ? -7.052 -21.813 17.314 1.00 91.06 657 LYS A O 1
ATOM 5631 N N . LYS A 1 658 ? -9.231 -22.192 16.836 1.00 89.25 658 LYS A N 1
ATOM 5632 C CA . LYS A 1 658 ? -9.046 -22.535 15.412 1.00 89.25 658 LYS A CA 1
ATOM 5633 C C . LYS A 1 658 ? -8.523 -21.343 14.609 1.00 89.25 658 LYS A C 1
ATOM 5635 O O . LYS A 1 658 ? -7.538 -21.485 13.885 1.00 89.25 658 LYS A O 1
ATOM 5640 N N . ASN A 1 659 ? -9.111 -20.165 14.804 1.00 84.12 659 ASN A N 1
ATOM 5641 C CA . ASN A 1 659 ? -8.672 -18.931 14.152 1.00 84.12 659 ASN A CA 1
ATOM 5642 C C . ASN A 1 659 ? -7.232 -18.591 14.542 1.00 84.12 659 ASN A C 1
ATOM 5644 O O . ASN A 1 659 ? -6.419 -18.273 13.685 1.00 84.12 659 ASN A O 1
ATOM 5648 N N . ARG A 1 660 ? -6.869 -18.755 15.819 1.00 83.50 660 ARG A N 1
ATOM 5649 C CA . ARG A 1 660 ? -5.499 -18.542 16.295 1.00 83.50 660 ARG A CA 1
ATOM 5650 C C . ARG A 1 660 ? -4.496 -19.517 15.676 1.00 83.50 660 ARG A C 1
ATOM 5652 O O . ARG A 1 660 ? -3.365 -19.117 15.425 1.00 83.50 660 ARG A O 1
ATOM 5659 N N . SER A 1 661 ? -4.861 -20.784 15.462 1.00 82.75 661 SER A N 1
ATOM 5660 C CA . SER A 1 661 ? -3.986 -21.721 14.739 1.00 82.75 661 SER A CA 1
ATOM 5661 C C . SER A 1 661 ? -3.838 -21.355 13.264 1.00 82.75 661 SER A C 1
ATOM 5663 O O . SER A 1 661 ? -2.715 -21.359 12.776 1.00 82.75 661 SER A O 1
ATOM 5665 N N . ALA A 1 662 ? -4.929 -20.974 12.593 1.00 79.38 662 ALA A N 1
ATOM 5666 C CA . ALA A 1 662 ? -4.892 -20.555 11.193 1.00 79.38 662 ALA A CA 1
ATOM 5667 C C . ALA A 1 662 ? -4.062 -19.275 11.000 1.00 79.38 662 ALA A C 1
ATOM 5669 O O . ALA A 1 662 ? -3.297 -19.174 10.050 1.00 79.38 662 ALA A O 1
ATOM 5670 N N . LEU A 1 663 ? -4.152 -18.328 11.938 1.00 82.56 663 LEU A N 1
ATOM 5671 C CA . LEU A 1 663 ? -3.387 -17.084 11.895 1.00 82.56 663 LEU A CA 1
ATOM 5672 C C . LEU A 1 663 ? -1.880 -17.337 12.040 1.00 82.56 663 LEU A C 1
ATOM 5674 O O . LEU A 1 663 ? -1.096 -16.768 11.298 1.00 82.56 663 LEU A O 1
ATOM 5678 N N . LYS A 1 664 ? -1.473 -18.264 12.918 1.00 82.75 664 LYS A N 1
ATOM 5679 C CA . LYS A 1 664 ? -0.064 -18.687 13.030 1.00 82.75 664 LYS A CA 1
ATOM 5680 C C . LYS A 1 664 ? 0.459 -19.375 11.770 1.00 82.75 664 LYS A C 1
ATOM 5682 O O . LYS A 1 664 ? 1.634 -19.252 11.449 1.00 82.75 664 LYS A O 1
ATOM 5687 N N . GLU A 1 665 ? -0.385 -20.158 11.106 1.00 87.12 665 GLU A N 1
ATOM 5688 C CA . GLU A 1 665 ? -0.026 -20.809 9.846 1.00 87.12 665 GLU A CA 1
ATOM 5689 C C . GLU A 1 665 ? 0.116 -19.778 8.720 1.00 87.12 665 GLU A C 1
ATOM 5691 O O . GLU A 1 665 ? 1.072 -19.837 7.955 1.00 87.12 665 GLU A O 1
ATOM 5696 N N . MET A 1 666 ? -0.775 -18.787 8.671 1.00 76.12 666 MET A N 1
ATOM 5697 C CA . MET A 1 666 ? -0.676 -17.658 7.747 1.00 76.12 666 MET A CA 1
ATOM 5698 C C . MET A 1 666 ? 0.601 -16.843 7.987 1.00 76.12 666 MET A C 1
ATOM 5700 O O . MET A 1 666 ? 1.368 -16.654 7.052 1.00 76.12 666 MET A O 1
ATOM 5704 N N . GLU A 1 667 ? 0.895 -16.474 9.239 1.00 83.19 667 GLU A N 1
ATOM 5705 C CA . GLU A 1 667 ? 2.147 -15.800 9.618 1.00 83.19 667 GLU A CA 1
ATOM 5706 C C . GLU A 1 667 ? 3.382 -16.617 9.199 1.00 83.19 667 GLU A C 1
ATOM 5708 O O . GLU A 1 667 ? 4.385 -16.060 8.758 1.00 83.19 667 GLU A O 1
ATOM 5713 N N . PHE A 1 668 ? 3.344 -17.948 9.323 1.00 91.50 668 PHE A N 1
ATOM 5714 C CA . PHE A 1 668 ? 4.437 -18.808 8.867 1.00 91.50 668 PHE A CA 1
ATOM 5715 C C . PHE A 1 668 ? 4.655 -18.698 7.351 1.00 91.50 668 PHE A C 1
ATOM 5717 O O . PHE A 1 668 ? 5.787 -18.491 6.917 1.00 91.50 668 PHE A O 1
ATOM 5724 N N . TRP A 1 669 ? 3.588 -18.794 6.553 1.00 86.06 669 TRP A N 1
ATOM 5725 C CA . TRP A 1 669 ? 3.688 -18.706 5.095 1.00 86.06 669 TRP A CA 1
ATOM 5726 C C . TRP A 1 669 ? 4.048 -17.304 4.601 1.00 86.06 669 TRP A C 1
ATOM 5728 O O . TRP A 1 669 ? 4.794 -17.193 3.633 1.00 86.06 669 TRP A O 1
ATOM 5738 N N . GLU A 1 670 ? 3.583 -16.248 5.271 1.00 80.25 670 GLU A N 1
ATOM 5739 C CA . GLU A 1 670 ? 3.998 -14.867 4.993 1.00 80.25 670 GLU A CA 1
ATOM 5740 C C . GLU A 1 670 ? 5.507 -14.689 5.201 1.00 80.25 670 GLU A C 1
ATOM 5742 O O . GLU A 1 670 ? 6.191 -14.156 4.328 1.00 80.25 670 GLU A O 1
ATOM 5747 N N . ASN A 1 671 ? 6.043 -15.206 6.311 1.00 88.06 671 ASN A N 1
ATOM 5748 C CA . ASN A 1 671 ? 7.479 -15.162 6.583 1.00 88.06 671 ASN A CA 1
ATOM 5749 C C . ASN A 1 671 ? 8.285 -15.980 5.559 1.00 88.06 671 ASN A C 1
ATOM 5751 O O . ASN A 1 671 ? 9.314 -15.513 5.076 1.00 88.06 671 ASN A O 1
ATOM 5755 N N . GLU A 1 672 ? 7.835 -17.190 5.210 1.00 88.31 672 GLU A N 1
ATOM 5756 C CA . GLU A 1 672 ? 8.520 -18.036 4.221 1.00 88.31 672 GLU A CA 1
ATOM 5757 C C . GLU A 1 672 ? 8.510 -17.388 2.825 1.00 88.31 672 GLU A C 1
ATOM 5759 O O . GLU A 1 672 ? 9.528 -17.370 2.130 1.00 88.31 672 GLU A O 1
ATOM 5764 N N . LEU A 1 673 ? 7.382 -16.783 2.436 1.00 82.06 673 LEU A N 1
ATOM 5765 C CA . LEU A 1 673 ? 7.249 -16.034 1.188 1.00 82.06 673 LEU A CA 1
ATOM 5766 C C . LEU A 1 673 ? 8.182 -14.818 1.157 1.00 82.06 673 LEU A C 1
ATOM 5768 O O . LEU A 1 673 ? 8.838 -14.582 0.143 1.00 82.06 673 LEU A O 1
ATOM 5772 N N . GLU A 1 674 ? 8.272 -14.064 2.255 1.00 87.19 674 GLU A N 1
ATOM 5773 C CA . GLU A 1 674 ? 9.178 -12.919 2.362 1.00 87.19 674 GLU A CA 1
ATOM 5774 C C . GLU A 1 674 ? 10.646 -13.354 2.231 1.00 87.19 674 GLU A C 1
ATOM 5776 O O . GLU A 1 674 ? 11.420 -12.731 1.498 1.00 87.19 674 GLU A O 1
ATOM 5781 N N . ILE A 1 675 ? 11.031 -14.455 2.882 1.00 87.69 675 ILE A N 1
ATOM 5782 C CA . ILE A 1 675 ? 12.382 -15.019 2.778 1.00 87.69 675 ILE A CA 1
ATOM 5783 C C . ILE A 1 675 ? 12.702 -15.402 1.325 1.00 87.69 675 ILE A C 1
ATOM 5785 O O . ILE A 1 675 ? 13.772 -15.046 0.823 1.00 87.69 675 ILE A O 1
ATOM 5789 N N . GLU A 1 676 ? 11.783 -16.076 0.630 1.00 79.56 676 GLU A N 1
ATOM 5790 C CA . GLU A 1 676 ? 11.951 -16.463 -0.779 1.00 79.56 676 GLU A CA 1
ATOM 5791 C C . GLU A 1 676 ? 12.015 -15.252 -1.725 1.00 79.56 676 GLU A C 1
ATOM 5793 O O . GLU A 1 676 ? 12.843 -15.210 -2.642 1.00 79.56 676 GLU A O 1
ATOM 5798 N N . GLN A 1 677 ? 11.210 -14.212 -1.481 1.00 83.75 677 GLN A N 1
ATOM 5799 C CA . GLN A 1 677 ? 11.282 -12.951 -2.226 1.00 83.75 677 GLN A CA 1
ATOM 5800 C C . GLN A 1 677 ? 12.651 -12.276 -2.049 1.00 83.75 677 GLN A C 1
ATOM 5802 O O . GLN A 1 677 ? 13.303 -11.917 -3.035 1.00 83.75 677 GLN A O 1
ATOM 5807 N N . GLN A 1 678 ? 13.134 -12.162 -0.808 1.00 88.88 678 GLN A N 1
ATOM 5808 C CA . GLN A 1 678 ? 14.449 -11.591 -0.506 1.00 88.88 678 GLN A CA 1
ATOM 5809 C C . GLN A 1 678 ? 15.595 -12.419 -1.109 1.00 88.88 678 GLN A C 1
ATOM 5811 O O . GLN A 1 678 ? 16.599 -11.858 -1.567 1.00 88.88 678 GLN A O 1
ATOM 5816 N N . LEU A 1 679 ? 15.464 -13.749 -1.129 1.00 86.94 679 LEU A N 1
ATOM 5817 C CA . LEU A 1 679 ? 16.424 -14.647 -1.767 1.00 86.94 679 LEU A CA 1
ATOM 5818 C C . LEU A 1 679 ? 16.470 -14.420 -3.284 1.00 86.94 679 LEU A C 1
ATOM 5820 O O . LEU A 1 679 ? 17.559 -14.243 -3.834 1.00 86.94 679 LEU A O 1
ATOM 5824 N N . CYS A 1 680 ? 15.313 -14.339 -3.947 1.00 81.12 680 CYS A N 1
ATOM 5825 C CA . CYS A 1 680 ? 15.221 -14.044 -5.380 1.00 81.12 680 CYS A CA 1
ATOM 5826 C C . CYS A 1 680 ? 15.860 -12.690 -5.729 1.00 81.12 680 CYS A C 1
ATOM 5828 O O . CYS A 1 680 ? 16.641 -12.594 -6.678 1.00 81.12 680 CYS A O 1
ATOM 5830 N N . GLU A 1 681 ? 15.599 -11.644 -4.941 1.00 87.31 681 GLU A N 1
ATOM 5831 C CA . GLU A 1 681 ? 16.215 -10.328 -5.142 1.00 87.31 681 GLU A CA 1
ATOM 5832 C C . GLU A 1 681 ? 17.738 -10.349 -4.985 1.00 87.31 681 GLU A C 1
ATOM 5834 O O . GLU A 1 681 ? 18.459 -9.687 -5.742 1.00 87.31 681 GLU A O 1
ATOM 5839 N N . ARG A 1 682 ? 18.245 -11.097 -3.999 1.00 92.06 682 ARG A N 1
ATOM 5840 C CA . ARG A 1 682 ? 19.686 -11.266 -3.786 1.00 92.06 682 ARG A CA 1
ATOM 5841 C C . ARG A 1 682 ? 20.328 -11.979 -4.972 1.00 92.06 682 ARG A C 1
ATOM 5843 O O . ARG A 1 682 ? 21.303 -11.465 -5.519 1.00 92.06 682 ARG A O 1
ATOM 5850 N N . LEU A 1 683 ? 19.741 -13.090 -5.414 1.00 87.88 683 LEU A N 1
ATOM 5851 C CA . LEU A 1 683 ? 20.220 -13.856 -6.564 1.00 87.88 683 LEU A CA 1
ATOM 5852 C C . LEU A 1 683 ? 20.208 -13.015 -7.850 1.00 87.88 683 LEU A C 1
ATOM 5854 O O . LEU A 1 683 ? 21.175 -13.055 -8.606 1.00 87.88 683 LEU A O 1
ATOM 5858 N N . MET A 1 684 ? 19.200 -12.160 -8.074 1.00 86.44 684 MET A N 1
ATOM 5859 C CA . MET A 1 684 ? 19.211 -11.230 -9.217 1.00 86.44 684 MET A CA 1
ATOM 5860 C C . MET A 1 684 ? 20.391 -10.252 -9.180 1.00 86.44 684 MET A C 1
ATOM 5862 O O . MET A 1 684 ? 20.995 -9.963 -10.216 1.00 86.44 684 MET A O 1
ATOM 5866 N N . LYS A 1 685 ? 20.738 -9.724 -8.000 1.00 91.00 685 LYS A N 1
ATOM 5867 C CA . LYS A 1 685 ? 21.898 -8.827 -7.839 1.00 91.00 685 LYS A CA 1
ATOM 5868 C C . LYS A 1 685 ? 23.213 -9.567 -8.093 1.00 91.00 685 LYS A C 1
ATOM 5870 O O . LYS A 1 685 ? 24.108 -9.014 -8.739 1.00 91.00 685 LYS A O 1
ATOM 5875 N N . GLU A 1 686 ? 23.323 -10.807 -7.624 1.00 91.88 686 GLU A N 1
ATOM 5876 C CA . GLU A 1 686 ? 24.493 -11.662 -7.845 1.00 91.88 686 GLU A CA 1
ATOM 5877 C C . GLU A 1 686 ? 24.667 -12.006 -9.325 1.00 91.88 686 GLU A C 1
ATOM 5879 O O . GLU A 1 686 ? 25.740 -11.765 -9.873 1.00 91.88 686 GLU A O 1
ATOM 5884 N N . VAL A 1 687 ? 23.602 -12.438 -10.004 1.00 91.56 687 VAL A N 1
ATOM 5885 C CA . VAL A 1 687 ? 23.586 -12.691 -11.454 1.00 91.56 687 VAL A CA 1
ATOM 5886 C C . VAL A 1 687 ? 24.025 -11.454 -12.238 1.00 91.56 687 VAL A C 1
ATOM 5888 O O . VAL A 1 687 ? 24.889 -11.542 -13.109 1.00 91.56 687 VAL A O 1
ATOM 5891 N N . LYS A 1 688 ? 23.505 -10.270 -11.893 1.00 91.50 688 LYS A N 1
ATOM 5892 C CA . LYS A 1 688 ? 23.893 -9.008 -12.544 1.00 91.50 688 LYS A CA 1
ATOM 5893 C C . LYS A 1 688 ? 25.381 -8.693 -12.358 1.00 91.50 688 LYS A C 1
ATOM 5895 O O . LYS A 1 688 ? 26.033 -8.198 -13.277 1.00 91.50 688 LYS A O 1
ATOM 5900 N N . THR A 1 689 ? 25.921 -9.001 -11.182 1.00 93.50 689 THR A N 1
ATOM 5901 C CA . THR A 1 689 ? 27.344 -8.821 -10.867 1.00 93.50 689 THR A CA 1
ATOM 5902 C C . THR A 1 689 ? 28.214 -9.831 -11.615 1.00 93.50 689 THR A C 1
ATOM 5904 O O . THR A 1 689 ? 29.248 -9.456 -12.163 1.00 93.50 689 THR A O 1
ATOM 5907 N N . LEU A 1 690 ? 27.796 -11.098 -11.672 1.00 91.62 690 LEU A N 1
ATOM 5908 C CA . LEU A 1 690 ? 28.488 -12.151 -12.414 1.00 91.62 690 LEU A CA 1
ATOM 5909 C C . LEU A 1 690 ? 28.516 -11.843 -13.911 1.00 91.62 690 LEU A C 1
ATOM 5911 O O . LEU A 1 690 ? 29.580 -11.927 -14.510 1.00 91.62 690 LEU A O 1
ATOM 5915 N N . LYS A 1 691 ? 27.414 -11.359 -14.491 1.00 92.44 691 LYS A N 1
ATOM 5916 C CA . LYS A 1 691 ? 27.382 -10.880 -15.881 1.00 92.44 691 LYS A CA 1
ATOM 5917 C C . LYS A 1 691 ? 28.386 -9.773 -16.160 1.00 92.44 691 LYS A C 1
ATOM 5919 O O . LYS A 1 691 ? 29.082 -9.821 -17.168 1.00 92.44 691 LYS A O 1
ATOM 5924 N N . ALA A 1 692 ? 28.473 -8.783 -15.271 1.00 92.69 692 ALA A N 1
ATOM 5925 C CA . ALA A 1 692 ? 29.442 -7.704 -15.421 1.00 92.69 692 ALA A CA 1
ATOM 5926 C C . ALA A 1 692 ? 30.884 -8.239 -15.403 1.00 92.69 692 ALA A C 1
ATOM 5928 O O . ALA A 1 692 ? 31.701 -7.805 -16.208 1.00 92.69 692 ALA A O 1
ATOM 5929 N N . LYS A 1 693 ? 31.176 -9.215 -14.531 1.00 93.44 693 LYS A N 1
ATOM 5930 C CA . LYS A 1 693 ? 32.486 -9.879 -14.472 1.00 93.44 693 LYS A CA 1
ATOM 5931 C C . LYS A 1 693 ? 32.772 -10.725 -15.712 1.00 93.44 693 LYS A C 1
ATOM 5933 O O . LYS A 1 693 ? 33.863 -10.618 -16.247 1.00 93.44 693 LYS A O 1
ATOM 5938 N N . VAL A 1 694 ? 31.810 -11.515 -16.190 1.00 93.31 694 VAL A N 1
ATOM 5939 C CA . VAL A 1 694 ? 31.958 -12.321 -17.416 1.00 93.31 694 VAL A CA 1
ATOM 5940 C C . VAL A 1 694 ? 32.223 -11.425 -18.620 1.00 93.31 694 VAL A C 1
ATOM 5942 O O . VAL A 1 694 ? 33.147 -11.694 -19.374 1.00 93.31 694 VAL A O 1
ATOM 5945 N N . HIS A 1 695 ? 31.489 -10.321 -18.761 1.00 92.00 695 HIS A N 1
ATOM 5946 C CA . HIS A 1 695 ? 31.709 -9.355 -19.838 1.00 92.00 695 HIS A CA 1
ATOM 5947 C C . HIS A 1 695 ? 33.075 -8.652 -19.738 1.00 92.00 695 HIS A C 1
ATOM 5949 O O . HIS A 1 695 ? 33.719 -8.393 -20.751 1.00 92.00 695 HIS A O 1
ATOM 5955 N N . GLU A 1 696 ? 33.544 -8.350 -18.525 1.00 94.62 696 GLU A N 1
ATOM 5956 C CA . GLU A 1 696 ? 34.897 -7.825 -18.309 1.00 94.62 696 GLU A CA 1
ATOM 5957 C C . GLU A 1 696 ? 35.970 -8.853 -18.701 1.00 94.62 696 GLU A C 1
ATOM 5959 O O . GLU A 1 696 ? 36.914 -8.515 -19.410 1.00 94.62 696 GLU A O 1
ATOM 5964 N N . CYS A 1 697 ? 35.802 -10.119 -18.313 1.00 91.44 697 CYS A N 1
ATOM 5965 C CA . CYS A 1 697 ? 36.703 -11.198 -18.712 1.00 91.44 697 CYS A CA 1
ATOM 5966 C C . CYS A 1 697 ? 36.681 -11.440 -20.228 1.00 91.44 697 CYS A C 1
ATOM 5968 O O . CYS A 1 697 ? 37.741 -11.598 -20.817 1.00 91.44 697 CYS A O 1
ATOM 5970 N N . GLN A 1 698 ? 35.512 -11.392 -20.876 1.00 93.31 698 GLN A N 1
ATOM 5971 C CA . GLN A 1 698 ? 35.385 -11.495 -22.336 1.00 93.31 698 GLN A CA 1
ATOM 5972 C C . GLN A 1 698 ? 36.180 -10.398 -23.049 1.00 93.31 698 GLN A C 1
ATOM 5974 O O . GLN A 1 698 ? 36.969 -10.700 -23.938 1.00 93.31 698 GLN A O 1
ATOM 5979 N N . LYS A 1 699 ? 36.065 -9.141 -22.601 1.00 92.94 699 LYS A N 1
ATOM 5980 C CA . LYS A 1 699 ? 36.874 -8.033 -23.135 1.00 92.94 699 LYS A CA 1
ATOM 5981 C C . LYS A 1 699 ? 38.370 -8.254 -22.956 1.00 92.94 699 LYS A C 1
ATOM 5983 O O . LYS A 1 699 ? 39.150 -7.932 -23.846 1.00 92.94 699 LYS A O 1
ATOM 5988 N N . GLN A 1 700 ? 38.788 -8.772 -21.803 1.00 92.38 700 GLN A N 1
ATOM 5989 C CA . GLN A 1 700 ? 40.199 -9.070 -21.558 1.00 92.38 700 GLN A CA 1
ATOM 5990 C C . GLN A 1 700 ? 40.701 -10.173 -22.496 1.00 92.38 700 GLN A C 1
ATOM 5992 O O . GLN A 1 700 ? 41.789 -10.031 -23.050 1.00 92.38 700 GLN A O 1
ATOM 5997 N N . THR A 1 701 ? 39.901 -11.213 -22.736 1.00 91.50 701 THR A N 1
ATOM 5998 C CA . THR A 1 701 ? 40.204 -12.261 -23.718 1.00 91.50 701 THR A CA 1
ATOM 5999 C C . THR A 1 701 ? 40.309 -11.692 -25.135 1.00 91.50 701 THR A C 1
ATOM 6001 O O . THR A 1 701 ? 41.273 -12.002 -25.823 1.00 91.50 701 THR A O 1
ATOM 6004 N N . GLU A 1 702 ? 39.404 -10.801 -25.556 1.00 91.44 702 GLU A N 1
ATOM 6005 C CA . GLU A 1 702 ? 39.470 -10.124 -26.866 1.00 91.44 702 GLU A CA 1
ATOM 6006 C C . GLU A 1 702 ? 40.748 -9.289 -27.029 1.00 91.44 702 GLU A C 1
ATOM 6008 O O . GLU A 1 702 ? 41.401 -9.337 -28.070 1.00 91.44 702 GLU A O 1
ATOM 6013 N N . VAL A 1 703 ? 41.142 -8.548 -25.988 1.00 94.06 703 VAL A N 1
ATOM 6014 C CA . VAL A 1 703 ? 42.394 -7.775 -25.993 1.00 94.06 703 VAL A CA 1
ATOM 6015 C C . VAL A 1 703 ? 43.602 -8.703 -26.113 1.00 94.06 703 VAL A C 1
ATOM 6017 O O . VAL A 1 703 ? 44.497 -8.436 -26.911 1.00 94.06 703 VAL A O 1
ATOM 6020 N N . LYS A 1 704 ? 43.629 -9.808 -25.358 1.00 89.81 704 LYS A N 1
ATOM 6021 C CA . LYS A 1 704 ? 44.711 -10.799 -25.442 1.00 89.81 704 LYS A CA 1
ATOM 6022 C C . LYS A 1 704 ? 44.749 -11.525 -26.783 1.00 89.81 704 LYS A C 1
ATOM 6024 O O . LYS A 1 704 ? 45.837 -11.786 -27.284 1.00 89.81 704 LYS A O 1
ATOM 6029 N N . GLN A 1 705 ? 43.596 -11.778 -27.391 1.00 92.00 705 GLN A N 1
ATOM 6030 C CA . GLN A 1 705 ? 43.511 -12.329 -28.737 1.00 92.00 705 GLN A CA 1
ATOM 6031 C C . GLN A 1 705 ? 44.116 -11.368 -29.771 1.00 92.00 705 GLN A C 1
ATOM 6033 O O . GLN A 1 705 ? 44.923 -11.791 -30.593 1.00 92.00 705 GLN A O 1
ATOM 6038 N N . ALA A 1 706 ? 43.813 -10.069 -29.681 1.00 91.94 706 ALA A N 1
ATOM 6039 C CA . ALA A 1 706 ? 44.403 -9.056 -30.558 1.00 91.94 706 ALA A CA 1
ATOM 6040 C C . ALA A 1 706 ? 45.927 -8.914 -30.364 1.00 91.94 706 ALA A C 1
ATOM 6042 O O . ALA A 1 706 ? 46.659 -8.771 -31.342 1.00 91.94 706 ALA A O 1
ATOM 6043 N N . GLU A 1 707 ? 46.422 -8.992 -29.119 1.00 93.00 707 GLU A N 1
ATOM 6044 C CA . GLU A 1 707 ? 47.868 -9.020 -28.831 1.00 93.00 707 GLU A CA 1
ATOM 6045 C C . GLU A 1 707 ? 48.551 -10.228 -29.499 1.00 93.00 707 GLU A C 1
ATOM 6047 O O . GLU A 1 707 ? 49.647 -10.098 -30.043 1.00 93.00 707 GLU A O 1
ATOM 6052 N N . ILE A 1 708 ? 47.908 -11.400 -29.487 1.00 91.06 708 ILE A N 1
ATOM 6053 C CA . ILE A 1 708 ? 48.417 -12.601 -30.160 1.00 91.06 708 ILE A CA 1
ATOM 6054 C C . ILE A 1 708 ? 48.430 -12.431 -31.678 1.00 91.06 708 ILE A C 1
ATOM 6056 O O . ILE A 1 708 ? 49.438 -12.760 -32.296 1.00 91.06 708 ILE A O 1
ATOM 6060 N N . GLU A 1 709 ? 47.370 -11.884 -32.275 1.00 90.81 709 GLU A N 1
ATOM 6061 C CA . GLU A 1 709 ? 47.304 -11.636 -33.723 1.00 90.81 709 GLU A CA 1
ATOM 6062 C C . GLU A 1 709 ? 48.415 -10.683 -34.195 1.00 90.81 709 GLU A C 1
ATOM 6064 O O . GLU A 1 709 ? 49.007 -10.891 -35.259 1.00 90.81 709 GLU A O 1
ATOM 6069 N N . GLU A 1 710 ? 48.750 -9.675 -33.381 1.00 93.12 710 GLU A N 1
ATOM 6070 C CA . GLU A 1 710 ? 49.882 -8.778 -33.631 1.00 93.12 710 GLU A CA 1
ATOM 6071 C C . GLU A 1 710 ? 51.223 -9.530 -33.557 1.00 93.12 710 GLU A C 1
ATOM 6073 O O . GLU A 1 710 ? 52.100 -9.338 -34.406 1.00 93.12 710 GLU A O 1
ATOM 6078 N N . ILE A 1 711 ? 51.403 -10.406 -32.560 1.00 90.94 711 ILE A N 1
ATOM 6079 C CA . ILE A 1 711 ? 52.612 -11.235 -32.440 1.00 90.94 711 ILE A CA 1
ATOM 6080 C C . ILE A 1 711 ? 52.712 -12.217 -33.617 1.00 90.94 711 ILE A C 1
ATOM 6082 O O . ILE A 1 711 ? 53.797 -12.345 -34.181 1.00 90.94 711 ILE A O 1
ATOM 6086 N N . ASP A 1 712 ? 51.615 -12.842 -34.048 1.00 90.50 712 ASP A N 1
ATOM 6087 C CA . ASP A 1 712 ? 51.568 -13.714 -35.230 1.00 90.50 712 ASP A CA 1
ATOM 6088 C C . ASP A 1 712 ? 51.989 -12.966 -36.499 1.00 90.50 712 ASP A C 1
ATOM 6090 O O . ASP A 1 712 ? 52.752 -13.484 -37.314 1.00 90.50 712 ASP A O 1
ATOM 6094 N N . GLU A 1 713 ? 51.519 -11.731 -36.687 1.00 91.94 713 GLU A N 1
ATOM 6095 C CA . GLU A 1 713 ? 51.911 -10.907 -37.831 1.00 91.94 713 GLU A CA 1
ATOM 6096 C C . GLU A 1 713 ? 53.397 -10.538 -37.787 1.00 91.94 713 GLU A C 1
ATOM 6098 O O . GLU A 1 713 ? 54.090 -10.596 -38.807 1.00 91.94 713 GLU A O 1
ATOM 6103 N N . ARG A 1 714 ? 53.921 -10.224 -36.598 1.00 93.31 714 ARG A N 1
ATOM 6104 C CA . ARG A 1 714 ? 55.356 -9.990 -36.394 1.00 93.31 714 ARG A CA 1
ATOM 6105 C C . ARG A 1 714 ? 56.185 -11.237 -36.680 1.00 93.31 714 ARG A C 1
ATOM 6107 O O . ARG A 1 714 ? 57.226 -11.109 -37.318 1.00 93.31 714 ARG A O 1
ATOM 6114 N N . ILE A 1 715 ? 55.728 -12.412 -36.248 1.00 91.62 715 ILE A N 1
ATOM 6115 C CA . ILE A 1 715 ? 56.368 -13.696 -36.549 1.00 91.62 715 ILE A CA 1
ATOM 6116 C C . ILE A 1 715 ? 56.381 -13.931 -38.059 1.00 91.62 715 ILE A C 1
ATOM 6118 O O . ILE A 1 715 ? 57.458 -14.156 -38.593 1.00 91.62 715 ILE A O 1
ATOM 6122 N N . ARG A 1 716 ? 55.251 -13.778 -38.765 1.00 90.94 716 ARG A N 1
ATOM 6123 C CA . ARG A 1 716 ? 55.184 -13.943 -40.233 1.00 90.94 716 ARG A CA 1
ATOM 6124 C C . ARG A 1 716 ? 56.192 -13.056 -40.969 1.00 90.94 716 ARG A C 1
ATOM 6126 O O . ARG A 1 716 ? 56.915 -13.517 -41.848 1.00 90.94 716 ARG A O 1
ATOM 6133 N N . ASN A 1 717 ? 56.282 -11.785 -40.579 1.00 90.38 717 ASN A N 1
ATOM 6134 C CA . ASN A 1 717 ? 57.240 -10.843 -41.166 1.00 90.38 717 ASN A CA 1
ATOM 6135 C C . ASN A 1 717 ? 58.705 -11.239 -40.890 1.00 90.38 717 ASN A C 1
ATOM 6137 O O . ASN A 1 717 ? 59.587 -11.008 -41.723 1.00 90.38 717 ASN A O 1
ATOM 6141 N N . GLU A 1 718 ? 58.969 -11.811 -39.715 1.00 87.88 718 GLU A N 1
ATOM 6142 C CA . GLU A 1 718 ? 60.285 -12.293 -39.301 1.00 87.88 718 GLU A CA 1
ATOM 6143 C C . GLU A 1 718 ? 60.664 -13.604 -40.010 1.00 87.88 718 GLU A C 1
ATOM 6145 O O . GLU A 1 718 ? 61.794 -13.731 -40.475 1.00 87.88 718 GLU A O 1
ATOM 6150 N N . GLU A 1 719 ? 59.716 -14.528 -40.202 1.00 88.25 719 GLU A N 1
ATOM 6151 C CA . GLU A 1 719 ? 59.890 -15.749 -41.003 1.00 88.25 719 GLU A CA 1
ATOM 6152 C C . GLU A 1 719 ? 60.353 -15.407 -42.422 1.00 88.25 719 GLU A C 1
ATOM 6154 O O . GLU A 1 719 ? 61.379 -15.912 -42.882 1.00 88.25 719 GLU A O 1
ATOM 6159 N N . GLU A 1 720 ? 59.658 -14.477 -43.087 1.00 88.62 720 GLU A N 1
ATOM 6160 C CA . GLU A 1 720 ? 60.023 -14.007 -44.427 1.00 88.62 720 GLU A CA 1
ATOM 6161 C C . GLU A 1 720 ? 61.414 -13.354 -44.467 1.00 88.62 720 GLU A C 1
ATOM 6163 O O . GLU A 1 720 ? 62.095 -13.390 -45.498 1.00 88.62 720 GLU A O 1
ATOM 6168 N N . ARG A 1 721 ? 61.839 -12.698 -43.377 1.00 90.31 721 ARG A N 1
ATOM 6169 C CA . ARG A 1 721 ? 63.174 -12.091 -43.265 1.00 90.31 721 ARG A CA 1
ATOM 6170 C C . ARG A 1 721 ? 64.253 -13.159 -43.130 1.00 90.31 721 ARG A C 1
ATOM 6172 O O . ARG A 1 721 ? 65.210 -13.135 -43.903 1.00 90.31 721 ARG A O 1
ATOM 6179 N N . ILE A 1 722 ? 64.082 -14.096 -42.203 1.00 88.62 722 ILE A N 1
ATOM 6180 C CA . ILE A 1 722 ? 65.045 -15.172 -41.951 1.00 88.62 722 ILE A CA 1
ATOM 6181 C C . ILE A 1 722 ? 65.162 -16.092 -43.172 1.00 88.62 722 ILE A C 1
ATOM 6183 O O . ILE A 1 722 ? 66.260 -16.534 -43.509 1.00 88.62 722 ILE A O 1
ATOM 6187 N N . GLU A 1 723 ? 64.067 -16.345 -43.894 1.00 85.81 723 GLU A N 1
ATOM 6188 C CA . GLU A 1 723 ? 64.091 -17.139 -45.128 1.00 85.81 723 GLU A CA 1
ATOM 6189 C C . GLU A 1 723 ? 64.920 -16.469 -46.239 1.00 85.81 723 GLU A C 1
ATOM 6191 O O . GLU A 1 723 ? 65.639 -17.152 -46.972 1.00 85.81 723 GLU A O 1
ATOM 6196 N N . ARG A 1 724 ? 64.903 -15.130 -46.315 1.00 86.06 724 ARG A N 1
ATOM 6197 C CA . ARG A 1 724 ? 65.763 -14.347 -47.220 1.00 86.06 724 ARG A CA 1
ATOM 6198 C C . ARG A 1 724 ? 67.235 -14.336 -46.796 1.00 86.06 724 ARG A C 1
ATOM 6200 O O . ARG A 1 724 ? 68.104 -14.309 -47.666 1.00 86.06 724 ARG A O 1
ATOM 6207 N N . GLU A 1 725 ? 67.516 -14.311 -45.495 1.00 87.06 725 GLU A N 1
ATOM 6208 C CA . GLU A 1 725 ? 68.875 -14.226 -44.933 1.00 87.06 725 GLU A CA 1
ATOM 6209 C C . GLU A 1 725 ? 69.576 -15.596 -44.820 1.00 87.06 725 GLU A C 1
ATOM 6211 O O . GLU A 1 725 ? 70.803 -15.658 -44.887 1.00 87.06 725 GLU A O 1
ATOM 6216 N N . GLY A 1 726 ? 68.818 -16.697 -44.732 1.00 83.94 726 GLY A N 1
ATOM 6217 C CA . GLY A 1 726 ? 69.334 -18.072 -44.736 1.00 83.94 726 GLY A CA 1
ATOM 6218 C C . GLY A 1 726 ? 69.941 -18.554 -43.409 1.00 83.94 726 GLY A C 1
ATOM 6219 O O . GLY A 1 726 ? 70.748 -19.483 -43.425 1.00 83.94 726 GLY A O 1
ATOM 6220 N N . ASP A 1 727 ? 69.588 -17.931 -42.279 1.00 89.12 727 ASP A N 1
ATOM 6221 C CA . ASP A 1 727 ? 70.093 -18.282 -40.942 1.00 89.12 727 ASP A CA 1
ATOM 6222 C C . ASP A 1 727 ? 69.264 -19.406 -40.289 1.00 89.12 727 ASP A C 1
ATOM 6224 O O . ASP A 1 727 ? 68.153 -19.184 -39.804 1.00 89.12 727 ASP A O 1
ATOM 6228 N N . GLU A 1 728 ? 69.816 -20.622 -40.240 1.00 86.31 728 GLU A N 1
ATOM 6229 C CA . GLU A 1 728 ? 69.114 -21.776 -39.660 1.00 86.31 728 GLU A CA 1
ATOM 6230 C C . GLU A 1 728 ? 68.997 -21.745 -38.136 1.00 86.31 728 GLU A C 1
ATOM 6232 O O . GLU A 1 728 ? 68.085 -22.380 -37.603 1.00 86.31 728 GLU A O 1
ATOM 6237 N N . GLN A 1 729 ? 69.867 -21.019 -37.426 1.00 87.69 729 GLN A N 1
ATOM 6238 C CA . GLN A 1 729 ? 69.723 -20.870 -35.977 1.00 87.69 729 GLN A CA 1
ATOM 6239 C C . GLN A 1 729 ? 68.536 -19.956 -35.668 1.00 87.69 729 GLN A C 1
ATOM 6241 O O . GLN A 1 729 ? 67.687 -20.301 -34.848 1.00 87.69 729 GLN A O 1
ATOM 6246 N N . ALA A 1 730 ? 68.419 -18.846 -36.400 1.00 86.00 730 ALA A N 1
ATOM 6247 C CA . ALA A 1 730 ? 67.290 -17.934 -36.269 1.00 86.00 730 ALA A CA 1
ATOM 6248 C C . ALA A 1 730 ? 65.951 -18.615 -36.625 1.00 86.00 730 ALA A C 1
ATOM 6250 O O . ALA A 1 730 ? 64.946 -18.363 -35.960 1.00 86.00 730 ALA A O 1
ATOM 6251 N N . LYS A 1 731 ? 65.923 -19.540 -37.604 1.00 87.31 731 LYS A N 1
ATOM 6252 C CA . LYS A 1 731 ? 64.716 -20.346 -37.896 1.00 87.31 731 LYS A CA 1
ATOM 6253 C C . LYS A 1 731 ? 64.309 -21.254 -36.738 1.00 87.31 731 LYS A C 1
ATOM 6255 O O . LYS A 1 731 ? 63.118 -21.390 -36.468 1.00 87.31 731 LYS A O 1
ATOM 6260 N N . GLN A 1 732 ? 65.270 -21.890 -36.065 1.00 88.12 732 GLN A N 1
ATOM 6261 C CA . GLN A 1 732 ? 64.980 -22.752 -34.913 1.00 88.12 732 GLN A CA 1
ATOM 6262 C C . GLN A 1 732 ? 64.430 -21.945 -33.732 1.00 88.12 732 GLN A C 1
ATOM 6264 O O . GLN A 1 732 ? 63.456 -22.368 -33.109 1.00 88.12 732 GLN A O 1
ATOM 6269 N N . ASP A 1 733 ? 65.006 -20.771 -33.470 1.00 88.31 733 ASP A N 1
ATOM 6270 C CA . ASP A 1 733 ? 64.561 -19.881 -32.396 1.00 88.31 733 ASP A CA 1
ATOM 6271 C C . ASP A 1 733 ? 63.158 -19.311 -32.685 1.00 88.31 733 ASP A C 1
ATOM 6273 O O . ASP A 1 733 ? 62.302 -19.285 -31.799 1.00 88.31 733 ASP A O 1
ATOM 6277 N N . LEU A 1 734 ? 62.870 -18.933 -33.937 1.00 90.75 734 LEU A N 1
ATOM 6278 C CA . LEU A 1 734 ? 61.541 -18.465 -34.344 1.00 90.75 734 LEU A CA 1
ATOM 6279 C C . LEU A 1 734 ? 60.479 -19.572 -34.256 1.00 90.75 734 LEU A C 1
ATOM 6281 O O . LEU A 1 734 ? 59.374 -19.325 -33.772 1.00 90.75 734 LEU A O 1
ATOM 6285 N N . HIS A 1 735 ? 60.827 -20.805 -34.639 1.00 88.88 735 HIS A N 1
ATOM 6286 C CA . HIS A 1 735 ? 59.953 -21.965 -34.464 1.00 88.88 735 HIS A CA 1
ATOM 6287 C C . HIS A 1 735 ? 59.659 -22.238 -32.978 1.00 88.88 735 HIS A C 1
ATOM 6289 O O . HIS A 1 735 ? 58.537 -22.599 -32.628 1.00 88.88 735 HIS A O 1
ATOM 6295 N N . ALA A 1 736 ? 60.630 -22.060 -32.074 1.00 90.44 736 ALA A N 1
ATOM 6296 C CA . ALA A 1 736 ? 60.387 -22.192 -30.634 1.00 90.44 736 ALA A CA 1
ATOM 6297 C C . ALA A 1 736 ? 59.356 -21.160 -30.135 1.00 90.44 736 ALA A C 1
ATOM 6299 O O . ALA A 1 736 ? 58.414 -21.530 -29.434 1.00 90.44 736 ALA A O 1
ATOM 6300 N N . VAL A 1 737 ? 59.470 -19.902 -30.576 1.00 91.88 737 VAL A N 1
ATOM 6301 C CA . VAL A 1 737 ? 58.502 -18.836 -30.260 1.00 91.88 737 VAL A CA 1
ATOM 6302 C C . VAL A 1 737 ? 57.110 -19.134 -30.836 1.00 91.88 737 VAL A C 1
ATOM 6304 O O . VAL A 1 737 ? 56.112 -18.917 -30.155 1.00 91.88 737 VAL A O 1
ATOM 6307 N N . GLN A 1 738 ? 57.012 -19.691 -32.048 1.00 90.81 738 GLN A N 1
ATOM 6308 C CA . GLN A 1 738 ? 55.736 -20.149 -32.622 1.00 90.81 738 GLN A CA 1
ATOM 6309 C C . GLN A 1 738 ? 55.082 -21.274 -31.820 1.00 90.81 738 GLN A C 1
ATOM 6311 O O . GLN A 1 738 ? 53.860 -21.288 -31.649 1.00 90.81 738 GLN A O 1
ATOM 6316 N N . VAL A 1 739 ? 55.875 -22.227 -31.323 1.00 92.81 739 VAL A N 1
ATOM 6317 C CA . VAL A 1 739 ? 55.365 -23.306 -30.470 1.00 92.81 739 VAL A CA 1
ATOM 6318 C C . VAL A 1 739 ? 54.824 -22.736 -29.156 1.00 92.81 739 VAL A C 1
ATOM 6320 O O . VAL A 1 739 ? 53.747 -23.129 -28.719 1.00 92.81 739 VAL A O 1
ATOM 6323 N N . GLU A 1 740 ? 55.518 -21.778 -28.542 1.00 92.12 740 GLU A N 1
ATOM 6324 C CA . GLU A 1 740 ? 55.023 -21.109 -27.331 1.00 92.12 740 GLU A CA 1
ATOM 6325 C C . GLU A 1 740 ? 53.747 -20.296 -27.602 1.00 92.12 740 GLU A C 1
ATOM 6327 O O . GLU A 1 740 ? 52.780 -20.396 -26.847 1.00 92.12 740 GLU A O 1
ATOM 6332 N N . LEU A 1 741 ? 53.691 -19.554 -28.712 1.00 91.31 741 LEU A N 1
ATOM 6333 C CA . LEU A 1 741 ? 52.511 -18.775 -29.091 1.00 91.31 741 LEU A CA 1
ATOM 6334 C C . LEU A 1 741 ? 51.288 -19.659 -29.369 1.00 91.31 741 LEU A C 1
ATOM 6336 O O . LEU A 1 741 ? 50.186 -19.332 -28.937 1.00 91.31 741 LEU A O 1
ATOM 6340 N N . THR A 1 742 ? 51.479 -20.812 -30.016 1.00 90.81 742 THR A N 1
ATOM 6341 C CA . THR A 1 742 ? 50.395 -21.786 -30.239 1.00 90.81 742 THR A CA 1
ATOM 6342 C C . THR A 1 742 ? 49.899 -22.433 -28.945 1.00 90.81 742 THR A C 1
ATOM 6344 O O . THR A 1 742 ? 48.730 -22.814 -28.865 1.00 90.81 742 THR A O 1
ATOM 6347 N N . VAL A 1 743 ? 50.740 -22.546 -27.911 1.00 92.19 743 VAL A N 1
ATOM 6348 C CA . VAL A 1 743 ? 50.289 -22.945 -26.568 1.00 92.19 743 VAL A CA 1
ATOM 6349 C C . VAL A 1 743 ? 49.437 -21.838 -25.942 1.00 92.19 743 VAL A C 1
ATOM 6351 O O . VAL A 1 743 ? 48.330 -22.128 -25.493 1.00 92.19 743 VAL A O 1
ATOM 6354 N N . PHE A 1 744 ? 49.882 -20.577 -25.988 1.00 90.00 744 PHE A N 1
ATOM 6355 C CA . PHE A 1 744 ? 49.109 -19.445 -25.458 1.00 90.00 744 PHE A CA 1
ATOM 6356 C C . PHE A 1 744 ? 47.768 -19.234 -26.177 1.00 90.00 744 PHE A C 1
ATOM 6358 O O . PHE A 1 744 ? 46.769 -18.950 -25.518 1.00 90.00 744 PHE A O 1
ATOM 6365 N N . GLN A 1 745 ? 47.714 -19.431 -27.499 1.00 90.88 745 GLN A N 1
ATOM 6366 C CA . GLN A 1 745 ? 46.469 -19.428 -28.281 1.00 90.88 745 GLN A CA 1
ATOM 6367 C C . GLN A 1 745 ? 45.472 -20.467 -27.760 1.00 90.88 745 GLN A C 1
ATOM 6369 O O . GLN A 1 745 ? 44.324 -20.133 -27.483 1.00 90.88 745 GLN A O 1
ATOM 6374 N N . LYS A 1 746 ? 45.919 -21.713 -27.553 1.00 91.50 746 LYS A N 1
ATOM 6375 C CA . LYS A 1 746 ? 45.062 -22.788 -27.027 1.00 91.50 746 LYS A CA 1
ATOM 6376 C C . LYS A 1 746 ? 44.592 -22.532 -25.599 1.00 91.50 746 LYS A C 1
ATOM 6378 O O . LYS A 1 746 ? 43.468 -22.887 -25.254 1.00 91.50 746 LYS A O 1
ATOM 6383 N N . GLU A 1 747 ? 45.438 -21.944 -24.755 1.00 91.81 747 GLU A N 1
ATOM 6384 C CA . GLU A 1 747 ? 45.039 -21.552 -23.400 1.00 91.81 747 GLU A CA 1
ATOM 6385 C C . GLU A 1 747 ? 43.963 -20.455 -23.428 1.00 91.81 747 GLU A C 1
ATOM 6387 O O . GLU A 1 747 ? 42.983 -20.545 -22.690 1.00 91.81 747 GLU A O 1
ATOM 6392 N N . LEU A 1 748 ? 44.097 -19.459 -24.311 1.00 91.31 748 LEU A N 1
ATOM 6393 C CA . LEU A 1 748 ? 43.096 -18.403 -24.511 1.00 91.31 748 LEU A CA 1
ATOM 6394 C C . LEU A 1 748 ? 41.778 -18.916 -25.087 1.00 91.31 748 LEU A C 1
ATOM 6396 O O . LEU A 1 748 ? 40.726 -18.522 -24.584 1.00 91.31 748 LEU A O 1
ATOM 6400 N N . GLU A 1 749 ? 41.821 -19.826 -26.062 1.00 90.25 749 GLU A N 1
ATOM 6401 C CA . GLU A 1 749 ? 40.632 -20.539 -26.548 1.00 90.25 749 GLU A CA 1
ATOM 6402 C C . GLU A 1 749 ? 39.939 -21.289 -25.398 1.00 90.25 749 GLU A C 1
ATOM 6404 O O . GLU A 1 749 ? 38.734 -21.143 -25.208 1.00 90.25 749 GLU A O 1
ATOM 6409 N N . GLY A 1 750 ? 40.695 -21.982 -24.539 1.00 90.81 750 GLY A N 1
ATOM 6410 C CA . GLY A 1 750 ? 40.141 -22.652 -23.357 1.00 90.81 750 GLY A CA 1
ATOM 6411 C C . GLY A 1 750 ? 39.478 -21.699 -22.350 1.00 90.81 750 GLY A C 1
ATOM 6412 O O . GLY A 1 750 ? 38.438 -22.029 -21.769 1.00 90.81 750 GLY A O 1
ATOM 6413 N N . TYR A 1 751 ? 40.034 -20.497 -22.149 1.00 90.12 751 TYR A N 1
ATOM 6414 C CA . TYR A 1 751 ? 39.393 -19.460 -21.331 1.00 90.12 751 TYR A CA 1
ATOM 6415 C C . TYR A 1 751 ? 38.129 -18.895 -21.995 1.00 90.12 751 TYR A C 1
ATOM 6417 O O . TYR A 1 751 ? 37.159 -18.611 -21.291 1.00 90.12 751 TYR A O 1
ATOM 6425 N N . ALA A 1 752 ? 38.114 -18.743 -23.322 1.00 90.50 752 ALA A N 1
ATOM 6426 C CA . ALA A 1 752 ? 36.942 -18.300 -24.075 1.00 90.50 752 ALA A CA 1
ATOM 6427 C C . ALA A 1 752 ? 35.792 -19.318 -23.990 1.00 90.50 752 ALA A C 1
ATOM 6429 O O . ALA A 1 752 ? 34.668 -18.930 -23.665 1.00 90.50 752 ALA A O 1
ATOM 6430 N N . ASP A 1 753 ? 36.089 -20.607 -24.170 1.00 92.19 753 ASP A N 1
ATOM 6431 C CA . ASP A 1 753 ? 35.124 -21.704 -24.028 1.00 92.19 753 ASP A CA 1
ATOM 6432 C C . ASP A 1 753 ? 34.543 -21.750 -22.606 1.00 92.19 753 ASP A C 1
ATOM 6434 O O . ASP A 1 753 ? 33.326 -21.797 -22.420 1.00 92.19 753 ASP A O 1
ATOM 6438 N N . SER A 1 754 ? 35.400 -21.631 -21.584 1.00 92.88 754 SER A N 1
ATOM 6439 C CA . SER A 1 754 ? 34.968 -21.590 -20.178 1.00 92.88 754 SER A CA 1
ATOM 6440 C C . SER A 1 754 ? 34.077 -20.374 -19.878 1.00 92.88 754 SER A C 1
ATOM 6442 O O . SER A 1 754 ? 33.110 -20.468 -19.122 1.00 92.88 754 SER A O 1
ATOM 6444 N N . LEU A 1 755 ? 34.376 -19.207 -20.463 1.00 92.00 755 LEU A N 1
ATOM 6445 C CA . LEU A 1 755 ? 33.540 -18.008 -20.327 1.00 92.00 755 LEU A CA 1
ATOM 6446 C C . LEU A 1 755 ? 32.194 -18.158 -21.039 1.00 92.00 755 LEU A C 1
ATOM 6448 O O . LEU A 1 755 ? 31.194 -17.618 -20.558 1.00 92.00 755 LEU A O 1
ATOM 6452 N N . GLN A 1 756 ? 32.157 -18.870 -22.166 1.00 92.25 756 GLN A N 1
ATOM 6453 C CA . GLN A 1 756 ? 30.917 -19.184 -22.861 1.00 92.25 756 GLN A CA 1
ATOM 6454 C C . GLN A 1 756 ? 30.035 -20.111 -22.015 1.00 92.25 756 GLN A C 1
ATOM 6456 O O . GLN A 1 756 ? 28.863 -19.790 -21.825 1.00 92.25 756 GLN A O 1
ATOM 6461 N N . GLU A 1 757 ? 30.598 -21.177 -21.440 1.00 94.00 757 GLU A N 1
ATOM 6462 C CA . GLU A 1 757 ? 29.885 -22.096 -20.540 1.00 94.00 757 GLU A CA 1
ATOM 6463 C C . GLU A 1 757 ? 29.285 -21.346 -19.338 1.00 94.00 757 GLU A C 1
ATOM 6465 O O . GLU A 1 757 ? 28.082 -21.417 -19.085 1.00 94.00 757 GLU A O 1
ATOM 6470 N N . VAL A 1 758 ? 30.078 -20.502 -18.664 1.00 92.62 758 VAL A N 1
ATOM 6471 C CA . VAL A 1 758 ? 29.588 -19.679 -17.542 1.00 92.62 758 VAL A CA 1
ATOM 6472 C C . VAL A 1 758 ? 28.482 -18.710 -17.982 1.00 92.62 758 VAL A C 1
ATOM 6474 O O . VAL A 1 758 ? 27.552 -18.433 -17.221 1.00 92.62 758 VAL A O 1
ATOM 6477 N N . ASN A 1 759 ? 28.544 -18.173 -19.202 1.00 92.19 759 ASN A N 1
ATOM 6478 C CA . ASN A 1 759 ? 27.499 -17.298 -19.729 1.00 92.19 759 ASN A CA 1
ATOM 6479 C C . ASN A 1 759 ? 26.199 -18.065 -20.039 1.00 92.19 759 ASN A C 1
ATOM 6481 O O . ASN A 1 759 ? 25.113 -17.529 -19.812 1.00 92.19 759 ASN A O 1
ATOM 6485 N N . GLU A 1 760 ? 26.292 -19.303 -20.527 1.00 93.00 760 GLU A N 1
ATOM 6486 C CA . GLU A 1 760 ? 25.148 -20.201 -20.735 1.00 93.00 760 GLU A CA 1
ATOM 6487 C C . GLU A 1 760 ? 24.491 -20.588 -19.398 1.00 93.00 760 GLU A C 1
ATOM 6489 O O . GLU A 1 760 ? 23.268 -20.472 -19.257 1.00 93.00 760 GLU A O 1
ATOM 6494 N N . ASP A 1 761 ? 25.293 -20.916 -18.383 1.00 92.00 761 ASP A N 1
ATOM 6495 C CA . ASP A 1 761 ? 24.823 -21.196 -17.020 1.00 92.00 761 ASP A CA 1
ATOM 6496 C C . ASP A 1 761 ? 24.113 -19.989 -16.396 1.00 92.00 761 ASP A C 1
ATOM 6498 O O . ASP A 1 761 ? 23.017 -20.107 -15.839 1.00 92.00 761 ASP A O 1
ATOM 6502 N N . ILE A 1 762 ? 24.693 -18.791 -16.528 1.00 92.25 762 ILE A N 1
ATOM 6503 C CA . ILE A 1 762 ? 24.070 -17.545 -16.067 1.00 92.25 762 ILE A CA 1
ATOM 6504 C C . ILE A 1 762 ? 22.712 -17.325 -16.753 1.00 92.25 762 ILE A C 1
ATOM 6506 O O . ILE A 1 762 ? 21.754 -16.919 -16.091 1.00 92.25 762 ILE A O 1
ATOM 6510 N N . GLN A 1 763 ? 22.595 -17.607 -18.054 1.00 91.75 763 GLN A N 1
ATOM 6511 C CA . GLN A 1 763 ? 21.325 -17.497 -18.780 1.00 91.75 763 GLN A CA 1
ATOM 6512 C C . GLN A 1 763 ? 20.286 -18.528 -18.310 1.00 91.75 763 GLN A C 1
ATOM 6514 O O . GLN A 1 763 ? 19.092 -18.219 -18.268 1.00 91.75 763 GLN A O 1
ATOM 6519 N N . GLU A 1 764 ? 20.700 -19.748 -17.956 1.00 93.06 764 GLU A N 1
ATOM 6520 C CA . GLU A 1 764 ? 19.805 -20.745 -17.356 1.00 93.06 764 GLU A CA 1
ATOM 6521 C C . GLU A 1 764 ? 19.291 -20.272 -15.992 1.00 93.06 764 GLU A C 1
ATOM 6523 O O . GLU A 1 764 ? 18.079 -20.285 -15.754 1.00 93.06 764 GLU A O 1
ATOM 6528 N N . VAL A 1 765 ? 20.186 -19.777 -15.130 1.00 90.88 765 VAL A N 1
ATOM 6529 C CA . VAL A 1 765 ? 19.822 -19.226 -13.817 1.00 90.88 765 VAL A CA 1
ATOM 6530 C C . VAL A 1 765 ? 18.833 -18.072 -13.972 1.00 90.88 765 VAL A C 1
ATOM 6532 O O . VAL A 1 765 ? 17.825 -18.042 -13.270 1.00 90.88 765 VAL A O 1
ATOM 6535 N N . GLU A 1 766 ? 19.038 -17.165 -14.928 1.00 89.12 766 GLU A N 1
ATOM 6536 C CA . GLU A 1 766 ? 18.086 -16.085 -15.212 1.00 89.12 766 GLU A CA 1
ATOM 6537 C C . GLU A 1 766 ? 16.713 -16.588 -15.644 1.00 89.12 766 GLU A C 1
ATOM 6539 O O . GLU A 1 766 ? 15.697 -16.094 -15.152 1.00 89.12 766 GLU A O 1
ATOM 6544 N N . ARG A 1 767 ? 16.662 -17.590 -16.528 1.00 92.19 767 ARG A N 1
ATOM 6545 C CA . ARG A 1 767 ? 15.393 -18.186 -16.968 1.00 92.19 767 ARG A CA 1
ATOM 6546 C C . ARG A 1 767 ? 14.653 -18.850 -15.810 1.00 92.19 767 ARG A C 1
ATOM 6548 O O . ARG A 1 767 ? 13.426 -18.750 -15.736 1.00 92.19 767 ARG A O 1
ATOM 6555 N N . LEU A 1 768 ? 15.364 -19.531 -14.913 1.00 91.50 768 LEU A N 1
ATOM 6556 C CA . LEU A 1 768 ? 14.773 -20.142 -13.719 1.00 91.50 768 LEU A CA 1
ATOM 6557 C C . LEU A 1 768 ? 14.274 -19.086 -12.729 1.00 91.50 768 LEU A C 1
ATOM 6559 O O . LEU A 1 768 ? 13.157 -19.202 -12.222 1.00 91.50 768 LEU A O 1
ATOM 6563 N N . LEU A 1 769 ? 15.054 -18.030 -12.513 1.00 88.25 769 LEU A N 1
ATOM 6564 C CA . LEU A 1 769 ? 14.706 -16.941 -11.606 1.00 88.25 769 LEU A CA 1
ATOM 6565 C C . LEU A 1 769 ? 13.500 -16.148 -12.135 1.00 88.25 769 LEU A C 1
ATOM 6567 O O . LEU A 1 769 ? 12.570 -15.862 -11.385 1.00 88.25 769 LEU A O 1
ATOM 6571 N N . GLU A 1 770 ? 13.418 -15.900 -13.445 1.00 89.38 770 GLU A N 1
ATOM 6572 C CA . GLU A 1 770 ? 12.250 -15.263 -14.065 1.00 89.38 770 GLU A CA 1
ATOM 6573 C C . GLU A 1 770 ? 10.979 -16.124 -13.936 1.00 89.38 770 GLU A C 1
ATOM 6575 O O . GLU A 1 770 ? 9.897 -15.600 -13.651 1.00 89.38 770 GLU A O 1
ATOM 6580 N N . LYS A 1 771 ? 11.090 -17.451 -14.110 1.00 91.00 771 LYS A N 1
ATOM 6581 C CA . LYS A 1 771 ? 9.972 -18.384 -13.878 1.00 91.00 771 LYS A CA 1
ATOM 6582 C C . LYS A 1 771 ? 9.491 -18.315 -12.429 1.00 91.00 771 LYS A C 1
ATOM 6584 O O . LYS A 1 771 ? 8.288 -18.181 -12.210 1.00 91.00 771 LYS A O 1
ATOM 6589 N N . LYS A 1 772 ? 10.413 -18.344 -11.462 1.00 85.75 772 LYS A N 1
ATOM 6590 C CA . LYS A 1 772 ? 10.088 -18.237 -10.032 1.00 85.75 772 LYS A CA 1
ATOM 6591 C C . LYS A 1 772 ? 9.459 -16.891 -9.683 1.00 85.75 772 LYS A C 1
ATOM 6593 O O . LYS A 1 772 ? 8.435 -16.856 -9.010 1.00 85.75 772 LYS A O 1
ATOM 6598 N N . GLN A 1 773 ? 9.959 -15.794 -10.249 1.00 87.00 773 GLN A N 1
ATOM 6599 C CA . GLN A 1 773 ? 9.367 -14.470 -10.054 1.00 87.00 773 GLN A CA 1
ATOM 6600 C C . GLN A 1 773 ? 7.931 -14.380 -10.600 1.00 87.00 773 GLN A C 1
ATOM 6602 O O . GLN A 1 773 ? 7.082 -13.709 -10.012 1.00 87.00 773 GLN A O 1
ATOM 6607 N N . LYS A 1 774 ? 7.639 -15.032 -11.734 1.00 86.75 774 LYS A N 1
ATOM 6608 C CA . LYS A 1 774 ? 6.276 -15.108 -12.293 1.00 86.75 774 LYS A CA 1
ATOM 6609 C C . LYS A 1 774 ? 5.351 -15.959 -11.424 1.00 86.75 774 LYS A C 1
ATOM 6611 O O . LYS A 1 774 ? 4.195 -15.588 -11.249 1.00 86.75 774 LYS A O 1
ATOM 6616 N N . GLU A 1 775 ? 5.857 -17.065 -10.887 1.00 87.38 775 GLU A N 1
ATOM 6617 C CA . GLU A 1 775 ? 5.126 -17.947 -9.973 1.00 87.38 775 GLU A CA 1
ATOM 6618 C C . GLU A 1 775 ? 4.748 -17.215 -8.677 1.00 87.38 775 GLU A C 1
ATOM 6620 O O . GLU A 1 775 ? 3.569 -17.180 -8.336 1.00 87.38 775 GLU A O 1
ATOM 6625 N N . ILE A 1 776 ? 5.699 -16.514 -8.045 1.00 84.00 776 ILE A N 1
ATOM 6626 C CA . ILE A 1 776 ? 5.450 -15.671 -6.862 1.00 84.00 776 ILE A CA 1
ATOM 6627 C C . ILE A 1 776 ? 4.373 -14.620 -7.159 1.00 84.00 776 ILE A C 1
ATOM 6629 O O . ILE A 1 776 ? 3.375 -14.545 -6.453 1.00 84.00 776 ILE A O 1
ATOM 6633 N N . LYS A 1 777 ? 4.497 -13.871 -8.265 1.00 83.94 777 LYS A N 1
ATOM 6634 C CA . LYS A 1 777 ? 3.494 -12.857 -8.651 1.00 83.94 777 LYS A CA 1
ATOM 6635 C C . LYS A 1 777 ? 2.100 -13.442 -8.882 1.00 83.94 777 LYS A C 1
ATOM 6637 O O . LYS A 1 777 ? 1.103 -12.752 -8.669 1.00 83.94 777 LYS A O 1
ATOM 6642 N N . LYS A 1 778 ? 2.020 -14.677 -9.382 1.00 88.50 778 LYS A N 1
ATOM 6643 C CA . LYS A 1 778 ? 0.748 -15.373 -9.586 1.00 88.50 778 LYS A CA 1
ATOM 6644 C C . LYS A 1 778 ? 0.127 -15.747 -8.242 1.00 88.50 778 LYS A C 1
ATOM 6646 O O . LYS A 1 778 ? -1.045 -15.452 -8.037 1.00 88.50 778 LYS A O 1
ATOM 6651 N N . LEU A 1 779 ? 0.919 -16.324 -7.339 1.00 80.56 779 LEU A N 1
ATOM 6652 C CA . LEU A 1 779 ? 0.479 -16.681 -5.991 1.00 80.56 779 LEU A CA 1
ATOM 6653 C C . LEU A 1 779 ? 0.060 -15.442 -5.187 1.00 80.56 779 LEU A C 1
ATOM 6655 O O . LEU A 1 779 ? -1.006 -15.460 -4.589 1.00 80.56 779 LEU A O 1
ATOM 6659 N N . ASP A 1 780 ? 0.793 -14.327 -5.271 1.00 82.31 780 ASP A N 1
ATOM 6660 C CA . ASP A 1 780 ? 0.406 -13.054 -4.637 1.00 82.31 780 ASP A CA 1
ATOM 6661 C C . ASP A 1 780 ? -0.964 -12.551 -5.116 1.00 82.31 780 ASP A C 1
ATOM 6663 O O . ASP A 1 780 ? -1.734 -11.964 -4.354 1.00 82.31 780 ASP A O 1
ATOM 6667 N N . LYS A 1 781 ? -1.274 -12.749 -6.404 1.00 84.69 781 LYS A N 1
ATOM 6668 C CA . LYS A 1 781 ? -2.577 -12.386 -6.969 1.00 84.69 781 LYS A CA 1
ATOM 6669 C C . LYS A 1 781 ? -3.673 -13.318 -6.459 1.00 84.69 781 LYS A C 1
ATOM 6671 O O . LYS A 1 781 ? -4.727 -12.833 -6.069 1.00 84.69 781 LYS A O 1
ATOM 6676 N N . GLU A 1 782 ? -3.413 -14.624 -6.444 1.00 82.50 782 GLU A N 1
ATOM 6677 C CA . GLU A 1 782 ? -4.343 -15.636 -5.930 1.00 82.50 782 GLU A CA 1
ATOM 6678 C C . GLU A 1 782 ? -4.641 -15.411 -4.434 1.00 82.50 782 GLU A C 1
ATOM 6680 O O . GLU A 1 782 ? -5.802 -15.464 -4.038 1.00 82.50 782 GLU A O 1
ATOM 6685 N N . ILE A 1 783 ? -3.637 -15.052 -3.622 1.00 81.69 783 ILE A N 1
ATOM 6686 C CA . ILE A 1 783 ? -3.810 -14.700 -2.202 1.00 81.69 783 ILE A CA 1
ATOM 6687 C C . ILE A 1 783 ? -4.708 -13.468 -2.049 1.00 81.69 783 ILE A C 1
ATOM 6689 O O . ILE A 1 783 ? -5.680 -13.514 -1.299 1.00 81.69 783 ILE A O 1
ATOM 6693 N N . LYS A 1 784 ? -4.442 -12.386 -2.792 1.00 81.00 784 LYS A N 1
ATOM 6694 C CA . LYS A 1 784 ? -5.267 -11.164 -2.736 1.00 81.00 784 LYS A CA 1
ATOM 6695 C C . LYS A 1 784 ? -6.715 -11.417 -3.147 1.00 81.00 784 LYS A C 1
ATOM 6697 O O . LYS A 1 784 ? -7.631 -10.902 -2.512 1.00 81.00 784 LYS A O 1
ATOM 6702 N N . GLU A 1 785 ? -6.923 -12.210 -4.196 1.00 81.81 785 GLU A N 1
ATOM 6703 C CA . GLU A 1 785 ? -8.263 -12.597 -4.644 1.00 81.81 785 GLU A CA 1
ATOM 6704 C C . GLU A 1 785 ? -8.988 -13.440 -3.582 1.00 81.81 785 GLU A C 1
ATOM 6706 O O . GLU A 1 785 ? -10.181 -13.245 -3.353 1.00 81.81 785 GLU A O 1
ATOM 6711 N N . GLU A 1 786 ? -8.286 -14.346 -2.900 1.00 78.75 786 GLU A N 1
ATOM 6712 C CA . GLU A 1 786 ? -8.855 -15.176 -1.833 1.00 78.75 786 GLU A CA 1
ATOM 6713 C C . GLU A 1 786 ? -9.168 -14.370 -0.559 1.00 78.75 786 GLU A C 1
ATOM 6715 O O . GLU A 1 786 ? -10.206 -14.578 0.072 1.00 78.75 786 GLU A O 1
ATOM 6720 N N . GLU A 1 787 ? -8.327 -13.400 -0.195 1.00 77.62 787 GLU A N 1
ATOM 6721 C CA . GLU A 1 787 ? -8.612 -12.447 0.885 1.00 77.62 787 GLU A CA 1
ATOM 6722 C C . GLU A 1 787 ? -9.847 -11.594 0.585 1.00 77.62 787 GLU A C 1
ATOM 6724 O O . GLU A 1 787 ? -10.697 -11.398 1.457 1.00 77.62 787 GLU A O 1
ATOM 6729 N N . GLU A 1 788 ? -9.976 -11.103 -0.649 1.00 79.06 788 GLU A N 1
ATOM 6730 C CA . GLU A 1 788 ? -11.134 -10.321 -1.079 1.00 79.06 788 GLU A CA 1
ATOM 6731 C C . GLU A 1 788 ? -12.417 -11.164 -1.052 1.00 79.06 788 GLU A C 1
ATOM 6733 O O . GLU A 1 788 ? -13.442 -10.711 -0.540 1.00 79.06 788 GLU A O 1
ATOM 6738 N N . ARG A 1 789 ? -12.347 -12.427 -1.494 1.00 81.19 789 ARG A N 1
ATOM 6739 C CA . ARG A 1 789 ? -13.459 -13.386 -1.383 1.00 81.19 789 ARG A CA 1
ATOM 6740 C C . ARG A 1 789 ? -13.878 -13.621 0.062 1.00 81.19 789 ARG A C 1
ATOM 6742 O O . ARG A 1 789 ? -15.072 -13.584 0.348 1.00 81.19 789 ARG A O 1
ATOM 6749 N N . LYS A 1 790 ? -12.925 -13.821 0.978 1.00 78.50 790 LYS A N 1
A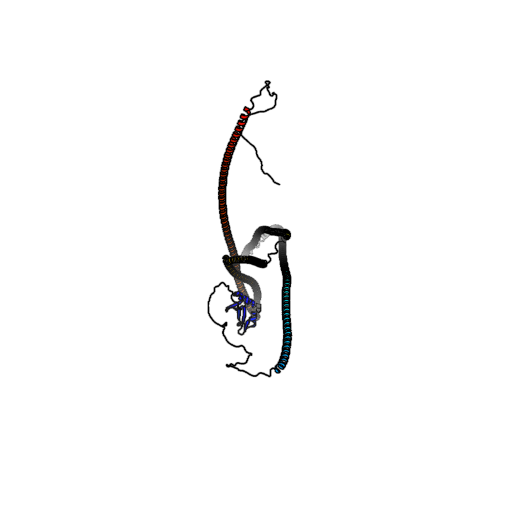TOM 6750 C CA . LYS A 1 790 ? -13.225 -14.003 2.408 1.00 78.50 790 LYS A CA 1
ATOM 6751 C C . LYS A 1 790 ? -13.879 -12.768 3.017 1.00 78.50 790 LYS A C 1
ATOM 6753 O O . LYS A 1 790 ? -14.845 -12.913 3.759 1.00 78.50 790 LYS A O 1
ATOM 6758 N N . ARG A 1 791 ? -13.419 -11.561 2.669 1.00 78.00 791 ARG A N 1
ATOM 6759 C CA . ARG A 1 791 ? -14.058 -10.309 3.117 1.00 78.00 791 ARG A CA 1
ATOM 6760 C C . ARG A 1 791 ? -15.497 -10.199 2.624 1.00 78.00 791 ARG A C 1
ATOM 6762 O O . ARG A 1 791 ? -16.380 -9.911 3.424 1.00 78.00 791 ARG A O 1
ATOM 6769 N N . GLN A 1 792 ? -15.737 -10.486 1.344 1.00 78.69 792 GLN A N 1
ATOM 6770 C CA . GLN A 1 792 ? -17.087 -10.493 0.776 1.00 78.69 792 GLN A CA 1
ATOM 6771 C C . GLN A 1 792 ? -17.975 -11.562 1.433 1.00 78.69 792 GLN A C 1
ATOM 6773 O O . GLN A 1 792 ? -19.152 -11.321 1.681 1.00 78.69 792 GLN A O 1
ATOM 6778 N N . GLU A 1 793 ? -17.440 -12.745 1.745 1.00 78.56 793 GLU A N 1
ATOM 6779 C CA . GLU A 1 793 ? -18.193 -13.792 2.443 1.00 78.56 793 GLU A CA 1
ATOM 6780 C C . GLU A 1 793 ? -18.536 -13.398 3.889 1.00 78.56 793 GLU A C 1
ATOM 6782 O O . GLU A 1 793 ? -19.664 -13.621 4.332 1.00 78.56 793 GLU A O 1
ATOM 6787 N N . GLU A 1 794 ? -17.603 -12.785 4.623 1.00 75.31 794 GLU A N 1
ATOM 6788 C CA . GLU A 1 794 ? -17.860 -12.255 5.967 1.00 75.31 794 GLU A CA 1
ATOM 6789 C C . GLU A 1 794 ? -18.900 -11.131 5.956 1.00 75.31 794 GLU A C 1
ATOM 6791 O O . GLU A 1 794 ? -19.771 -11.098 6.823 1.00 75.31 794 GLU A O 1
ATOM 6796 N N . GLU A 1 795 ? -18.843 -10.233 4.974 1.00 79.75 795 GLU A N 1
ATOM 6797 C CA . GLU A 1 795 ? -19.828 -9.165 4.800 1.00 79.75 795 GLU A CA 1
ATOM 6798 C C . GLU A 1 795 ? -21.221 -9.741 4.527 1.00 79.75 795 GLU A C 1
ATOM 6800 O O . GLU A 1 795 ? -22.173 -9.397 5.225 1.00 79.75 795 GLU A O 1
ATOM 6805 N N . ARG A 1 796 ? -21.330 -10.727 3.628 1.00 83.00 796 ARG A N 1
ATOM 6806 C CA . ARG A 1 796 ? -22.598 -11.427 3.364 1.00 83.00 796 ARG A CA 1
ATOM 6807 C C . ARG A 1 796 ? -23.152 -12.136 4.599 1.00 83.00 796 ARG A C 1
ATOM 6809 O O . ARG A 1 796 ? -24.360 -12.103 4.811 1.00 83.00 796 ARG A O 1
ATOM 6816 N N . LYS A 1 797 ? -22.298 -12.751 5.426 1.00 81.12 797 LYS A N 1
ATOM 6817 C CA . LYS A 1 797 ? -22.724 -13.366 6.698 1.00 81.12 797 LYS A CA 1
ATOM 6818 C C . LYS A 1 797 ? -23.236 -12.323 7.689 1.00 81.12 797 LYS A C 1
ATOM 6820 O O . LYS A 1 797 ? -24.253 -12.559 8.330 1.00 81.12 797 LYS A O 1
ATOM 6825 N N . ARG A 1 798 ? -22.582 -11.160 7.787 1.00 79.31 798 ARG A N 1
ATOM 6826 C CA . ARG A 1 798 ? -23.047 -10.051 8.641 1.00 79.31 798 ARG A CA 1
ATOM 6827 C C . ARG A 1 798 ? -24.394 -9.506 8.178 1.00 79.31 798 ARG A C 1
ATOM 6829 O O . ARG A 1 798 ? -25.273 -9.315 9.009 1.00 79.31 798 ARG A O 1
ATOM 6836 N N . GLU A 1 799 ? -24.572 -9.311 6.872 1.00 82.06 799 GLU A N 1
ATOM 6837 C CA . GLU A 1 799 ? -25.856 -8.893 6.298 1.00 82.06 799 GLU A CA 1
ATOM 6838 C C . GLU A 1 799 ? -26.957 -9.930 6.560 1.00 82.06 799 GLU A C 1
ATOM 6840 O O . GLU A 1 799 ? -28.086 -9.575 6.891 1.00 82.06 799 GLU A O 1
ATOM 6845 N N . GLU A 1 800 ? -26.651 -11.222 6.431 1.00 81.56 800 GLU A N 1
ATOM 6846 C CA . GLU A 1 800 ? -27.601 -12.300 6.708 1.00 81.56 800 GLU A CA 1
ATOM 6847 C C . GLU A 1 800 ? -27.984 -12.365 8.196 1.00 81.56 800 GLU A C 1
ATOM 6849 O O . GLU A 1 800 ? -29.172 -12.453 8.514 1.00 81.56 800 GLU A O 1
ATOM 6854 N N . GLU A 1 801 ? -27.016 -12.229 9.108 1.00 79.06 801 GLU A N 1
ATOM 6855 C CA . GLU A 1 801 ? -27.270 -12.124 10.550 1.00 79.06 801 GLU A CA 1
ATOM 6856 C C . GLU A 1 801 ? -28.102 -10.885 10.905 1.00 79.06 801 GLU A C 1
ATOM 6858 O O . GLU A 1 801 ? -29.024 -10.974 11.717 1.00 79.06 801 GLU A O 1
ATOM 6863 N N . GLU A 1 802 ? -27.822 -9.729 10.299 1.00 83.44 802 GLU A N 1
ATOM 6864 C CA . GLU A 1 802 ? -28.591 -8.501 10.520 1.00 83.44 802 GLU A CA 1
ATOM 6865 C C . GLU A 1 802 ? -30.032 -8.649 10.016 1.00 83.44 802 GLU A C 1
ATOM 6867 O O . GLU A 1 802 ? -30.979 -8.240 10.693 1.00 83.44 802 GLU A O 1
ATOM 6872 N N . ARG A 1 803 ? -30.226 -9.312 8.869 1.00 87.06 803 ARG A N 1
ATOM 6873 C CA . ARG A 1 803 ? -31.562 -9.630 8.348 1.00 87.06 803 ARG A CA 1
ATOM 6874 C C . ARG A 1 803 ? -32.332 -10.571 9.270 1.00 87.06 803 ARG A C 1
ATOM 6876 O O . ARG A 1 803 ? -33.515 -10.324 9.493 1.00 87.06 803 ARG A O 1
ATOM 6883 N N . LEU A 1 804 ? -31.683 -11.601 9.813 1.00 83.62 804 LEU A N 1
ATOM 6884 C CA . LEU A 1 804 ? -32.291 -12.518 10.783 1.00 83.62 804 LEU A CA 1
ATOM 6885 C C . LEU A 1 804 ? -32.696 -11.787 12.068 1.00 83.62 804 LEU A C 1
ATOM 6887 O O . LEU A 1 804 ? -33.845 -11.905 12.489 1.00 83.62 804 LEU A O 1
ATOM 6891 N N . ARG A 1 805 ? -31.814 -10.949 12.629 1.00 81.56 805 ARG A N 1
ATOM 6892 C CA . ARG A 1 805 ? -32.127 -10.128 13.814 1.00 81.56 805 ARG A CA 1
ATOM 6893 C C . ARG A 1 805 ? -33.293 -9.174 13.561 1.00 81.56 805 ARG A C 1
ATOM 6895 O O . ARG A 1 805 ? -34.190 -9.071 14.389 1.00 81.56 805 ARG A O 1
ATOM 6902 N N . ALA A 1 806 ? -33.326 -8.520 12.399 1.00 79.75 806 ALA A N 1
ATOM 6903 C CA . ALA A 1 806 ? -34.430 -7.641 12.023 1.00 79.75 806 ALA A CA 1
ATOM 6904 C C . ALA A 1 806 ? -35.752 -8.405 11.822 1.00 79.75 806 ALA A C 1
ATOM 6906 O O . ALA A 1 806 ? -36.829 -7.859 12.062 1.00 79.75 806 ALA A O 1
ATOM 6907 N N . GLU A 1 807 ? -35.702 -9.658 11.362 1.00 82.81 807 GLU A N 1
ATOM 6908 C CA . GLU A 1 807 ? -36.883 -10.515 11.250 1.00 82.81 807 GLU A CA 1
ATOM 6909 C C . GLU A 1 807 ? -37.397 -10.959 12.628 1.00 82.81 807 GLU A C 1
ATOM 6911 O O . GLU A 1 807 ? -38.605 -10.933 12.867 1.00 82.81 807 GLU A O 1
ATOM 6916 N N . GLU A 1 808 ? -36.501 -11.316 13.549 1.00 80.38 808 GLU A N 1
ATOM 6917 C CA . GLU A 1 808 ? -36.842 -11.637 14.940 1.00 80.38 808 GLU A CA 1
ATOM 6918 C C . GLU A 1 808 ? -37.430 -10.428 15.678 1.00 80.38 808 GLU A C 1
ATOM 6920 O O . GLU A 1 808 ? -38.468 -10.549 16.328 1.00 80.38 808 GLU A O 1
ATOM 6925 N N . GLU A 1 809 ? -36.847 -9.241 15.505 1.00 81.25 809 GLU A N 1
ATOM 6926 C CA . GLU A 1 809 ? -37.359 -8.000 16.093 1.00 81.25 809 GLU A CA 1
ATOM 6927 C C . GLU A 1 809 ? -38.753 -7.651 15.548 1.00 81.25 809 GLU A C 1
ATOM 6929 O O . GLU A 1 809 ? -39.648 -7.272 16.303 1.00 81.25 809 GLU A O 1
ATOM 6934 N N . ARG A 1 810 ? -38.997 -7.869 14.248 1.00 82.88 810 ARG A N 1
ATOM 6935 C CA . ARG A 1 810 ? -40.339 -7.723 13.658 1.00 82.88 810 ARG A CA 1
ATOM 6936 C C . ARG A 1 810 ? -41.344 -8.702 14.255 1.00 82.88 810 ARG A C 1
ATOM 6938 O O . ARG A 1 810 ? -42.462 -8.287 14.547 1.00 82.88 810 ARG A O 1
ATOM 6945 N N . LYS A 1 811 ? -40.960 -9.968 14.452 1.00 84.06 811 LYS A N 1
ATOM 6946 C CA . LYS A 1 811 ? -41.821 -10.976 15.096 1.00 84.06 811 LYS A CA 1
ATOM 6947 C C . LYS A 1 811 ? -42.155 -10.573 16.531 1.00 84.06 811 LYS A C 1
ATOM 6949 O O . LYS A 1 811 ? -43.320 -10.624 16.908 1.00 84.06 811 LYS A O 1
ATOM 6954 N N . PHE A 1 812 ? -41.172 -10.090 17.290 1.00 82.62 812 PHE A N 1
ATOM 6955 C CA . PHE A 1 812 ? -41.381 -9.604 18.653 1.00 82.62 812 PHE A CA 1
ATOM 6956 C C . PHE A 1 812 ? -42.342 -8.405 18.706 1.00 82.62 812 PHE A C 1
ATOM 6958 O O . PHE A 1 812 ? -43.294 -8.404 19.485 1.00 82.62 812 PHE A O 1
ATOM 6965 N N . VAL A 1 813 ? -42.148 -7.410 17.833 1.00 81.88 813 VAL A N 1
ATOM 6966 C CA . VAL A 1 813 ? -43.036 -6.237 17.735 1.00 81.88 813 VAL A CA 1
ATOM 6967 C C . VAL A 1 813 ? -44.457 -6.641 17.330 1.00 81.88 813 VAL A C 1
ATOM 6969 O O . VAL A 1 813 ? -45.435 -6.081 17.828 1.00 81.88 813 VAL A O 1
ATOM 6972 N N . GLU A 1 814 ? -44.597 -7.617 16.435 1.00 80.00 814 GLU A N 1
ATOM 6973 C CA . GLU A 1 814 ? -45.902 -8.120 16.009 1.00 80.00 814 GLU A CA 1
ATOM 6974 C C . GLU A 1 814 ? -46.618 -8.899 17.124 1.00 80.00 814 GLU A C 1
ATOM 6976 O O . GLU A 1 814 ? -47.819 -8.706 17.325 1.00 80.00 814 GLU A O 1
ATOM 6981 N N . GLU A 1 815 ? -45.894 -9.691 17.918 1.00 79.25 815 GLU A N 1
ATOM 6982 C CA . GLU A 1 815 ? -46.437 -10.344 19.113 1.00 79.25 815 GLU A CA 1
ATOM 6983 C C . GLU A 1 815 ? -46.850 -9.341 20.200 1.00 79.25 815 GLU A C 1
ATOM 6985 O O . GLU A 1 815 ? -47.937 -9.469 20.770 1.00 79.25 815 GLU A O 1
ATOM 6990 N N . GLU A 1 816 ? -46.038 -8.315 20.477 1.00 82.06 816 GLU A N 1
ATOM 6991 C CA . GLU A 1 816 ? -46.411 -7.237 21.405 1.00 82.06 816 GLU A CA 1
ATOM 6992 C C . GLU A 1 816 ? -47.677 -6.514 20.943 1.00 82.06 816 GLU A C 1
ATOM 6994 O O . GLU A 1 816 ? -48.591 -6.266 21.736 1.00 82.06 816 GLU A O 1
ATOM 6999 N N . ARG A 1 817 ? -47.773 -6.226 19.643 1.00 83.31 817 ARG A N 1
ATOM 7000 C CA . ARG A 1 817 ? -48.955 -5.590 19.067 1.00 83.31 817 ARG A CA 1
ATOM 7001 C C . ARG A 1 817 ? -50.205 -6.455 19.245 1.00 83.31 817 ARG A C 1
ATOM 7003 O O . ARG A 1 817 ? -51.256 -5.921 19.601 1.00 83.31 817 ARG A O 1
ATOM 7010 N N . GLN A 1 818 ? -50.106 -7.769 19.043 1.00 80.62 818 GLN A N 1
ATOM 7011 C CA . GLN A 1 818 ? -51.224 -8.691 19.269 1.00 80.62 818 GLN A CA 1
ATOM 7012 C C . GLN A 1 818 ? -51.647 -8.730 20.742 1.00 80.62 818 GLN A C 1
ATOM 7014 O O . GLN A 1 818 ? -52.842 -8.672 21.035 1.00 80.62 818 GLN A O 1
ATOM 7019 N N . ARG A 1 819 ? -50.690 -8.747 21.680 1.00 83.62 819 ARG A N 1
ATOM 7020 C CA . ARG A 1 819 ? -50.985 -8.679 23.122 1.00 83.62 819 ARG A CA 1
ATOM 7021 C C . ARG A 1 819 ? -51.700 -7.378 23.491 1.00 83.62 819 ARG A C 1
ATOM 7023 O O . ARG A 1 819 ? -52.700 -7.421 24.205 1.00 83.62 819 ARG A O 1
ATOM 7030 N N . ALA A 1 820 ? -51.251 -6.246 22.951 1.00 77.56 820 ALA A N 1
ATOM 7031 C CA . ALA A 1 820 ? -51.892 -4.949 23.163 1.00 77.56 820 ALA A CA 1
ATOM 7032 C C . ALA A 1 820 ? -53.308 -4.882 22.554 1.00 77.56 820 ALA A C 1
ATOM 7034 O O . ALA A 1 820 ? -54.220 -4.300 23.146 1.00 77.56 820 ALA A O 1
ATOM 7035 N N . GLU A 1 821 ? -53.531 -5.486 21.382 1.00 82.88 821 GLU A N 1
ATOM 7036 C CA . GLU A 1 821 ? -54.865 -5.589 20.773 1.00 82.88 821 GLU A CA 1
ATOM 7037 C C . GLU A 1 821 ? -55.807 -6.484 21.603 1.00 82.88 821 GLU A C 1
ATOM 7039 O O . GLU A 1 821 ? -56.970 -6.121 21.817 1.00 82.88 821 GLU A O 1
ATOM 7044 N N . GLU A 1 822 ? -55.320 -7.606 22.143 1.00 80.69 822 GLU A N 1
ATOM 7045 C CA . GLU A 1 822 ? -56.096 -8.454 23.056 1.00 80.69 822 GLU A CA 1
ATOM 7046 C C . GLU A 1 822 ? -56.419 -7.760 24.383 1.00 80.69 822 GLU A C 1
ATOM 7048 O O . GLU A 1 822 ? -57.548 -7.861 24.873 1.00 80.69 822 GLU A O 1
ATOM 7053 N N . GLU A 1 823 ? -55.462 -7.040 24.966 1.00 82.88 823 GLU A N 1
ATOM 7054 C CA . GLU A 1 823 ? -55.668 -6.276 26.195 1.00 82.88 823 GLU A CA 1
ATOM 7055 C C . GLU A 1 823 ? -56.709 -5.170 25.986 1.00 82.88 823 GLU A C 1
ATOM 7057 O O . GLU A 1 823 ? -57.677 -5.080 26.745 1.00 82.88 823 GLU A O 1
ATOM 7062 N N . ASN A 1 824 ? -56.603 -4.408 24.894 1.00 77.44 824 ASN A N 1
ATOM 7063 C CA . ASN A 1 824 ? -57.600 -3.403 24.527 1.00 77.44 824 ASN A CA 1
ATOM 7064 C C . ASN A 1 824 ? -58.996 -4.011 24.339 1.00 77.44 824 ASN A C 1
ATOM 7066 O O . ASN A 1 824 ? -59.995 -3.427 24.767 1.00 77.44 824 ASN A O 1
ATOM 7070 N N . LYS A 1 825 ? -59.090 -5.212 23.755 1.00 87.50 825 LYS A N 1
ATOM 7071 C CA . LYS A 1 825 ? -60.361 -5.932 23.616 1.00 87.50 825 LYS A CA 1
ATOM 7072 C C . LYS A 1 825 ? -60.951 -6.316 24.977 1.00 87.50 825 LYS A C 1
ATOM 7074 O O . LYS A 1 825 ? -62.151 -6.135 25.187 1.00 87.50 825 LYS A O 1
ATOM 7079 N N . ARG A 1 826 ? -60.125 -6.780 25.923 1.00 83.62 826 ARG A N 1
ATOM 7080 C CA . ARG A 1 826 ? -60.555 -7.091 27.302 1.00 83.62 826 ARG A CA 1
ATOM 7081 C C . ARG A 1 826 ? -61.021 -5.839 28.046 1.00 83.62 826 ARG A C 1
ATOM 7083 O O . ARG A 1 826 ? -62.070 -5.874 28.690 1.00 83.62 826 ARG A O 1
ATOM 7090 N N . VAL A 1 827 ? -60.292 -4.730 27.914 1.00 83.31 827 VAL A N 1
ATOM 7091 C CA . VAL A 1 827 ? -60.659 -3.431 28.501 1.00 83.31 827 VAL A CA 1
ATOM 7092 C C . VAL A 1 827 ? -61.994 -2.935 27.940 1.00 83.31 827 VAL A C 1
ATOM 7094 O O . VAL A 1 827 ? -62.861 -2.500 28.699 1.00 83.31 827 VAL A O 1
ATOM 7097 N N . GLU A 1 828 ? -62.214 -3.056 26.630 1.00 80.31 828 GLU A N 1
ATOM 7098 C CA . GLU A 1 828 ? -63.467 -2.648 25.987 1.00 80.31 828 GLU A CA 1
ATOM 7099 C C . GLU A 1 828 ? -64.656 -3.536 26.406 1.00 80.31 828 GLU A C 1
ATOM 7101 O O . GLU A 1 828 ? -65.764 -3.040 26.636 1.00 80.31 828 GLU A O 1
ATOM 7106 N N . GLU A 1 829 ? -64.444 -4.844 26.575 1.00 83.44 829 GLU A N 1
ATOM 7107 C CA . GLU A 1 829 ? -65.458 -5.761 27.112 1.00 83.44 829 GLU A CA 1
ATOM 7108 C C . GLU A 1 829 ? -65.796 -5.466 28.581 1.00 83.44 829 GLU A C 1
ATOM 7110 O O . GLU A 1 829 ? -66.972 -5.479 28.961 1.00 83.44 829 GLU A O 1
ATOM 7115 N N . GLU A 1 830 ? -64.801 -5.155 29.415 1.00 80.94 830 GLU A N 1
ATOM 7116 C CA . GLU A 1 830 ? -65.032 -4.696 30.787 1.00 80.94 830 GLU A CA 1
ATOM 7117 C C . GLU A 1 830 ? -65.798 -3.374 30.834 1.00 80.94 830 GLU A C 1
ATOM 7119 O O . GLU A 1 830 ? -66.714 -3.222 31.648 1.00 80.94 830 GLU A O 1
ATOM 7124 N N . ARG A 1 831 ? -65.448 -2.422 29.962 1.00 84.12 831 ARG A N 1
ATOM 7125 C CA . ARG A 1 831 ? -66.124 -1.125 29.861 1.00 84.12 831 ARG A CA 1
ATOM 7126 C C . ARG A 1 831 ? -67.604 -1.314 29.536 1.00 84.12 831 ARG A C 1
ATOM 7128 O O . ARG A 1 831 ? -68.449 -0.755 30.234 1.00 84.12 831 ARG A O 1
ATOM 7135 N N . LYS A 1 832 ? -67.926 -2.178 28.566 1.00 82.56 832 LYS A N 1
ATOM 7136 C CA . LYS A 1 832 ? -69.314 -2.538 28.222 1.00 82.56 832 LYS A CA 1
ATOM 7137 C C . LYS A 1 832 ? -70.052 -3.209 29.381 1.00 82.56 832 LYS A C 1
ATOM 7139 O O . LYS A 1 832 ? -71.184 -2.834 29.678 1.00 82.56 832 LYS A O 1
ATOM 7144 N N . LYS A 1 833 ? -69.413 -4.145 30.096 1.00 81.94 833 LYS A N 1
ATOM 7145 C CA . LYS A 1 833 ? -70.006 -4.786 31.287 1.00 81.94 833 LYS A CA 1
ATOM 7146 C C . LYS A 1 833 ? -70.301 -3.773 32.398 1.00 81.94 833 LYS A C 1
ATOM 7148 O O . LYS A 1 833 ? -71.379 -3.826 32.992 1.00 81.94 833 LYS A O 1
ATOM 7153 N N . LYS A 1 834 ? -69.376 -2.843 32.665 1.00 78.81 834 LYS A N 1
ATOM 7154 C CA . LYS A 1 834 ? -69.547 -1.763 33.652 1.00 78.81 834 LYS A CA 1
ATOM 7155 C C . LYS A 1 834 ? -70.687 -0.822 33.250 1.00 78.81 834 LYS A C 1
ATOM 7157 O O . LYS A 1 834 ? -71.530 -0.508 34.090 1.00 78.81 834 LYS A O 1
ATOM 7162 N N . GLU A 1 835 ? -70.777 -0.451 31.974 1.00 79.94 835 GLU A N 1
ATOM 7163 C CA . GLU A 1 835 ? -71.854 0.395 31.445 1.00 79.94 835 GLU A CA 1
ATOM 7164 C C . GLU A 1 835 ? -73.234 -0.283 31.554 1.00 79.94 835 GLU A C 1
ATOM 7166 O O . GLU A 1 835 ? -74.200 0.329 32.016 1.00 79.94 835 GLU A O 1
ATOM 7171 N N . ASP A 1 836 ? -73.335 -1.573 31.222 1.00 80.38 836 ASP A N 1
ATOM 7172 C CA . ASP A 1 836 ? -74.574 -2.347 31.365 1.00 80.38 836 ASP A CA 1
ATOM 7173 C C . ASP A 1 836 ? -74.989 -2.517 32.832 1.00 80.38 836 ASP A C 1
ATOM 7175 O O . ASP A 1 836 ? -76.176 -2.437 33.173 1.00 80.38 836 ASP A O 1
ATOM 7179 N N . GLN A 1 837 ? -74.022 -2.719 33.728 1.00 76.69 837 GLN A N 1
ATOM 7180 C CA . GLN A 1 837 ? -74.277 -2.801 35.163 1.00 76.69 837 GLN A CA 1
ATOM 7181 C C . GLN A 1 837 ? -74.744 -1.449 35.723 1.00 76.69 837 GLN A C 1
ATOM 7183 O O . GLN A 1 837 ? -75.663 -1.409 36.544 1.00 76.69 837 GLN A O 1
ATOM 7188 N N . GLN A 1 838 ? -74.185 -0.341 35.232 1.00 76.25 838 GLN A N 1
ATOM 7189 C CA . GLN A 1 838 ? -74.602 1.012 35.591 1.00 76.25 838 GLN A CA 1
ATOM 7190 C C . GLN A 1 838 ? -76.015 1.325 35.075 1.00 76.25 838 GLN A C 1
ATOM 7192 O O . GLN A 1 838 ? -76.840 1.835 35.834 1.00 76.25 838 GLN A O 1
ATOM 7197 N N . LYS A 1 839 ? -76.355 0.924 33.841 1.00 80.50 839 LYS A N 1
ATOM 7198 C CA . LYS A 1 839 ? -77.721 1.031 33.293 1.00 80.50 839 LYS A CA 1
ATOM 7199 C C . LYS A 1 839 ? -78.735 0.210 34.096 1.00 80.50 839 LYS A C 1
ATOM 7201 O O . LYS A 1 839 ? -79.843 0.687 34.345 1.00 80.50 839 LYS A O 1
ATOM 7206 N N . LYS A 1 840 ? -78.369 -0.999 34.541 1.00 79.50 840 LYS A N 1
ATOM 7207 C CA . LYS A 1 840 ? -79.218 -1.827 35.419 1.00 79.50 840 LYS A CA 1
ATOM 7208 C C . LYS A 1 840 ? -79.454 -1.164 36.776 1.00 79.50 840 LYS A C 1
ATOM 7210 O O . LYS A 1 840 ? -80.608 -1.055 37.181 1.00 79.50 840 LYS A O 1
ATOM 7215 N N . ARG A 1 841 ? -78.395 -0.668 37.427 1.00 79.25 841 ARG A N 1
ATOM 7216 C CA . ARG A 1 841 ? -78.493 0.057 38.707 1.00 79.25 841 ARG A CA 1
ATOM 7217 C C . ARG A 1 841 ? -79.364 1.307 38.582 1.00 79.25 841 ARG A C 1
ATOM 7219 O O . ARG A 1 841 ? -80.288 1.467 39.367 1.00 79.25 841 ARG A O 1
ATOM 7226 N N . ALA A 1 842 ? -79.165 2.114 37.539 1.00 78.94 842 ALA A N 1
ATOM 7227 C CA . ALA A 1 842 ? -79.980 3.303 37.284 1.00 78.94 842 ALA A CA 1
ATOM 7228 C C . ALA A 1 842 ? -81.462 2.968 37.020 1.00 78.94 842 ALA A C 1
ATOM 7230 O O . ALA A 1 842 ? -82.358 3.703 37.433 1.00 78.94 842 ALA A O 1
ATOM 7231 N N . LYS A 1 843 ? -81.753 1.847 36.342 1.00 80.06 843 LYS A N 1
ATOM 7232 C CA . LYS A 1 843 ? -83.133 1.379 36.126 1.00 80.06 843 LYS A CA 1
ATOM 7233 C C . LYS A 1 843 ? -83.785 0.897 37.424 1.00 80.06 843 LYS A C 1
ATOM 7235 O O . LYS A 1 843 ? -84.972 1.137 37.627 1.00 80.06 843 LYS A O 1
ATOM 7240 N N . GLU A 1 844 ? -83.033 0.219 38.285 1.00 78.06 844 GLU A N 1
ATOM 7241 C CA . GLU A 1 844 ? -83.514 -0.236 39.590 1.00 78.06 844 GLU A CA 1
ATOM 7242 C C . GLU A 1 844 ? -83.752 0.940 40.544 1.00 78.06 844 GLU A C 1
ATOM 7244 O O . GLU A 1 844 ? -84.800 1.009 41.178 1.00 78.06 844 GLU A O 1
ATOM 7249 N N . GLU A 1 845 ? -82.844 1.914 40.565 1.00 79.50 845 GLU A N 1
ATOM 7250 C CA . GLU A 1 845 ? -82.981 3.155 41.329 1.00 79.50 845 GLU A CA 1
ATOM 7251 C C . GLU A 1 845 ? -84.207 3.964 40.883 1.00 79.50 845 GLU A C 1
ATOM 7253 O O . GLU A 1 845 ? -85.005 4.383 41.717 1.00 79.50 845 GLU A O 1
ATOM 7258 N N . ARG A 1 846 ? -84.445 4.086 39.567 1.00 78.31 846 ARG A N 1
ATOM 7259 C CA . ARG A 1 846 ? -85.676 4.702 39.042 1.00 78.31 846 ARG A CA 1
ATOM 7260 C C . ARG A 1 846 ? -86.942 3.978 39.502 1.00 78.31 846 ARG A C 1
ATOM 7262 O O . ARG A 1 846 ? -87.906 4.649 39.853 1.00 78.31 846 ARG A O 1
ATOM 7269 N N . ARG A 1 847 ? -86.946 2.638 39.529 1.00 82.50 847 ARG A N 1
ATOM 7270 C CA . ARG A 1 847 ? -88.092 1.859 40.035 1.00 82.50 847 ARG A CA 1
ATOM 7271 C C . ARG A 1 847 ? -88.316 2.081 41.529 1.00 82.50 847 ARG A C 1
ATOM 7273 O O . ARG A 1 847 ? -89.462 2.235 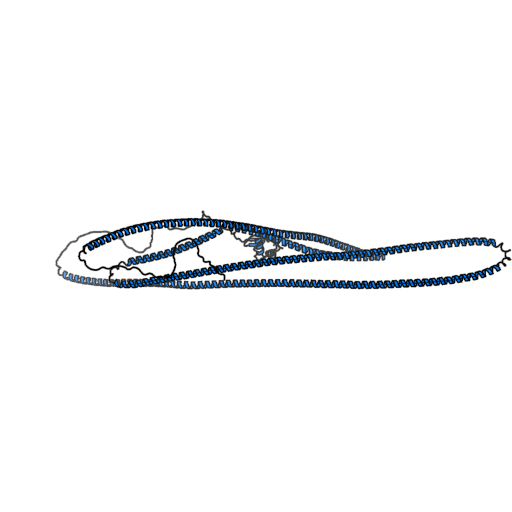41.928 1.00 82.50 847 ARG A O 1
ATOM 7280 N N . ARG A 1 848 ? -87.246 2.135 42.331 1.00 81.69 848 ARG A N 1
ATOM 7281 C CA . ARG A 1 848 ? -87.334 2.411 43.775 1.00 81.69 848 ARG A CA 1
ATOM 7282 C C . ARG A 1 848 ? -87.901 3.803 44.045 1.00 81.69 848 ARG A C 1
ATOM 7284 O O . ARG A 1 848 ? -88.828 3.923 44.832 1.00 81.69 848 ARG A O 1
ATOM 7291 N N . LEU A 1 849 ? -87.416 4.823 43.335 1.00 78.50 849 LEU A N 1
ATOM 7292 C CA . LEU A 1 849 ? -87.939 6.190 43.442 1.00 78.50 849 LEU A CA 1
ATOM 7293 C C . LEU A 1 849 ? -89.408 6.288 43.005 1.00 78.50 849 LEU A C 1
ATOM 7295 O O . LEU A 1 849 ? -90.184 7.041 43.585 1.00 78.50 849 LEU A O 1
ATOM 7299 N N . GLU A 1 850 ? -89.814 5.540 41.978 1.00 78.62 850 GLU A N 1
ATOM 7300 C CA . GLU A 1 850 ? -91.210 5.494 41.533 1.00 78.62 850 GLU A CA 1
ATOM 7301 C C . GLU A 1 850 ? -92.122 4.793 42.553 1.00 78.62 850 GLU A C 1
ATOM 7303 O O . GLU A 1 850 ? -93.229 5.260 42.814 1.00 78.62 850 GLU A O 1
ATOM 7308 N N . GLU A 1 851 ? -91.650 3.714 43.175 1.00 79.12 851 GLU A N 1
ATOM 7309 C CA . GLU A 1 851 ? -92.358 3.005 44.244 1.00 79.12 851 GLU A CA 1
ATOM 7310 C C . GLU A 1 851 ? -92.479 3.859 45.512 1.00 79.12 851 GLU A C 1
ATOM 7312 O O . GLU A 1 851 ? -93.573 3.996 46.056 1.00 79.12 851 GLU A O 1
ATOM 7317 N N . GLU A 1 852 ? -91.404 4.535 45.915 1.00 80.75 852 GLU A N 1
ATOM 7318 C CA . GLU A 1 852 ? -91.396 5.474 47.040 1.00 80.75 852 GLU A CA 1
ATOM 7319 C C . GLU A 1 852 ? -92.363 6.642 46.804 1.00 80.75 852 GLU A C 1
ATOM 7321 O O . GLU A 1 852 ? -93.153 6.987 47.683 1.00 80.75 852 GLU A O 1
ATOM 7326 N N . ARG A 1 853 ? -92.404 7.191 45.581 1.00 83.19 853 ARG A N 1
ATOM 7327 C CA . ARG A 1 853 ? -93.400 8.204 45.199 1.00 83.19 853 ARG A CA 1
ATOM 7328 C C . ARG A 1 853 ? -94.833 7.684 45.283 1.00 83.19 853 ARG A C 1
ATOM 7330 O O . ARG A 1 853 ? -95.704 8.433 45.720 1.00 83.19 853 ARG A O 1
ATOM 7337 N N . ARG A 1 854 ? -95.096 6.434 44.886 1.00 82.12 854 ARG A N 1
ATOM 7338 C CA . ARG A 1 854 ? -96.434 5.827 45.006 1.00 82.12 854 ARG A CA 1
ATOM 7339 C C . ARG A 1 854 ? -96.847 5.653 46.467 1.00 82.12 854 ARG A C 1
ATOM 7341 O O . ARG A 1 854 ? -97.984 5.975 46.799 1.00 82.12 854 ARG A O 1
ATOM 7348 N N . VAL A 1 855 ? -95.932 5.209 47.330 1.00 82.19 855 VAL A N 1
ATOM 7349 C CA . VAL A 1 855 ? -96.178 5.069 48.777 1.00 82.19 855 VAL A CA 1
ATOM 7350 C C . VAL A 1 855 ? -96.423 6.433 49.430 1.00 82.19 855 VAL A C 1
ATOM 7352 O O . VAL A 1 855 ? -97.364 6.587 50.206 1.00 82.19 855 VAL A O 1
ATOM 7355 N N . GLU A 1 856 ? -95.637 7.453 49.080 1.00 78.19 856 GLU A N 1
ATOM 7356 C CA . GLU A 1 856 ? -95.816 8.826 49.572 1.00 78.19 856 GLU A CA 1
ATOM 7357 C C . GLU A 1 856 ? -97.155 9.430 49.098 1.00 78.19 856 GLU A C 1
ATOM 7359 O O . GLU A 1 856 ? -97.841 10.106 49.867 1.00 78.19 856 GLU A O 1
ATOM 7364 N N . GLU A 1 857 ? -97.571 9.172 47.851 1.00 79.50 857 GLU A N 1
ATOM 7365 C CA . GLU A 1 857 ? -98.887 9.578 47.338 1.00 79.50 857 GLU A CA 1
ATOM 7366 C C . GLU A 1 857 ? -100.045 8.865 48.052 1.00 79.50 857 GLU A C 1
ATOM 7368 O O . GLU A 1 857 ? -101.064 9.501 48.333 1.00 79.50 857 GLU A O 1
ATOM 7373 N N . GLU A 1 858 ? -99.912 7.576 48.376 1.00 78.88 858 GLU A N 1
ATOM 7374 C CA . GLU A 1 858 ? -100.904 6.855 49.183 1.00 78.88 858 GLU A CA 1
ATOM 7375 C C . GLU A 1 858 ? -100.971 7.389 50.615 1.00 78.88 858 GLU A C 1
ATOM 7377 O O . GLU A 1 858 ? -102.073 7.668 51.094 1.00 78.88 858 GLU A O 1
ATOM 7382 N N . ARG A 1 859 ? -99.825 7.649 51.261 1.00 80.94 859 ARG A N 1
ATOM 7383 C CA . ARG A 1 859 ? -99.786 8.255 52.602 1.00 80.94 859 ARG A CA 1
ATOM 7384 C C . ARG A 1 859 ? -100.479 9.615 52.615 1.00 80.94 859 ARG A C 1
ATOM 7386 O O . ARG A 1 859 ? -101.303 9.871 53.487 1.00 80.94 859 ARG A O 1
ATOM 7393 N N . LYS A 1 860 ? -100.225 10.459 51.608 1.00 79.81 860 LYS A N 1
ATOM 7394 C CA . LYS A 1 860 ? -100.885 11.768 51.463 1.00 79.81 860 LYS A CA 1
ATOM 7395 C C . LYS A 1 860 ? -102.391 11.651 51.233 1.00 79.81 860 LYS A C 1
ATOM 7397 O O . LYS A 1 860 ? -103.144 12.462 51.765 1.00 79.81 860 LYS A O 1
ATOM 7402 N N . LYS A 1 861 ? -102.856 10.656 50.469 1.00 79.31 861 LYS A N 1
ATOM 7403 C CA . LYS A 1 861 ? -104.297 10.382 50.311 1.00 79.31 861 LYS A CA 1
ATOM 7404 C C . LYS A 1 861 ? -104.930 9.941 51.629 1.00 79.31 861 LYS A C 1
ATOM 7406 O O . LYS A 1 861 ? -106.041 10.363 51.935 1.00 79.31 861 LYS A O 1
ATOM 7411 N N . GLU A 1 862 ? -104.233 9.120 52.408 1.00 77.88 862 GLU A N 1
ATOM 7412 C CA . GLU A 1 862 ? -104.715 8.651 53.706 1.00 77.88 862 GLU A CA 1
ATOM 7413 C C . GLU A 1 862 ? -104.732 9.775 54.756 1.00 77.88 862 GLU A C 1
ATOM 7415 O O . GLU A 1 862 ? -105.703 9.905 55.499 1.00 77.88 862 GLU A O 1
ATOM 7420 N N . GLU A 1 863 ? -103.712 10.636 54.774 1.00 79.12 863 GLU A N 1
ATOM 7421 C CA . GLU A 1 863 ? -103.670 11.855 55.590 1.00 79.12 863 GLU A CA 1
ATOM 7422 C C . GLU A 1 863 ? -104.781 12.835 55.201 1.00 79.12 863 GLU A C 1
ATOM 7424 O O . GLU A 1 863 ? -105.488 13.325 56.077 1.00 79.12 863 GLU A O 1
ATOM 7429 N N . MET A 1 864 ? -105.002 13.072 53.903 1.00 71.62 864 MET A N 1
ATOM 7430 C CA . MET A 1 864 ? -106.120 13.890 53.414 1.00 71.62 864 MET A CA 1
ATOM 7431 C C . MET A 1 864 ? -107.469 13.320 53.854 1.00 71.62 864 MET A C 1
ATOM 7433 O O . MET A 1 864 ? -108.333 14.074 54.292 1.00 71.62 864 MET A O 1
ATOM 7437 N N . LYS A 1 865 ? -107.639 11.995 53.795 1.00 79.00 865 LYS A N 1
ATOM 7438 C CA . LYS A 1 865 ? -108.864 11.325 54.240 1.00 79.00 865 LYS A CA 1
ATOM 7439 C C . LYS A 1 865 ? -109.070 11.457 55.752 1.00 79.00 865 LYS A C 1
ATOM 7441 O O . LYS A 1 865 ? -110.179 11.751 56.186 1.00 79.00 865 LYS A O 1
ATOM 7446 N N . LYS A 1 866 ? -108.008 11.309 56.553 1.00 77.00 866 LYS A N 1
ATOM 7447 C CA . LYS A 1 866 ? -108.049 11.541 58.010 1.00 77.00 866 LYS A CA 1
ATOM 7448 C C . LYS A 1 866 ? -108.375 12.999 58.338 1.00 77.00 866 LYS A C 1
ATOM 7450 O O . LYS A 1 866 ? -109.231 13.245 59.180 1.00 77.00 866 LYS A O 1
ATOM 7455 N N . ALA A 1 867 ? -107.764 13.951 57.636 1.00 77.38 867 ALA A N 1
ATOM 7456 C CA . ALA A 1 867 ? -108.037 15.375 57.804 1.00 77.38 867 ALA A CA 1
ATOM 7457 C C . ALA A 1 867 ? -109.471 15.751 57.385 1.00 77.38 867 ALA A C 1
ATOM 7459 O O . ALA A 1 867 ? -110.088 16.619 58.000 1.00 77.38 867 ALA A O 1
ATOM 7460 N N . GLU A 1 868 ? -110.025 15.108 56.355 1.00 76.56 868 GLU A N 1
ATOM 7461 C CA . GLU A 1 868 ? -111.419 15.286 55.938 1.00 76.56 868 GLU A CA 1
ATOM 7462 C C . GLU A 1 868 ? -112.398 14.698 56.965 1.00 76.56 868 GLU A C 1
ATOM 7464 O O . GLU A 1 868 ? -113.372 15.358 57.329 1.00 76.56 868 GLU A O 1
ATOM 7469 N N . GLU A 1 869 ? -112.122 13.502 57.495 1.00 77.50 869 GLU A N 1
ATOM 7470 C CA . GLU A 1 869 ? -112.907 12.903 58.580 1.00 77.50 869 GLU A CA 1
ATOM 7471 C C . GLU A 1 869 ? -112.861 13.753 59.859 1.00 77.50 869 GLU A C 1
ATOM 7473 O O . GLU A 1 869 ? -113.889 13.941 60.507 1.00 77.50 869 GLU A O 1
ATOM 7478 N N . GLU A 1 870 ? -111.701 14.310 60.205 1.00 79.94 870 GLU A N 1
ATOM 7479 C CA . GLU A 1 870 ? -111.534 15.207 61.351 1.00 79.94 870 GLU A CA 1
ATOM 7480 C C . GLU A 1 870 ? -112.261 16.540 61.142 1.00 79.94 870 GLU A C 1
ATOM 7482 O O . GLU A 1 870 ? -112.973 16.995 62.035 1.00 79.94 870 GLU A O 1
ATOM 7487 N N . ARG A 1 871 ? -112.183 17.132 59.942 1.00 78.62 871 ARG A N 1
ATOM 7488 C CA . ARG A 1 871 ? -112.983 18.315 59.585 1.00 78.62 871 ARG A CA 1
ATOM 7489 C C . ARG A 1 871 ? -114.475 18.046 59.701 1.00 78.62 871 ARG A C 1
ATOM 7491 O O . ARG A 1 871 ? -115.193 18.905 60.197 1.00 78.62 871 ARG A O 1
ATOM 7498 N N . LYS A 1 872 ? -114.932 16.870 59.270 1.00 77.81 872 LYS A N 1
ATOM 7499 C CA . LYS A 1 872 ? -116.339 16.481 59.362 1.00 77.81 872 LYS A CA 1
ATOM 7500 C C . LYS A 1 872 ? -116.783 16.329 60.818 1.00 77.81 872 LYS A C 1
ATOM 7502 O O . LYS A 1 872 ? -117.823 16.861 61.179 1.00 77.81 872 LYS A O 1
ATOM 7507 N N . ARG A 1 873 ? -115.957 15.711 61.672 1.00 77.75 873 ARG A N 1
ATOM 7508 C CA . ARG A 1 873 ? -116.200 15.646 63.126 1.00 77.75 873 ARG A CA 1
ATOM 7509 C C . ARG A 1 873 ? -116.237 17.032 63.766 1.00 77.75 873 ARG A C 1
ATOM 7511 O O . ARG A 1 873 ? -117.147 17.308 64.533 1.00 77.75 873 ARG A O 1
ATOM 7518 N N . ALA A 1 874 ? -115.300 17.909 63.412 1.00 76.50 874 ALA A N 1
ATOM 7519 C CA . ALA A 1 874 ? -115.268 19.282 63.909 1.00 76.50 874 ALA A CA 1
ATOM 7520 C C . ALA A 1 874 ? -116.468 20.113 63.414 1.00 76.50 874 ALA A C 1
ATOM 7522 O O . ALA A 1 874 ? -116.947 20.995 64.121 1.00 76.50 874 ALA A O 1
ATOM 7523 N N . GLU A 1 875 ? -116.967 19.859 62.201 1.00 76.38 875 GLU A N 1
ATOM 7524 C CA . GLU A 1 875 ? -118.189 20.481 61.686 1.00 76.38 875 GLU A CA 1
ATOM 7525 C C . GLU A 1 875 ? -119.436 19.959 62.411 1.00 76.38 875 GLU A C 1
ATOM 7527 O O . GLU A 1 875 ? -120.316 20.750 62.746 1.00 76.38 875 GLU A O 1
ATOM 7532 N N . ASP A 1 876 ? -119.501 18.657 62.690 1.00 75.81 876 ASP A N 1
ATOM 7533 C CA . ASP A 1 876 ? -120.586 18.047 63.458 1.00 75.81 876 ASP A CA 1
ATOM 7534 C C . ASP A 1 876 ? -120.595 18.560 64.914 1.00 75.81 876 ASP A C 1
ATOM 7536 O O . ASP A 1 876 ? -121.654 18.945 65.408 1.00 75.81 876 ASP A O 1
ATOM 7540 N N . GLU A 1 877 ? -119.430 18.695 65.562 1.00 79.81 877 GLU A N 1
ATOM 7541 C CA . GLU A 1 877 ? -119.293 19.347 66.877 1.00 79.81 877 GLU A CA 1
ATOM 7542 C C . GLU A 1 877 ? -119.718 20.817 66.834 1.00 79.81 877 GLU A C 1
ATOM 7544 O O . GLU A 1 877 ? -120.493 21.254 67.682 1.00 79.81 877 GLU A O 1
ATOM 7549 N N . ARG A 1 878 ? -119.290 21.582 65.819 1.00 78.12 878 ARG A N 1
ATOM 7550 C CA . ARG A 1 878 ? -119.729 22.978 65.645 1.00 78.12 878 ARG A CA 1
ATOM 7551 C C . ARG A 1 878 ? -121.237 23.088 65.457 1.00 78.12 878 ARG A C 1
ATOM 7553 O O . ARG A 1 878 ? -121.833 24.004 66.009 1.00 78.12 878 ARG A O 1
ATOM 7560 N N . LYS A 1 879 ? -121.864 22.178 64.704 1.00 75.56 879 LYS A N 1
ATOM 7561 C CA . LYS A 1 879 ? -123.330 22.129 64.550 1.00 75.56 879 LYS A CA 1
ATOM 7562 C C . LYS A 1 879 ? -124.020 21.773 65.863 1.00 75.56 879 LYS A C 1
ATOM 7564 O O . LYS A 1 879 ? -125.100 22.289 66.143 1.00 75.56 879 LYS A O 1
ATOM 7569 N N . GLU A 1 880 ? -123.423 20.906 66.674 1.00 75.56 880 GLU A N 1
ATOM 7570 C CA . GLU A 1 880 ? -123.943 20.568 67.998 1.00 75.56 880 GLU A CA 1
ATOM 7571 C C . GLU A 1 880 ? -123.827 21.750 68.974 1.00 75.56 880 GLU A C 1
ATOM 7573 O O . GLU A 1 880 ? -124.781 22.058 69.689 1.00 75.56 880 GLU A O 1
ATOM 7578 N N . GLU A 1 881 ? -122.698 22.461 68.965 1.00 75.75 881 GLU A N 1
ATOM 7579 C CA . GLU A 1 881 ? -122.500 23.699 69.724 1.00 75.75 881 GLU A CA 1
ATOM 7580 C C . GLU A 1 881 ? -123.434 24.817 69.248 1.00 75.75 881 GLU A C 1
ATOM 7582 O O . GLU A 1 881 ? -124.054 25.487 70.071 1.00 75.75 881 GLU A O 1
ATOM 7587 N N . GLU A 1 882 ? -123.610 24.997 67.938 1.00 73.62 882 GLU A N 1
ATOM 7588 C CA . GLU A 1 882 ? -124.536 25.982 67.375 1.00 73.62 882 GLU A CA 1
ATOM 7589 C C . GLU A 1 882 ? -125.988 25.666 67.757 1.00 73.62 882 GLU A C 1
ATOM 7591 O O . GLU A 1 882 ? -126.735 26.571 68.129 1.00 73.62 882 GLU A O 1
ATOM 7596 N N . ASN A 1 883 ? -126.377 24.386 67.767 1.00 70.44 883 ASN A N 1
ATOM 7597 C CA . ASN A 1 883 ? -127.679 23.955 68.276 1.00 70.44 883 ASN A CA 1
ATOM 7598 C C . ASN A 1 883 ? -127.837 24.233 69.779 1.00 70.44 883 ASN A C 1
ATOM 7600 O O . ASN A 1 883 ? -128.898 24.706 70.187 1.00 70.44 883 ASN A O 1
ATOM 7604 N N . LYS A 1 884 ? -126.796 24.014 70.595 1.00 75.25 884 LYS A N 1
ATOM 7605 C CA . LYS A 1 884 ? -126.806 24.359 72.031 1.00 75.25 884 LYS A CA 1
ATOM 7606 C C . LYS A 1 884 ? -126.958 25.868 72.246 1.00 75.25 884 LYS A C 1
ATOM 7608 O O . LYS A 1 884 ? -127.813 26.288 73.022 1.00 75.25 884 LYS A O 1
ATOM 7613 N N . VAL A 1 885 ? -126.214 26.686 71.498 1.00 73.75 885 VAL A N 1
ATOM 7614 C CA . VAL A 1 885 ? -126.312 28.157 71.545 1.00 73.75 885 VAL A CA 1
ATOM 7615 C C . VAL A 1 885 ? -127.678 28.645 71.045 1.00 73.75 885 VAL A C 1
ATOM 7617 O O . VAL A 1 885 ? -128.246 29.584 71.603 1.00 73.75 885 VAL A O 1
ATOM 7620 N N . ALA A 1 886 ? -128.246 28.024 70.009 1.00 71.44 886 ALA A N 1
ATOM 7621 C CA . ALA A 1 886 ? -129.583 28.350 69.518 1.00 71.44 886 ALA A CA 1
ATOM 7622 C C . ALA A 1 886 ? -130.680 27.974 70.529 1.00 71.44 886 ALA A C 1
ATOM 7624 O O . ALA A 1 886 ? -131.668 28.699 70.663 1.00 71.44 886 ALA A O 1
ATOM 7625 N N . GLU A 1 887 ? -130.510 26.873 71.262 1.00 71.94 887 GLU A N 1
ATOM 7626 C CA . GLU A 1 887 ? -131.411 26.469 72.342 1.00 71.94 887 GLU A CA 1
ATOM 7627 C C . GLU A 1 887 ? -131.334 27.434 73.536 1.00 71.94 887 GLU A C 1
ATOM 7629 O O . GLU A 1 887 ? -132.371 27.831 74.068 1.00 71.94 887 GLU A O 1
ATOM 7634 N N . GLU A 1 888 ? -130.133 27.886 73.907 1.00 72.75 888 GLU A N 1
ATOM 7635 C CA . GLU A 1 888 ? -129.930 28.937 74.914 1.00 72.75 888 GLU A CA 1
ATOM 7636 C C . GLU A 1 888 ? -130.571 30.264 74.496 1.00 72.75 888 GLU A C 1
ATOM 7638 O O . GLU A 1 888 ? -131.340 30.845 75.261 1.00 72.75 888 GLU A O 1
ATOM 7643 N N . LYS A 1 889 ? -130.363 30.704 73.250 1.00 69.31 889 LYS A N 1
ATOM 7644 C CA . LYS A 1 889 ? -130.987 31.931 72.727 1.00 69.31 889 LYS A CA 1
ATOM 7645 C C . LYS A 1 889 ? -132.510 31.836 72.648 1.00 69.31 889 LYS A C 1
ATOM 7647 O O . LYS A 1 889 ? -133.190 32.837 72.853 1.00 69.31 889 LYS A O 1
ATOM 7652 N N . ARG A 1 890 ? -133.075 30.652 72.379 1.00 68.00 890 ARG A N 1
ATOM 7653 C CA . ARG A 1 890 ? -134.532 30.423 72.447 1.00 68.00 890 ARG A CA 1
ATOM 7654 C C . ARG A 1 890 ? -135.055 30.501 73.879 1.00 68.00 890 ARG A C 1
ATOM 7656 O O . ARG A 1 890 ? -136.151 31.020 74.077 1.00 68.00 890 ARG A O 1
ATOM 7663 N N . LYS A 1 891 ? -134.284 30.030 74.863 1.00 66.38 891 LYS A N 1
ATOM 7664 C CA . LYS A 1 891 ? -134.620 30.163 76.288 1.00 66.38 891 LYS A CA 1
ATOM 7665 C C . LYS A 1 891 ? -134.552 31.627 76.738 1.00 66.38 891 LYS A C 1
ATOM 7667 O O . LYS A 1 891 ? -135.502 32.089 77.359 1.00 66.38 891 LYS A O 1
ATOM 7672 N N . GLU A 1 892 ? -133.531 32.384 76.331 1.00 62.72 892 GLU A N 1
ATOM 7673 C CA . GLU A 1 892 ? -133.441 33.830 76.605 1.00 62.72 892 GLU A CA 1
ATOM 7674 C C . GLU A 1 892 ? -134.552 34.642 75.919 1.00 62.72 892 GLU A C 1
ATOM 7676 O O . GLU A 1 892 ? -135.132 35.536 76.536 1.00 62.72 892 GLU A O 1
ATOM 7681 N N . ALA A 1 893 ? -134.889 34.330 74.663 1.00 59.94 893 ALA A N 1
ATOM 7682 C CA . ALA A 1 893 ? -135.970 35.005 73.944 1.00 59.94 893 ALA A CA 1
ATOM 7683 C C . ALA A 1 893 ? -137.345 34.726 74.578 1.00 59.94 893 ALA A C 1
ATOM 7685 O O . ALA A 1 893 ? -138.132 35.651 74.759 1.00 59.94 893 ALA A O 1
ATOM 7686 N N . ALA A 1 894 ? -137.603 33.483 75.003 1.00 59.91 894 ALA A N 1
ATOM 7687 C CA . ALA A 1 894 ? -138.840 33.111 75.694 1.00 59.91 894 ALA A CA 1
ATOM 7688 C C . ALA A 1 894 ? -138.959 33.720 77.105 1.00 59.91 894 ALA A C 1
ATOM 7690 O O . ALA A 1 894 ? -140.063 33.825 77.643 1.00 59.91 894 ALA A O 1
ATOM 7691 N N . GLN A 1 895 ? -137.836 34.121 77.706 1.00 55.31 895 GLN A N 1
ATOM 7692 C CA . GLN A 1 895 ? -137.796 34.765 79.017 1.00 55.31 895 GLN A CA 1
ATOM 7693 C C . GLN A 1 895 ? -137.960 36.289 78.905 1.00 55.31 895 GLN A C 1
ATOM 7695 O O . GLN A 1 895 ? -138.664 36.878 79.720 1.00 55.31 895 GLN A O 1
ATOM 7700 N N . LYS A 1 896 ? -137.438 36.910 77.837 1.00 53.09 896 LYS A N 1
ATOM 7701 C CA . LYS A 1 896 ? -137.670 38.334 77.529 1.00 53.09 896 LYS A CA 1
ATOM 7702 C C . LYS A 1 896 ? -139.081 38.653 77.039 1.00 53.09 896 LYS A C 1
ATOM 7704 O O . LYS A 1 896 ? -139.558 39.756 77.261 1.00 53.09 896 LYS A O 1
ATOM 7709 N N . GLU A 1 897 ? -139.779 37.708 76.416 1.00 47.88 897 GLU A N 1
ATOM 7710 C CA . GLU A 1 897 ? -141.134 37.956 75.898 1.00 47.88 897 GLU A CA 1
ATOM 7711 C C . GLU A 1 897 ? -142.222 37.959 76.993 1.00 47.88 897 GLU A C 1
ATOM 7713 O O . GLU A 1 897 ? -143.353 38.369 76.744 1.00 47.88 897 GLU A O 1
ATOM 7718 N N . LYS A 1 898 ? -141.898 37.535 78.224 1.00 45.34 898 LYS A N 1
ATOM 7719 C CA . LYS A 1 898 ? -142.852 37.525 79.347 1.00 45.34 898 LYS A CA 1
ATOM 7720 C C . LYS A 1 898 ? -142.722 38.688 80.328 1.00 45.34 898 LYS A C 1
ATOM 7722 O O . LYS A 1 898 ? -143.622 38.835 81.150 1.00 45.34 898 LYS A O 1
ATOM 7727 N N . GLU A 1 899 ? -141.674 39.505 80.253 1.00 44.88 899 GLU A N 1
ATOM 7728 C CA . GLU A 1 899 ? -141.483 40.617 81.201 1.00 44.88 899 GLU A CA 1
ATOM 7729 C C . GLU A 1 899 ? -141.890 42.000 80.678 1.00 44.88 899 GLU A C 1
ATOM 7731 O O . GLU A 1 899 ? -142.039 42.903 81.492 1.00 44.88 899 GLU A O 1
ATOM 7736 N N . ASP A 1 900 ? -142.223 42.162 79.393 1.00 39.47 900 ASP A N 1
ATOM 7737 C CA . ASP A 1 900 ? -142.635 43.469 78.851 1.00 39.47 900 ASP A CA 1
ATOM 7738 C C . ASP A 1 900 ? -144.130 43.530 78.459 1.00 39.47 900 ASP A C 1
ATOM 7740 O O . ASP A 1 900 ? -144.507 43.966 77.369 1.00 39.47 900 ASP A O 1
ATOM 7744 N N . GLN A 1 901 ? -145.007 43.133 79.395 1.00 34.19 901 GLN A N 1
ATOM 7745 C CA . GLN A 1 901 ? -146.371 43.670 79.517 1.00 34.19 901 GLN A CA 1
ATOM 7746 C C . GLN A 1 901 ? -146.419 44.680 80.677 1.00 34.19 901 GLN A C 1
ATOM 7748 O O . GLN A 1 901 ? -146.141 44.337 81.819 1.00 34.19 901 GLN A O 1
ATOM 7753 N N . GLU A 1 902 ? -146.861 45.898 80.345 1.00 34.09 902 GLU A N 1
ATOM 7754 C CA . GLU A 1 902 ? -147.175 47.051 81.209 1.00 34.09 902 GLU A CA 1
ATOM 7755 C C . GLU A 1 902 ? -146.022 47.987 81.631 1.00 34.09 902 GLU A C 1
ATOM 7757 O O . GLU A 1 902 ? -145.687 48.125 82.807 1.00 34.09 902 GLU A O 1
ATOM 7762 N N . LYS A 1 903 ? -145.598 48.859 80.706 1.00 32.12 903 LYS A N 1
ATOM 7763 C CA . LYS A 1 903 ? -146.230 50.191 80.574 1.00 32.12 903 LYS A CA 1
ATOM 7764 C C . LYS A 1 903 ? -145.735 50.958 79.350 1.00 32.12 903 LYS A C 1
ATOM 7766 O O . LYS A 1 903 ? -144.549 51.025 79.054 1.00 32.12 903 LYS A O 1
ATOM 7771 N N . ASP A 1 904 ? -146.716 51.553 78.688 1.00 29.41 904 ASP A N 1
ATOM 7772 C CA . ASP A 1 904 ? -146.695 52.146 77.358 1.00 29.41 904 ASP A CA 1
ATOM 7773 C C . ASP A 1 904 ? -147.056 53.648 77.444 1.00 29.41 904 ASP A C 1
ATOM 7775 O O . ASP A 1 904 ? -147.706 54.076 78.404 1.00 29.41 904 ASP A O 1
ATOM 7779 N N . GLY A 1 905 ? -146.681 54.431 76.425 1.00 29.06 905 GLY A N 1
ATOM 7780 C CA . GLY A 1 905 ? -147.038 55.854 76.233 1.00 29.06 905 GLY A CA 1
ATOM 7781 C C . GLY A 1 905 ? -145.875 56.843 76.456 1.00 29.06 905 GLY A C 1
ATOM 7782 O O . GLY A 1 905 ? -145.178 56.774 77.456 1.00 29.06 905 GLY A O 1
ATOM 7783 N N . GLU A 1 906 ? -145.593 57.853 75.623 1.00 27.58 906 GLU A N 1
ATOM 7784 C CA . GLU A 1 906 ? -146.396 58.546 74.609 1.00 27.58 906 GLU A CA 1
ATOM 7785 C C . GLU A 1 906 ? -145.492 59.532 73.797 1.00 27.58 906 GLU A C 1
ATOM 7787 O O . GLU A 1 906 ? -144.608 60.153 74.384 1.00 27.58 906 GLU A O 1
ATOM 7792 N N . LYS A 1 907 ? -145.822 59.787 72.506 1.00 28.05 907 LYS A N 1
ATOM 7793 C CA . LYS A 1 907 ? -145.392 60.901 71.586 1.00 28.05 907 LYS A CA 1
ATOM 7794 C C . LYS A 1 907 ? -143.988 60.792 70.930 1.00 28.05 907 LYS A C 1
ATOM 7796 O O . LYS A 1 907 ? -143.025 60.484 71.600 1.00 28.05 907 LYS A O 1
ATOM 7801 N N . LYS A 1 908 ? -143.725 61.128 69.648 1.00 26.27 908 LYS A N 1
ATOM 7802 C CA . LYS A 1 908 ? -144.488 61.674 68.498 1.00 26.27 908 LYS A CA 1
ATOM 7803 C C . LYS A 1 908 ? -143.657 61.521 67.186 1.00 26.27 908 LYS A C 1
ATOM 7805 O O . LYS A 1 908 ? -142.481 61.848 67.162 1.00 26.27 908 LYS A O 1
ATOM 7810 N N . LYS A 1 909 ? -144.343 61.089 66.118 1.00 25.30 909 LYS A N 1
ATOM 7811 C CA . LYS A 1 909 ? -144.160 61.216 64.642 1.00 25.30 909 LYS A CA 1
ATOM 7812 C C . LYS A 1 909 ? -143.166 62.251 64.041 1.00 25.30 909 LYS A C 1
ATOM 7814 O O . LYS A 1 909 ? -143.288 63.424 64.376 1.00 25.30 909 LYS A O 1
ATOM 7819 N N . LEU A 1 910 ? -142.416 61.844 62.994 1.00 22.77 910 LEU A N 1
ATOM 7820 C CA . LEU A 1 910 ? -142.207 62.490 61.657 1.00 22.77 910 LEU A CA 1
ATOM 7821 C C . LEU A 1 910 ? -141.373 61.512 60.770 1.00 22.77 910 LEU A C 1
ATOM 7823 O O . LEU A 1 910 ? -140.459 60.895 61.299 1.00 22.77 910 LEU A O 1
ATOM 7827 N N . GLY A 1 911 ? -141.734 61.130 59.534 1.00 24.89 911 GLY A N 1
ATOM 7828 C CA . GLY A 1 911 ? -141.603 61.894 58.274 1.00 24.89 911 GLY A CA 1
ATOM 7829 C C . GLY A 1 911 ? -140.169 61.779 57.713 1.00 24.89 911 GLY A C 1
ATOM 7830 O O . GLY A 1 911 ? -139.235 62.211 58.366 1.00 24.89 911 GLY A O 1
ATOM 7831 N N . GLU A 1 912 ? -139.949 61.004 56.646 1.00 24.80 912 GLU A N 1
ATOM 7832 C CA . GLU A 1 912 ? -139.752 61.482 55.256 1.00 24.80 912 GLU A CA 1
ATOM 7833 C C . GLU A 1 912 ? -138.310 61.879 54.875 1.00 24.80 912 GLU A C 1
ATOM 7835 O O . GLU A 1 912 ? -137.663 62.626 55.589 1.00 24.80 912 GLU A O 1
ATOM 7840 N N . LEU A 1 913 ? -137.909 61.428 53.670 1.00 25.03 913 LEU A N 1
ATOM 7841 C CA . LEU A 1 913 ? -136.933 62.001 52.717 1.00 25.03 913 LEU A CA 1
ATOM 7842 C C . LEU A 1 913 ? -135.508 62.312 53.231 1.00 25.03 913 LEU A C 1
ATOM 7844 O O . LEU A 1 913 ? -135.299 63.042 54.183 1.00 25.03 913 LEU A O 1
ATOM 7848 N N . ILE A 1 914 ? -134.462 61.807 52.571 1.00 26.25 914 ILE A N 1
ATOM 7849 C CA . ILE A 1 914 ? -133.679 62.510 51.528 1.00 26.25 914 ILE A CA 1
ATOM 7850 C C . ILE A 1 914 ? -132.856 61.401 50.829 1.00 26.25 914 ILE A C 1
ATOM 7852 O O . ILE A 1 914 ? -132.110 60.681 51.481 1.00 26.25 914 ILE A O 1
ATOM 7856 N N . LYS A 1 915 ? -133.132 61.009 49.577 1.00 26.22 915 LYS A N 1
ATOM 7857 C CA . LYS A 1 915 ? -132.679 61.626 48.312 1.00 26.22 915 LYS A CA 1
ATOM 7858 C C . LYS A 1 915 ? -131.195 62.032 48.296 1.00 26.22 915 LYS A C 1
ATOM 7860 O O . LYS A 1 915 ? -130.847 63.084 48.795 1.00 26.22 915 LYS A O 1
ATOM 7865 N N . ASN A 1 916 ? -130.405 61.288 47.520 1.00 30.86 916 ASN A N 1
ATOM 7866 C CA . ASN A 1 916 ? -129.149 61.708 46.878 1.00 30.86 916 ASN A CA 1
ATOM 7867 C C . ASN A 1 916 ? -127.913 61.909 47.782 1.00 30.86 916 ASN A C 1
ATOM 7869 O O . ASN A 1 916 ? -127.865 62.860 48.557 1.00 30.86 916 ASN A O 1
ATOM 7873 N N . PRO A 1 917 ? -126.808 61.186 47.525 1.00 30.58 917 PRO A N 1
ATOM 7874 C CA . PRO A 1 917 ? -125.513 61.820 47.395 1.00 30.58 917 PRO A CA 1
ATOM 7875 C C . PRO A 1 917 ? -125.426 62.438 46.000 1.00 30.58 917 PRO A C 1
ATOM 7877 O O . PRO A 1 917 ? -125.705 61.827 44.966 1.00 30.58 917 PRO A O 1
ATOM 7880 N N . THR A 1 918 ? -125.119 63.715 46.033 1.00 26.70 918 THR A N 1
ATOM 7881 C CA . THR A 1 918 ? -125.094 64.654 44.937 1.00 26.70 918 THR A CA 1
ATOM 7882 C C . THR A 1 918 ? -124.064 64.283 43.865 1.00 26.70 918 THR A C 1
ATOM 7884 O O . THR A 1 918 ? -123.030 63.682 44.160 1.00 26.70 918 THR A O 1
ATOM 7887 N N . PRO A 1 919 ? -124.356 64.664 42.612 1.00 38.00 919 PRO A N 1
ATOM 7888 C CA . PRO A 1 919 ? -123.561 64.386 41.435 1.00 38.00 919 PRO A CA 1
ATOM 7889 C C . PRO A 1 919 ? -122.600 65.539 41.121 1.00 38.00 919 PRO A C 1
ATOM 7891 O O . PRO A 1 919 ? -122.801 66.681 41.531 1.00 38.00 919 PRO A O 1
ATOM 7894 N N . GLY A 1 920 ? -121.616 65.236 40.281 1.00 25.75 920 GLY A N 1
ATOM 7895 C CA . GLY A 1 920 ? -120.758 66.215 39.624 1.00 25.75 920 GLY A CA 1
ATOM 7896 C C . GLY A 1 920 ? -119.335 66.211 40.181 1.00 25.75 920 GLY A C 1
ATOM 7897 O O . GLY A 1 920 ? -119.124 66.247 41.381 1.00 25.75 920 GLY A O 1
ATOM 7898 N N . ASN A 1 921 ? -118.293 66.198 39.367 1.00 33.25 921 ASN A N 1
ATOM 7899 C CA . ASN A 1 921 ? -118.210 66.117 37.918 1.00 33.25 921 ASN A CA 1
ATOM 7900 C C . ASN A 1 921 ? -116.714 65.909 37.626 1.00 33.25 921 ASN A C 1
ATOM 7902 O O . ASN A 1 921 ? -115.940 66.714 38.120 1.00 33.25 921 ASN A O 1
ATOM 7906 N N . ASN A 1 922 ? -116.359 64.856 36.874 1.00 36.97 922 ASN A N 1
ATOM 7907 C CA . ASN A 1 922 ? -115.270 64.738 35.876 1.00 36.97 922 ASN A CA 1
ATOM 7908 C C . ASN A 1 922 ? -113.877 65.406 36.072 1.00 36.97 922 ASN A C 1
ATOM 7910 O O . ASN A 1 922 ? -113.755 66.447 36.701 1.00 36.97 922 ASN A O 1
ATOM 7914 N N . PRO A 1 923 ? -112.848 65.004 35.289 1.00 50.75 923 PRO A N 1
ATOM 7915 C CA . PRO A 1 923 ? -112.584 63.752 34.550 1.00 50.75 923 PRO A CA 1
ATOM 7916 C C . PRO A 1 923 ? -111.228 63.132 35.023 1.00 50.75 923 PRO A C 1
ATOM 7918 O O . PRO A 1 923 ? -110.529 63.725 35.830 1.00 50.75 923 PRO A O 1
ATOM 7921 N N . ALA A 1 924 ? -110.754 61.940 34.637 1.00 28.59 924 ALA A N 1
ATOM 7922 C CA . ALA A 1 924 ? -110.551 61.452 33.280 1.00 28.59 924 ALA A CA 1
ATOM 7923 C C . ALA A 1 924 ? -110.240 59.936 33.221 1.00 28.59 924 ALA A C 1
ATOM 7925 O O . ALA A 1 924 ? -109.442 59.437 34.002 1.00 28.59 924 ALA A O 1
ATOM 7926 N N . ARG A 1 925 ? -110.844 59.284 32.204 1.00 32.41 925 ARG A N 1
ATOM 7927 C CA . ARG A 1 925 ? -110.295 58.302 31.224 1.00 32.41 925 ARG A CA 1
ATOM 7928 C C . ARG A 1 925 ? -109.415 57.146 31.751 1.00 32.41 925 ARG A C 1
ATOM 7930 O O . ARG A 1 925 ? -108.400 57.393 32.371 1.00 32.41 925 ARG A O 1
ATOM 7937 N N . LYS A 1 926 ? -109.581 55.870 31.371 1.00 33.41 926 LYS A N 1
ATOM 7938 C CA . LYS A 1 926 ? -110.302 55.156 30.283 1.00 33.41 926 LYS A CA 1
ATOM 7939 C C . LYS A 1 926 ? -110.192 53.645 30.631 1.00 33.41 926 LYS A C 1
ATOM 7941 O O . LYS A 1 926 ? -109.110 53.210 30.988 1.00 33.41 926 LYS A O 1
ATOM 7946 N N . MET A 1 927 ? -111.292 52.894 30.753 1.00 33.16 927 MET A N 1
ATOM 7947 C CA . MET A 1 927 ? -111.951 52.032 29.735 1.00 33.16 927 MET A CA 1
ATOM 7948 C C . MET A 1 927 ? -111.392 50.593 29.565 1.00 33.16 927 MET A C 1
ATOM 7950 O O . MET A 1 927 ? -110.435 50.384 28.838 1.00 33.16 927 MET A O 1
ATOM 7954 N N . LEU A 1 928 ? -112.071 49.630 30.215 1.00 30.66 928 LEU A N 1
ATOM 7955 C CA . LEU A 1 928 ? -112.925 48.548 29.659 1.00 30.66 928 LEU A CA 1
ATOM 7956 C C . LEU A 1 928 ? -112.444 47.561 28.554 1.00 30.66 928 LEU A C 1
ATOM 7958 O O . LEU A 1 928 ? -112.107 47.973 27.450 1.00 30.66 928 LEU A O 1
ATOM 7962 N N . LYS A 1 929 ? -112.762 46.274 28.838 1.00 29.31 929 LYS A N 1
ATOM 7963 C CA . LYS A 1 929 ? -113.216 45.124 27.996 1.00 29.31 929 LYS A CA 1
ATOM 7964 C C . LYS A 1 929 ? -112.237 43.962 27.689 1.00 29.31 929 LYS A C 1
ATOM 7966 O O . LYS A 1 929 ? -111.164 44.138 27.138 1.00 29.31 929 LYS A O 1
ATOM 7971 N N . SER A 1 930 ? -112.723 42.756 28.009 1.00 44.94 930 SER A N 1
ATOM 7972 C CA . SER A 1 930 ? -112.363 41.398 27.524 1.00 44.94 930 SER A CA 1
ATOM 7973 C C . SER A 1 930 ? -112.742 41.203 26.028 1.00 44.94 930 SER A C 1
ATOM 7975 O O . SER A 1 930 ? -113.546 42.025 25.569 1.00 44.94 930 SER A O 1
ATOM 7977 N N . PRO A 1 931 ? -112.390 40.123 25.265 1.00 59.53 931 PRO A N 1
ATOM 7978 C CA . PRO A 1 931 ? -111.263 39.140 25.252 1.00 59.53 931 PRO A CA 1
ATOM 7979 C C . PRO A 1 931 ? -110.661 38.855 23.827 1.00 59.53 931 PRO A C 1
ATOM 7981 O O . PRO A 1 931 ? -111.370 39.036 22.840 1.00 59.53 931 PRO A O 1
ATOM 7984 N N . ARG A 1 932 ? -109.425 38.305 23.703 1.00 34.56 932 ARG A N 1
ATOM 7985 C CA . ARG A 1 932 ? -108.973 37.299 22.677 1.00 34.56 932 ARG A CA 1
ATOM 7986 C C . ARG A 1 932 ? -107.443 37.051 22.641 1.00 34.56 932 ARG A C 1
ATOM 7988 O O . ARG A 1 932 ? -106.675 37.997 22.711 1.00 34.56 932 ARG A O 1
ATOM 7995 N N . ASP A 1 933 ? -107.091 35.772 22.453 1.00 32.41 933 ASP A N 1
ATOM 7996 C CA . ASP A 1 933 ? -106.033 35.147 21.622 1.00 32.41 933 ASP A CA 1
ATOM 7997 C C . ASP A 1 933 ? -104.529 35.549 21.648 1.00 32.41 933 ASP A C 1
ATOM 7999 O O . ASP A 1 933 ? -104.146 36.686 21.416 1.00 32.41 933 ASP A O 1
ATOM 8003 N N . LEU A 1 934 ? -103.707 34.484 21.743 1.00 33.31 934 LEU A N 1
ATOM 8004 C CA . LEU A 1 934 ? -102.466 34.151 21.002 1.00 33.31 934 LEU A CA 1
ATOM 8005 C C . LEU A 1 934 ? -101.188 35.037 21.061 1.00 33.31 934 LEU A C 1
ATOM 8007 O O . LEU A 1 934 ? -101.115 36.122 20.505 1.00 33.31 934 LEU A O 1
ATOM 8011 N N . PHE A 1 935 ? -100.111 34.354 21.493 1.00 31.50 935 PHE A N 1
ATOM 8012 C CA . PHE A 1 935 ? -98.721 34.344 20.979 1.00 31.50 935 PHE A CA 1
ATOM 8013 C C . PHE A 1 935 ? -97.711 35.492 21.271 1.00 31.50 935 PHE A C 1
ATOM 8015 O O . PHE A 1 935 ? -97.877 36.628 20.852 1.00 31.50 935 PHE A O 1
ATOM 8022 N N . LYS A 1 936 ? -96.538 35.026 21.759 1.00 36.47 936 LYS A N 1
ATOM 8023 C CA . LYS A 1 936 ? -95.126 35.389 21.451 1.00 36.47 936 LYS A CA 1
ATOM 8024 C C . LYS A 1 936 ? -94.303 36.369 22.325 1.00 36.47 936 LYS A C 1
ATOM 8026 O O . LYS A 1 936 ? -94.588 37.551 22.416 1.00 36.47 936 LYS A O 1
ATOM 8031 N N . GLN A 1 937 ? -93.142 35.802 22.707 1.00 31.41 937 GLN A N 1
ATOM 8032 C CA . GLN A 1 937 ? -91.751 36.311 22.726 1.00 31.41 937 GLN A CA 1
ATOM 8033 C C . GLN A 1 937 ? -91.204 37.145 23.897 1.00 31.41 937 GLN A C 1
ATOM 8035 O O . GLN A 1 937 ? -91.708 38.223 24.180 1.00 31.41 937 GLN A O 1
ATOM 8040 N N . ALA A 1 938 ? -90.068 36.650 24.437 1.00 35.06 938 ALA A N 1
ATOM 8041 C CA . ALA A 1 938 ? -88.782 37.323 24.760 1.00 35.06 938 ALA A CA 1
ATOM 8042 C C . ALA A 1 938 ? -88.116 36.699 26.024 1.00 35.06 938 ALA A C 1
ATOM 8044 O O . ALA A 1 938 ? -88.847 36.127 26.832 1.00 35.06 938 ALA A O 1
ATOM 8045 N N . PRO A 1 939 ? -86.809 36.904 26.319 1.00 44.62 939 PRO A N 1
ATOM 8046 C CA . PRO A 1 939 ? -85.621 36.955 25.451 1.00 44.62 939 PRO A CA 1
ATOM 8047 C C . PRO A 1 939 ? -84.369 36.227 26.052 1.00 44.62 939 PRO A C 1
ATOM 8049 O O . PRO A 1 939 ? -84.468 35.403 26.952 1.00 44.62 939 PRO A O 1
ATOM 8052 N N . SER A 1 940 ? -83.219 36.547 25.449 1.00 36.69 940 SER A N 1
ATOM 8053 C CA . SER A 1 940 ? -81.846 36.012 25.367 1.00 36.69 940 SER A CA 1
ATOM 8054 C C . SER A 1 940 ? -80.820 36.339 26.482 1.00 36.69 940 SER A C 1
ATOM 8056 O O . SER A 1 940 ? -81.111 37.167 27.335 1.00 36.69 940 SER A O 1
ATOM 8058 N N . SER A 1 941 ? -79.581 35.832 26.259 1.00 38.00 941 SER A N 1
ATOM 8059 C CA . SER A 1 941 ? -78.222 36.221 26.752 1.00 38.00 941 SER A CA 1
ATOM 8060 C C . SER A 1 941 ? -77.645 35.306 27.868 1.00 38.00 941 SER A C 1
ATOM 8062 O O . SER A 1 941 ? -78.401 34.850 28.712 1.00 38.00 941 SER A O 1
ATOM 8064 N N . ASP A 1 942 ? -76.376 34.859 27.914 1.00 42.41 942 ASP A N 1
ATOM 8065 C CA . ASP A 1 942 ? -75.114 35.343 27.328 1.00 42.41 942 ASP A CA 1
ATOM 8066 C C . ASP A 1 942 ? -74.038 34.251 27.093 1.00 42.41 942 ASP A C 1
ATOM 8068 O O . ASP A 1 942 ? -74.036 33.174 27.688 1.00 42.41 942 ASP A O 1
ATOM 8072 N N . ASN A 1 943 ? -73.115 34.622 26.203 1.00 35.00 943 ASN A N 1
ATOM 8073 C CA . ASN A 1 943 ? -71.876 34.007 25.717 1.00 35.00 943 ASN A CA 1
ATOM 8074 C C . ASN A 1 943 ? -70.673 34.379 26.627 1.00 35.00 943 ASN A C 1
ATOM 8076 O O . ASN A 1 943 ? -70.636 35.526 27.072 1.00 35.00 943 ASN A O 1
ATOM 8080 N N . PRO A 1 944 ? -69.653 33.528 26.865 1.00 50.22 944 PRO A N 1
ATOM 8081 C CA . PRO A 1 944 ? -68.372 33.979 27.408 1.00 50.22 944 PRO A CA 1
ATOM 8082 C C . PRO A 1 944 ? -67.315 34.110 26.295 1.00 50.22 944 PRO A C 1
ATOM 8084 O O . PRO A 1 944 ? -66.742 33.124 25.836 1.00 50.22 944 PRO A O 1
ATOM 8087 N N . GLU A 1 945 ? -67.049 35.348 25.875 1.00 44.78 945 GLU A N 1
ATOM 8088 C CA . GLU A 1 945 ? -65.835 35.736 25.143 1.00 44.78 945 GLU A CA 1
ATOM 8089 C C . GLU A 1 945 ? -64.678 36.071 26.101 1.00 44.78 945 GLU A C 1
ATOM 8091 O O . GLU A 1 945 ? -64.896 36.564 27.207 1.00 44.78 945 GLU A O 1
ATOM 8096 N N . GLY A 1 946 ? -63.449 35.930 25.587 1.00 34.66 946 GLY A N 1
ATOM 8097 C CA . GLY A 1 946 ? -62.261 36.679 26.020 1.00 34.66 946 GLY A CA 1
ATOM 8098 C C . GLY A 1 946 ? -61.219 35.817 26.744 1.00 34.66 946 GLY A C 1
ATOM 8099 O O . GLY A 1 946 ? -61.560 35.060 27.637 1.00 34.66 946 GLY A O 1
ATOM 8100 N N . VAL A 1 947 ? -59.917 35.888 26.457 1.00 46.91 947 VAL A N 1
ATOM 8101 C CA . VAL A 1 947 ? -59.132 37.067 26.068 1.00 46.91 947 VAL A CA 1
ATOM 8102 C C . VAL A 1 947 ? -57.814 36.625 25.406 1.00 46.91 947 VAL A C 1
ATOM 8104 O O . VAL A 1 947 ? -57.154 35.700 25.872 1.00 46.91 947 VAL A O 1
ATOM 8107 N N . PHE A 1 948 ? -57.432 37.335 24.342 1.00 35.53 948 PHE A N 1
ATOM 8108 C CA . PHE A 1 948 ? -56.042 37.605 23.969 1.00 35.53 948 PHE A CA 1
ATOM 8109 C C . PHE A 1 948 ? -55.625 38.875 24.720 1.00 35.53 948 PHE A C 1
ATOM 8111 O O . PHE A 1 948 ? -56.239 39.913 24.480 1.00 35.53 948 PHE A O 1
ATOM 8118 N N . VAL A 1 949 ? -54.667 38.756 25.642 1.00 40.97 949 VAL A N 1
ATOM 8119 C CA . VAL A 1 949 ? -53.447 39.561 25.876 1.00 40.97 949 VAL A CA 1
ATOM 8120 C C . VAL A 1 949 ? -52.626 38.760 26.875 1.00 40.97 949 VAL A C 1
ATOM 8122 O O . VAL A 1 949 ? -53.169 38.464 27.963 1.00 40.97 949 VAL A O 1
#

Organism: Strongylocentrotus purpuratus (NCBI:txid7668)

Foldseek 3Di:
DDWAWEAEPNDTDIDPDADQQDFPLNVLVVVCVVVVHDADKWKWKDAPVDIDTGDRRHRPVVVLVVCPPSSVRIYIYIDGDDDDDDDDDDDDDDDDDDDDDDDDDDDDDDDDDDDDDDDDDDDDDDDDDDDDDDDDDDDDDDDDDPPPPVVVVVVVVVVVVVVVVVVVVVVVVVVVVVVVVVVVVVVVVVVVVVVVVVVVVVVVVVVVVVVVVVVVVVVVVVVVVVVVVVVVVVVVVVVVVVVVVVVVVVVVVVVVVVVVVVVVVVVVVVVVVVVVVVVVVVVVVVVVVVVVVVVVVVVVVVVVVVVVVVVVVVVVVVVVVVVVVVVVVVVVVVVVVVVVVVVVVVVVVVVVVVVVVVVVVVVVVVVVVVVVVVVVVVVVPPPPPPPPPVPPVPVVVVVVVVVVVVVVVVVVVVVVVVVVVVVVVVVVVVVVVVVVVVVVVVVVVVVVVVVVVVVVVVVVVVVVVVVVVVVVVVVVVVVVVVVVVVVVVVVVVVVVVVVVVVVVVVVVVVVVVVVVVVVVVVVVVVVVVVVVVVVVVVVVVVVVVVVVVVVVVVVVVVVVVVVVVVVVVVVVVVVVVCVPPDPPDDDPPPVVVVVVVVVVVVVVVVVVVVVVVVVVVVVVVVVVVVVVVVVVVVVVVVDVVVVVVVVVVVVVVVVVVVVVVVVVVVVVVVVVLVVVVVVLVVVVVVLVVVVVVLVVLVVVLVVVVVVLVVVVVVLVVQVVVCVVVVDPVSVVVSVVVVVVSVVVVVVSVVSVVVSVVVVVVSVVSVVVSVVVVVVSVVVVVVVVVVVVVVVVVVVVVVVVVVVVVVVVVVVVVVVVVVVVVVVVVVVVVVVVVVVVVVVVVVVVVVVVVVVVVVVVVVVVVVVVVVVVVVVVVVVVVVVVVVVVVVVVVVVVVVVVVPPPDDDDDDDDDDDDDDDDPDDDDDDDDDDDDDDDDDDDDDDDDDDDDDDDD